Protein 4HLU (pdb70)

Structure (mmCIF, N/CA/C/O backbone):
data_4HLU
#
_entry.id   4HLU
#
_cell.length_a   67.785
_cell.length_b   67.785
_cell.length_c   252.509
_cell.angle_alpha   90.00
_cell.angle_beta   90.00
_cell.angle_gamma   120.00
#
_symmetry.space_group_name_H-M   'P 32'
#
loop_
_entity.id
_entity.type
_entity.pdbx_description
1 polymer 'Putative ABC transporter ATP-binding protein TM_0222'
2 polymer 'Energy-coupling factor transporter ATP-binding protein EcfA'
3 non-polymer "ADENOSINE-5'-DIPHOSPHATE"
4 non-polymer 'ACETATE ION'
5 water water
#
loop_
_atom_site.group_PDB
_atom_site.id
_atom_site.type_symbol
_atom_site.label_atom_id
_atom_site.label_alt_id
_atom_site.label_comp_id
_atom_site.label_asym_id
_atom_site.label_entity_id
_atom_site.label_seq_id
_atom_site.pdbx_PDB_ins_code
_atom_site.Cartn_x
_atom_site.Cartn_y
_atom_site.Cartn_z
_atom_site.occupancy
_atom_site.B_iso_or_equiv
_atom_site.auth_seq_id
_atom_site.auth_comp_id
_atom_site.auth_asym_id
_atom_site.auth_atom_id
_atom_site.pdbx_PDB_model_num
ATOM 1 N N . GLY A 1 3 ? 25.768 54.058 19.713 1.00 94.07 1 GLY A N 1
ATOM 2 C CA . GLY A 1 3 ? 26.245 54.264 21.069 1.00 93.52 1 GLY A CA 1
ATOM 3 C C . GLY A 1 3 ? 26.006 53.048 21.941 1.00 91.90 1 GLY A C 1
ATOM 4 O O . GLY A 1 3 ? 26.901 52.590 22.652 1.00 93.91 1 GLY A O 1
ATOM 5 N N . ARG A 1 4 ? 24.788 52.522 21.879 1.00 83.90 2 ARG A N 1
ATOM 6 C CA . ARG A 1 4 ? 24.410 51.351 22.656 1.00 76.25 2 ARG A CA 1
ATOM 7 C C . ARG A 1 4 ? 24.194 50.167 21.719 1.00 73.99 2 ARG A C 1
ATOM 8 O O . ARG A 1 4 ? 23.636 50.316 20.631 1.00 81.18 2 ARG A O 1
ATOM 16 N N . ILE A 1 5 ? 24.642 48.990 22.139 1.00 65.79 3 ILE A N 1
ATOM 17 C CA . ILE A 1 5 ? 24.566 47.809 21.291 1.00 61.94 3 ILE A CA 1
ATOM 18 C C . ILE A 1 5 ? 23.741 46.714 21.940 1.00 55.95 3 ILE A C 1
ATOM 19 O O . ILE A 1 5 ? 23.956 46.367 23.101 1.00 62.01 3 ILE A O 1
ATOM 24 N N . GLU A 1 6 ? 22.790 46.174 21.188 1.00 49.86 4 GLU A N 1
ATOM 25 C CA . GLU A 1 6 ? 22.063 45.000 21.644 1.00 55.77 4 GLU A CA 1
ATOM 26 C C . GLU A 1 6 ? 22.095 43.903 20.599 1.00 50.31 4 GLU A C 1
ATOM 27 O O . GLU A 1 6 ? 21.703 44.096 19.450 1.00 57.59 4 GLU A O 1
ATOM 33 N N . VAL A 1 7 ? 22.583 42.747 21.018 1.00 40.90 5 VAL A N 1
ATOM 34 C CA . VAL A 1 7 ? 22.624 41.576 20.173 1.00 52.60 5 VAL A CA 1
ATOM 35 C C . VAL A 1 7 ? 21.446 40.717 20.592 1.00 59.04 5 VAL A C 1
ATOM 36 O O . VAL A 1 7 ? 21.264 40.450 21.775 1.00 68.05 5 VAL A O 1
ATOM 40 N N . VAL A 1 8 ? 20.614 40.330 19.634 1.00 56.22 6 VAL A N 1
ATOM 41 C CA . VAL A 1 8 ? 19.461 39.492 19.944 1.00 57.21 6 VAL A CA 1
ATOM 42 C C . VAL A 1 8 ? 19.445 38.215 19.112 1.00 56.30 6 VAL A C 1
ATOM 43 O O . VAL A 1 8 ? 19.416 38.248 17.877 1.00 51.19 6 VAL A O 1
ATOM 47 N N . ASN A 1 9 ? 19.474 37.102 19.842 1.00 60.73 7 ASN A N 1
ATOM 48 C CA . ASN A 1 9 ? 19.598 35.742 19.315 1.00 66.92 7 ASN A CA 1
ATOM 49 C C . ASN A 1 9 ? 20.105 35.556 17.892 1.00 58.41 7 ASN A C 1
ATOM 50 O O . ASN A 1 9 ? 19.406 34.978 17.049 1.00 52.48 7 ASN A O 1
ATOM 55 N N . VAL A 1 10 ? 21.324 36.031 17.639 1.00 55.66 8 VAL A N 1
ATOM 56 C CA . VAL A 1 10 ? 21.960 35.791 16.360 1.00 49.62 8 VAL A CA 1
ATOM 57 C C . VAL A 1 10 ? 22.697 34.461 16.359 1.00 46.63 8 VAL A C 1
ATOM 58 O O . VAL A 1 10 ? 23.276 34.042 17.360 1.00 48.76 8 VAL A O 1
ATOM 62 N N . SER A 1 11 ? 22.619 33.791 15.220 1.00 42.75 9 SER A N 1
ATOM 63 C CA . SER A 1 11 ? 23.380 32.590 14.967 1.00 46.58 9 SER A CA 1
ATOM 64 C C . SER A 1 11 ? 24.064 32.846 13.647 1.00 50.47 9 SER A C 1
ATOM 65 O O . SER A 1 11 ? 23.686 33.759 12.920 1.00 52.15 9 SER A O 1
ATOM 68 N N . HIS A 1 12 ? 25.075 32.055 13.329 1.00 48.95 10 HIS A N 1
ATOM 69 C CA . HIS A 1 12 ? 25.723 32.220 12.042 1.00 51.60 10 HIS A CA 1
ATOM 70 C C . HIS A 1 12 ? 26.272 30.932 11.462 1.00 60.68 10 HIS A C 1
ATOM 71 O O . HIS A 1 12 ? 26.953 30.165 12.142 1.00 64.00 10 HIS A O 1
ATOM 78 N N . ILE A 1 13 ? 25.961 30.710 10.191 1.00 61.35 11 ILE A N 1
ATOM 79 C CA . ILE A 1 13 ? 26.421 29.527 9.492 1.00 63.28 11 ILE A CA 1
ATOM 80 C C . ILE A 1 13 ? 27.325 29.924 8.335 1.00 69.82 11 ILE A C 1
ATOM 81 O O . ILE A 1 13 ? 27.056 30.896 7.630 1.00 73.78 11 ILE A O 1
ATOM 86 N N . PHE A 1 14 ? 28.405 29.175 8.150 1.00 71.00 12 PHE A N 1
ATOM 87 C CA . PHE A 1 14 ? 29.234 29.339 6.969 1.00 73.36 12 PHE A CA 1
ATOM 88 C C . PHE A 1 14 ? 28.932 28.228 5.987 1.00 77.36 12 PHE A C 1
ATOM 89 O O . PHE A 1 14 ? 29.015 27.046 6.329 1.00 74.17 12 PHE A O 1
ATOM 97 N N . HIS A 1 15 ? 28.561 28.623 4.774 1.00 84.24 13 HIS A N 1
ATOM 98 C CA . HIS A 1 15 ? 28.297 27.681 3.700 1.00 89.65 13 HIS A CA 1
ATOM 99 C C . HIS A 1 15 ? 27.197 26.691 4.098 1.00 95.90 13 HIS A C 1
ATOM 100 O O . HIS A 1 15 ? 27.479 25.520 4.349 1.00 98.09 13 HIS A O 1
ATOM 107 N N . ARG A 1 16 ? 25.953 27.169 4.169 1.00 96.86 14 ARG A N 1
ATOM 108 C CA . ARG A 1 16 ? 24.801 26.311 4.455 1.00 98.56 14 ARG A CA 1
ATOM 109 C C . ARG A 1 16 ? 24.659 25.225 3.399 1.00 98.58 14 ARG A C 1
ATOM 110 O O . ARG A 1 16 ? 24.962 25.447 2.231 1.00 93.03 14 ARG A O 1
ATOM 118 N N . GLY A 1 17 ? 24.202 24.051 3.818 1.00 103.54 15 GLY A N 1
ATOM 119 C CA . GLY A 1 17 ? 23.899 22.974 2.896 1.00 108.74 15 GLY A CA 1
ATOM 120 C C . GLY A 1 17 ? 25.109 22.161 2.464 1.00 112.18 15 GLY A C 1
ATOM 121 O O . GLY A 1 17 ? 25.112 20.941 2.580 1.00 117.89 15 GLY A O 1
ATOM 122 N N . THR A 1 18 ? 26.128 22.845 1.952 1.00 106.90 16 THR A N 1
ATOM 123 C CA . THR A 1 18 ? 27.349 22.200 1.494 1.00 101.55 16 THR A CA 1
ATOM 124 C C . THR A 1 18 ? 28.020 21.429 2.640 1.00 102.57 16 THR A C 1
ATOM 125 O O . THR A 1 18 ? 27.840 21.754 3.803 1.00 99.99 16 THR A O 1
ATOM 129 N N . PRO A 1 19 ? 28.782 20.360 2.298 1.00 107.28 17 PRO A N 1
ATOM 130 C CA . PRO A 1 19 ? 29.402 19.516 3.352 1.00 109.50 17 PRO A CA 1
ATOM 131 C C . PRO A 1 19 ? 30.388 20.257 4.227 1.00 109.73 17 PRO A C 1
ATOM 132 O O . PRO A 1 19 ? 30.642 19.820 5.329 1.00 109.21 17 PRO A O 1
ATOM 136 N N . LEU A 1 20 ? 30.938 21.354 3.726 1.00 107.82 18 LEU A N 1
ATOM 137 C CA . LEU A 1 20 ? 31.746 22.222 4.590 1.00 102.87 18 LEU A CA 1
ATOM 138 C C . LEU A 1 20 ? 30.884 23.326 5.203 1.00 100.11 18 LEU A C 1
ATOM 139 O O . LEU A 1 20 ? 31.136 24.521 5.035 1.00 101.06 18 LEU A O 1
ATOM 144 N N . GLU A 1 21 ? 29.856 22.898 5.921 1.00 96.07 19 GLU A N 1
ATOM 145 C CA . GLU A 1 21 ? 28.980 23.808 6.632 1.00 94.78 19 GLU A CA 1
ATOM 146 C C . GLU A 1 21 ? 29.481 23.964 8.059 1.00 89.44 19 GLU A C 1
ATOM 147 O O . GLU A 1 21 ? 29.749 22.977 8.742 1.00 88.75 19 GLU A O 1
ATOM 153 N N . LYS A 1 22 ? 29.615 25.206 8.506 1.00 84.29 20 LYS A N 1
ATOM 154 C CA . LYS A 1 22 ? 30.139 25.466 9.839 1.00 79.26 20 LYS A CA 1
ATOM 155 C C . LYS A 1 22 ? 29.268 26.434 10.633 1.00 69.60 20 LYS A C 1
ATOM 156 O O . LYS A 1 22 ? 29.082 27.588 10.242 1.00 61.00 20 LYS A O 1
ATOM 162 N N . LYS A 1 23 ? 28.737 25.952 11.752 1.00 68.61 21 LYS A N 1
ATOM 163 C CA . LYS A 1 23 ? 27.971 26.800 12.655 1.00 72.49 21 LYS A CA 1
ATOM 164 C C . LYS A 1 23 ? 28.909 27.551 13.595 1.00 70.45 21 LYS A C 1
ATOM 165 O O . LYS A 1 23 ? 29.347 27.016 14.615 1.00 72.12 21 LYS A O 1
ATOM 171 N N . ALA A 1 24 ? 29.221 28.792 13.234 1.00 61.30 22 ALA A N 1
ATOM 172 C CA . ALA A 1 24 ? 30.116 29.626 14.027 1.00 55.52 22 ALA A CA 1
ATOM 173 C C . ALA A 1 24 ? 29.457 30.073 15.328 1.00 52.43 22 ALA A C 1
ATOM 174 O O . ALA A 1 24 ? 30.041 29.967 16.405 1.00 54.69 22 ALA A O 1
ATOM 176 N N . LEU A 1 25 ? 28.237 30.583 15.215 1.00 50.40 23 LEU A N 1
ATOM 177 C CA . LEU A 1 25 ? 27.500 31.074 16.370 1.00 59.36 23 LEU A CA 1
ATOM 178 C C . LEU A 1 25 ? 26.153 30.391 16.497 1.00 65.74 23 LEU A C 1
ATOM 179 O O . LEU A 1 25 ? 25.588 29.904 15.520 1.00 67.92 23 LEU A O 1
ATOM 184 N N . GLU A 1 26 ? 25.636 30.357 17.713 1.00 62.68 24 GLU A N 1
ATOM 185 C CA . GLU A 1 26 ? 24.341 29.751 17.935 1.00 60.26 24 GLU A CA 1
ATOM 186 C C . GLU A 1 26 ? 23.542 30.527 18.952 1.00 52.65 24 GLU A C 1
ATOM 187 O O . GLU A 1 26 ? 23.747 30.383 20.158 1.00 47.42 24 GLU A O 1
ATOM 193 N N . ASN A 1 27 ? 22.638 31.355 18.448 1.00 53.59 25 ASN A N 1
ATOM 194 C CA . ASN A 1 27 ? 21.611 31.937 19.284 1.00 56.51 25 ASN A CA 1
ATOM 195 C C . ASN A 1 27 ? 22.207 32.675 20.474 1.00 52.27 25 ASN A C 1
ATOM 196 O O . ASN A 1 27 ? 21.888 32.382 21.624 1.00 57.14 25 ASN A O 1
ATOM 201 N N . VAL A 1 28 ? 23.092 33.619 20.191 1.00 41.74 26 VAL A N 1
ATOM 202 C CA . VAL A 1 28 ? 23.714 34.408 21.243 1.00 43.84 26 VAL A CA 1
ATOM 203 C C . VAL A 1 28 ? 23.086 35.792 21.296 1.00 40.59 26 VAL A C 1
ATOM 204 O O . VAL A 1 28 ? 22.737 36.367 20.264 1.00 50.84 26 VAL A O 1
ATOM 208 N N . SER A 1 29 ? 22.915 36.309 22.505 1.00 38.36 27 SER A N 1
ATOM 209 C CA . SER A 1 29 ? 22.375 37.644 22.683 1.00 49.15 27 SER A CA 1
ATOM 210 C C . SER A 1 29 ? 23.049 38.310 23.875 1.00 45.88 27 SER A C 1
ATOM 211 O O . SER A 1 29 ? 23.341 37.660 24.873 1.00 43.93 27 SER A O 1
ATOM 214 N N . LEU A 1 30 ? 23.305 39.608 23.760 1.00 34.52 28 LEU A N 1
ATOM 215 C CA . LEU A 1 30 ? 23.892 40.372 24.851 1.00 32.46 28 LEU A CA 1
ATOM 216 C C . LEU A 1 30 ? 23.694 41.860 24.632 1.00 36.21 28 LEU A C 1
ATOM 217 O O . LEU A 1 30 ? 23.356 42.306 23.537 1.00 38.58 28 LEU A O 1
ATOM 222 N N . VAL A 1 31 ? 23.937 42.624 25.687 1.00 39.05 29 VAL A N 1
ATOM 223 C CA . VAL A 1 31 ? 23.779 44.069 25.647 1.00 45.54 29 VAL A CA 1
ATOM 224 C C . VAL A 1 31 ? 25.087 44.767 25.984 1.00 53.01 29 VAL A C 1
ATOM 225 O O . VAL A 1 31 ? 25.752 44.421 26.961 1.00 57.06 29 VAL A O 1
ATOM 229 N N . ILE A 1 32 ? 25.464 45.738 25.161 1.00 52.37 30 ILE A N 1
ATOM 230 C CA . ILE A 1 32 ? 26.619 46.571 25.454 1.00 54.23 30 ILE A CA 1
ATOM 231 C C . ILE A 1 32 ? 26.161 48.018 25.571 1.00 58.70 30 ILE A C 1
ATOM 232 O O . ILE A 1 32 ? 25.786 48.643 24.576 1.00 56.78 30 ILE A O 1
ATOM 237 N N . ASN A 1 33 ? 26.181 48.543 26.791 1.00 60.52 31 ASN A N 1
ATOM 238 C CA . ASN A 1 33 ? 25.758 49.913 27.029 1.00 69.10 31 ASN A CA 1
ATOM 239 C C . ASN A 1 33 ? 26.770 50.914 26.494 1.00 71.35 31 ASN A C 1
ATOM 240 O O . ASN A 1 33 ? 27.905 50.564 26.186 1.00 75.51 31 ASN A O 1
ATOM 245 N N . GLU A 1 34 ? 26.347 52.164 26.380 1.00 71.01 32 GLU A N 1
ATOM 246 C CA . GLU A 1 34 ? 27.225 53.220 25.902 1.00 72.19 32 GLU A CA 1
ATOM 247 C C . GLU A 1 34 ? 28.305 53.541 26.932 1.00 69.54 32 GLU A C 1
ATOM 248 O O . GLU A 1 34 ? 28.006 53.801 28.098 1.00 66.89 32 GLU A O 1
ATOM 254 N N . GLY A 1 35 ? 29.560 53.526 26.491 1.00 68.84 33 GLY A N 1
ATOM 255 C CA . GLY A 1 35 ? 30.684 53.819 27.365 1.00 63.51 33 GLY A CA 1
ATOM 256 C C . GLY A 1 35 ? 31.162 52.592 28.115 1.00 58.24 33 GLY A C 1
ATOM 257 O O . GLY A 1 35 ? 32.069 52.666 28.942 1.00 53.23 33 GLY A O 1
ATOM 258 N N . GLU A 1 36 ? 30.542 51.455 27.817 1.00 58.40 34 GLU A N 1
ATOM 259 C CA . GLU A 1 36 ? 30.879 50.194 28.466 1.00 66.98 34 GLU A CA 1
ATOM 260 C C . GLU A 1 36 ? 32.227 49.682 27.974 1.00 68.33 34 GLU A C 1
ATOM 261 O O . GLU A 1 36 ? 32.641 49.962 26.848 1.00 67.62 34 GLU A O 1
ATOM 267 N N . CYS A 1 37 ? 32.919 48.943 28.831 1.00 63.60 35 CYS A N 1
ATOM 268 C CA . CYS A 1 37 ? 34.171 48.311 28.453 1.00 54.96 35 CYS A CA 1
ATOM 269 C C . CYS A 1 37 ? 34.062 46.815 28.700 1.00 46.60 35 CYS A C 1
ATOM 270 O O . CYS A 1 37 ? 34.024 46.352 29.840 1.00 42.61 35 CYS A O 1
ATOM 273 N N . LEU A 1 38 ? 33.999 46.069 27.606 1.00 39.81 36 LEU A N 1
ATOM 274 C CA . LEU A 1 38 ? 33.649 44.662 27.649 1.00 35.53 36 LEU A CA 1
ATOM 275 C C . LEU A 1 38 ? 34.808 43.768 27.231 1.00 37.45 36 LEU A C 1
ATOM 276 O O . LEU A 1 38 ? 35.530 44.064 26.282 1.00 33.57 36 LEU A O 1
ATOM 281 N N . LEU A 1 39 ? 34.976 42.668 27.953 1.00 36.76 37 LEU A N 1
ATOM 282 C CA . LEU A 1 39 ? 35.941 41.649 27.584 1.00 33.84 37 LEU A CA 1
ATOM 283 C C . LEU A 1 39 ? 35.204 40.453 27.001 1.00 32.39 37 LEU A C 1
ATOM 284 O O . LEU A 1 39 ? 34.299 39.908 27.628 1.00 40.87 37 LEU A O 1
ATOM 289 N N . VAL A 1 40 ? 35.590 40.051 25.796 1.00 24.82 38 VAL A N 1
ATOM 290 C CA . VAL A 1 40 ? 35.055 38.838 25.199 1.00 22.30 38 VAL A CA 1
ATOM 291 C C . VAL A 1 40 ? 36.116 37.744 25.233 1.00 35.34 38 VAL A C 1
ATOM 292 O O . VAL A 1 40 ? 37.128 37.819 24.539 1.00 44.66 38 VAL A O 1
ATOM 296 N N . ALA A 1 41 ? 35.879 36.732 26.058 1.00 31.98 39 ALA A N 1
ATOM 297 C CA . ALA A 1 41 ? 36.825 35.637 26.220 1.00 27.23 39 ALA A CA 1
ATOM 298 C C . ALA A 1 41 ? 36.241 34.351 25.652 1.00 37.70 39 ALA A C 1
ATOM 299 O O . ALA A 1 41 ? 35.121 34.336 25.142 1.00 35.21 39 ALA A O 1
ATOM 301 N N . GLY A 1 42 ? 37.005 33.271 25.749 1.00 35.28 40 GLY A N 1
ATOM 302 C CA . GLY A 1 42 ? 36.594 31.994 25.197 1.00 33.18 40 GLY A CA 1
ATOM 303 C C . GLY A 1 42 ? 37.652 31.410 24.282 1.00 33.86 40 GLY A C 1
ATOM 304 O O . GLY A 1 42 ? 38.406 32.139 23.639 1.00 29.55 40 GLY A O 1
ATOM 305 N N . ASN A 1 43 ? 37.701 30.085 24.219 1.00 25.36 41 ASN A N 1
ATOM 306 C CA . ASN A 1 43 ? 38.723 29.387 23.449 1.00 32.14 41 ASN A CA 1
ATOM 307 C C . ASN A 1 43 ? 38.738 29.705 21.958 1.00 36.94 41 ASN A C 1
ATOM 308 O O . ASN A 1 43 ? 37.879 30.426 21.451 1.00 41.67 41 ASN A O 1
ATOM 313 N N . THR A 1 44 ? 39.734 29.164 21.266 1.00 41.67 42 THR A N 1
ATOM 314 C CA . THR A 1 44 ? 39.862 29.352 19.831 1.00 40.97 42 THR A CA 1
ATOM 315 C C . THR A 1 44 ? 38.760 28.569 19.124 1.00 39.70 42 THR A C 1
ATOM 316 O O . THR A 1 44 ? 38.583 27.376 19.367 1.00 35.94 42 THR A O 1
ATOM 320 N N . GLY A 1 45 ? 38.008 29.250 18.264 1.00 47.82 43 GLY A N 1
ATOM 321 C CA . GLY A 1 45 ? 36.916 28.622 17.542 1.00 53.17 43 GLY A CA 1
ATOM 322 C C . GLY A 1 45 ? 35.584 28.754 18.251 1.00 49.30 43 GLY A C 1
ATOM 323 O O . GLY A 1 45 ? 34.598 28.146 17.849 1.00 50.60 43 GLY A O 1
ATOM 324 N N . SER A 1 46 ? 35.557 29.556 19.311 1.00 42.25 44 SER A N 1
ATOM 325 C CA . SER A 1 46 ? 34.337 29.758 20.088 1.00 44.96 44 SER A CA 1
ATOM 326 C C . SER A 1 46 ? 33.395 30.739 19.392 1.00 42.85 44 SER A C 1
ATOM 327 O O . SER A 1 46 ? 32.219 30.830 19.734 1.00 48.36 44 SER A O 1
ATOM 330 N N . GLY A 1 47 ? 33.925 31.478 18.421 1.00 35.62 45 GLY A N 1
ATOM 331 C CA . GLY A 1 47 ? 33.133 32.413 17.638 1.00 28.25 45 GLY A CA 1
ATOM 332 C C . GLY A 1 47 ? 33.330 33.876 17.999 1.00 38.79 45 GLY A C 1
ATOM 333 O O . GLY A 1 47 ? 32.552 34.733 17.576 1.00 45.10 45 GLY A O 1
ATOM 334 N N . LYS A 1 48 ? 34.373 34.165 18.772 1.00 39.00 46 LYS A N 1
ATOM 335 C CA . LYS A 1 48 ? 34.648 35.529 19.223 1.00 39.51 46 LYS A CA 1
ATOM 336 C C . LYS A 1 48 ? 34.845 36.519 18.073 1.00 42.41 46 LYS A C 1
ATOM 337 O O . LYS A 1 48 ? 34.185 37.555 18.024 1.00 45.98 46 LYS A O 1
ATOM 343 N N . SER A 1 49 ? 35.756 36.201 17.158 1.00 40.82 47 SER A N 1
ATOM 344 C CA . SER A 1 49 ? 36.051 37.094 16.038 1.00 40.03 47 SER A CA 1
ATOM 345 C C . SER A 1 49 ? 34.826 37.317 15.155 1.00 40.37 47 SER A C 1
ATOM 346 O O . SER A 1 49 ? 34.552 38.440 14.727 1.00 38.89 47 SER A O 1
ATOM 349 N N . THR A 1 50 ? 34.090 36.244 14.888 1.00 38.04 48 THR A N 1
ATOM 350 C CA . THR A 1 50 ? 32.906 36.325 14.040 1.00 40.50 48 THR A CA 1
ATOM 351 C C . THR A 1 50 ? 31.841 37.228 14.651 1.00 40.03 48 THR A C 1
ATOM 352 O O . THR A 1 50 ? 31.292 38.099 13.978 1.00 38.83 48 THR A O 1
ATOM 356 N N . LEU A 1 51 ? 31.567 37.019 15.934 1.00 35.42 49 LEU A N 1
ATOM 357 C CA . LEU A 1 51 ? 30.573 37.804 16.659 1.00 39.43 49 LEU A CA 1
ATOM 358 C C . LEU A 1 51 ? 30.810 39.303 16.534 1.00 46.19 49 LEU A C 1
ATOM 359 O O . LEU A 1 51 ? 29.896 40.062 16.224 1.00 52.48 49 LEU A O 1
ATOM 364 N N . LEU A 1 52 ? 32.051 39.718 16.756 1.00 48.21 50 LEU A N 1
ATOM 365 C CA . LEU A 1 52 ? 32.399 41.135 16.732 1.00 43.66 50 LEU A CA 1
ATOM 366 C C . LEU A 1 52 ? 32.490 41.692 15.315 1.00 44.32 50 LEU A C 1
ATOM 367 O O . LEU A 1 52 ? 32.415 42.900 15.111 1.00 50.36 50 LEU A O 1
ATOM 372 N N . GLN A 1 53 ? 32.647 40.806 14.336 1.00 39.85 51 GLN A N 1
ATOM 373 C CA . GLN A 1 53 ? 32.616 41.207 12.932 1.00 43.03 51 GLN A CA 1
ATOM 374 C C . GLN A 1 53 ? 31.192 41.542 12.516 1.00 44.47 51 GLN A C 1
ATOM 375 O O . GLN A 1 53 ? 30.956 42.500 11.782 1.00 41.94 51 GLN A O 1
ATOM 381 N N . ILE A 1 54 ? 30.251 40.736 12.996 1.00 44.89 52 ILE A N 1
ATOM 382 C CA . ILE A 1 54 ? 28.826 40.967 12.784 1.00 44.92 52 ILE A CA 1
ATOM 383 C C . ILE A 1 54 ? 28.373 42.277 13.433 1.00 48.67 52 ILE A C 1
ATOM 384 O O . ILE A 1 54 ? 27.641 43.060 12.826 1.00 54.94 52 ILE A O 1
ATOM 389 N N . VAL A 1 55 ? 28.820 42.514 14.664 1.00 43.29 53 VAL A N 1
ATOM 390 C CA . VAL A 1 55 ? 28.506 43.750 15.376 1.00 43.65 53 VAL A CA 1
ATOM 391 C C . VAL A 1 55 ? 29.106 44.964 14.664 1.00 52.36 53 VAL A C 1
ATOM 392 O O . VAL A 1 55 ? 28.531 46.049 14.681 1.00 58.93 53 VAL A O 1
ATOM 396 N N . ALA A 1 56 ? 30.250 44.764 14.017 1.00 58.86 54 ALA A N 1
ATOM 397 C CA . ALA A 1 56 ? 30.926 45.844 13.300 1.00 59.04 54 ALA A CA 1
ATOM 398 C C . ALA A 1 56 ? 30.357 46.056 11.897 1.00 61.45 54 ALA A C 1
ATOM 399 O O . ALA A 1 56 ? 30.739 46.993 11.199 1.00 63.51 54 ALA A O 1
ATOM 401 N N . GLY A 1 57 ? 29.450 45.177 11.487 1.00 60.51 55 GLY A N 1
ATOM 402 C CA . GLY A 1 57 ? 28.784 45.306 10.203 1.00 61.62 55 GLY A CA 1
ATOM 403 C C . GLY A 1 57 ? 29.587 44.805 9.018 1.00 59.15 55 GLY A C 1
ATOM 404 O O . GLY A 1 57 ? 29.410 45.278 7.897 1.00 60.98 55 GLY A O 1
ATOM 405 N N . LEU A 1 58 ? 30.471 43.843 9.262 1.00 52.23 56 LEU A N 1
ATOM 406 C CA . LEU A 1 58 ? 31.273 43.254 8.194 1.00 48.94 56 LEU A CA 1
ATOM 407 C C . LEU A 1 58 ? 30.647 41.948 7.737 1.00 51.07 56 LEU A C 1
ATOM 408 O O . LEU A 1 58 ? 30.965 41.426 6.670 1.00 52.18 56 LEU A O 1
ATOM 413 N N . ILE A 1 59 ? 29.758 41.417 8.567 1.00 48.24 57 ILE A N 1
ATOM 414 C CA . ILE A 1 59 ? 29.051 40.190 8.240 1.00 54.32 57 ILE A CA 1
ATOM 415 C C . ILE A 1 59 ? 27.554 40.333 8.491 1.00 61.28 57 ILE A C 1
ATOM 416 O O . ILE A 1 59 ? 27.130 40.905 9.496 1.00 58.67 57 ILE A O 1
ATOM 421 N N . GLU A 1 60 ? 26.760 39.815 7.561 1.00 68.42 58 GLU A N 1
ATOM 422 C CA . GLU A 1 60 ? 25.318 39.747 7.731 1.00 73.86 58 GLU A CA 1
ATOM 423 C C . GLU A 1 60 ? 24.973 38.437 8.422 1.00 67.37 58 GLU A C 1
ATOM 424 O O . GLU A 1 60 ? 25.143 37.363 7.842 1.00 67.16 58 GLU A O 1
ATOM 430 N N . PRO A 1 61 ? 24.499 38.520 9.676 1.00 59.54 59 PRO A N 1
ATOM 431 C CA . PRO A 1 61 ? 24.186 37.314 10.452 1.00 59.01 59 PRO A CA 1
ATOM 432 C C . PRO A 1 61 ? 23.137 36.439 9.774 1.00 65.52 59 PRO A C 1
ATOM 433 O O . PRO A 1 61 ? 22.145 36.946 9.247 1.00 69.77 59 PRO A O 1
ATOM 437 N N . THR A 1 62 ? 23.378 35.132 9.784 1.00 68.19 60 THR A N 1
ATOM 438 C CA . THR A 1 62 ? 22.479 34.155 9.180 1.00 66.82 60 THR A CA 1
ATOM 439 C C . THR A 1 62 ? 21.115 34.179 9.869 1.00 67.58 60 THR A C 1
ATOM 440 O O . THR A 1 62 ? 20.082 33.933 9.249 1.00 70.13 60 THR A O 1
ATOM 444 N N . SER A 1 63 ? 21.123 34.502 11.157 1.00 65.70 61 SER A N 1
ATOM 445 C CA . SER A 1 63 ? 19.891 34.658 11.918 1.00 64.18 61 SER A CA 1
ATOM 446 C C . SER A 1 63 ? 20.039 35.800 12.915 1.00 64.62 61 SER A C 1
ATOM 447 O O . SER A 1 63 ? 21.117 36.382 13.046 1.00 72.10 61 SER A O 1
ATOM 450 N N . GLY A 1 64 ? 18.952 36.116 13.614 1.00 51.48 62 GLY A N 1
ATOM 451 C CA . GLY A 1 64 ? 18.957 37.174 14.608 1.00 41.59 62 GLY A CA 1
ATOM 452 C C . GLY A 1 64 ? 19.245 38.548 14.029 1.00 41.76 62 GLY A C 1
ATOM 453 O O . GLY A 1 64 ? 19.404 38.716 12.817 1.00 45.31 62 GLY A O 1
ATOM 454 N N . ASP A 1 65 ? 19.302 39.544 14.906 1.00 44.65 63 ASP A N 1
ATOM 455 C CA . ASP A 1 65 ? 19.596 40.916 14.500 1.00 56.25 63 ASP A CA 1
ATOM 456 C C . ASP A 1 65 ? 20.451 41.588 15.561 1.00 55.79 63 ASP A C 1
ATOM 457 O O . ASP A 1 65 ? 20.615 41.062 16.657 1.00 52.88 63 ASP A O 1
ATOM 462 N N . VAL A 1 66 ? 20.999 42.748 15.220 1.00 51.26 64 VAL A N 1
ATOM 463 C CA . VAL A 1 66 ? 21.740 43.558 16.171 1.00 54.06 64 VAL A CA 1
ATOM 464 C C . VAL A 1 66 ? 21.178 44.971 16.178 1.00 52.96 64 VAL A C 1
ATOM 465 O O . VAL A 1 66 ? 21.044 45.601 15.130 1.00 55.33 64 VAL A O 1
ATOM 469 N N . LEU A 1 67 ? 20.842 45.459 17.366 1.00 49.62 65 LEU A N 1
ATOM 470 C CA . LEU A 1 67 ? 20.207 46.760 17.503 1.00 53.97 65 LEU A CA 1
ATOM 471 C C . LEU A 1 67 ? 21.207 47.820 17.933 1.00 60.65 65 LEU A C 1
ATOM 472 O O . LEU A 1 67 ? 21.898 47.669 18.941 1.00 66.95 65 LEU A O 1
ATOM 477 N N . TYR A 1 68 ? 21.276 48.896 17.158 1.00 59.16 66 TYR A N 1
ATOM 478 C CA . TYR A 1 68 ? 22.180 49.997 17.446 1.00 61.63 66 TYR A CA 1
ATOM 479 C C . TYR A 1 68 ? 21.374 51.184 17.947 1.00 69.83 66 TYR A C 1
ATOM 480 O O . TYR A 1 68 ? 20.687 51.851 17.173 1.00 75.80 66 TYR A O 1
ATOM 489 N N . ASP A 1 69 ? 21.457 51.424 19.252 1.00 74.29 67 ASP A N 1
ATOM 490 C CA . ASP A 1 69 ? 20.625 52.415 19.926 1.00 80.00 67 ASP A CA 1
ATOM 491 C C . ASP A 1 69 ? 19.140 52.130 19.706 1.00 83.83 67 ASP A C 1
ATOM 492 O O . ASP A 1 69 ? 18.328 53.049 19.597 1.00 85.04 67 ASP A O 1
ATOM 497 N N . GLY A 1 70 ? 18.797 50.847 19.638 1.00 83.44 68 GLY A N 1
ATOM 498 C CA . GLY A 1 70 ? 17.409 50.435 19.546 1.00 86.30 68 GLY A CA 1
ATOM 499 C C . GLY A 1 70 ? 16.944 49.882 18.212 1.00 89.88 68 GLY A C 1
ATOM 500 O O . GLY A 1 70 ? 16.038 49.050 18.173 1.00 91.50 68 GLY A O 1
ATOM 501 N N . GLU A 1 71 ? 17.556 50.328 17.120 1.00 90.84 69 GLU A N 1
ATOM 502 C CA . GLU A 1 71 ? 17.110 49.899 15.797 1.00 94.16 69 GLU A CA 1
ATOM 503 C C . GLU A 1 71 ? 18.179 49.239 14.926 1.00 84.31 69 GLU A C 1
ATOM 504 O O . GLU A 1 71 ? 19.365 49.565 15.006 1.00 83.45 69 GLU A O 1
ATOM 510 N N . ARG A 1 72 ? 17.723 48.310 14.091 1.00 75.43 70 ARG A N 1
ATOM 511 C CA . ARG A 1 72 ? 18.549 47.694 13.064 1.00 71.28 70 ARG A CA 1
ATOM 512 C C . ARG A 1 72 ? 19.132 48.755 12.137 1.00 70.66 70 ARG A C 1
ATOM 513 O O . ARG A 1 72 ? 18.591 49.851 12.017 1.00 66.69 70 ARG A O 1
ATOM 521 N N . LYS A 1 73 ? 20.229 48.412 11.474 1.00 70.98 71 LYS A N 1
ATOM 522 C CA . LYS A 1 73 ? 20.843 49.288 10.491 1.00 66.59 71 LYS A CA 1
ATOM 523 C C . LYS A 1 73 ? 21.475 48.472 9.377 1.00 74.59 71 LYS A C 1
ATOM 524 O O . LYS A 1 73 ? 21.511 47.248 9.443 1.00 76.04 71 LYS A O 1
ATOM 530 N N . LYS A 1 74 ? 21.958 49.139 8.335 1.00 83.05 72 LYS A N 1
ATOM 531 C CA . LYS A 1 74 ? 22.723 48.415 7.316 1.00 93.58 72 LYS A CA 1
ATOM 532 C C . LYS A 1 74 ? 24.203 48.699 7.426 1.00 90.34 72 LYS A C 1
ATOM 533 O O . LYS A 1 74 ? 24.629 49.732 7.974 1.00 90.88 72 LYS A O 1
ATOM 539 N N . GLY A 1 75 ? 24.955 47.759 6.857 1.00 85.93 73 GLY A N 1
ATOM 540 C CA . GLY A 1 75 ? 26.403 47.753 6.821 1.00 80.29 73 GLY A CA 1
ATOM 541 C C . GLY A 1 75 ? 27.049 49.110 6.866 1.00 78.10 73 GLY A C 1
ATOM 542 O O . GLY A 1 75 ? 27.753 49.417 7.820 1.00 76.56 73 GLY A O 1
ATOM 543 N N . TYR A 1 76 ? 26.775 49.933 5.859 1.00 80.78 74 TYR A N 1
ATOM 544 C CA . TYR A 1 76 ? 27.441 51.223 5.739 1.00 84.92 74 TYR A CA 1
ATOM 545 C C . TYR A 1 76 ? 27.301 52.101 6.976 1.00 85.41 74 TYR A C 1
ATOM 546 O O . TYR A 1 76 ? 28.275 52.694 7.411 1.00 86.67 74 TYR A O 1
ATOM 555 N N . GLU A 1 77 ? 26.097 52.183 7.535 1.00 86.70 75 GLU A N 1
ATOM 556 C CA . GLU A 1 77 ? 25.842 53.041 8.691 1.00 87.97 75 GLU A CA 1
ATOM 557 C C . GLU A 1 77 ? 26.625 52.582 9.912 1.00 78.26 75 GLU A C 1
ATOM 558 O O . GLU A 1 77 ? 27.112 53.394 10.700 1.00 72.49 75 GLU A O 1
ATOM 564 N N . ILE A 1 78 ? 26.722 51.266 10.065 1.00 71.54 76 ILE A N 1
ATOM 565 C CA . ILE A 1 78 ? 27.379 50.661 11.212 1.00 68.09 76 ILE A CA 1
ATOM 566 C C . ILE A 1 78 ? 28.875 50.917 11.152 1.00 65.52 76 ILE A C 1
ATOM 567 O O . ILE A 1 78 ? 29.483 51.381 12.118 1.00 64.53 76 ILE A O 1
ATOM 572 N N . ARG A 1 79 ? 29.454 50.630 9.993 1.00 62.91 77 ARG A N 1
ATOM 573 C CA . ARG A 1 79 ? 30.893 50.731 9.790 1.00 58.14 77 ARG A CA 1
ATOM 574 C C . ARG A 1 79 ? 31.509 52.120 10.006 1.00 64.00 77 ARG A C 1
ATOM 575 O O . ARG A 1 79 ? 32.694 52.221 10.311 1.00 73.46 77 ARG A O 1
ATOM 583 N N . ARG A 1 80 ? 30.716 53.182 9.851 1.00 63.48 78 ARG A N 1
ATOM 584 C CA . ARG A 1 80 ? 31.209 54.559 10.079 1.00 71.53 78 ARG A CA 1
ATOM 585 C C . ARG A 1 80 ? 31.433 54.808 11.561 1.00 78.02 78 ARG A C 1
ATOM 586 O O . ARG A 1 80 ? 32.242 55.648 11.948 1.00 80.88 78 ARG A O 1
ATOM 594 N N . ASN A 1 81 ? 30.708 54.087 12.403 1.00 79.52 79 ASN A N 1
ATOM 595 C CA . ASN A 1 81 ? 30.756 54.382 13.824 1.00 84.78 79 ASN A CA 1
ATOM 596 C C . ASN A 1 81 ? 31.381 53.258 14.620 1.00 80.49 79 ASN A C 1
ATOM 597 O O . ASN A 1 81 ? 31.419 53.312 15.845 1.00 81.25 79 ASN A O 1
ATOM 602 N N . ILE A 1 82 ? 31.862 52.235 13.924 1.00 73.60 80 ILE A N 1
ATOM 603 C CA . ILE A 1 82 ? 32.481 51.115 14.604 1.00 63.83 80 ILE A CA 1
ATOM 604 C C . ILE A 1 82 ? 33.832 50.765 13.999 1.00 60.38 80 ILE A C 1
ATOM 605 O O . ILE A 1 82 ? 33.915 50.260 12.880 1.00 58.80 80 ILE A O 1
ATOM 610 N N . GLY A 1 83 ? 34.890 51.047 14.753 1.00 57.81 81 GLY A N 1
ATOM 611 C CA . GLY A 1 83 ? 36.237 50.692 14.351 1.00 55.55 81 GLY A CA 1
ATOM 612 C C . GLY A 1 83 ? 36.637 49.339 14.907 1.00 49.72 81 GLY A C 1
ATOM 613 O O . GLY A 1 83 ? 36.512 49.085 16.106 1.00 48.83 81 GLY A O 1
ATOM 614 N N . ILE A 1 84 ? 37.117 48.463 14.032 1.00 44.69 82 ILE A N 1
ATOM 615 C CA . ILE A 1 84 ? 37.553 47.137 14.457 1.00 48.38 82 ILE A CA 1
ATOM 616 C C . ILE A 1 84 ? 38.970 46.792 13.978 1.00 48.98 82 ILE A C 1
ATOM 617 O O . ILE A 1 84 ? 39.272 46.840 12.784 1.00 53.45 82 ILE A O 1
ATOM 622 N N . ALA A 1 85 ? 39.839 46.468 14.930 1.00 44.05 83 ALA A N 1
ATOM 623 C CA . ALA A 1 85 ? 41.196 46.029 14.622 1.00 36.88 83 ALA A CA 1
ATOM 624 C C . ALA A 1 85 ? 41.256 44.508 14.703 1.00 41.48 83 ALA A C 1
ATOM 625 O O . ALA A 1 85 ? 40.966 43.923 15.746 1.00 47.89 83 ALA A O 1
ATOM 627 N N . PHE A 1 86 ? 41.631 43.872 13.597 1.00 41.76 84 PHE A N 1
ATOM 628 C CA . PHE A 1 86 ? 41.646 42.410 13.509 1.00 36.99 84 PHE A CA 1
ATOM 629 C C . PHE A 1 86 ? 42.802 41.809 14.293 1.00 35.32 84 PHE A C 1
ATOM 630 O O . PHE A 1 86 ? 43.794 42.492 14.566 1.00 36.60 84 PHE A O 1
ATOM 638 N N . GLN A 1 87 ? 42.682 40.533 14.654 1.00 42.25 85 GLN A N 1
ATOM 639 C CA . GLN A 1 87 ? 43.741 39.889 15.430 1.00 51.95 85 GLN A CA 1
ATOM 640 C C . GLN A 1 87 ? 45.033 39.722 14.645 1.00 52.71 85 GLN A C 1
ATOM 641 O O . GLN A 1 87 ? 46.116 39.657 15.206 1.00 58.34 85 GLN A O 1
ATOM 647 N N . TYR A 1 88 ? 44.905 39.695 13.330 1.00 48.08 86 TYR A N 1
ATOM 648 C CA . TYR A 1 88 ? 46.064 39.631 12.452 1.00 43.43 86 TYR A CA 1
ATOM 649 C C . TYR A 1 88 ? 46.092 40.867 11.567 1.00 47.08 86 TYR A C 1
ATOM 650 O O . TYR A 1 88 ? 45.424 40.912 10.537 1.00 49.23 86 TYR A O 1
ATOM 659 N N . PRO A 1 89 ? 46.858 41.886 11.986 1.00 55.72 87 PRO A N 1
ATOM 660 C CA . PRO A 1 89 ? 46.889 43.206 11.344 1.00 60.37 87 PRO A CA 1
ATOM 661 C C . PRO A 1 89 ? 47.240 43.194 9.857 1.00 58.91 87 PRO A C 1
ATOM 662 O O . PRO A 1 89 ? 46.941 44.177 9.188 1.00 57.36 87 PRO A O 1
ATOM 666 N N . GLU A 1 90 ? 47.838 42.122 9.342 1.00 62.62 88 GLU A N 1
ATOM 667 C CA . GLU A 1 90 ? 48.094 42.027 7.900 1.00 70.94 88 GLU A CA 1
ATOM 668 C C . GLU A 1 90 ? 46.798 41.805 7.106 1.00 77.33 88 GLU A C 1
ATOM 669 O O . GLU A 1 90 ? 46.794 41.861 5.878 1.00 82.31 88 GLU A O 1
ATOM 675 N N . ASP A 1 91 ? 45.697 41.576 7.817 1.00 81.50 89 ASP A N 1
ATOM 676 C CA . ASP A 1 91 ? 44.383 41.452 7.194 1.00 81.01 89 ASP A CA 1
ATOM 677 C C . ASP A 1 91 ? 43.764 42.827 7.018 1.00 84.42 89 ASP A C 1
ATOM 678 O O . ASP A 1 91 ? 42.678 42.965 6.458 1.00 90.76 89 ASP A O 1
ATOM 683 N N . GLN A 1 92 ? 44.466 43.840 7.511 1.00 86.56 90 GLN A N 1
ATOM 684 C CA . GLN A 1 92 ? 43.986 45.212 7.469 1.00 88.86 90 GLN A CA 1
ATOM 685 C C . GLN A 1 92 ? 44.826 46.007 6.485 1.00 88.39 90 GLN A C 1
ATOM 686 O O . GLN A 1 92 ? 44.327 46.888 5.782 1.00 84.20 90 GLN A O 1
ATOM 692 N N . PHE A 1 93 ? 46.112 45.678 6.446 1.00 86.53 91 PHE A N 1
ATOM 693 C CA . PHE A 1 93 ? 47.083 46.418 5.654 1.00 81.64 91 PHE A CA 1
ATOM 694 C C . PHE A 1 93 ? 46.900 46.187 4.161 1.00 88.31 91 PHE A C 1
ATOM 695 O O . PHE A 1 93 ? 46.521 45.099 3.729 1.00 92.36 91 PHE A O 1
ATOM 703 N N . PHE A 1 94 ? 47.172 47.228 3.383 1.00 86.23 92 PHE A N 1
ATOM 704 C CA . PHE A 1 94 ? 47.039 47.181 1.935 1.00 83.28 92 PHE A CA 1
ATOM 705 C C . PHE A 1 94 ? 47.916 48.267 1.335 1.00 76.37 92 PHE A C 1
ATOM 706 O O . PHE A 1 94 ? 48.126 48.313 0.124 1.00 83.95 92 PHE A O 1
ATOM 714 N N . ALA A 1 95 ? 48.402 49.156 2.195 1.00 58.88 93 ALA A N 1
ATOM 715 C CA . ALA A 1 95 ? 49.155 50.320 1.750 1.00 50.15 93 ALA A CA 1
ATOM 716 C C . ALA A 1 95 ? 50.649 50.116 1.931 1.00 54.22 93 ALA A C 1
ATOM 717 O O . ALA A 1 95 ? 51.089 49.197 2.617 1.00 59.78 93 ALA A O 1
ATOM 719 N N . GLU A 1 96 ? 51.426 50.989 1.306 1.00 57.87 94 GLU A N 1
ATOM 720 C CA . GLU A 1 96 ? 52.877 50.890 1.345 1.00 56.92 94 GLU A CA 1
ATOM 721 C C . GLU A 1 96 ? 53.458 51.974 2.237 1.00 56.18 94 GLU A C 1
ATOM 722 O O . GLU A 1 96 ? 54.657 52.004 2.490 1.00 59.05 94 GLU A O 1
ATOM 728 N N . ARG A 1 97 ? 52.597 52.881 2.687 1.00 53.36 95 ARG A N 1
ATOM 729 C CA . ARG A 1 97 ? 52.972 53.874 3.692 1.00 55.40 95 ARG A CA 1
ATOM 730 C C . ARG A 1 97 ? 51.977 53.864 4.837 1.00 51.46 95 ARG A C 1
ATOM 731 O O . ARG A 1 97 ? 50.782 53.611 4.644 1.00 51.24 95 ARG A O 1
ATOM 739 N N . VAL A 1 98 ? 52.488 54.132 6.030 1.00 45.57 96 VAL A N 1
ATOM 740 C CA . VAL A 1 98 ? 51.658 54.190 7.220 1.00 48.91 96 VAL A CA 1
ATOM 741 C C . VAL A 1 98 ? 50.549 55.229 7.065 1.00 50.95 96 VAL A C 1
ATOM 742 O O . VAL A 1 98 ? 49.400 54.979 7.428 1.00 48.35 96 VAL A O 1
ATOM 746 N N . PHE A 1 99 ? 50.902 56.383 6.507 1.00 52.71 97 PHE A N 1
ATOM 747 C CA . PHE A 1 99 ? 49.938 57.449 6.262 1.00 58.79 97 PHE A CA 1
ATOM 748 C C . PHE A 1 99 ? 48.729 56.957 5.468 1.00 61.11 97 PHE A C 1
ATOM 749 O O . PHE A 1 99 ? 47.585 57.183 5.860 1.00 61.93 97 PHE A O 1
ATOM 757 N N . ASP A 1 100 ? 48.992 56.294 4.348 1.00 59.52 98 ASP A N 1
ATOM 758 C CA . ASP A 1 100 ? 47.931 55.821 3.464 1.00 61.42 98 ASP A CA 1
ATOM 759 C C . ASP A 1 100 ? 47.090 54.744 4.127 1.00 59.59 98 ASP A C 1
ATOM 760 O O . ASP A 1 100 ? 45.904 54.597 3.834 1.00 64.61 98 ASP A O 1
ATOM 765 N N . GLU A 1 101 ? 47.716 53.993 5.023 1.00 56.50 99 GLU A N 1
ATOM 766 C CA . GLU A 1 101 ? 47.029 52.934 5.749 1.00 58.64 99 GLU A CA 1
ATOM 767 C C . GLU A 1 101 ? 46.047 53.536 6.746 1.00 56.75 99 GLU A C 1
ATOM 768 O O . GLU A 1 101 ? 44.931 53.045 6.917 1.00 61.89 99 GLU A O 1
ATOM 774 N N . VAL A 1 102 ? 46.473 54.611 7.397 1.00 48.18 100 VAL A N 1
ATOM 775 C CA . VAL A 1 102 ? 45.656 55.272 8.403 1.00 51.40 100 VAL A CA 1
ATOM 776 C C . VAL A 1 102 ? 44.571 56.128 7.762 1.00 64.12 100 VAL A C 1
ATOM 777 O O . VAL A 1 102 ? 43.401 56.045 8.136 1.00 69.14 100 VAL A O 1
ATOM 781 N N . ALA A 1 103 ? 44.967 56.928 6.777 1.00 68.49 101 ALA A N 1
ATOM 782 C CA . ALA A 1 103 ? 44.075 57.900 6.143 1.00 71.10 101 ALA A CA 1
ATOM 783 C C . ALA A 1 103 ? 42.908 57.283 5.381 1.00 73.79 101 ALA A C 1
ATOM 784 O O . ALA A 1 103 ? 42.018 58.000 4.929 1.00 79.13 101 ALA A O 1
ATOM 786 N N . PHE A 1 104 ? 42.912 55.962 5.239 1.00 70.82 102 PHE A N 1
ATOM 787 C CA . PHE A 1 104 ? 41.938 55.282 4.390 1.00 73.05 102 PHE A CA 1
ATOM 788 C C . PHE A 1 104 ? 40.477 55.549 4.747 1.00 82.56 102 PHE A C 1
ATOM 789 O O . PHE A 1 104 ? 39.688 55.956 3.894 1.00 90.65 102 PHE A O 1
ATOM 797 N N . ALA A 1 105 ? 40.124 55.312 6.006 1.00 83.98 103 ALA A N 1
ATOM 798 C CA . ALA A 1 105 ? 38.740 55.444 6.457 1.00 83.20 103 ALA A CA 1
ATOM 799 C C . ALA A 1 105 ? 38.217 56.877 6.333 1.00 85.62 103 ALA A C 1
ATOM 800 O O . ALA A 1 105 ? 37.010 57.097 6.235 1.00 85.44 103 ALA A O 1
ATOM 802 N N . VAL A 1 106 ? 39.127 57.846 6.335 1.00 88.15 104 VAL A N 1
ATOM 803 C CA . VAL A 1 106 ? 38.756 59.244 6.153 1.00 91.33 104 VAL A CA 1
ATOM 804 C C . VAL A 1 106 ? 38.429 59.513 4.692 1.00 92.49 104 VAL A C 1
ATOM 805 O O . VAL A 1 106 ? 37.444 60.176 4.374 1.00 95.37 104 VAL A O 1
ATOM 809 N N . LYS A 1 107 ? 39.273 58.989 3.808 1.00 92.83 105 LYS A N 1
ATOM 810 C CA . LYS A 1 107 ? 39.113 59.163 2.370 1.00 94.78 105 LYS A CA 1
ATOM 811 C C . LYS A 1 107 ? 37.985 58.298 1.837 1.00 100.52 105 LYS A C 1
ATOM 812 O O . LYS A 1 107 ? 37.673 58.339 0.643 1.00 104.96 105 LYS A O 1
ATOM 818 N N . ASN A 1 108 ? 37.386 57.505 2.719 1.00 101.13 106 ASN A N 1
ATOM 819 C CA . ASN A 1 108 ? 36.285 56.636 2.336 1.00 106.19 106 ASN A CA 1
ATOM 820 C C . ASN A 1 108 ? 34.960 57.139 2.889 1.00 111.49 106 ASN A C 1
ATOM 821 O O . ASN A 1 108 ? 33.893 56.846 2.346 1.00 117.04 106 ASN A O 1
ATOM 826 N N . PHE A 1 109 ? 35.039 57.899 3.976 1.00 110.56 107 PHE A N 1
ATOM 827 C CA . PHE A 1 109 ? 33.852 58.372 4.671 1.00 110.54 107 PHE A CA 1
ATOM 828 C C . PHE A 1 109 ? 33.700 59.886 4.591 1.00 113.12 107 PHE A C 1
ATOM 829 O O . PHE A 1 109 ? 32.582 60.390 4.500 1.00 116.83 107 PHE A O 1
ATOM 837 N N . TYR A 1 110 ? 34.819 60.607 4.621 1.00 109.42 108 TYR A N 1
ATOM 838 C CA . TYR A 1 110 ? 34.777 62.069 4.640 1.00 107.25 108 TYR A CA 1
ATOM 839 C C . TYR A 1 110 ? 35.754 62.658 3.628 1.00 107.43 108 TYR A C 1
ATOM 840 O O . TYR A 1 110 ? 36.708 63.346 4.002 1.00 101.77 108 TYR A O 1
ATOM 849 N N . PRO A 1 111 ? 35.488 62.394 2.334 1.00 114.20 109 PRO A N 1
ATOM 850 C CA . PRO A 1 111 ? 36.438 62.545 1.226 1.00 118.65 109 PRO A CA 1
ATOM 851 C C . PRO A 1 111 ? 36.797 63.975 0.896 1.00 125.99 109 PRO A C 1
ATOM 852 O O . PRO A 1 111 ? 37.342 64.185 -0.195 1.00 127.48 109 PRO A O 1
ATOM 856 N N . ASP A 1 112 ? 36.474 64.941 1.756 1.00 131.92 110 ASP A N 1
ATOM 857 C CA . ASP A 1 112 ? 36.817 66.318 1.416 1.00 138.87 110 ASP A CA 1
ATOM 858 C C . ASP A 1 112 ? 37.580 66.856 2.554 1.00 139.05 110 ASP A C 1
ATOM 859 O O . ASP A 1 112 ? 37.957 68.032 2.531 1.00 140.39 110 ASP A O 1
ATOM 864 N N . ARG A 1 113 ? 37.614 66.100 3.638 1.00 136.88 111 ARG A N 1
ATOM 865 C CA . ARG A 1 113 ? 38.354 66.585 4.769 1.00 135.17 111 ARG A CA 1
ATOM 866 C C . ARG A 1 113 ? 39.803 66.389 4.508 1.00 125.12 111 ARG A C 1
ATOM 867 O O . ARG A 1 113 ? 40.199 65.321 4.060 1.00 123.36 111 ARG A O 1
ATOM 875 N N . ASP A 1 114 ? 40.593 67.416 4.787 1.00 117.31 112 ASP A N 1
ATOM 876 C CA . ASP A 1 114 ? 42.022 67.247 4.743 1.00 113.01 112 ASP A CA 1
ATOM 877 C C . ASP A 1 114 ? 42.375 66.183 5.767 1.00 110.36 112 ASP A C 1
ATOM 878 O O . ASP A 1 114 ? 42.237 66.399 6.973 1.00 112.64 112 ASP A O 1
ATOM 883 N N . PRO A 1 115 ? 42.806 65.013 5.282 1.00 102.10 113 PRO A N 1
ATOM 884 C CA . PRO A 1 115 ? 43.086 63.880 6.164 1.00 95.18 113 PRO A CA 1
ATOM 885 C C . PRO A 1 115 ? 44.376 64.080 6.949 1.00 83.05 113 PRO A C 1
ATOM 886 O O . PRO A 1 115 ? 44.579 63.402 7.954 1.00 83.12 113 PRO A O 1
ATOM 890 N N . VAL A 1 116 ? 45.223 65.003 6.501 1.00 73.43 114 VAL A N 1
ATOM 891 C CA . VAL A 1 116 ? 46.539 65.207 7.110 1.00 74.23 114 VAL A CA 1
ATOM 892 C C . VAL A 1 116 ? 46.541 65.441 8.631 1.00 84.24 114 VAL A C 1
ATOM 893 O O . VAL A 1 116 ? 47.223 64.717 9.356 1.00 87.24 114 VAL A O 1
ATOM 897 N N . PRO A 1 117 ? 45.780 66.437 9.127 1.00 92.05 115 PRO A N 1
ATOM 898 C CA . PRO A 1 117 ? 45.861 66.646 10.578 1.00 93.84 115 PRO A CA 1
ATOM 899 C C . PRO A 1 117 ? 45.080 65.591 11.357 1.00 91.55 115 PRO A C 1
ATOM 900 O O . PRO A 1 117 ? 45.268 65.460 12.567 1.00 92.62 115 PRO A O 1
ATOM 904 N N . LEU A 1 118 ? 44.212 64.857 10.668 1.00 87.52 116 LEU A N 1
ATOM 905 C CA . LEU A 1 118 ? 43.485 63.754 11.286 1.00 83.50 116 LEU A CA 1
ATOM 906 C C . LEU A 1 118 ? 44.421 62.589 11.565 1.00 79.09 116 LEU A C 1
ATOM 907 O O . LEU A 1 118 ? 44.515 62.105 12.694 1.00 79.00 116 LEU A O 1
ATOM 912 N N . VAL A 1 119 ? 45.106 62.144 10.518 1.00 71.21 117 VAL A N 1
ATOM 913 C CA . VAL A 1 119 ? 46.093 61.081 10.621 1.00 65.61 117 VAL A CA 1
ATOM 914 C C . VAL A 1 119 ? 47.166 61.457 11.630 1.00 69.70 117 VAL A C 1
ATOM 915 O O . VAL A 1 119 ? 47.641 60.617 12.391 1.00 69.02 117 VAL A O 1
ATOM 919 N N . LYS A 1 120 ? 47.519 62.738 11.647 1.00 73.42 118 LYS A N 1
ATOM 920 C CA . LYS A 1 120 ? 48.588 63.235 12.503 1.00 76.28 118 LYS A CA 1
ATOM 921 C C . LYS A 1 120 ? 48.286 63.068 13.988 1.00 76.98 118 LYS A C 1
ATOM 922 O O . LYS A 1 120 ? 49.192 62.858 14.793 1.00 78.47 118 LYS A O 1
ATOM 928 N N . LYS A 1 121 ? 47.012 63.151 14.350 1.00 76.19 119 LYS A N 1
ATOM 929 C CA . LYS A 1 121 ? 46.626 63.076 15.755 1.00 81.27 119 LYS A CA 1
ATOM 930 C C . LYS A 1 121 ? 46.143 61.688 16.157 1.00 82.58 119 LYS A C 1
ATOM 931 O O . LYS A 1 121 ? 46.173 61.334 17.336 1.00 88.42 119 LYS A O 1
ATOM 937 N N . ALA A 1 122 ? 45.685 60.911 15.182 1.00 74.48 120 ALA A N 1
ATOM 938 C CA . ALA A 1 122 ? 45.357 59.516 15.431 1.00 64.55 120 ALA A CA 1
ATOM 939 C C . ALA A 1 122 ? 46.657 58.767 15.686 1.00 63.49 120 ALA A C 1
ATOM 940 O O . ALA A 1 122 ? 46.751 57.951 16.605 1.00 65.78 120 ALA A O 1
ATOM 942 N N . MET A 1 123 ? 47.663 59.064 14.868 1.00 56.91 121 MET A N 1
ATOM 943 C CA . MET A 1 123 ? 48.993 58.496 15.045 1.00 60.14 121 MET A CA 1
ATOM 944 C C . MET A 1 123 ? 49.618 58.980 16.344 1.00 62.40 121 MET A C 1
ATOM 945 O O . MET A 1 123 ? 50.399 58.268 16.971 1.00 65.22 121 MET A O 1
ATOM 950 N N . GLU A 1 124 ? 49.272 60.197 16.744 1.00 63.70 122 GLU A N 1
ATOM 951 C CA . GLU A 1 124 ? 49.800 60.759 17.979 1.00 69.84 122 GLU A CA 1
ATOM 952 C C . GLU A 1 124 ? 49.098 60.142 19.176 1.00 64.05 122 GLU A C 1
ATOM 953 O O . GLU A 1 124 ? 49.698 59.929 20.229 1.00 59.86 122 GLU A O 1
ATOM 959 N N . PHE A 1 125 ? 47.817 59.853 18.991 1.00 57.99 123 PHE A N 1
ATOM 960 C CA . PHE A 1 125 ? 46.989 59.249 20.022 1.00 56.06 123 PHE A CA 1
ATOM 961 C C . PHE A 1 125 ? 47.535 57.891 20.448 1.00 60.43 123 PHE A C 1
ATOM 962 O O . PHE A 1 125 ? 47.468 57.522 21.619 1.00 63.06 123 PHE A O 1
ATOM 970 N N . VAL A 1 126 ? 48.080 57.155 19.485 1.00 59.79 124 VAL A N 1
ATOM 971 C CA . VAL A 1 126 ? 48.606 55.820 19.743 1.00 55.99 124 VAL A CA 1
ATOM 972 C C . VAL A 1 126 ? 50.105 55.829 20.031 1.00 60.00 124 VAL A C 1
ATOM 973 O O . VAL A 1 126 ? 50.708 54.781 20.249 1.00 63.41 124 VAL A O 1
ATOM 977 N N . GLY A 1 127 ? 50.700 57.018 20.030 1.00 61.21 125 GLY A N 1
ATOM 978 C CA . GLY A 1 127 ? 52.102 57.170 20.378 1.00 60.49 125 GLY A CA 1
ATOM 979 C C . GLY A 1 127 ? 53.056 56.950 19.221 1.00 60.97 125 GLY A C 1
ATOM 980 O O . GLY A 1 127 ? 54.171 56.467 19.406 1.00 58.90 125 GLY A O 1
ATOM 981 N N . LEU A 1 128 ? 52.617 57.309 18.020 1.00 64.46 126 LEU A N 1
ATOM 982 C CA . LEU A 1 128 ? 53.467 57.214 16.841 1.00 68.32 126 LEU A CA 1
ATOM 983 C C . LEU A 1 128 ? 53.848 58.603 16.338 1.00 72.48 126 LEU A C 1
ATOM 984 O O . LEU A 1 128 ? 52.991 59.355 15.871 1.00 70.81 126 LEU A O 1
ATOM 989 N N . ASP A 1 129 ? 55.132 58.939 16.447 1.00 75.12 127 ASP A N 1
ATOM 990 C CA . ASP A 1 129 ? 55.640 60.209 15.936 1.00 73.79 127 ASP A CA 1
ATOM 991 C C . ASP A 1 129 ? 55.320 60.326 14.450 1.00 75.42 127 ASP A C 1
ATOM 992 O O . ASP A 1 129 ? 55.602 59.414 13.669 1.00 77.42 127 ASP A O 1
ATOM 997 N N . PHE A 1 130 ? 54.725 61.450 14.069 1.00 75.54 128 PHE A N 1
ATOM 998 C CA . PHE A 1 130 ? 54.207 61.628 12.717 1.00 74.84 128 PHE A CA 1
ATOM 999 C C . PHE A 1 130 ? 55.289 61.618 11.641 1.00 70.63 128 PHE A C 1
ATOM 1000 O O . PHE A 1 130 ? 55.180 60.894 10.652 1.00 67.12 128 PHE A O 1
ATOM 1008 N N . ASP A 1 131 ? 56.328 62.423 11.833 1.00 70.27 129 ASP A N 1
ATOM 1009 C CA . ASP A 1 131 ? 57.402 62.518 10.850 1.00 77.40 129 ASP A CA 1
ATOM 1010 C C . ASP A 1 131 ? 58.253 61.254 10.815 1.00 71.68 129 ASP A C 1
ATOM 1011 O O . ASP A 1 131 ? 58.863 60.934 9.795 1.00 70.42 129 ASP A O 1
ATOM 1016 N N . SER A 1 132 ? 58.280 60.535 11.932 1.00 65.65 130 SER A N 1
ATOM 1017 C CA . SER A 1 132 ? 59.072 59.317 12.036 1.00 61.83 130 SER A CA 1
ATOM 1018 C C . SER A 1 132 ? 58.392 58.125 11.376 1.00 57.59 130 SER A C 1
ATOM 1019 O O . SER A 1 132 ? 59.057 57.169 10.982 1.00 61.44 130 SER A O 1
ATOM 1022 N N . PHE A 1 133 ? 57.069 58.187 11.252 1.00 47.16 131 PHE A N 1
ATOM 1023 C CA . PHE A 1 133 ? 56.293 57.007 10.878 1.00 49.62 131 PHE A CA 1
ATOM 1024 C C . PHE A 1 133 ? 55.417 57.117 9.636 1.00 53.27 131 PHE A C 1
ATOM 1025 O O . PHE A 1 133 ? 55.067 56.098 9.047 1.00 58.38 131 PHE A O 1
ATOM 1033 N N . LYS A 1 134 ? 55.062 58.335 9.241 1.00 54.02 132 LYS A N 1
ATOM 1034 C CA . LYS A 1 134 ? 54.109 58.532 8.147 1.00 53.85 132 LYS A CA 1
ATOM 1035 C C . LYS A 1 134 ? 54.539 57.883 6.831 1.00 47.77 132 LYS A C 1
ATOM 1036 O O . LYS A 1 134 ? 53.698 57.514 6.015 1.00 46.23 132 LYS A O 1
ATOM 1042 N N . ASP A 1 135 ? 55.847 57.740 6.638 1.00 46.57 133 ASP A N 1
ATOM 1043 C CA . ASP A 1 135 ? 56.386 57.222 5.383 1.00 53.73 133 ASP A CA 1
ATOM 1044 C C . ASP A 1 135 ? 56.962 55.818 5.502 1.00 52.83 133 ASP A C 1
ATOM 1045 O O . ASP A 1 135 ? 57.459 55.263 4.526 1.00 58.84 133 ASP A O 1
ATOM 1050 N N . ARG A 1 136 ? 56.895 55.250 6.698 1.00 46.98 134 ARG A N 1
ATOM 1051 C CA . ARG A 1 136 ? 57.408 53.910 6.934 1.00 47.75 134 ARG A CA 1
ATOM 1052 C C . ARG A 1 136 ? 56.532 52.866 6.263 1.00 47.53 134 ARG A C 1
ATOM 1053 O O . ARG A 1 136 ? 55.321 53.045 6.144 1.00 46.48 134 ARG A O 1
ATOM 1061 N N . VAL A 1 137 ? 57.156 51.778 5.823 1.00 48.59 135 VAL A N 1
ATOM 1062 C CA . VAL A 1 137 ? 56.431 50.682 5.193 1.00 47.35 135 VAL A CA 1
ATOM 1063 C C . VAL A 1 137 ? 55.905 49.737 6.265 1.00 41.53 135 VAL A C 1
ATOM 1064 O O . VAL A 1 137 ? 56.691 49.142 7.004 1.00 44.86 135 VAL A O 1
ATOM 1068 N N . PRO A 1 138 ? 54.570 49.610 6.357 1.00 44.89 136 PRO A N 1
ATOM 1069 C CA . PRO A 1 138 ? 53.879 48.775 7.350 1.00 48.83 136 PRO A CA 1
ATOM 1070 C C . PRO A 1 138 ? 54.423 47.348 7.433 1.00 50.02 136 PRO A C 1
ATOM 1071 O O . PRO A 1 138 ? 54.568 46.819 8.530 1.00 58.31 136 PRO A O 1
ATOM 1075 N N . PHE A 1 139 ? 54.720 46.751 6.283 1.00 38.83 137 PHE A N 1
ATOM 1076 C CA . PHE A 1 139 ? 55.256 45.394 6.207 1.00 39.54 137 PHE A CA 1
ATOM 1077 C C . PHE A 1 139 ? 56.473 45.194 7.109 1.00 48.43 137 PHE A C 1
ATOM 1078 O O . PHE A 1 139 ? 56.675 44.118 7.668 1.00 58.62 137 PHE A O 1
ATOM 1086 N N . PHE A 1 140 ? 57.284 46.236 7.248 1.00 45.87 138 PHE A N 1
ATOM 1087 C CA . PHE A 1 140 ? 58.545 46.130 7.982 1.00 48.33 138 PHE A CA 1
ATOM 1088 C C . PHE A 1 140 ? 58.517 46.789 9.353 1.00 49.94 138 PHE A C 1
ATOM 1089 O O . PHE A 1 140 ? 59.552 47.189 9.877 1.00 49.42 138 PHE A O 1
ATOM 1097 N N . LEU A 1 141 ? 57.332 46.901 9.934 1.00 52.81 139 LEU A N 1
ATOM 1098 C CA . LEU A 1 141 ? 57.208 47.410 11.290 1.00 48.79 139 LEU A CA 1
ATOM 1099 C C . LEU A 1 141 ? 57.285 46.253 12.278 1.00 51.65 139 LEU A C 1
ATOM 1100 O O . LEU A 1 141 ? 57.024 45.103 11.923 1.00 52.70 139 LEU A O 1
ATOM 1105 N N . SER A 1 142 ? 57.646 46.556 13.520 1.00 46.78 140 SER A N 1
ATOM 1106 C CA . SER A 1 142 ? 57.574 45.566 14.586 1.00 45.19 140 SER A CA 1
ATOM 1107 C C . SER A 1 142 ? 56.108 45.296 14.907 1.00 47.43 140 SER A C 1
ATOM 1108 O O . SER A 1 142 ? 55.236 46.101 14.573 1.00 48.39 140 SER A O 1
ATOM 1111 N N . GLY A 1 143 ? 55.841 44.167 15.557 1.00 41.68 141 GLY A N 1
ATOM 1112 C CA . GLY A 1 143 ? 54.484 43.776 15.899 1.00 34.02 141 GLY A CA 1
ATOM 1113 C C . GLY A 1 143 ? 53.765 44.820 16.730 1.00 39.90 141 GLY A C 1
ATOM 1114 O O . GLY A 1 143 ? 52.564 45.039 16.571 1.00 48.59 141 GLY A O 1
ATOM 1115 N N . GLY A 1 144 ? 54.507 45.469 17.621 1.00 38.35 142 GLY A N 1
ATOM 1116 C CA . GLY A 1 144 ? 53.957 46.530 18.442 1.00 34.88 142 GLY A CA 1
ATOM 1117 C C . GLY A 1 144 ? 53.619 47.745 17.604 1.00 43.83 142 GLY A C 1
ATOM 1118 O O . GLY A 1 144 ? 52.590 48.387 17.814 1.00 49.61 142 GLY A O 1
ATOM 1119 N N . GLU A 1 145 ? 54.489 48.060 16.650 1.00 44.60 143 GLU A N 1
ATOM 1120 C CA . GLU A 1 145 ? 54.258 49.177 15.743 1.00 44.33 143 GLU A CA 1
ATOM 1121 C C . GLU A 1 145 ? 53.098 48.895 14.793 1.00 42.12 143 GLU A C 1
ATOM 1122 O O . GLU A 1 145 ? 52.301 49.781 14.502 1.00 43.01 143 GLU A O 1
ATOM 1128 N N . LYS A 1 146 ? 53.008 47.657 14.319 1.00 38.68 144 LYS A N 1
ATOM 1129 C CA . LYS A 1 146 ? 51.915 47.243 13.446 1.00 43.69 144 LYS A CA 1
ATOM 1130 C C . LYS A 1 146 ? 50.579 47.329 14.160 1.00 47.69 144 LYS A C 1
ATOM 1131 O O . LYS A 1 146 ? 49.554 47.648 13.560 1.00 50.40 144 LYS A O 1
ATOM 1137 N N . ARG A 1 147 ? 50.599 47.031 15.451 1.00 40.53 145 ARG A N 1
ATOM 1138 C CA . ARG A 1 147 ? 49.382 47.030 16.244 1.00 41.11 145 ARG A CA 1
ATOM 1139 C C . ARG A 1 147 ? 48.887 48.456 16.457 1.00 46.62 145 ARG A C 1
ATOM 1140 O O . ARG A 1 147 ? 47.684 48.709 16.496 1.00 53.08 145 ARG A O 1
ATOM 1148 N N . ARG A 1 148 ? 49.824 49.388 16.577 1.00 46.74 146 ARG A N 1
ATOM 1149 C CA . ARG A 1 148 ? 49.491 50.800 16.741 1.00 47.50 146 ARG A CA 1
ATOM 1150 C C . ARG A 1 148 ? 48.871 51.384 15.480 1.00 47.99 146 ARG A C 1
ATOM 1151 O O . ARG A 1 148 ? 47.898 52.134 15.546 1.00 48.23 146 ARG A O 1
ATOM 1159 N N . VAL A 1 149 ? 49.456 51.044 14.336 1.00 46.83 147 VAL A N 1
ATOM 1160 C CA . VAL A 1 149 ? 48.975 51.520 13.048 1.00 41.39 147 VAL A CA 1
ATOM 1161 C C . VAL A 1 149 ? 47.580 50.973 12.781 1.00 40.45 147 VAL A C 1
ATOM 1162 O O . VAL A 1 149 ? 46.710 51.684 12.279 1.00 40.75 147 VAL A O 1
ATOM 1166 N N . ALA A 1 150 ? 47.375 49.708 13.138 1.00 42.17 148 ALA A N 1
ATOM 1167 C CA . ALA A 1 150 ? 46.080 49.051 12.974 1.00 41.17 148 ALA A CA 1
ATOM 1168 C C . ALA A 1 150 ? 44.996 49.775 13.765 1.00 46.24 148 ALA A C 1
ATOM 1169 O O . ALA A 1 150 ? 43.866 49.923 13.303 1.00 47.18 148 ALA A O 1
ATOM 1171 N N . ILE A 1 151 ? 45.354 50.236 14.958 1.00 43.05 149 ILE A N 1
ATOM 1172 C CA . ILE A 1 151 ? 44.423 50.949 15.825 1.00 46.13 149 ILE A CA 1
ATOM 1173 C C . ILE A 1 151 ? 44.154 52.359 15.316 1.00 50.21 149 ILE A C 1
ATOM 1174 O O . ILE A 1 151 ? 43.006 52.796 15.254 1.00 56.52 149 ILE A O 1
ATOM 1179 N N . ALA A 1 152 ? 45.217 53.068 14.951 1.00 51.63 150 ALA A N 1
ATOM 1180 C CA . ALA A 1 152 ? 45.088 54.438 14.465 1.00 49.67 150 ALA A CA 1
ATOM 1181 C C . ALA A 1 152 ? 44.257 54.508 13.189 1.00 51.44 150 ALA A C 1
ATOM 1182 O O . ALA A 1 152 ? 43.574 55.490 12.937 1.00 58.00 150 ALA A O 1
ATOM 1184 N N . SER A 1 153 ? 44.308 53.447 12.395 1.00 51.76 151 SER A N 1
ATOM 1185 C CA . SER A 1 153 ? 43.590 53.407 11.126 1.00 48.80 151 SER A CA 1
ATOM 1186 C C . SER A 1 153 ? 42.102 53.123 11.311 1.00 54.30 151 SER A C 1
ATOM 1187 O O . SER A 1 153 ? 41.333 53.189 10.354 1.00 62.46 151 SER A O 1
ATOM 1190 N N . VAL A 1 154 ? 41.696 52.805 12.538 1.00 52.51 152 VAL A N 1
ATOM 1191 C CA . VAL A 1 154 ? 40.285 52.522 12.809 1.00 52.95 152 VAL A CA 1
ATOM 1192 C C . VAL A 1 154 ? 39.635 53.494 13.798 1.00 50.59 152 VAL A C 1
ATOM 1193 O O . VAL A 1 154 ? 38.428 53.447 14.008 1.00 54.69 152 VAL A O 1
ATOM 1197 N N . ILE A 1 155 ? 40.434 54.367 14.403 1.00 48.70 153 ILE A N 1
ATOM 1198 C CA . ILE A 1 155 ? 39.898 55.413 15.273 1.00 57.45 153 ILE A CA 1
ATOM 1199 C C . ILE A 1 155 ? 39.996 56.766 14.589 1.00 67.91 153 ILE A C 1
ATOM 1200 O O . ILE A 1 155 ? 39.602 57.788 15.147 1.00 72.50 153 ILE A O 1
ATOM 1205 N N . VAL A 1 156 ? 40.539 56.759 13.378 1.00 70.15 154 VAL A N 1
ATOM 1206 C CA . VAL A 1 156 ? 40.848 57.989 12.656 1.00 72.37 154 VAL A CA 1
ATOM 1207 C C . VAL A 1 156 ? 39.596 58.751 12.214 1.00 72.17 154 VAL A C 1
ATOM 1208 O O . VAL A 1 156 ? 39.589 59.980 12.171 1.00 71.57 154 VAL A O 1
ATOM 1212 N N . HIS A 1 157 ? 38.532 58.017 11.907 1.00 69.01 155 HIS A N 1
ATOM 1213 C CA . HIS A 1 157 ? 37.268 58.637 11.510 1.00 71.13 155 HIS A CA 1
ATOM 1214 C C . HIS A 1 157 ? 36.369 58.908 12.715 1.00 72.60 155 HIS A C 1
ATOM 1215 O O . HIS A 1 157 ? 35.169 59.138 12.566 1.00 70.99 155 HIS A O 1
ATOM 1222 N N . GLU A 1 158 ? 36.974 58.890 13.900 1.00 76.16 156 GLU A N 1
ATOM 1223 C CA . GLU A 1 158 ? 36.286 59.168 15.161 1.00 82.08 156 GLU A CA 1
ATOM 1224 C C . GLU A 1 158 ? 35.004 58.361 15.352 1.00 80.09 156 GLU A C 1
ATOM 1225 O O . GLU A 1 158 ? 33.911 58.930 15.400 1.00 84.98 156 GLU A O 1
ATOM 1231 N N . PRO A 1 159 ? 35.131 57.029 15.465 1.00 72.85 157 PRO A N 1
ATOM 1232 C CA . PRO A 1 159 ? 33.929 56.238 15.719 1.00 67.64 157 PRO A CA 1
ATOM 1233 C C . PRO A 1 159 ? 33.584 56.279 17.199 1.00 64.71 157 PRO A C 1
ATOM 1234 O O . PRO A 1 159 ? 34.398 56.729 18.006 1.00 66.89 157 PRO A O 1
ATOM 1238 N N . ASP A 1 160 ? 32.390 55.820 17.549 1.00 61.72 158 ASP A N 1
ATOM 1239 C CA . ASP A 1 160 ? 31.957 55.832 18.937 1.00 72.48 158 ASP A CA 1
ATOM 1240 C C . ASP A 1 160 ? 32.268 54.498 19.600 1.00 74.05 158 ASP A C 1
ATOM 1241 O O . ASP A 1 160 ? 32.331 54.397 20.823 1.00 78.35 158 ASP A O 1
ATOM 1246 N N . ILE A 1 161 ? 32.472 53.476 18.778 1.00 67.39 159 ILE A N 1
ATOM 1247 C CA . ILE A 1 161 ? 32.788 52.144 19.273 1.00 59.82 159 ILE A CA 1
ATOM 1248 C C . ILE A 1 161 ? 34.115 51.642 18.715 1.00 56.44 159 ILE A C 1
ATOM 1249 O O . ILE A 1 161 ? 34.409 51.800 17.532 1.00 49.70 159 ILE A O 1
ATOM 1254 N N . LEU A 1 162 ? 34.914 51.035 19.584 1.00 58.83 160 LEU A N 1
ATOM 1255 C CA . LEU A 1 162 ? 36.211 50.498 19.202 1.00 52.80 160 LEU A CA 1
ATOM 1256 C C . LEU A 1 162 ? 36.306 49.026 19.570 1.00 51.39 160 LEU A C 1
ATOM 1257 O O . LEU A 1 162 ? 36.113 48.655 20.724 1.00 50.19 160 LEU A O 1
ATOM 1262 N N . ILE A 1 163 ? 36.609 48.188 18.588 1.00 53.28 161 ILE A N 1
ATOM 1263 C CA . ILE A 1 163 ? 36.783 46.764 18.850 1.00 51.08 161 ILE A CA 1
ATOM 1264 C C . ILE A 1 163 ? 38.230 46.334 18.608 1.00 45.43 161 ILE A C 1
ATOM 1265 O O . ILE A 1 163 ? 38.804 46.599 17.555 1.00 45.76 161 ILE A O 1
ATOM 1270 N N . LEU A 1 164 ? 38.817 45.675 19.599 1.00 38.83 162 LEU A N 1
ATOM 1271 C CA . LEU A 1 164 ? 40.186 45.191 19.490 1.00 31.59 162 LEU A CA 1
ATOM 1272 C C . LEU A 1 164 ? 40.222 43.685 19.607 1.00 26.27 162 LEU A C 1
ATOM 1273 O O . LEU A 1 164 ? 40.083 43.137 20.695 1.00 34.76 162 LEU A O 1
ATOM 1278 N N . ASP A 1 165 ? 40.399 43.012 18.479 1.00 29.10 163 ASP A N 1
ATOM 1279 C CA . ASP A 1 165 ? 40.485 41.559 18.491 1.00 32.48 163 ASP A CA 1
ATOM 1280 C C . ASP A 1 165 ? 41.915 41.133 18.828 1.00 36.71 163 ASP A C 1
ATOM 1281 O O . ASP A 1 165 ? 42.816 41.232 17.996 1.00 36.31 163 ASP A O 1
ATOM 1286 N N . GLU A 1 166 ? 42.109 40.689 20.067 1.00 35.65 164 GLU A N 1
ATOM 1287 C CA . GLU A 1 166 ? 43.385 40.151 20.544 1.00 38.32 164 GLU A CA 1
ATOM 1288 C C . GLU A 1 166 ? 44.615 41.010 20.235 1.00 42.58 164 GLU A C 1
ATOM 1289 O O . GLU A 1 166 ? 45.531 40.560 19.543 1.00 43.21 164 GLU A O 1
ATOM 1295 N N . PRO A 1 167 ? 44.643 42.246 20.764 1.00 42.10 165 PRO A N 1
ATOM 1296 C CA . PRO A 1 167 ? 45.696 43.209 20.412 1.00 39.33 165 PRO A CA 1
ATOM 1297 C C . PRO A 1 167 ? 47.016 43.046 21.173 1.00 39.16 165 PRO A C 1
ATOM 1298 O O . PRO A 1 167 ? 47.984 43.715 20.821 1.00 50.92 165 PRO A O 1
ATOM 1302 N N . LEU A 1 168 ? 47.056 42.195 22.194 1.00 31.23 166 LEU A N 1
ATOM 1303 C CA . LEU A 1 168 ? 48.253 42.062 23.031 1.00 36.17 166 LEU A CA 1
ATOM 1304 C C . LEU A 1 168 ? 49.088 40.819 22.727 1.00 45.63 166 LEU A C 1
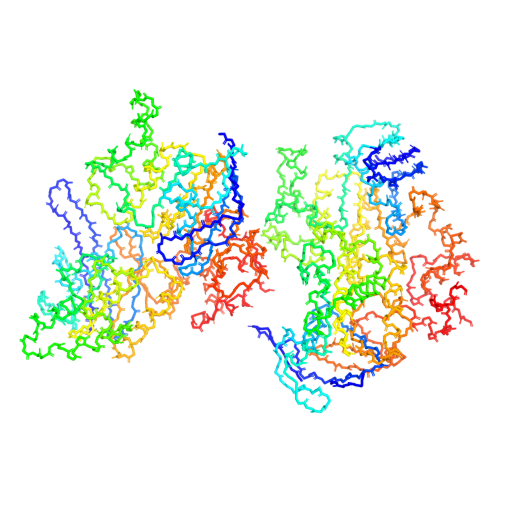ATOM 1305 O O . LEU A 1 168 ? 50.043 40.523 23.441 1.00 51.46 166 LEU A O 1
ATOM 1310 N N . VAL A 1 169 ? 48.723 40.084 21.684 1.00 45.40 167 VAL A N 1
ATOM 1311 C CA . VAL A 1 169 ? 49.440 38.858 21.353 1.00 43.78 167 VAL A CA 1
ATOM 1312 C C . VAL A 1 169 ? 50.818 39.170 20.784 1.00 50.45 167 VAL A C 1
ATOM 1313 O O . VAL A 1 169 ? 50.946 39.942 19.836 1.00 51.98 167 VAL A O 1
ATOM 1317 N N . GLY A 1 170 ? 51.849 38.578 21.382 1.00 55.19 168 GLY A N 1
ATOM 1318 C CA . GLY A 1 170 ? 53.214 38.762 20.922 1.00 54.74 168 GLY A CA 1
ATOM 1319 C C . GLY A 1 170 ? 53.868 40.030 21.441 1.00 54.97 168 GLY A C 1
ATOM 1320 O O . GLY A 1 170 ? 54.883 40.474 20.912 1.00 63.60 168 GLY A O 1
ATOM 1321 N N . LEU A 1 171 ? 53.284 40.613 22.481 1.00 51.20 169 LEU A N 1
ATOM 1322 C CA . LEU A 1 171 ? 53.818 41.829 23.081 1.00 52.42 169 LEU A CA 1
ATOM 1323 C C . LEU A 1 171 ? 54.477 41.555 24.432 1.00 62.34 169 LEU A C 1
ATOM 1324 O O . LEU A 1 171 ? 54.189 40.530 25.069 1.00 61.91 169 LEU A O 1
ATOM 1329 N N . ASP A 1 172 ? 55.377 42.460 24.846 1.00 69.90 170 ASP A N 1
ATOM 1330 C CA . ASP A 1 172 ? 55.977 42.464 26.199 1.00 79.47 170 ASP A CA 1
ATOM 1331 C C . ASP A 1 172 ? 55.049 43.100 27.215 1.00 80.57 170 ASP A C 1
ATOM 1332 O O . ASP A 1 172 ? 54.280 44.005 26.878 1.00 81.23 170 ASP A O 1
ATOM 1337 N N . ARG A 1 173 ? 55.285 42.773 28.485 1.00 81.25 171 ARG A N 1
ATOM 1338 C CA . ARG A 1 173 ? 54.729 43.500 29.634 1.00 82.71 171 ARG A CA 1
ATOM 1339 C C . ARG A 1 173 ? 54.818 45.033 29.465 1.00 75.24 171 ARG A C 1
ATOM 1340 O O . ARG A 1 173 ? 53.947 45.755 29.931 1.00 77.51 171 ARG A O 1
ATOM 1348 N N . GLU A 1 174 ? 55.869 45.511 28.795 1.00 66.75 172 GLU A N 1
ATOM 1349 C CA . GLU A 1 174 ? 56.030 46.929 28.434 1.00 67.63 172 GLU A CA 1
ATOM 1350 C C . GLU A 1 174 ? 54.952 47.330 27.448 1.00 68.23 172 GLU A C 1
ATOM 1351 O O . GLU A 1 174 ? 54.147 48.236 27.684 1.00 67.97 172 GLU A O 1
ATOM 1357 N N . GLY A 1 175 ? 55.000 46.654 26.303 1.00 65.66 173 GLY A N 1
ATOM 1358 C CA . GLY A 1 175 ? 54.207 47.004 25.142 1.00 60.66 173 GLY A CA 1
ATOM 1359 C C . GLY A 1 175 ? 52.732 46.810 25.405 1.00 59.19 173 GLY A C 1
ATOM 1360 O O . GLY A 1 175 ? 51.887 47.526 24.869 1.00 56.69 173 GLY A O 1
ATOM 1361 N N . LYS A 1 176 ? 52.422 45.838 26.255 1.00 56.95 174 LYS A N 1
ATOM 1362 C CA . LYS A 1 176 ? 51.047 45.592 26.657 1.00 57.52 174 LYS A CA 1
ATOM 1363 C C . LYS A 1 176 ? 50.538 46.739 27.509 1.00 60.58 174 LYS A C 1
ATOM 1364 O O . LYS A 1 176 ? 49.431 47.235 27.303 1.00 61.81 174 LYS A O 1
ATOM 1370 N N . THR A 1 177 ? 51.360 47.148 28.468 1.00 60.48 175 THR A N 1
ATOM 1371 C CA . THR A 1 177 ? 51.022 48.235 29.375 1.00 59.04 175 THR A CA 1
ATOM 1372 C C . THR A 1 177 ? 50.763 49.522 28.604 1.00 60.78 175 THR A C 1
ATOM 1373 O O . THR A 1 177 ? 49.799 50.241 28.875 1.00 65.24 175 THR A O 1
ATOM 1377 N N . ASP A 1 178 ? 51.622 49.799 27.629 1.00 58.87 176 ASP A N 1
ATOM 1378 C CA . ASP A 1 178 ? 51.533 51.035 26.862 1.00 62.96 176 ASP A CA 1
ATOM 1379 C C . ASP A 1 178 ? 50.314 51.038 25.945 1.00 58.65 176 ASP A C 1
ATOM 1380 O O . ASP A 1 178 ? 49.823 52.097 25.558 1.00 58.86 176 ASP A O 1
ATOM 1385 N N . LEU A 1 179 ? 49.825 49.851 25.604 1.00 55.41 177 LEU A N 1
ATOM 1386 C CA . LEU A 1 179 ? 48.685 49.728 24.703 1.00 55.45 177 LEU A CA 1
ATOM 1387 C C . LEU A 1 179 ? 47.360 49.800 25.455 1.00 54.80 177 LEU A C 1
ATOM 1388 O O . LEU A 1 179 ? 46.361 50.289 24.931 1.00 53.12 177 LEU A O 1
ATOM 1393 N N . LEU A 1 180 ? 47.360 49.301 26.685 1.00 53.94 178 LEU A N 1
ATOM 1394 C CA . LEU A 1 180 ? 46.211 49.447 27.569 1.00 51.99 178 LEU A CA 1
ATOM 1395 C C . LEU A 1 180 ? 46.070 50.904 27.979 1.00 55.64 178 LEU A C 1
ATOM 1396 O O . LEU A 1 180 ? 44.967 51.388 28.233 1.00 53.58 178 LEU A O 1
ATOM 1401 N N . ARG A 1 181 ? 47.204 51.594 28.041 1.00 58.41 179 ARG A N 1
ATOM 1402 C CA . ARG A 1 181 ? 47.232 53.029 28.291 1.00 58.64 179 ARG A CA 1
ATOM 1403 C C . ARG A 1 181 ? 46.419 53.738 27.215 1.00 59.25 179 ARG A C 1
ATOM 1404 O O . ARG A 1 181 ? 45.680 54.680 27.500 1.00 60.83 179 ARG A O 1
ATOM 1412 N N . ILE A 1 182 ? 46.556 53.267 25.977 1.00 59.19 180 ILE A N 1
ATOM 1413 C CA . ILE A 1 182 ? 45.792 53.795 24.848 1.00 59.13 180 ILE A CA 1
ATOM 1414 C C . ILE A 1 182 ? 44.303 53.482 24.999 1.00 58.48 180 ILE A C 1
ATOM 1415 O O . ILE A 1 182 ? 43.447 54.269 24.594 1.00 61.74 180 ILE A O 1
ATOM 1420 N N . VAL A 1 183 ? 44.002 52.329 25.585 1.00 57.39 181 VAL A N 1
ATOM 1421 C CA . VAL A 1 183 ? 42.622 51.916 25.820 1.00 60.32 181 VAL A CA 1
ATOM 1422 C C . VAL A 1 183 ? 41.940 52.796 26.861 1.00 62.43 181 VAL A C 1
ATOM 1423 O O . VAL A 1 183 ? 40.810 53.240 26.666 1.00 60.89 181 VAL A O 1
ATOM 1427 N N . GLU A 1 184 ? 42.639 53.035 27.964 1.00 60.98 182 GLU A N 1
ATOM 1428 C CA . GLU A 1 184 ? 42.141 53.896 29.025 1.00 56.27 182 GLU A CA 1
ATOM 1429 C C . GLU A 1 184 ? 41.794 55.268 28.479 1.00 61.12 182 GLU A C 1
ATOM 1430 O O . GLU A 1 184 ? 40.799 55.870 28.880 1.00 68.73 182 GLU A O 1
ATOM 1436 N N . LYS A 1 185 ? 42.626 55.758 27.563 1.00 57.08 183 LYS A N 1
ATOM 1437 C CA . LYS A 1 185 ? 42.405 57.055 26.921 1.00 62.91 183 LYS A CA 1
ATOM 1438 C C . LYS A 1 185 ? 41.089 57.076 26.210 1.00 61.48 183 LYS A C 1
ATOM 1439 O O . LYS A 1 185 ? 40.321 58.022 26.306 1.00 63.76 183 LYS A O 1
ATOM 1445 N N . TRP A 1 186 ? 40.882 56.027 25.433 1.00 58.87 184 TRP A N 1
ATOM 1446 C CA . TRP A 1 186 ? 39.700 55.891 24.617 1.00 56.81 184 TRP A CA 1
ATOM 1447 C C . TRP A 1 186 ? 38.459 56.031 25.477 1.00 61.84 184 TRP A C 1
ATOM 1448 O O . TRP A 1 186 ? 37.574 56.837 25.194 1.00 61.60 184 TRP A O 1
ATOM 1459 N N . LYS A 1 187 ? 38.418 55.267 26.561 1.00 65.26 185 LYS A N 1
ATOM 1460 C CA . LYS A 1 187 ? 37.241 55.246 27.428 1.00 70.02 185 LYS A CA 1
ATOM 1461 C C . LYS A 1 187 ? 37.171 56.441 28.379 1.00 71.86 185 LYS A C 1
ATOM 1462 O O . LYS A 1 187 ? 36.207 56.593 29.123 1.00 70.08 185 LYS A O 1
ATOM 1468 N N . THR A 1 188 ? 38.192 57.291 28.340 1.00 69.77 186 THR A N 1
ATOM 1469 C CA . THR A 1 188 ? 38.164 58.555 29.064 1.00 70.03 186 THR A CA 1
ATOM 1470 C C . THR A 1 188 ? 37.417 59.588 28.222 1.00 73.15 186 THR A C 1
ATOM 1471 O O . THR A 1 188 ? 36.909 60.585 28.738 1.00 77.32 186 THR A O 1
ATOM 1475 N N . LEU A 1 189 ? 37.334 59.310 26.924 1.00 71.70 187 LEU A N 1
ATOM 1476 C CA . LEU A 1 189 ? 36.542 60.114 26.003 1.00 70.31 187 LEU A CA 1
ATOM 1477 C C . LEU A 1 189 ? 35.082 59.670 26.073 1.00 66.75 187 LEU A C 1
ATOM 1478 O O . LEU A 1 189 ? 34.230 60.169 25.339 1.00 62.73 187 LEU A O 1
ATOM 1483 N N . GLY A 1 190 ? 34.807 58.715 26.956 1.00 65.99 188 GLY A N 1
ATOM 1484 C CA . GLY A 1 190 ? 33.457 58.230 27.175 1.00 67.45 188 GLY A CA 1
ATOM 1485 C C . GLY A 1 190 ? 32.962 57.326 26.065 1.00 69.88 188 GLY A C 1
ATOM 1486 O O . GLY A 1 190 ? 31.758 57.174 25.869 1.00 68.65 188 GLY A O 1
ATOM 1487 N N . LYS A 1 191 ? 33.889 56.719 25.334 1.00 72.45 189 LYS A N 1
ATOM 1488 C CA . LYS A 1 191 ? 33.519 55.815 24.253 1.00 68.68 189 LYS A CA 1
ATOM 1489 C C . LYS A 1 191 ? 33.626 54.359 24.676 1.00 61.59 189 LYS A C 1
ATOM 1490 O O . LYS A 1 191 ? 34.442 54.007 25.522 1.00 60.21 189 LYS A O 1
ATOM 1496 N N . THR A 1 192 ? 32.789 53.520 24.079 1.00 59.62 190 THR A N 1
ATOM 1497 C CA . THR A 1 192 ? 32.776 52.102 24.402 1.00 62.99 190 THR A CA 1
ATOM 1498 C C . THR A 1 192 ? 33.851 51.343 23.629 1.00 64.48 190 THR A C 1
ATOM 1499 O O . THR A 1 192 ? 34.140 51.649 22.472 1.00 64.63 190 THR A O 1
ATOM 1503 N N . VAL A 1 193 ? 34.446 50.353 24.284 1.00 58.17 191 VAL A N 1
ATOM 1504 C CA . VAL A 1 193 ? 35.499 49.557 23.671 1.00 53.41 191 VAL A CA 1
ATOM 1505 C C . VAL A 1 193 ? 35.359 48.080 24.022 1.00 50.27 191 VAL A C 1
ATOM 1506 O O . VAL A 1 193 ? 35.231 47.718 25.190 1.00 42.49 191 VAL A O 1
ATOM 1510 N N . ILE A 1 194 ? 35.374 47.229 23.001 1.00 49.50 192 ILE A N 1
ATOM 1511 C CA . ILE A 1 194 ? 35.287 45.791 23.216 1.00 45.44 192 ILE A CA 1
ATOM 1512 C C . ILE A 1 194 ? 36.636 45.124 22.957 1.00 42.24 192 ILE A C 1
ATOM 1513 O O . ILE A 1 194 ? 37.282 45.368 21.941 1.00 41.20 192 ILE A O 1
ATOM 1518 N N . LEU A 1 195 ? 37.055 44.283 23.894 1.00 39.31 193 LEU A N 1
ATOM 1519 C CA . LEU A 1 195 ? 38.318 43.567 23.792 1.00 34.55 193 LEU A CA 1
ATOM 1520 C C . LEU A 1 195 ? 38.096 42.070 23.707 1.00 34.69 193 LEU A C 1
ATOM 1521 O O . LEU A 1 195 ? 37.412 41.486 24.544 1.00 46.86 193 LEU A O 1
ATOM 1526 N N . ILE A 1 196 ? 38.679 41.449 22.692 1.00 29.45 194 ILE A N 1
ATOM 1527 C CA . ILE A 1 196 ? 38.715 39.997 22.625 1.00 38.50 194 ILE A CA 1
ATOM 1528 C C . ILE A 1 196 ? 40.095 39.555 23.100 1.00 43.52 194 ILE A C 1
ATOM 1529 O O . ILE A 1 196 ? 41.099 39.940 22.521 1.00 51.97 194 ILE A O 1
ATOM 1534 N N . SER A 1 197 ? 40.153 38.765 24.165 1.00 29.93 195 SER A N 1
ATOM 1535 C CA . SER A 1 197 ? 41.441 38.402 24.745 1.00 31.84 195 SER A CA 1
ATOM 1536 C C . SER A 1 197 ? 41.422 37.104 25.536 1.00 39.48 195 SER A C 1
ATOM 1537 O O . SER A 1 197 ? 40.399 36.719 26.094 1.00 36.93 195 SER A O 1
ATOM 1540 N N . HIS A 1 198 ? 42.576 36.446 25.585 1.00 38.16 196 HIS A N 1
ATOM 1541 C CA . HIS A 1 198 ? 42.768 35.287 26.449 1.00 32.10 196 HIS A CA 1
ATOM 1542 C C . HIS A 1 198 ? 43.512 35.711 27.701 1.00 39.43 196 HIS A C 1
ATOM 1543 O O . HIS A 1 198 ? 43.526 34.996 28.702 1.00 42.77 196 HIS A O 1
ATOM 1550 N N . ASP A 1 199 ? 44.141 36.879 27.632 1.00 41.56 197 ASP A N 1
ATOM 1551 C CA . ASP A 1 199 ? 44.923 37.389 28.750 1.00 47.31 197 ASP A CA 1
ATOM 1552 C C . ASP A 1 199 ? 44.017 38.123 29.728 1.00 46.65 197 ASP A C 1
ATOM 1553 O O . ASP A 1 199 ? 44.055 39.351 29.839 1.00 44.47 197 ASP A O 1
ATOM 1558 N N . ILE A 1 200 ? 43.203 37.353 30.439 1.00 47.12 198 ILE A N 1
ATOM 1559 C CA . ILE A 1 200 ? 42.181 37.911 31.312 1.00 46.95 198 ILE A CA 1
ATOM 1560 C C . ILE A 1 200 ? 42.769 38.645 32.516 1.00 52.27 198 ILE A C 1
ATOM 1561 O O . ILE A 1 200 ? 42.355 39.762 32.823 1.00 54.29 198 ILE A O 1
ATOM 1566 N N . GLU A 1 201 ? 43.748 38.027 33.175 1.00 49.07 199 GLU A N 1
ATOM 1567 C CA . GLU A 1 201 ? 44.323 38.569 34.410 1.00 47.78 199 GLU A CA 1
ATOM 1568 C C . GLU A 1 201 ? 44.924 39.962 34.237 1.00 47.14 199 GLU A C 1
ATOM 1569 O O . GLU A 1 201 ? 45.053 40.719 35.198 1.00 51.71 199 GLU A O 1
ATOM 1575 N N . THR A 1 202 ? 45.288 40.293 33.005 1.00 44.54 200 THR A N 1
ATOM 1576 C CA . THR A 1 202 ? 45.893 41.584 32.700 1.00 46.37 200 THR A CA 1
ATOM 1577 C C . THR A 1 202 ? 44.839 42.552 32.177 1.00 44.94 200 THR A C 1
ATOM 1578 O O . THR A 1 202 ? 44.846 43.739 32.497 1.00 45.17 200 THR A O 1
ATOM 1582 N N . VAL A 1 203 ? 43.922 42.022 31.378 1.00 46.29 201 VAL A N 1
ATOM 1583 C CA . VAL A 1 203 ? 42.883 42.823 30.746 1.00 50.69 201 VAL A CA 1
ATOM 1584 C C . VAL A 1 203 ? 41.756 43.193 31.716 1.00 50.00 201 VAL A C 1
ATOM 1585 O O . VAL A 1 203 ? 41.198 44.288 31.636 1.00 49.65 201 VAL A O 1
ATOM 1589 N N . ILE A 1 204 ? 41.457 42.293 32.651 1.00 50.95 202 ILE A N 1
ATOM 1590 C CA . ILE A 1 204 ? 40.301 42.441 33.543 1.00 52.48 202 ILE A CA 1
ATOM 1591 C C . ILE A 1 204 ? 40.297 43.711 34.401 1.00 51.51 202 ILE A C 1
ATOM 1592 O O . ILE A 1 204 ? 39.240 44.185 34.808 1.00 54.07 202 ILE A O 1
ATOM 1597 N N . ASN A 1 205 ? 41.475 44.267 34.663 1.00 49.00 203 ASN A N 1
ATOM 1598 C CA . ASN A 1 205 ? 41.582 45.513 35.419 1.00 52.97 203 ASN A CA 1
ATOM 1599 C C . ASN A 1 205 ? 41.153 46.736 34.614 1.00 55.11 203 ASN A C 1
ATOM 1600 O O . ASN A 1 205 ? 41.181 47.859 35.115 1.00 60.34 203 ASN A O 1
ATOM 1605 N N . HIS A 1 206 ? 40.756 46.512 33.365 1.00 52.41 204 HIS A N 1
ATOM 1606 C CA . HIS A 1 206 ? 40.424 47.607 32.460 1.00 49.21 204 HIS A CA 1
ATOM 1607 C C . HIS A 1 206 ? 39.014 47.494 31.891 1.00 47.08 204 HIS A C 1
ATOM 1608 O O . HIS A 1 206 ? 38.613 48.305 31.060 1.00 50.14 204 HIS A O 1
ATOM 1615 N N . VAL A 1 207 ? 38.263 46.492 32.338 1.00 46.16 205 VAL A N 1
ATOM 1616 C CA . VAL A 1 207 ? 36.923 46.263 31.803 1.00 48.77 205 VAL A CA 1
ATOM 1617 C C . VAL A 1 207 ? 35.831 46.367 32.860 1.00 51.37 205 VAL A C 1
ATOM 1618 O O . VAL A 1 207 ? 36.112 46.478 34.051 1.00 53.54 205 VAL A O 1
ATOM 1622 N N . ASP A 1 208 ? 34.583 46.333 32.407 1.00 54.39 206 ASP A N 1
ATOM 1623 C CA . ASP A 1 208 ? 33.436 46.395 33.301 1.00 57.44 206 ASP A CA 1
ATOM 1624 C C . ASP A 1 208 ? 32.746 45.040 33.367 1.00 53.60 206 ASP A C 1
ATOM 1625 O O . ASP A 1 208 ? 32.497 44.506 34.446 1.00 56.85 206 ASP A O 1
ATOM 1630 N N . ARG A 1 209 ? 32.446 44.488 32.198 1.00 46.18 207 ARG A N 1
ATOM 1631 C CA . ARG A 1 209 ? 31.797 43.191 32.119 1.00 50.02 207 ARG A CA 1
ATOM 1632 C C . ARG A 1 209 ? 32.679 42.180 31.405 1.00 50.51 207 ARG A C 1
ATOM 1633 O O . ARG A 1 209 ? 33.648 42.539 30.740 1.00 50.51 207 ARG A O 1
ATOM 1641 N N . VAL A 1 210 ? 32.326 40.910 31.552 1.00 45.47 208 VAL A N 1
ATOM 1642 C CA . VAL A 1 210 ? 33.023 39.833 30.875 1.00 44.91 208 VAL A CA 1
ATOM 1643 C C . VAL A 1 210 ? 32.007 38.883 30.257 1.00 51.10 208 VAL A C 1
ATOM 1644 O O . VAL A 1 210 ? 31.148 38.342 30.951 1.00 57.74 208 VAL A O 1
ATOM 1648 N N . VAL A 1 211 ? 32.098 38.696 28.947 1.00 46.95 209 VAL A N 1
ATOM 1649 C CA . VAL A 1 211 ? 31.281 37.710 28.262 1.00 41.77 209 VAL A CA 1
ATOM 1650 C C . VAL A 1 211 ? 32.191 36.581 27.806 1.00 42.23 209 VAL A C 1
ATOM 1651 O O . VAL A 1 211 ? 33.300 36.827 27.339 1.00 53.80 209 VAL A O 1
ATOM 1655 N N . VAL A 1 212 ? 31.734 35.344 27.967 1.00 32.88 210 VAL A N 1
ATOM 1656 C CA . VAL A 1 212 ? 32.518 34.186 27.564 1.00 33.90 210 VAL A CA 1
ATOM 1657 C C . VAL A 1 212 ? 31.775 33.346 26.532 1.00 45.09 210 VAL A C 1
ATOM 1658 O O . VAL A 1 212 ? 30.618 32.980 26.731 1.00 55.53 210 VAL A O 1
ATOM 1662 N N . LEU A 1 213 ? 32.454 33.049 25.429 1.00 42.09 211 LEU A N 1
ATOM 1663 C CA . LEU A 1 213 ? 31.893 32.214 24.375 1.00 29.39 211 LEU A CA 1
ATOM 1664 C C . LEU A 1 213 ? 32.466 30.808 24.455 1.00 43.43 211 LEU A C 1
ATOM 1665 O O . LEU A 1 213 ? 33.556 30.597 24.984 1.00 48.36 211 LEU A O 1
ATOM 1670 N N . GLU A 1 214 ? 31.723 29.848 23.919 1.00 40.87 212 GLU A N 1
ATOM 1671 C CA . GLU A 1 214 ? 32.134 28.453 23.944 1.00 31.56 212 GLU A CA 1
ATOM 1672 C C . GLU A 1 214 ? 31.360 27.643 22.917 1.00 42.22 212 GLU A C 1
ATOM 1673 O O . GLU A 1 214 ? 30.152 27.449 23.055 1.00 53.32 212 GLU A O 1
ATOM 1679 N N . LYS A 1 215 ? 32.065 27.191 21.882 1.00 46.98 213 LYS A N 1
ATOM 1680 C CA . LYS A 1 215 ? 31.473 26.378 20.823 1.00 52.80 213 LYS A CA 1
ATOM 1681 C C . LYS A 1 215 ? 30.299 27.082 20.140 1.00 57.09 213 LYS A C 1
ATOM 1682 O O . LYS A 1 215 ? 29.385 26.435 19.633 1.00 64.47 213 LYS A O 1
ATOM 1688 N N . GLY A 1 216 ? 30.329 28.410 20.137 1.00 49.41 214 GLY A N 1
ATOM 1689 C CA . GLY A 1 216 ? 29.299 29.195 19.481 1.00 43.26 214 GLY A CA 1
ATOM 1690 C C . GLY A 1 216 ? 28.291 29.802 20.439 1.00 50.96 214 GLY A C 1
ATOM 1691 O O . GLY A 1 216 ? 27.573 30.736 20.086 1.00 50.71 214 GLY A O 1
ATOM 1692 N N . LYS A 1 217 ? 28.238 29.278 21.659 1.00 50.94 215 LYS A N 1
ATOM 1693 C CA . LYS A 1 217 ? 27.245 29.723 22.628 1.00 54.25 215 LYS A CA 1
ATOM 1694 C C . LYS A 1 217 ? 27.843 30.608 23.707 1.00 47.60 215 LYS A C 1
ATOM 1695 O O . LYS A 1 217 ? 28.993 30.433 24.107 1.00 57.58 215 LYS A O 1
ATOM 1701 N N . LYS A 1 218 ? 27.045 31.556 24.183 1.00 33.96 216 LYS A N 1
ATOM 1702 C CA . LYS A 1 218 ? 27.434 32.357 25.331 1.00 36.71 216 LYS A CA 1
ATOM 1703 C C . LYS A 1 218 ? 27.222 31.535 26.596 1.00 47.72 216 LYS A C 1
ATOM 1704 O O . LYS A 1 218 ? 26.099 31.132 26.909 1.00 54.65 216 LYS A O 1
ATOM 1710 N N . VAL A 1 219 ? 28.309 31.277 27.313 1.00 47.93 217 VAL A N 1
ATOM 1711 C CA . VAL A 1 219 ? 28.248 30.454 28.516 1.00 36.49 217 VAL A CA 1
ATOM 1712 C C . VAL A 1 219 ? 28.480 31.292 29.763 1.00 33.74 217 VAL A C 1
ATOM 1713 O O . VAL A 1 219 ? 28.492 30.776 30.875 1.00 35.28 217 VAL A O 1
ATOM 1717 N N . PHE A 1 220 ? 28.669 32.589 29.563 1.00 30.34 218 PHE A N 1
ATOM 1718 C CA . PHE A 1 220 ? 28.758 33.528 30.669 1.00 27.29 218 PHE A CA 1
ATOM 1719 C C . PHE A 1 220 ? 28.548 34.961 30.214 1.00 35.18 218 PHE A C 1
ATOM 1720 O O . PHE A 1 220 ? 29.005 35.365 29.146 1.00 38.79 218 PHE A O 1
ATOM 1728 N N . ASP A 1 221 ? 27.843 35.714 31.048 1.00 41.35 219 ASP A N 1
ATOM 1729 C CA . ASP A 1 221 ? 27.680 37.150 30.887 1.00 44.83 219 ASP A CA 1
ATOM 1730 C C . ASP A 1 221 ? 27.486 37.688 32.293 1.00 46.93 219 ASP A C 1
ATOM 1731 O O . ASP A 1 221 ? 26.701 37.148 33.072 1.00 55.51 219 ASP A O 1
ATOM 1736 N N . GLY A 1 222 ? 28.223 38.739 32.622 1.00 40.36 220 GLY A N 1
ATOM 1737 C CA . GLY A 1 222 ? 28.181 39.312 33.952 1.00 42.64 220 GLY A CA 1
ATOM 1738 C C . GLY A 1 222 ? 29.271 40.348 34.113 1.00 46.05 220 GLY A C 1
ATOM 1739 O O . GLY A 1 222 ? 29.973 40.668 33.159 1.00 53.86 220 GLY A O 1
ATOM 1740 N N . THR A 1 223 ? 29.408 40.881 35.320 1.00 47.49 221 THR A N 1
ATOM 1741 C CA . THR A 1 223 ? 30.471 41.832 35.603 1.00 50.47 221 THR A CA 1
ATOM 1742 C C . THR A 1 223 ? 31.767 41.074 35.850 1.00 48.39 221 THR A C 1
ATOM 1743 O O . THR A 1 223 ? 31.779 39.842 35.879 1.00 53.35 221 THR A O 1
ATOM 1747 N N . ARG A 1 224 ? 32.856 41.811 36.036 1.00 40.33 222 ARG A N 1
ATOM 1748 C CA . ARG A 1 224 ? 34.150 41.192 36.301 1.00 44.62 222 ARG A CA 1
ATOM 1749 C C . ARG A 1 224 ? 34.215 40.596 37.708 1.00 52.02 222 ARG A C 1
ATOM 1750 O O . ARG A 1 224 ? 34.902 39.601 37.936 1.00 57.62 222 ARG A O 1
ATOM 1758 N N . MET A 1 225 ? 33.493 41.207 38.643 1.00 53.48 223 MET A N 1
ATOM 1759 C CA . MET A 1 225 ? 33.379 40.682 39.999 1.00 47.10 223 MET A CA 1
ATOM 1760 C C . MET A 1 225 ? 32.637 39.358 39.977 1.00 46.37 223 MET A C 1
ATOM 1761 O O . MET A 1 225 ? 33.030 38.393 40.628 1.00 53.96 223 MET A O 1
ATOM 1766 N N . GLU A 1 226 ? 31.548 39.336 39.220 1.00 48.02 224 GLU A N 1
ATOM 1767 C CA . GLU A 1 226 ? 30.738 38.143 39.057 1.00 54.80 224 GLU A CA 1
ATOM 1768 C C . GLU A 1 226 ? 31.548 37.051 38.397 1.00 51.26 224 GLU A C 1
ATOM 1769 O O . GLU A 1 226 ? 31.448 35.883 38.757 1.00 50.92 224 GLU A O 1
ATOM 1775 N N . PHE A 1 227 ? 32.351 37.447 37.418 1.00 55.22 225 PHE A N 1
ATOM 1776 C CA . PHE A 1 227 ? 33.162 36.498 36.673 1.00 52.52 225 PHE A CA 1
ATOM 1777 C C . PHE A 1 227 ? 34.103 35.734 37.588 1.00 45.36 225 PHE A C 1
ATOM 1778 O O . PHE A 1 227 ? 34.113 34.507 37.596 1.00 48.16 225 PHE A O 1
ATOM 1786 N N . LEU A 1 228 ? 34.888 36.472 38.363 1.00 37.72 226 LEU A N 1
ATOM 1787 C CA . LEU A 1 228 ? 35.831 35.864 39.291 1.00 47.38 226 LEU A CA 1
ATOM 1788 C C . LEU A 1 228 ? 35.144 34.945 40.288 1.00 51.44 226 LEU A C 1
ATOM 1789 O O . LEU A 1 228 ? 35.611 33.843 40.555 1.00 46.09 226 LEU A O 1
ATOM 1794 N N . GLU A 1 229 ? 34.019 35.398 40.822 1.00 62.37 227 GLU A N 1
ATOM 1795 C CA . GLU A 1 229 ? 33.359 34.676 41.899 1.00 64.55 227 GLU A CA 1
ATOM 1796 C C . GLU A 1 229 ? 32.463 33.540 41.402 1.00 62.40 227 GLU A C 1
ATOM 1797 O O . GLU A 1 229 ? 32.257 32.559 42.117 1.00 65.91 227 GLU A O 1
ATOM 1803 N N . LYS A 1 230 ? 31.949 33.657 40.179 1.00 55.36 228 LYS A N 1
ATOM 1804 C CA . LYS A 1 230 ? 30.995 32.671 39.674 1.00 54.99 228 LYS A CA 1
ATOM 1805 C C . LYS A 1 230 ? 31.553 31.718 38.626 1.00 53.05 228 LYS A C 1
ATOM 1806 O O . LYS A 1 230 ? 31.126 30.568 38.543 1.00 49.23 228 LYS A O 1
ATOM 1812 N N . TYR A 1 231 ? 32.490 32.190 37.812 1.00 56.72 229 TYR A N 1
ATOM 1813 C CA . TYR A 1 231 ? 32.968 31.363 36.711 1.00 46.61 229 TYR A CA 1
ATOM 1814 C C . TYR A 1 231 ? 33.833 30.209 37.197 1.00 45.12 229 TYR A C 1
ATOM 1815 O O . TYR A 1 231 ? 34.534 30.324 38.203 1.00 48.98 229 TYR A O 1
ATOM 1824 N N . ASP A 1 232 ? 33.759 29.097 36.472 1.00 44.63 230 ASP A N 1
ATOM 1825 C CA . ASP A 1 232 ? 34.551 27.905 36.753 1.00 52.96 230 ASP A CA 1
ATOM 1826 C C . ASP A 1 232 ? 36.034 28.252 36.840 1.00 59.40 230 ASP A C 1
ATOM 1827 O O . ASP A 1 232 ? 36.657 28.584 35.832 1.00 61.47 230 ASP A O 1
ATOM 1832 N N . PRO A 1 233 ? 36.600 28.181 38.056 1.00 59.65 231 PRO A N 1
ATOM 1833 C CA . PRO A 1 233 ? 37.975 28.612 38.322 1.00 57.96 231 PRO A CA 1
ATOM 1834 C C . PRO A 1 233 ? 38.986 27.497 38.094 1.00 55.33 231 PRO A C 1
ATOM 1835 O O . PRO A 1 233 ? 40.156 27.643 38.451 1.00 53.41 231 PRO A O 1
ATOM 1839 N N . ARG A 1 234 ? 38.531 26.397 37.504 1.00 52.75 232 ARG A N 1
ATOM 1840 C CA . ARG A 1 234 ? 39.368 25.213 37.334 1.00 57.29 232 ARG A CA 1
ATOM 1841 C C . ARG A 1 234 ? 40.618 25.476 36.498 1.00 62.64 232 ARG A C 1
ATOM 1842 O O . ARG A 1 234 ? 41.627 24.788 36.643 1.00 64.71 232 ARG A O 1
ATOM 1850 N N . PHE A 1 235 ? 40.550 26.475 35.627 1.00 58.35 233 PHE A N 1
ATOM 1851 C CA . PHE A 1 235 ? 41.690 26.804 34.783 1.00 54.68 233 PHE A CA 1
ATOM 1852 C C . PHE A 1 235 ? 42.023 28.287 34.813 1.00 49.92 233 PHE A C 1
ATOM 1853 O O . PHE A 1 235 ? 42.533 28.845 33.842 1.00 46.40 233 PHE A O 1
ATOM 1861 N N . PHE A 1 236 ? 41.727 28.916 35.945 1.00 50.10 234 PHE A N 1
ATOM 1862 C CA . PHE A 1 236 ? 42.184 30.270 36.208 1.00 50.60 234 PHE A CA 1
ATOM 1863 C C . PHE A 1 236 ? 43.693 30.246 36.376 1.00 50.61 234 PHE A C 1
ATOM 1864 O O . PHE A 1 236 ? 44.254 29.273 36.882 1.00 46.18 234 PHE A O 1
ATOM 1872 N N . THR A 1 237 ? 44.350 31.324 35.967 1.00 49.38 235 THR A N 1
ATOM 1873 C CA . THR A 1 237 ? 45.776 31.459 36.219 1.00 45.56 235 THR A CA 1
ATOM 1874 C C . THR A 1 237 ? 45.988 31.665 37.712 1.00 46.73 235 THR A C 1
ATOM 1875 O O . THR A 1 237 ? 45.033 31.868 38.460 1.00 57.88 235 THR A O 1
ATOM 1879 N N . SER A 1 238 ? 47.245 31.632 38.135 1.00 43.47 236 SER A N 1
ATOM 1880 C CA . SER A 1 238 ? 47.594 31.815 39.539 1.00 41.14 236 SER A CA 1
ATOM 1881 C C . SER A 1 238 ? 47.142 33.172 40.066 1.00 36.82 236 SER A C 1
ATOM 1882 O O . SER A 1 238 ? 46.694 33.294 41.203 1.00 49.60 236 SER A O 1
ATOM 1885 N N . LYS A 1 239 ? 47.264 34.195 39.230 1.00 27.24 237 LYS A N 1
ATOM 1886 C CA . LYS A 1 239 ? 46.874 35.544 39.621 1.00 35.91 237 LYS A CA 1
ATOM 1887 C C . LYS A 1 239 ? 45.357 35.679 39.698 1.00 41.67 237 LYS A C 1
ATOM 1888 O O . LYS A 1 239 ? 44.829 36.389 40.553 1.00 38.54 237 LYS A O 1
ATOM 1894 N N . MET A 1 240 ? 44.657 34.987 38.805 1.00 40.76 238 MET A N 1
ATOM 1895 C CA . MET A 1 240 ? 43.199 35.005 38.808 1.00 46.74 238 MET A CA 1
ATOM 1896 C C . MET A 1 240 ? 42.661 34.296 40.042 1.00 47.63 238 MET A C 1
ATOM 1897 O O . MET A 1 240 ? 41.611 34.662 40.568 1.00 46.22 238 MET A O 1
ATOM 1902 N N . LEU A 1 241 ? 43.390 33.286 40.505 1.00 39.10 239 LEU A N 1
ATOM 1903 C CA . LEU A 1 241 ? 42.992 32.554 41.702 1.00 41.06 239 LEU A CA 1
ATOM 1904 C C . LEU A 1 241 ? 43.148 33.411 42.956 1.00 46.45 239 LEU A C 1
ATOM 1905 O O . LEU A 1 241 ? 42.409 33.246 43.924 1.00 50.50 239 LEU A O 1
ATOM 1910 N N . VAL A 1 242 ? 44.106 34.333 42.926 1.00 42.26 240 VAL A N 1
ATOM 1911 C CA . VAL A 1 242 ? 44.339 35.245 44.041 1.00 40.26 240 VAL A CA 1
ATOM 1912 C C . VAL A 1 242 ? 43.309 36.364 44.056 1.00 41.69 240 VAL A C 1
ATOM 1913 O O . VAL A 1 242 ? 42.823 36.758 45.114 1.00 50.28 240 VAL A O 1
ATOM 1917 N N . MET A 1 243 ? 42.978 36.867 42.873 1.00 48.29 241 MET A N 1
ATOM 1918 C CA . MET A 1 243 ? 41.932 37.870 42.733 1.00 51.06 241 MET A CA 1
ATOM 1919 C C . MET A 1 243 ? 40.602 37.304 43.198 1.00 49.58 241 MET A C 1
ATOM 1920 O O . MET A 1 243 ? 39.821 37.982 43.859 1.00 51.91 241 MET A O 1
ATOM 1925 N N . ARG A 1 244 ? 40.362 36.047 42.846 1.00 46.31 242 ARG A N 1
ATOM 1926 C CA . ARG A 1 244 ? 39.130 35.356 43.208 1.00 50.11 242 ARG A CA 1
ATOM 1927 C C . ARG A 1 244 ? 39.011 35.181 44.715 1.00 61.62 242 ARG A C 1
ATOM 1928 O O . ARG A 1 244 ? 37.949 35.414 45.294 1.00 64.17 242 ARG A O 1
ATOM 1936 N N . ARG A 1 245 ? 40.108 34.759 45.336 1.00 65.77 243 ARG A N 1
ATOM 1937 C CA . ARG A 1 245 ? 40.207 34.660 46.790 1.00 69.14 243 ARG A CA 1
ATOM 1938 C C . ARG A 1 245 ? 39.778 35.950 47.460 1.00 65.45 243 ARG A C 1
ATOM 1939 O O . ARG A 1 245 ? 38.891 35.963 48.304 1.00 73.68 243 ARG A O 1
ATOM 1947 N N . LEU A 1 246 ? 40.434 37.031 47.059 1.00 55.41 244 LEU A N 1
ATOM 1948 C CA . LEU A 1 246 ? 40.202 38.356 47.618 1.00 59.69 244 LEU A CA 1
ATOM 1949 C C . LEU A 1 246 ? 38.760 38.810 47.428 1.00 65.27 244 LEU A C 1
ATOM 1950 O O . LEU A 1 246 ? 38.167 39.418 48.318 1.00 70.08 244 LEU A O 1
ATOM 1955 N N . VAL A 1 247 ? 38.197 38.499 46.266 1.00 61.46 245 VAL A N 1
ATOM 1956 C CA . VAL A 1 247 ? 36.810 38.828 45.967 1.00 58.30 245 VAL A CA 1
ATOM 1957 C C . VAL A 1 247 ? 35.865 38.106 46.924 1.00 64.06 245 VAL A C 1
ATOM 1958 O O . VAL A 1 247 ? 34.917 38.696 47.437 1.00 68.19 245 VAL A O 1
ATOM 1962 N N . LEU A 1 248 ? 36.147 36.833 47.181 1.00 62.12 246 LEU A N 1
ATOM 1963 C CA . LEU A 1 248 ? 35.306 36.029 48.062 1.00 65.40 246 LEU A CA 1
ATOM 1964 C C . LEU A 1 248 ? 35.428 36.450 49.524 1.00 72.41 246 LEU A C 1
ATOM 1965 O O . LEU A 1 248 ? 34.647 36.022 50.370 1.00 75.90 246 LEU A O 1
ATOM 1970 N N . LYS A 1 249 ? 36.415 37.290 49.813 1.00 72.77 247 LYS A N 1
ATOM 1971 C CA . LYS A 1 249 ? 36.579 37.854 51.145 1.00 75.83 247 LYS A CA 1
ATOM 1972 C C . LYS A 1 249 ? 36.076 39.292 51.161 1.00 78.84 247 LYS A C 1
ATOM 1973 O O . LYS A 1 249 ? 36.319 40.039 52.109 1.00 80.42 247 LYS A O 1
ATOM 1979 N N . GLY A 1 250 ? 35.380 39.674 50.095 1.00 76.73 248 GLY A N 1
ATOM 1980 C CA . GLY A 1 250 ? 34.761 40.984 50.009 1.00 75.84 248 GLY A CA 1
ATOM 1981 C C . GLY A 1 250 ? 35.734 42.133 49.822 1.00 76.94 248 GLY A C 1
ATOM 1982 O O . GLY A 1 250 ? 35.539 43.219 50.365 1.00 76.19 248 GLY A O 1
ATOM 1983 N N . GLU A 1 251 ? 36.783 41.902 49.045 1.00 82.99 249 GLU A N 1
ATOM 1984 C CA . GLU A 1 251 ? 37.746 42.953 48.759 1.00 85.97 249 GLU A CA 1
ATOM 1985 C C . GLU A 1 251 ? 37.750 43.302 47.278 1.00 84.66 249 GLU A C 1
ATOM 1986 O O . GLU A 1 251 ? 37.056 42.667 46.484 1.00 85.02 249 GLU A O 1
ATOM 1992 N N . ASP A 1 252 ? 38.539 44.306 46.910 1.00 80.63 250 ASP A N 1
ATOM 1993 C CA . ASP A 1 252 ? 38.569 44.791 45.535 1.00 82.67 250 ASP A CA 1
ATOM 1994 C C . ASP A 1 252 ? 39.968 44.653 44.939 1.00 77.11 250 ASP A C 1
ATOM 1995 O O . ASP A 1 252 ? 40.763 45.591 44.993 1.00 77.87 250 ASP A O 1
ATOM 2000 N N . PRO A 1 253 ? 40.267 43.478 44.357 1.00 72.16 251 PRO A N 1
ATOM 2001 C CA . PRO A 1 253 ? 41.603 43.139 43.851 1.00 64.04 251 PRO A CA 1
ATOM 2002 C C . PRO A 1 253 ? 42.019 43.992 42.663 1.00 63.88 251 PRO A C 1
ATOM 2003 O O . PRO A 1 253 ? 43.211 44.192 42.442 1.00 69.70 251 PRO A O 1
ATOM 2007 N N . PHE A 1 254 ? 41.045 44.475 41.900 1.00 62.19 252 PHE A N 1
ATOM 2008 C CA . PHE A 1 254 ? 41.335 45.332 40.760 1.00 63.43 252 PHE A CA 1
ATOM 2009 C C . PHE A 1 254 ? 41.910 46.644 41.263 1.00 74.13 252 PHE A C 1
ATOM 2010 O O . PHE A 1 254 ? 41.654 47.038 42.403 1.00 82.26 252 PHE A O 1
ATOM 2018 N N . SER A 1 255 ? 42.685 47.311 40.412 1.00 77.79 253 SER A N 1
ATOM 2019 C CA . SER A 1 255 ? 43.370 48.544 40.786 1.00 85.57 253 SER A CA 1
ATOM 2020 C C . SER A 1 255 ? 44.235 48.295 42.024 1.00 88.83 253 SER A C 1
ATOM 2021 O O . SER A 1 255 ? 44.199 49.055 42.990 1.00 88.11 253 SER A O 1
ATOM 2024 N N . MET A 1 256 ? 45.003 47.211 41.987 1.00 90.33 254 MET A N 1
ATOM 2025 C CA . MET A 1 256 ? 45.883 46.841 43.086 1.00 80.81 254 MET A CA 1
ATOM 2026 C C . MET A 1 256 ? 47.057 46.045 42.525 1.00 74.21 254 MET A C 1
ATOM 2027 O O . MET A 1 256 ? 46.880 45.179 41.672 1.00 71.56 254 MET A O 1
ATOM 2032 N N . SER A 1 257 ? 48.260 46.353 42.998 1.00 73.85 255 SER A N 1
ATOM 2033 C CA . SER A 1 257 ? 49.482 45.774 42.442 1.00 68.53 255 SER A CA 1
ATOM 2034 C C . SER A 1 257 ? 49.597 44.277 42.705 1.00 72.85 255 SER A C 1
ATOM 2035 O O . SER A 1 257 ? 48.933 43.733 43.587 1.00 73.56 255 SER A O 1
ATOM 2038 N N . ASP A 1 258 ? 50.461 43.624 41.937 1.00 75.14 256 ASP A N 1
ATOM 2039 C CA . ASP A 1 258 ? 50.727 42.200 42.098 1.00 75.41 256 ASP A CA 1
ATOM 2040 C C . ASP A 1 258 ? 51.356 41.920 43.459 1.00 70.95 256 ASP A C 1
ATOM 2041 O O . ASP A 1 258 ? 51.094 40.889 44.079 1.00 65.40 256 ASP A O 1
ATOM 2046 N N . ASP A 1 259 ? 52.191 42.847 43.915 1.00 73.33 257 ASP A N 1
ATOM 2047 C CA . ASP A 1 259 ? 52.815 42.736 45.225 1.00 77.09 257 ASP A CA 1
ATOM 2048 C C . ASP A 1 259 ? 51.766 42.909 46.312 1.00 69.61 257 ASP A C 1
ATOM 2049 O O . ASP A 1 259 ? 51.734 42.158 47.286 1.00 70.06 257 ASP A O 1
ATOM 2054 N N . GLU A 1 260 ? 50.901 43.900 46.129 1.00 66.28 258 GLU A N 1
ATOM 2055 C CA . GLU A 1 260 ? 49.820 44.157 47.069 1.00 70.40 258 GLU A CA 1
ATOM 2056 C C . GLU A 1 260 ? 48.826 43.001 47.110 1.00 68.82 258 GLU A C 1
ATOM 2057 O O . GLU A 1 260 ? 48.251 42.718 48.152 1.00 68.04 258 GLU A O 1
ATOM 2063 N N . LEU A 1 261 ? 48.635 42.336 45.974 1.00 65.46 259 LEU A N 1
ATOM 2064 C CA . LEU A 1 261 ? 47.783 41.150 45.911 1.00 59.75 259 LEU A CA 1
ATOM 2065 C C . LEU A 1 261 ? 48.307 40.051 46.826 1.00 66.71 259 LEU A C 1
ATOM 2066 O O . LEU A 1 261 ? 47.548 39.411 47.553 1.00 68.40 259 LEU A O 1
ATOM 2071 N N . LEU A 1 262 ? 49.619 39.851 46.782 1.00 70.30 260 LEU A N 1
ATOM 2072 C CA . LEU A 1 262 ? 50.263 38.753 47.486 1.00 72.15 260 LEU A CA 1
ATOM 2073 C C . LEU A 1 262 ? 50.301 38.910 48.995 1.00 79.06 260 LEU A C 1
ATOM 2074 O O . LEU A 1 262 ? 50.186 37.905 49.713 1.00 84.58 260 LEU A O 1
ATOM 2079 N N . GLU A 1 263 ? 50.461 40.145 49.493 1.00 78.27 261 GLU A N 1
ATOM 2080 C CA . GLU A 1 263 ? 50.456 40.309 50.959 1.00 78.75 261 GLU A CA 1
ATOM 2081 C C . GLU A 1 263 ? 49.122 40.031 51.593 1.00 68.96 261 GLU A C 1
ATOM 2082 O O . GLU A 1 263 ? 49.034 39.954 52.812 1.00 73.04 261 GLU A O 1
ATOM 2088 N N . ARG A 1 264 ? 48.073 39.934 50.792 1.00 58.75 262 ARG A N 1
ATOM 2089 C CA . ARG A 1 264 ? 46.746 39.780 51.364 1.00 58.49 262 ARG A CA 1
ATOM 2090 C C . ARG A 1 264 ? 46.302 38.325 51.299 1.00 59.94 262 ARG A C 1
ATOM 2091 O O . ARG A 1 264 ? 45.199 37.979 51.716 1.00 62.60 262 ARG A O 1
ATOM 2099 N N . VAL A 1 265 ? 47.192 37.471 50.803 1.00 57.56 263 VAL A N 1
ATOM 2100 C CA . VAL A 1 265 ? 46.923 36.036 50.750 1.00 59.39 263 VAL A CA 1
ATOM 2101 C C . VAL A 1 265 ? 48.034 35.230 51.398 1.00 64.22 263 VAL A C 1
ATOM 2102 O O . VAL A 1 265 ? 49.134 35.745 51.623 1.00 63.86 263 VAL A O 1
ATOM 2106 N N . CYS A 1 266 ? 47.732 33.965 51.682 1.00 73.63 264 CYS A N 1
ATOM 2107 C CA . CYS A 1 266 ? 48.687 33.033 52.269 1.00 75.45 264 CYS A CA 1
ATOM 2108 C C . CYS A 1 266 ? 49.378 33.595 53.504 1.00 78.00 264 CYS A C 1
ATOM 2109 O O . CYS A 1 266 ? 50.548 33.327 53.748 1.00 77.20 264 CYS A O 1
ATOM 2112 N N . ASN A 1 267 ? 48.640 34.390 54.267 1.00 81.44 265 ASN A N 1
ATOM 2113 C CA . ASN A 1 267 ? 49.141 34.966 55.506 1.00 84.92 265 ASN A CA 1
ATOM 2114 C C . ASN A 1 267 ? 48.872 34.048 56.696 1.00 82.19 265 ASN A C 1
ATOM 2115 O O . ASN A 1 267 ? 49.671 33.998 57.635 1.00 77.40 265 ASN A O 1
ATOM 2120 N N . GLY B 2 8 ? 69.547 9.557 22.766 1.00 86.41 999 GLY D N 1
ATOM 2121 C CA . GLY B 2 8 ? 70.894 9.636 23.300 1.00 83.93 999 GLY D CA 1
ATOM 2122 C C . GLY B 2 8 ? 71.130 10.907 24.091 1.00 80.68 999 GLY D C 1
ATOM 2123 O O . GLY B 2 8 ? 70.339 11.849 24.025 1.00 79.55 999 GLY D O 1
ATOM 2124 N N . SER B 2 9 ? 72.220 10.928 24.852 1.00 78.79 1000 SER D N 1
ATOM 2125 C CA . SER B 2 9 ? 72.607 12.119 25.597 1.00 77.42 1000 SER D CA 1
ATOM 2126 C C . SER B 2 9 ? 73.206 13.152 24.659 1.00 72.80 1000 SER D C 1
ATOM 2127 O O . SER B 2 9 ? 73.514 12.858 23.505 1.00 76.79 1000 SER D O 1
ATOM 2130 N N . GLY B 2 10 ? 73.370 14.365 25.164 1.00 63.62 1001 GLY D N 1
ATOM 2131 C CA . GLY B 2 10 ? 73.924 15.441 24.374 1.00 58.59 1001 GLY D CA 1
ATOM 2132 C C . GLY B 2 10 ? 74.367 16.564 25.280 1.00 54.90 1001 GLY D C 1
ATOM 2133 O O . GLY B 2 10 ? 73.921 16.671 26.420 1.00 55.55 1001 GLY D O 1
ATOM 2134 N N . ARG B 2 11 ? 75.260 17.400 24.773 1.00 51.14 1002 ARG D N 1
ATOM 2135 C CA . ARG B 2 11 ? 75.750 18.530 25.536 1.00 48.01 1002 ARG D CA 1
ATOM 2136 C C . ARG B 2 11 ? 76.274 19.588 24.584 1.00 43.69 1002 ARG D C 1
ATOM 2137 O O . ARG B 2 11 ? 76.862 19.268 23.557 1.00 51.46 1002 ARG D O 1
ATOM 2145 N N . ILE B 2 12 ? 76.047 20.848 24.931 1.00 39.36 1003 ILE D N 1
ATOM 2146 C CA . ILE B 2 12 ? 76.498 21.953 24.109 1.00 41.76 1003 ILE D CA 1
ATOM 2147 C C . ILE B 2 12 ? 77.138 23.012 24.975 1.00 47.54 1003 ILE D C 1
ATOM 2148 O O . ILE B 2 12 ? 76.600 23.394 26.002 1.00 53.24 1003 ILE D O 1
ATOM 2153 N N . VAL B 2 17 ? 81.509 33.110 23.482 1.00 59.16 1008 VAL D N 1
ATOM 2154 C CA . VAL B 2 17 ? 80.988 33.252 22.130 1.00 57.68 1008 VAL D CA 1
ATOM 2155 C C . VAL B 2 17 ? 80.525 34.688 21.909 1.00 50.77 1008 VAL D C 1
ATOM 2156 O O . VAL B 2 17 ? 80.157 35.385 22.852 1.00 56.34 1008 VAL D O 1
ATOM 2160 N N . SER B 2 18 ? 80.553 35.132 20.658 1.00 42.18 1009 SER D N 1
ATOM 2161 C CA . SER B 2 18 ? 80.147 36.488 20.326 1.00 52.17 1009 SER D CA 1
ATOM 2162 C C . SER B 2 18 ? 79.481 36.535 18.962 1.00 47.93 1009 SER D C 1
ATOM 2163 O O . SER B 2 18 ? 79.569 35.587 18.185 1.00 36.59 1009 SER D O 1
ATOM 2166 N N . PHE B 2 19 ? 78.821 37.649 18.672 1.00 46.27 1010 PHE D N 1
ATOM 2167 C CA . PHE B 2 19 ? 78.116 37.788 17.412 1.00 47.19 1010 PHE D CA 1
ATOM 2168 C C . PHE B 2 19 ? 77.824 39.231 17.050 1.00 49.05 1010 PHE D C 1
ATOM 2169 O O . PHE B 2 19 ? 77.416 40.037 17.886 1.00 43.96 1010 PHE D O 1
ATOM 2177 N N . ARG B 2 20 ? 78.044 39.544 15.783 1.00 54.75 1011 ARG D N 1
ATOM 2178 C CA . ARG B 2 20 ? 77.592 40.800 15.220 1.00 66.04 1011 ARG D CA 1
ATOM 2179 C C . ARG B 2 20 ? 76.907 40.476 13.911 1.00 69.52 1011 ARG D C 1
ATOM 2180 O O . ARG B 2 20 ? 77.296 39.538 13.204 1.00 61.88 1011 ARG D O 1
ATOM 2188 N N . TYR B 2 21 ? 75.869 41.229 13.592 1.00 73.15 1012 TYR D N 1
ATOM 2189 C CA . TYR B 2 21 ? 75.235 41.032 12.316 1.00 73.00 1012 TYR D CA 1
ATOM 2190 C C . TYR B 2 21 ? 76.124 41.655 11.245 1.00 80.30 1012 TYR D C 1
ATOM 2191 O O . TYR B 2 21 ? 76.531 40.970 10.315 1.00 88.28 1012 TYR D O 1
ATOM 2200 N N . ASN B 2 22 ? 76.491 42.923 11.417 1.00 80.63 1013 ASN D N 1
ATOM 2201 C CA . ASN B 2 22 ? 76.754 43.719 10.260 1.00 82.50 1013 ASN D CA 1
ATOM 2202 C C . ASN B 2 22 ? 77.122 45.150 10.725 1.00 73.12 1013 ASN D C 1
ATOM 2203 O O . ASN B 2 22 ? 77.717 45.931 9.990 1.00 74.27 1013 ASN D O 1
ATOM 2208 N N . GLY B 2 23 ? 76.787 45.461 11.971 1.00 68.53 1014 GLY D N 1
ATOM 2209 C CA . GLY B 2 23 ? 77.270 46.657 12.629 1.00 68.74 1014 GLY D CA 1
ATOM 2210 C C . GLY B 2 23 ? 77.945 46.293 13.941 1.00 74.88 1014 GLY D C 1
ATOM 2211 O O . GLY B 2 23 ? 79.039 45.715 13.950 1.00 79.02 1014 GLY D O 1
ATOM 2212 N N . ASP B 2 24 ? 77.269 46.600 15.047 1.00 76.01 1015 ASP D N 1
ATOM 2213 C CA . ASP B 2 24 ? 77.798 46.374 16.392 1.00 75.63 1015 ASP D CA 1
ATOM 2214 C C . ASP B 2 24 ? 77.695 44.909 16.831 1.00 72.31 1015 ASP D C 1
ATOM 2215 O O . ASP B 2 24 ? 76.972 44.101 16.227 1.00 74.61 1015 ASP D O 1
ATOM 2220 N N . TYR B 2 25 ? 78.415 44.580 17.899 1.00 68.01 1016 TYR D N 1
ATOM 2221 C CA . TYR B 2 25 ? 78.295 43.276 18.536 1.00 66.04 1016 TYR D CA 1
ATOM 2222 C C . TYR B 2 25 ? 77.077 43.263 19.454 1.00 63.08 1016 TYR D C 1
ATOM 2223 O O . TYR B 2 25 ? 76.926 44.133 20.314 1.00 61.21 1016 TYR D O 1
ATOM 2232 N N . VAL B 2 26 ? 76.205 42.281 19.250 1.00 59.83 1017 VAL D N 1
ATOM 2233 C CA . VAL B 2 26 ? 74.992 42.149 20.051 1.00 62.14 1017 VAL D CA 1
ATOM 2234 C C . VAL B 2 26 ? 75.189 41.161 21.196 1.00 60.74 1017 VAL D C 1
ATOM 2235 O O . VAL B 2 26 ? 74.617 41.319 22.272 1.00 64.47 1017 VAL D O 1
ATOM 2239 N N . LEU B 2 27 ? 76.002 40.140 20.948 1.00 55.80 1018 LEU D N 1
ATOM 2240 C CA . LEU B 2 27 ? 76.378 39.181 21.972 1.00 58.43 1018 LEU D CA 1
ATOM 2241 C C . LEU B 2 27 ? 77.889 39.202 22.125 1.00 64.52 1018 LEU D C 1
ATOM 2242 O O . LEU B 2 27 ? 78.617 39.088 21.145 1.00 65.10 1018 LEU D O 1
ATOM 2247 N N . LYS B 2 28 ? 78.361 39.367 23.353 1.00 65.59 1019 LYS D N 1
ATOM 2248 C CA . LYS B 2 28 ? 79.792 39.329 23.612 1.00 65.52 1019 LYS D CA 1
ATOM 2249 C C . LYS B 2 28 ? 80.083 38.561 24.886 1.00 62.01 1019 LYS D C 1
ATOM 2250 O O . LYS B 2 28 ? 79.466 38.809 25.922 1.00 54.21 1019 LYS D O 1
ATOM 2256 N N . ASP B 2 29 ? 81.021 37.623 24.788 1.00 67.01 1020 ASP D N 1
ATOM 2257 C CA . ASP B 2 29 ? 81.412 36.778 25.911 1.00 65.08 1020 ASP D CA 1
ATOM 2258 C C . ASP B 2 29 ? 80.204 36.015 26.452 1.00 55.56 1020 ASP D C 1
ATOM 2259 O O . ASP B 2 29 ? 79.715 36.289 27.549 1.00 59.02 1020 ASP D O 1
ATOM 2264 N N . VAL B 2 30 ? 79.721 35.063 25.663 1.00 44.94 1021 VAL D N 1
ATOM 2265 C CA . VAL B 2 30 ? 78.580 34.251 26.059 1.00 44.43 1021 VAL D CA 1
ATOM 2266 C C . VAL B 2 30 ? 79.028 32.868 26.503 1.00 43.18 1021 VAL D C 1
ATOM 2267 O O . VAL B 2 30 ? 79.545 32.081 25.707 1.00 47.64 1021 VAL D O 1
ATOM 2271 N N . ASN B 2 31 ? 78.839 32.587 27.786 1.00 39.28 1022 ASN D N 1
ATOM 2272 C CA . ASN B 2 31 ? 79.171 31.281 28.333 1.00 49.51 1022 ASN D CA 1
ATOM 2273 C C . ASN B 2 31 ? 77.909 30.565 28.774 1.00 45.36 1022 ASN D C 1
ATOM 2274 O O . ASN B 2 31 ? 77.175 31.046 29.632 1.00 44.78 1022 ASN D O 1
ATOM 2279 N N . ALA B 2 32 ? 77.651 29.417 28.166 1.00 36.60 1023 ALA D N 1
ATOM 2280 C CA . ALA B 2 32 ? 76.431 28.684 28.435 1.00 35.39 1023 ALA D CA 1
ATOM 2281 C C . ALA B 2 32 ? 76.644 27.206 28.206 1.00 42.56 1023 ALA D C 1
ATOM 2282 O O . ALA B 2 32 ? 77.577 26.797 27.525 1.00 48.69 1023 ALA D O 1
ATOM 2284 N N . GLU B 2 33 ? 75.758 26.408 28.775 1.00 51.17 1024 GLU D N 1
ATOM 2285 C CA . GLU B 2 33 ? 75.875 24.970 28.680 1.00 56.27 1024 GLU D CA 1
ATOM 2286 C C . GLU B 2 33 ? 74.499 24.331 28.751 1.00 52.18 1024 GLU D C 1
ATOM 2287 O O . GLU B 2 33 ? 73.702 24.644 29.634 1.00 49.51 1024 GLU D O 1
ATOM 2293 N N . PHE B 2 34 ? 74.222 23.438 27.810 1.00 45.31 1025 PHE D N 1
ATOM 2294 C CA . PHE B 2 34 ? 72.922 22.788 27.744 1.00 43.06 1025 PHE D CA 1
ATOM 2295 C C . PHE B 2 34 ? 73.087 21.291 27.620 1.00 48.50 1025 PHE D C 1
ATOM 2296 O O . PHE B 2 34 ? 73.929 20.809 26.866 1.00 60.87 1025 PHE D O 1
ATOM 2304 N N . GLU B 2 35 ? 72.277 20.560 28.368 1.00 48.83 1026 GLU D N 1
ATOM 2305 C CA . GLU B 2 35 ? 72.312 19.113 28.323 1.00 60.99 1026 GLU D CA 1
ATOM 2306 C C . GLU B 2 35 ? 70.938 18.595 27.953 1.00 59.30 1026 GLU D C 1
ATOM 2307 O O . GLU B 2 35 ? 69.935 19.278 28.143 1.00 65.13 1026 GLU D O 1
ATOM 2313 N N . THR B 2 36 ? 70.900 17.382 27.422 1.00 45.90 1027 THR D N 1
ATOM 2314 C CA . THR B 2 36 ? 69.639 16.714 27.175 1.00 46.60 1027 THR D CA 1
ATOM 2315 C C . THR B 2 36 ? 69.019 16.359 28.520 1.00 52.34 1027 THR D C 1
ATOM 2316 O O . THR B 2 36 ? 69.732 16.155 29.500 1.00 57.68 1027 THR D O 1
ATOM 2320 N N . GLY B 2 37 ? 67.694 16.287 28.565 1.00 52.73 1028 GLY D N 1
ATOM 2321 C CA . GLY B 2 37 ? 66.996 15.925 29.784 1.00 43.84 1028 GLY D CA 1
ATOM 2322 C C . GLY B 2 37 ? 66.670 17.108 30.680 1.00 41.45 1028 GLY D C 1
ATOM 2323 O O . GLY B 2 37 ? 66.193 16.933 31.799 1.00 43.26 1028 GLY D O 1
ATOM 2324 N N . LYS B 2 38 ? 66.932 18.317 30.193 1.00 40.10 1029 LYS D N 1
ATOM 2325 C CA . LYS B 2 38 ? 66.629 19.526 30.953 1.00 46.22 1029 LYS D CA 1
ATOM 2326 C C . LYS B 2 38 ? 65.903 20.552 30.097 1.00 46.50 1029 LYS D C 1
ATOM 2327 O O . LYS B 2 38 ? 66.004 20.540 28.871 1.00 48.31 1029 LYS D O 1
ATOM 2333 N N . ILE B 2 39 ? 65.178 21.445 30.760 1.00 45.32 1030 ILE D N 1
ATOM 2334 C CA . ILE B 2 39 ? 64.480 22.527 30.080 1.00 42.56 1030 ILE D CA 1
ATOM 2335 C C . ILE B 2 39 ? 65.086 23.863 30.478 1.00 39.59 1030 ILE D C 1
ATOM 2336 O O . ILE B 2 39 ? 65.198 24.181 31.662 1.00 43.27 1030 ILE D O 1
ATOM 2341 N N . TYR B 2 40 ? 65.487 24.638 29.479 1.00 36.89 1031 TYR D N 1
ATOM 2342 C CA . TYR B 2 40 ? 66.107 25.931 29.721 1.00 33.42 1031 TYR D CA 1
ATOM 2343 C C . TYR B 2 40 ? 65.201 27.029 29.198 1.00 27.00 1031 TYR D C 1
ATOM 2344 O O . TYR B 2 40 ? 64.727 26.966 28.069 1.00 35.51 1031 TYR D O 1
ATOM 2353 N N . VAL B 2 41 ? 64.963 28.032 30.029 1.00 24.08 1032 VAL D N 1
ATOM 2354 C CA . VAL B 2 41 ? 64.183 29.182 29.624 1.00 25.71 1032 VAL D CA 1
ATOM 2355 C C . VAL B 2 41 ? 65.081 30.399 29.557 1.00 26.80 1032 VAL D C 1
ATOM 2356 O O . VAL B 2 41 ? 65.791 30.700 30.508 1.00 34.72 1032 VAL D O 1
ATOM 2360 N N . VAL B 2 42 ? 65.058 31.084 28.421 1.00 25.80 1033 VAL D N 1
ATOM 2361 C CA . VAL B 2 42 ? 65.895 32.258 28.237 1.00 33.19 1033 VAL D CA 1
ATOM 2362 C C . VAL B 2 42 ? 65.060 33.520 28.355 1.00 34.13 1033 VAL D C 1
ATOM 2363 O O . VAL B 2 42 ? 64.142 33.740 27.568 1.00 38.35 1033 VAL D O 1
ATOM 2367 N N . VAL B 2 43 ? 65.383 34.343 29.346 1.00 31.44 1034 VAL D N 1
ATOM 2368 C CA . VAL B 2 43 ? 64.695 35.608 29.536 1.00 27.87 1034 VAL D CA 1
ATOM 2369 C C . VAL B 2 43 ? 65.649 36.754 29.236 1.00 36.13 1034 VAL D C 1
ATOM 2370 O O . VAL B 2 43 ? 66.835 36.541 29.003 1.00 48.03 1034 VAL D O 1
ATOM 2374 N N . GLY B 2 44 ? 65.121 37.969 29.259 1.00 38.00 1035 GLY D N 1
ATOM 2375 C CA . GLY B 2 44 ? 65.871 39.149 28.886 1.00 39.73 1035 GLY D CA 1
ATOM 2376 C C . GLY B 2 44 ? 64.925 40.081 28.163 1.00 45.12 1035 GLY D C 1
ATOM 2377 O O . GLY B 2 44 ? 63.980 39.629 27.516 1.00 40.64 1035 GLY D O 1
ATOM 2378 N N . LYS B 2 45 ? 65.163 41.381 28.268 1.00 47.83 1036 LYS D N 1
ATOM 2379 C CA . LYS B 2 45 ? 64.250 42.342 27.668 1.00 49.16 1036 LYS D CA 1
ATOM 2380 C C . LYS B 2 45 ? 64.339 42.338 26.147 1.00 52.61 1036 LYS D C 1
ATOM 2381 O O . LYS B 2 45 ? 65.045 41.526 25.555 1.00 51.21 1036 LYS D O 1
ATOM 2387 N N . ASN B 2 46 ? 63.602 43.244 25.518 1.00 59.77 1037 ASN D N 1
ATOM 2388 C CA . ASN B 2 46 ? 63.535 43.285 24.064 1.00 57.63 1037 ASN D CA 1
ATOM 2389 C C . ASN B 2 46 ? 64.836 43.773 23.435 1.00 54.92 1037 ASN D C 1
ATOM 2390 O O . ASN B 2 46 ? 65.415 44.764 23.873 1.00 61.35 1037 ASN D O 1
ATOM 2395 N N . GLY B 2 47 ? 65.287 43.070 22.403 1.00 52.38 1038 GLY D N 1
ATOM 2396 C CA . GLY B 2 47 ? 66.521 43.420 21.727 1.00 52.81 1038 GLY D CA 1
ATOM 2397 C C . GLY B 2 47 ? 67.731 43.145 22.597 1.00 59.29 1038 GLY D C 1
ATOM 2398 O O . GLY B 2 47 ? 68.783 43.757 22.417 1.00 62.62 1038 GLY D O 1
ATOM 2399 N N . SER B 2 48 ? 67.581 42.226 23.547 1.00 51.88 1039 SER D N 1
ATOM 2400 C CA . SER B 2 48 ? 68.683 41.850 24.426 1.00 39.34 1039 SER D CA 1
ATOM 2401 C C . SER B 2 48 ? 69.506 40.716 23.817 1.00 43.17 1039 SER D C 1
ATOM 2402 O O . SER B 2 48 ? 70.663 40.523 24.177 1.00 52.11 1039 SER D O 1
ATOM 2405 N N . GLY B 2 49 ? 68.900 39.967 22.898 1.00 37.61 1040 GLY D N 1
ATOM 2406 C CA . GLY B 2 49 ? 69.623 38.962 22.137 1.00 22.36 1040 GLY D CA 1
ATOM 2407 C C . GLY B 2 49 ? 69.085 37.542 22.169 1.00 33.90 1040 GLY D C 1
ATOM 2408 O O . GLY B 2 49 ? 69.705 36.639 21.606 1.00 40.40 1040 GLY D O 1
ATOM 2409 N N . LYS B 2 50 ? 67.938 37.347 22.817 1.00 36.71 1041 LYS D N 1
ATOM 2410 C CA . LYS B 2 50 ? 67.334 36.021 22.974 1.00 35.50 1041 LYS D CA 1
ATOM 2411 C C . LYS B 2 50 ? 67.179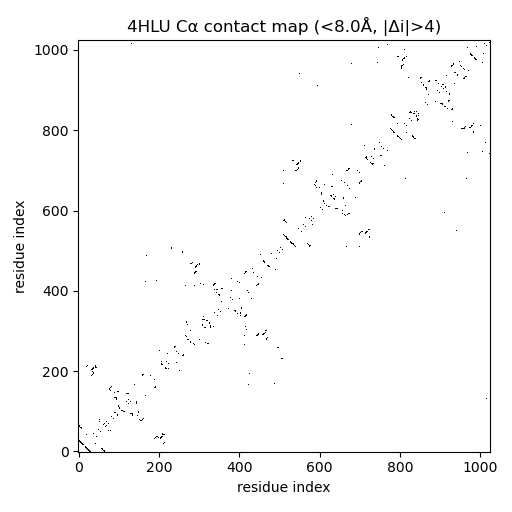 35.272 21.655 1.00 35.45 1041 LYS D C 1
ATOM 2412 O O . LYS B 2 50 ? 67.557 34.106 21.540 1.00 39.66 1041 LYS D O 1
ATOM 2418 N N . THR B 2 51 ? 66.609 35.950 20.666 1.00 36.75 1042 THR D N 1
ATOM 2419 C CA . THR B 2 51 ? 66.333 35.342 19.368 1.00 42.21 1042 THR D CA 1
ATOM 2420 C C . THR B 2 51 ? 67.641 35.022 18.661 1.00 39.63 1042 THR D C 1
ATOM 2421 O O . THR B 2 51 ? 67.805 33.942 18.083 1.00 38.45 1042 THR D O 1
ATOM 2425 N N . THR B 2 52 ? 68.574 35.968 18.724 1.00 43.31 1043 THR D N 1
ATOM 2426 C CA . THR B 2 52 ? 69.909 35.793 18.154 1.00 43.19 1043 THR D CA 1
ATOM 2427 C C . THR B 2 52 ? 70.627 34.597 18.769 1.00 34.92 1043 THR D C 1
ATOM 2428 O O . THR B 2 52 ? 71.185 33.761 18.062 1.00 39.50 1043 THR D O 1
ATOM 2432 N N . LEU B 2 53 ? 70.599 34.525 20.096 1.00 23.38 1044 LEU D N 1
ATOM 2433 C CA . LEU B 2 53 ? 71.227 33.438 20.841 1.00 30.53 1044 LEU D CA 1
ATOM 2434 C C . LEU B 2 53 ? 70.694 32.067 20.442 1.00 41.81 1044 LEU D C 1
ATOM 2435 O O . LEU B 2 53 ? 71.448 31.101 20.362 1.00 52.72 1044 LEU D O 1
ATOM 2440 N N . LEU B 2 54 ? 69.394 31.988 20.180 1.00 40.94 1045 LEU D N 1
ATOM 2441 C CA . LEU B 2 54 ? 68.766 30.713 19.838 1.00 37.63 1045 LEU D CA 1
ATOM 2442 C C . LEU B 2 54 ? 69.105 30.258 18.426 1.00 37.56 1045 LEU D C 1
ATOM 2443 O O . LEU B 2 54 ? 69.249 29.064 18.167 1.00 36.20 1045 LEU D O 1
ATOM 2448 N N . LYS B 2 55 ? 69.223 31.216 17.512 1.00 34.77 1046 LYS D N 1
ATOM 2449 C CA . LYS B 2 55 ? 69.614 30.919 16.138 1.00 45.41 1046 LYS D CA 1
ATOM 2450 C C . LYS B 2 55 ? 71.037 30.379 16.064 1.00 49.25 1046 LYS D C 1
ATOM 2451 O O . LYS B 2 55 ? 71.324 29.470 15.282 1.00 43.11 1046 LYS D O 1
ATOM 2457 N N . ILE B 2 56 ? 71.925 30.957 16.871 1.00 42.85 1047 ILE D N 1
ATOM 2458 C CA . ILE B 2 56 ? 73.301 30.485 16.969 1.00 45.35 1047 ILE D CA 1
ATOM 2459 C C . ILE B 2 56 ? 73.321 29.018 17.373 1.00 45.80 1047 ILE D C 1
ATOM 2460 O O . ILE B 2 56 ? 73.982 28.197 16.742 1.00 52.78 1047 ILE D O 1
ATOM 2465 N N . LEU B 2 57 ? 72.578 28.704 18.428 1.00 44.90 1048 LEU D N 1
ATOM 2466 C CA . LEU B 2 57 ? 72.406 27.334 18.894 1.00 52.12 1048 LEU D CA 1
ATOM 2467 C C . LEU B 2 57 ? 71.870 26.428 17.794 1.00 55.53 1048 LEU D C 1
ATOM 2468 O O . LEU B 2 57 ? 72.260 25.266 17.690 1.00 54.49 1048 LEU D O 1
ATOM 2473 N N . ALA B 2 58 ? 70.974 26.972 16.978 1.00 61.76 1049 ALA D N 1
ATOM 2474 C CA . ALA B 2 58 ? 70.330 26.208 15.916 1.00 68.01 1049 ALA D CA 1
ATOM 2475 C C . ALA B 2 58 ? 71.273 25.985 14.741 1.00 63.91 1049 ALA D C 1
ATOM 2476 O O . ALA B 2 58 ? 71.175 24.984 14.036 1.00 63.50 1049 ALA D O 1
ATOM 2478 N N . GLY B 2 59 ? 72.189 26.924 14.537 1.00 59.52 1050 GLY D N 1
ATOM 2479 C CA . GLY B 2 59 ? 73.114 26.858 13.423 1.00 60.04 1050 GLY D CA 1
ATOM 2480 C C . GLY B 2 59 ? 72.616 27.641 12.230 1.00 60.58 1050 GLY D C 1
ATOM 2481 O O . GLY B 2 59 ? 72.976 27.365 11.088 1.00 64.49 1050 GLY D O 1
ATOM 2482 N N . LEU B 2 60 ? 71.780 28.632 12.506 1.00 58.71 1051 LEU D N 1
ATOM 2483 C CA . LEU B 2 60 ? 71.214 29.477 11.466 1.00 56.72 1051 LEU D CA 1
ATOM 2484 C C . LEU B 2 60 ? 71.978 30.789 11.429 1.00 54.80 1051 LEU D C 1
ATOM 2485 O O . LEU B 2 60 ? 71.855 31.578 10.493 1.00 50.36 1051 LEU D O 1
ATOM 2490 N N . LEU B 2 61 ? 72.765 31.012 12.473 1.00 54.91 1052 LEU D N 1
ATOM 2491 C CA . LEU B 2 61 ? 73.700 32.124 12.512 1.00 59.15 1052 LEU D CA 1
ATOM 2492 C C . LEU B 2 61 ? 75.097 31.597 12.817 1.00 61.35 1052 LEU D C 1
ATOM 2493 O O . LEU B 2 61 ? 75.266 30.699 13.645 1.00 62.63 1052 LEU D O 1
ATOM 2498 N N . ALA B 2 62 ? 76.094 32.139 12.127 1.00 57.21 1053 ALA D N 1
ATOM 2499 C CA . ALA B 2 62 ? 77.478 31.745 12.361 1.00 54.20 1053 ALA D CA 1
ATOM 2500 C C . ALA B 2 62 ? 78.137 32.736 13.306 1.00 55.58 1053 ALA D C 1
ATOM 2501 O O . ALA B 2 62 ? 78.234 33.929 13.007 1.00 51.73 1053 ALA D O 1
ATOM 2503 N N . ALA B 2 63 ? 78.587 32.235 14.452 1.00 59.11 1054 ALA D N 1
ATOM 2504 C CA . ALA B 2 63 ? 79.170 33.093 15.474 1.00 64.18 1054 ALA D CA 1
ATOM 2505 C C . ALA B 2 63 ? 80.668 32.870 15.634 1.00 69.80 1054 ALA D C 1
ATOM 2506 O O . ALA B 2 63 ? 81.218 31.860 15.183 1.00 66.95 1054 ALA D O 1
ATOM 2508 N N . ALA B 2 64 ? 81.319 33.830 16.279 1.00 73.78 1055 ALA D N 1
ATOM 2509 C CA . ALA B 2 64 ? 82.750 33.751 16.515 1.00 74.79 1055 ALA D CA 1
ATOM 2510 C C . ALA B 2 64 ? 83.009 33.299 17.926 1.00 75.14 1055 ALA D C 1
ATOM 2511 O O . ALA B 2 64 ? 82.648 33.966 18.904 1.00 78.92 1055 ALA D O 1
ATOM 2513 N N . GLY B 2 65 ? 83.643 32.150 18.026 1.00 65.20 1056 GLY D N 1
ATOM 2514 C CA . GLY B 2 65 ? 83.914 31.608 19.321 1.00 52.44 1056 GLY D CA 1
ATOM 2515 C C . GLY B 2 65 ? 83.810 30.124 19.306 1.00 50.70 1056 GLY D C 1
ATOM 2516 O O . GLY B 2 65 ? 83.702 29.493 18.264 1.00 56.19 1056 GLY D O 1
ATOM 2517 N N . GLU B 2 66 ? 83.778 29.578 20.500 1.00 56.52 1057 GLU D N 1
ATOM 2518 C CA . GLU B 2 66 ? 84.061 28.192 20.694 1.00 69.20 1057 GLU D CA 1
ATOM 2519 C C . GLU B 2 66 ? 82.771 27.520 21.169 1.00 65.93 1057 GLU D C 1
ATOM 2520 O O . GLU B 2 66 ? 82.224 27.837 22.236 1.00 60.99 1057 GLU D O 1
ATOM 2526 N N . ILE B 2 67 ? 82.251 26.638 20.323 1.00 56.47 1058 ILE D N 1
ATOM 2527 C CA . ILE B 2 67 ? 81.007 25.940 20.605 1.00 52.26 1058 ILE D CA 1
ATOM 2528 C C . ILE B 2 67 ? 81.249 24.447 20.498 1.00 55.51 1058 ILE D C 1
ATOM 2529 O O . ILE B 2 67 ? 81.728 23.951 19.477 1.00 60.05 1058 ILE D O 1
ATOM 2534 N N . PHE B 2 68 ? 80.909 23.729 21.558 1.00 56.00 1059 PHE D N 1
ATOM 2535 C CA . PHE B 2 68 ? 81.150 22.297 21.603 1.00 61.62 1059 PHE D CA 1
ATOM 2536 C C . PHE B 2 68 ? 79.862 21.501 21.527 1.00 63.65 1059 PHE D C 1
ATOM 2537 O O . PHE B 2 68 ? 78.840 21.905 22.070 1.00 72.52 1059 PHE D O 1
ATOM 2545 N N . LEU B 2 69 ? 79.925 20.366 20.846 1.00 60.08 1060 LEU D N 1
ATOM 2546 C CA . LEU B 2 69 ? 78.835 19.402 20.840 1.00 58.09 1060 LEU D CA 1
ATOM 2547 C C . LEU B 2 69 ? 79.448 18.080 21.283 1.00 69.88 1060 LEU D C 1
ATOM 2548 O O . LEU B 2 69 ? 80.145 17.427 20.507 1.00 73.87 1060 LEU D O 1
ATOM 2553 N N . ASP B 2 70 ? 79.205 17.710 22.538 1.00 79.31 1061 ASP D N 1
ATOM 2554 C CA . ASP B 2 70 ? 79.802 16.521 23.145 1.00 85.58 1061 ASP D CA 1
ATOM 2555 C C . ASP B 2 70 ? 81.335 16.581 23.155 1.00 85.50 1061 ASP D C 1
ATOM 2556 O O . ASP B 2 70 ? 82.000 15.587 22.865 1.00 87.35 1061 ASP D O 1
ATOM 2561 N N . GLY B 2 71 ? 81.883 17.749 23.490 1.00 83.49 1062 GLY D N 1
ATOM 2562 C CA . GLY B 2 71 ? 83.325 17.939 23.573 1.00 85.02 1062 GLY D CA 1
ATOM 2563 C C . GLY B 2 71 ? 83.951 18.489 22.300 1.00 90.23 1062 GLY D C 1
ATOM 2564 O O . GLY B 2 71 ? 84.723 19.453 22.329 1.00 91.68 1062 GLY D O 1
ATOM 2565 N N . SER B 2 72 ? 83.615 17.827 21.192 1.00 90.20 1063 SER D N 1
ATOM 2566 C CA . SER B 2 72 ? 83.973 18.192 19.817 1.00 88.19 1063 SER D CA 1
ATOM 2567 C C . SER B 2 72 ? 83.532 19.603 19.483 1.00 83.31 1063 SER D C 1
ATOM 2568 O O . SER B 2 72 ? 82.433 19.992 19.870 1.00 81.69 1063 SER D O 1
ATOM 2571 N N . PRO B 2 73 ? 84.372 20.377 18.758 1.00 82.65 1064 PRO D N 1
ATOM 2572 C CA . PRO B 2 73 ? 83.920 21.677 18.239 1.00 80.31 1064 PRO D CA 1
ATOM 2573 C C . PRO B 2 73 ? 82.684 21.542 17.349 1.00 77.61 1064 PRO D C 1
ATOM 2574 O O . PRO B 2 73 ? 82.511 20.511 16.698 1.00 76.47 1064 PRO D O 1
ATOM 2578 N N . ALA B 2 74 ? 81.842 22.571 17.323 1.00 74.25 1065 ALA D N 1
ATOM 2579 C CA . ALA B 2 74 ? 80.595 22.521 16.567 1.00 69.79 1065 ALA D CA 1
ATOM 2580 C C . ALA B 2 74 ? 80.455 23.696 15.606 1.00 64.03 1065 ALA D C 1
ATOM 2581 O O . ALA B 2 74 ? 80.457 24.859 16.014 1.00 61.57 1065 ALA D O 1
ATOM 2583 N N . ASP B 2 75 ? 80.344 23.380 14.321 1.00 63.62 1066 ASP D N 1
ATOM 2584 C CA . ASP B 2 75 ? 80.061 24.388 13.308 1.00 64.15 1066 ASP D CA 1
ATOM 2585 C C . ASP B 2 75 ? 78.543 24.445 13.113 1.00 64.94 1066 ASP D C 1
ATOM 2586 O O . ASP B 2 75 ? 77.867 23.440 13.334 1.00 67.57 1066 ASP D O 1
ATOM 2591 N N . PRO B 2 76 ? 78.003 25.620 12.725 1.00 53.89 1067 PRO D N 1
ATOM 2592 C CA . PRO B 2 76 ? 76.572 25.910 12.519 1.00 55.87 1067 PRO D CA 1
ATOM 2593 C C . PRO B 2 76 ? 75.751 24.738 11.986 1.00 66.35 1067 PRO D C 1
ATOM 2594 O O . PRO B 2 76 ? 74.608 24.473 12.420 1.00 71.66 1067 PRO D O 1
ATOM 2598 N N . PHE B 2 77 ? 76.371 24.119 10.978 1.00 68.27 1068 PHE D N 1
ATOM 2599 C CA . PHE B 2 77 ? 76.010 22.863 10.289 1.00 71.79 1068 PHE D CA 1
ATOM 2600 C C . PHE B 2 77 ? 75.661 21.728 11.181 1.00 65.52 1068 PHE D C 1
ATOM 2601 O O . PHE B 2 77 ? 74.665 21.018 11.038 1.00 69.49 1068 PHE D O 1
ATOM 2609 N N . LEU B 2 78 ? 76.637 21.487 12.029 1.00 65.69 1069 LEU D N 1
ATOM 2610 C CA . LEU B 2 78 ? 76.616 20.344 12.894 1.00 66.06 1069 LEU D CA 1
ATOM 2611 C C . LEU B 2 78 ? 75.557 20.643 13.918 1.00 63.97 1069 LEU D C 1
ATOM 2612 O O . LEU B 2 78 ? 74.937 19.746 14.457 1.00 62.04 1069 LEU D O 1
ATOM 2617 N N . LEU B 2 79 ? 75.324 21.926 14.155 1.00 56.07 1070 LEU D N 1
ATOM 2618 C CA . LEU B 2 79 ? 74.249 22.334 15.047 1.00 53.49 1070 LEU D CA 1
ATOM 2619 C C . LEU B 2 79 ? 72.884 22.057 14.420 1.00 52.55 1070 LEU D C 1
ATOM 2620 O O . LEU B 2 79 ? 72.016 21.459 15.060 1.00 52.46 1070 LEU D O 1
ATOM 2625 N N . ARG B 2 80 ? 72.708 22.467 13.163 1.00 46.15 1071 ARG D N 1
ATOM 2626 C CA . ARG B 2 80 ? 71.459 22.237 12.432 1.00 49.46 1071 ARG D CA 1
ATOM 2627 C C . ARG B 2 80 ? 71.114 20.752 12.383 1.00 58.59 1071 ARG D C 1
ATOM 2628 O O . ARG B 2 80 ? 69.954 20.379 12.210 1.00 63.98 1071 ARG D O 1
ATOM 2636 N N . LYS B 2 81 ? 72.147 19.922 12.521 1.00 60.04 1072 LYS D N 1
ATOM 2637 C CA . LYS B 2 81 ? 72.034 18.465 12.547 1.00 65.30 1072 LYS D CA 1
ATOM 2638 C C . LYS B 2 81 ? 71.302 18.008 13.801 1.00 63.23 1072 LYS D C 1
ATOM 2639 O O . LYS B 2 81 ? 70.559 17.029 13.785 1.00 64.91 1072 LYS D O 1
ATOM 2645 N N . ASN B 2 82 ? 71.548 18.706 14.902 1.00 61.63 1073 ASN D N 1
ATOM 2646 C CA . ASN B 2 82 ? 71.192 18.195 16.223 1.00 68.63 1073 ASN D CA 1
ATOM 2647 C C . ASN B 2 82 ? 70.277 19.136 16.998 1.00 66.36 1073 ASN D C 1
ATOM 2648 O O . ASN B 2 82 ? 69.807 18.810 18.086 1.00 62.27 1073 ASN D O 1
ATOM 2653 N N . VAL B 2 83 ? 70.029 20.309 16.434 1.00 60.34 1074 VAL D N 1
ATOM 2654 C CA . VAL B 2 83 ? 69.157 21.279 17.075 1.00 54.32 1074 VAL D CA 1
ATOM 2655 C C . VAL B 2 83 ? 67.968 21.635 16.192 1.00 52.93 1074 VAL D C 1
ATOM 2656 O O . VAL B 2 83 ? 68.135 22.181 15.103 1.00 51.30 1074 VAL D O 1
ATOM 2660 N N . GLY B 2 84 ? 66.769 21.313 16.665 1.00 56.96 1075 GLY D N 1
ATOM 2661 C CA . GLY B 2 84 ? 65.554 21.684 15.965 1.00 50.77 1075 GLY D CA 1
ATOM 2662 C C . GLY B 2 84 ? 65.169 23.116 16.288 1.00 41.76 1075 GLY D C 1
ATOM 2663 O O . GLY B 2 84 ? 65.404 23.595 17.397 1.00 47.60 1075 GLY D O 1
ATOM 2664 N N . TYR B 2 85 ? 64.574 23.808 15.324 1.00 39.19 1076 TYR D N 1
ATOM 2665 C CA . TYR B 2 85 ? 64.210 25.205 15.531 1.00 44.22 1076 TYR D CA 1
ATOM 2666 C C . TYR B 2 85 ? 62.760 25.515 15.181 1.00 55.88 1076 TYR D C 1
ATOM 2667 O O . TYR B 2 85 ? 62.196 24.959 14.241 1.00 57.41 1076 TYR D O 1
ATOM 2676 N N . VAL B 2 86 ? 62.168 26.408 15.963 1.00 56.96 1077 VAL D N 1
ATOM 2677 C CA . VAL B 2 86 ? 60.890 27.013 15.634 1.00 42.20 1077 VAL D CA 1
ATOM 2678 C C . VAL B 2 86 ? 61.093 28.518 15.650 1.00 47.07 1077 VAL D C 1
ATOM 2679 O O . VAL B 2 86 ? 61.559 29.074 16.645 1.00 49.95 1077 VAL D O 1
ATOM 2683 N N . PHE B 2 87 ? 60.764 29.175 14.544 1.00 53.23 1078 PHE D N 1
ATOM 2684 C CA . PHE B 2 87 ? 60.893 30.626 14.459 1.00 58.28 1078 PHE D CA 1
ATOM 2685 C C . PHE B 2 87 ? 59.909 31.323 15.385 1.00 64.68 1078 PHE D C 1
ATOM 2686 O O . PHE B 2 87 ? 59.009 30.694 15.942 1.00 64.79 1078 PHE D O 1
ATOM 2694 N N . GLN B 2 88 ? 60.080 32.629 15.545 1.00 74.70 1079 GLN D N 1
ATOM 2695 C CA . GLN B 2 88 ? 59.093 33.429 16.249 1.00 78.61 1079 GLN D CA 1
ATOM 2696 C C . GLN B 2 88 ? 57.889 33.607 15.326 1.00 86.46 1079 GLN D C 1
ATOM 2697 O O . GLN B 2 88 ? 56.740 33.615 15.775 1.00 84.94 1079 GLN D O 1
ATOM 2703 N N . ASN B 2 89 ? 58.169 33.733 14.031 1.00 90.44 1080 ASN D N 1
ATOM 2704 C CA . ASN B 2 89 ? 57.131 33.803 13.007 1.00 89.60 1080 ASN D CA 1
ATOM 2705 C C . ASN B 2 89 ? 57.131 32.527 12.162 1.00 90.75 1080 ASN D C 1
ATOM 2706 O O . ASN B 2 89 ? 57.983 32.354 11.286 1.00 82.31 1080 ASN D O 1
ATOM 2711 N N . PRO B 2 90 ? 56.158 31.636 12.421 1.00 101.80 1081 PRO D N 1
ATOM 2712 C CA . PRO B 2 90 ? 56.076 30.267 11.893 1.00 105.59 1081 PRO D CA 1
ATOM 2713 C C . PRO B 2 90 ? 55.793 30.209 10.397 1.00 104.59 1081 PRO D C 1
ATOM 2714 O O . PRO B 2 90 ? 56.048 29.180 9.770 1.00 101.75 1081 PRO D O 1
ATOM 2718 N N . SER B 2 91 ? 55.256 31.292 9.844 1.00 105.15 1082 SER D N 1
ATOM 2719 C CA . SER B 2 91 ? 55.065 31.396 8.406 1.00 106.14 1082 SER D CA 1
ATOM 2720 C C . SER B 2 91 ? 56.422 31.280 7.725 1.00 107.50 1082 SER D C 1
ATOM 2721 O O . SER B 2 91 ? 56.644 30.379 6.910 1.00 109.24 1082 SER D O 1
ATOM 2724 N N . SER B 2 92 ? 57.339 32.178 8.075 1.00 105.88 1083 SER D N 1
ATOM 2725 C CA . SER B 2 92 ? 58.701 32.103 7.562 1.00 104.96 1083 SER D CA 1
ATOM 2726 C C . SER B 2 92 ? 59.428 30.874 8.106 1.00 103.70 1083 SER D C 1
ATOM 2727 O O . SER B 2 92 ? 60.392 30.996 8.867 1.00 104.21 1083 SER D O 1
ATOM 2730 N N . GLN B 2 93 ? 58.959 29.695 7.705 1.00 102.35 1084 GLN D N 1
ATOM 2731 C CA . GLN B 2 93 ? 59.551 28.436 8.139 1.00 105.57 1084 GLN D CA 1
ATOM 2732 C C . GLN B 2 93 ? 59.057 27.263 7.300 1.00 109.77 1084 GLN D C 1
ATOM 2733 O O . GLN B 2 93 ? 59.782 26.294 7.072 1.00 108.79 1084 GLN D O 1
ATOM 2739 N N . ILE B 2 94 ? 57.818 27.354 6.834 1.00 114.32 1085 ILE D N 1
ATOM 2740 C CA . ILE B 2 94 ? 57.211 26.233 6.132 1.00 117.53 1085 ILE D CA 1
ATOM 2741 C C . ILE B 2 94 ? 57.031 26.469 4.631 1.00 118.85 1085 ILE D C 1
ATOM 2742 O O . ILE B 2 94 ? 56.651 27.558 4.191 1.00 117.78 1085 ILE D O 1
ATOM 2747 N N . ILE B 2 95 ? 57.338 25.435 3.856 1.00 120.89 1086 ILE D N 1
ATOM 2748 C CA . ILE B 2 95 ? 57.048 25.404 2.429 1.00 123.11 1086 ILE D CA 1
ATOM 2749 C C . ILE B 2 95 ? 56.493 24.030 2.092 1.00 121.92 1086 ILE D C 1
ATOM 2750 O O . ILE B 2 95 ? 57.178 23.016 2.265 1.00 124.86 1086 ILE D O 1
ATOM 2755 N N . GLY B 2 96 ? 55.251 23.995 1.621 1.00 116.17 1087 GLY D N 1
ATOM 2756 C CA . GLY B 2 96 ? 54.616 22.743 1.255 1.00 111.67 1087 GLY D CA 1
ATOM 2757 C C . GLY B 2 96 ? 53.302 22.991 0.544 1.00 109.93 1087 GLY D C 1
ATOM 2758 O O . GLY B 2 96 ? 52.738 24.083 0.630 1.00 112.16 1087 GLY D O 1
ATOM 2759 N N . ALA B 2 97 ? 52.816 21.986 -0.175 1.00 104.70 1088 ALA D N 1
ATOM 2760 C CA . ALA B 2 97 ? 51.504 22.075 -0.799 1.00 98.95 1088 ALA D CA 1
ATOM 2761 C C . ALA B 2 97 ? 50.447 21.698 0.222 1.00 95.62 1088 ALA D C 1
ATOM 2762 O O . ALA B 2 97 ? 49.438 22.382 0.373 1.00 99.26 1088 ALA D O 1
ATOM 2764 N N . THR B 2 98 ? 50.695 20.610 0.938 1.00 87.89 1089 THR D N 1
ATOM 2765 C CA . THR B 2 98 ? 49.806 20.214 2.016 1.00 81.42 1089 THR D CA 1
ATOM 2766 C C . THR B 2 98 ? 50.533 20.275 3.357 1.00 75.19 1089 THR D C 1
ATOM 2767 O O . THR B 2 98 ? 51.752 20.435 3.407 1.00 73.74 1089 THR D O 1
ATOM 2771 N N . VAL B 2 99 ? 49.772 20.137 4.438 1.00 71.06 1090 VAL D N 1
ATOM 2772 C CA . VAL B 2 99 ? 50.330 20.076 5.784 1.00 62.93 1090 VAL D CA 1
ATOM 2773 C C . VAL B 2 99 ? 51.297 18.901 5.940 1.00 64.01 1090 VAL D C 1
ATOM 2774 O O . VAL B 2 99 ? 52.382 19.050 6.504 1.00 67.91 1090 VAL D O 1
ATOM 2778 N N . GLU B 2 100 ? 50.906 17.739 5.423 1.00 62.58 1091 GLU D N 1
ATOM 2779 C CA . GLU B 2 100 ? 51.732 16.540 5.537 1.00 71.01 1091 GLU D CA 1
ATOM 2780 C C . GLU B 2 100 ? 52.977 16.612 4.657 1.00 72.87 1091 GLU D C 1
ATOM 2781 O O . GLU B 2 100 ? 53.914 15.842 4.835 1.00 71.06 1091 GLU D O 1
ATOM 2787 N N . GLU B 2 101 ? 52.989 17.548 3.717 1.00 75.63 1092 GLU D N 1
ATOM 2788 C CA . GLU B 2 101 ? 54.126 17.709 2.824 1.00 79.78 1092 GLU D CA 1
ATOM 2789 C C . GLU B 2 101 ? 55.222 18.510 3.510 1.00 79.46 1092 GLU D C 1
ATOM 2790 O O . GLU B 2 101 ? 56.407 18.224 3.348 1.00 78.13 1092 GLU D O 1
ATOM 2796 N N . ASP B 2 102 ? 54.820 19.524 4.270 1.00 79.44 1093 ASP D N 1
ATOM 2797 C CA . ASP B 2 102 ? 55.772 20.342 5.011 1.00 79.62 1093 ASP D CA 1
ATOM 2798 C C . ASP B 2 102 ? 56.471 19.521 6.089 1.00 72.54 1093 ASP D C 1
ATOM 2799 O O . ASP B 2 102 ? 57.650 19.724 6.378 1.00 74.32 1093 ASP D O 1
ATOM 2804 N N . VAL B 2 103 ? 55.737 18.582 6.673 1.00 65.30 1094 VAL D N 1
ATOM 2805 C CA . VAL B 2 103 ? 56.302 17.686 7.674 1.00 66.80 1094 VAL D CA 1
ATOM 2806 C C . VAL B 2 103 ? 57.265 16.669 7.063 1.00 74.65 1094 VAL D C 1
ATOM 2807 O O . VAL B 2 103 ? 58.428 16.611 7.454 1.00 79.82 1094 VAL D O 1
ATOM 2811 N N . ALA B 2 104 ? 56.774 15.899 6.087 1.00 80.88 1095 ALA D N 1
ATOM 2812 C CA . ALA B 2 104 ? 57.499 14.773 5.468 1.00 80.57 1095 ALA D CA 1
ATOM 2813 C C . ALA B 2 104 ? 58.880 15.159 4.941 1.00 85.74 1095 ALA D C 1
ATOM 2814 O O . ALA B 2 104 ? 59.765 14.303 4.771 1.00 88.38 1095 ALA D O 1
ATOM 2816 N N . PHE B 2 105 ? 59.008 16.464 4.682 1.00 90.20 1096 PHE D N 1
ATOM 2817 C CA . PHE B 2 105 ? 60.211 17.183 4.254 1.00 101.69 1096 PHE D CA 1
ATOM 2818 C C . PHE B 2 105 ? 61.414 16.943 5.152 1.00 106.21 1096 PHE D C 1
ATOM 2819 O O . PHE B 2 105 ? 62.560 16.955 4.699 1.00 109.17 1096 PHE D O 1
ATOM 2827 N N . SER B 2 106 ? 61.143 16.749 6.435 1.00 109.41 1097 SER D N 1
ATOM 2828 C CA . SER B 2 106 ? 62.169 16.826 7.456 1.00 110.51 1097 SER D CA 1
ATOM 2829 C C . SER B 2 106 ? 62.729 15.457 7.760 1.00 115.25 1097 SER D C 1
ATOM 2830 O O . SER B 2 106 ? 63.668 15.304 8.541 1.00 120.44 1097 SER D O 1
ATOM 2833 N N . LEU B 2 107 ? 62.141 14.455 7.132 1.00 114.08 1098 LEU D N 1
ATOM 2834 C CA . LEU B 2 107 ? 62.445 13.094 7.486 1.00 115.88 1098 LEU D CA 1
ATOM 2835 C C . LEU B 2 107 ? 62.993 12.359 6.275 1.00 121.11 1098 LEU D C 1
ATOM 2836 O O . LEU B 2 107 ? 63.298 11.182 6.359 1.00 119.26 1098 LEU D O 1
ATOM 2841 N N . GLU B 2 108 ? 63.111 13.043 5.143 1.00 127.78 1099 GLU D N 1
ATOM 2842 C CA . GLU B 2 108 ? 63.489 12.350 3.922 1.00 134.95 1099 GLU D CA 1
ATOM 2843 C C . GLU B 2 108 ? 64.948 11.947 3.937 1.00 138.06 1099 GLU D C 1
ATOM 2844 O O . GLU B 2 108 ? 65.341 11.044 3.179 1.00 140.65 1099 GLU D O 1
ATOM 2850 N N . ILE B 2 109 ? 65.751 12.598 4.770 1.00 137.70 1100 ILE D N 1
ATOM 2851 C CA . ILE B 2 109 ? 67.084 12.098 4.931 1.00 136.85 1100 ILE D CA 1
ATOM 2852 C C . ILE B 2 109 ? 66.981 10.843 5.839 1.00 144.40 1100 ILE D C 1
ATOM 2853 O O . ILE B 2 109 ? 67.779 9.931 5.715 1.00 143.83 1100 ILE D O 1
ATOM 2858 N N . MET B 2 110 ? 65.923 10.767 6.655 1.00 149.04 1101 MET D N 1
ATOM 2859 C CA . MET B 2 110 ? 65.734 9.725 7.702 1.00 150.48 1101 MET D CA 1
ATOM 2860 C C . MET B 2 110 ? 65.581 8.215 7.359 1.00 150.97 1101 MET D C 1
ATOM 2861 O O . MET B 2 110 ? 65.513 7.368 8.253 1.00 150.54 1101 MET D O 1
ATOM 2866 N N . GLY B 2 111 ? 65.632 7.889 6.080 1.00 151.90 1102 GLY D N 1
ATOM 2867 C CA . GLY B 2 111 ? 65.771 6.509 5.647 1.00 154.28 1102 GLY D CA 1
ATOM 2868 C C . GLY B 2 111 ? 64.989 6.319 4.377 1.00 158.22 1102 GLY D C 1
ATOM 2869 O O . GLY B 2 111 ? 65.542 5.919 3.340 1.00 158.60 1102 GLY D O 1
ATOM 2870 N N . LEU B 2 112 ? 63.705 6.643 4.468 1.00 160.97 1103 LEU D N 1
ATOM 2871 C CA . LEU B 2 112 ? 62.864 6.744 3.302 1.00 162.45 1103 LEU D CA 1
ATOM 2872 C C . LEU B 2 112 ? 62.684 5.362 2.653 1.00 161.63 1103 LEU D C 1
ATOM 2873 O O . LEU B 2 112 ? 63.320 5.127 1.634 1.00 164.34 1103 LEU D O 1
ATOM 2878 N N . ASP B 2 113 ? 61.922 4.406 3.221 1.00 155.50 1104 ASP D N 1
ATOM 2879 C CA . ASP B 2 113 ? 61.029 4.460 4.392 1.00 148.45 1104 ASP D CA 1
ATOM 2880 C C . ASP B 2 113 ? 59.856 5.444 4.299 1.00 144.52 1104 ASP D C 1
ATOM 2881 O O . ASP B 2 113 ? 60.051 6.654 4.226 1.00 143.45 1104 ASP D O 1
ATOM 2886 N N . GLU B 2 114 ? 58.637 4.901 4.305 1.00 143.92 1105 GLU D N 1
ATOM 2887 C CA . GLU B 2 114 ? 57.437 5.686 4.029 1.00 146.73 1105 GLU D CA 1
ATOM 2888 C C . GLU B 2 114 ? 56.315 5.282 4.971 1.00 142.20 1105 GLU D C 1
ATOM 2889 O O . GLU B 2 114 ? 55.682 6.125 5.609 1.00 143.54 1105 GLU D O 1
ATOM 2895 N N . SER B 2 115 ? 56.080 3.973 5.037 1.00 134.88 1106 SER D N 1
ATOM 2896 C CA . SER B 2 115 ? 55.096 3.369 5.932 1.00 127.25 1106 SER D CA 1
ATOM 2897 C C . SER B 2 115 ? 55.310 3.833 7.364 1.00 122.40 1106 SER D C 1
ATOM 2898 O O . SER B 2 115 ? 54.410 3.783 8.192 1.00 11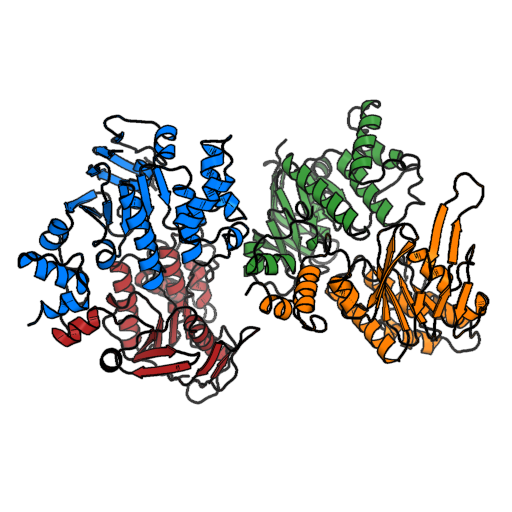9.53 1106 SER D O 1
ATOM 2901 N N . GLU B 2 116 ? 56.524 4.282 7.643 1.00 120.33 1107 GLU D N 1
ATOM 2902 C CA . GLU B 2 116 ? 56.887 4.793 8.953 1.00 117.78 1107 GLU D CA 1
ATOM 2903 C C . GLU B 2 116 ? 56.632 6.299 9.045 1.00 115.51 1107 GLU D C 1
ATOM 2904 O O . GLU B 2 116 ? 56.217 6.800 10.094 1.00 117.34 1107 GLU D O 1
ATOM 2910 N N . MET B 2 117 ? 56.883 7.011 7.945 1.00 108.54 1108 MET D N 1
ATOM 2911 C CA . MET B 2 117 ? 56.617 8.449 7.862 1.00 103.35 1108 MET D CA 1
ATOM 2912 C C . MET B 2 117 ? 55.165 8.722 8.102 1.00 99.44 1108 MET D C 1
ATOM 2913 O O . MET B 2 117 ? 54.806 9.563 8.911 1.00 96.54 1108 MET D O 1
ATOM 2918 N N . ARG B 2 118 ? 54.331 8.023 7.344 1.00 101.11 1109 ARG D N 1
ATOM 2919 C CA . ARG B 2 118 ? 52.892 8.202 7.422 1.00 106.10 1109 ARG D CA 1
ATOM 2920 C C . ARG B 2 118 ? 52.398 7.804 8.804 1.00 106.06 1109 ARG D C 1
ATOM 2921 O O . ARG B 2 118 ? 51.340 8.238 9.250 1.00 105.68 1109 ARG D O 1
ATOM 2929 N N . LYS B 2 119 ? 53.183 6.977 9.481 1.00 103.60 1110 LYS D N 1
ATOM 2930 C CA . LYS B 2 119 ? 52.886 6.596 10.849 1.00 101.46 1110 LYS D CA 1
ATOM 2931 C C . LYS B 2 119 ? 53.448 7.645 11.797 1.00 97.49 1110 LYS D C 1
ATOM 2932 O O . LYS B 2 119 ? 52.879 7.909 12.855 1.00 95.23 1110 LYS D O 1
ATOM 2938 N N . ARG B 2 120 ? 54.574 8.233 11.402 1.00 93.03 1111 ARG D N 1
ATOM 2939 C CA . ARG B 2 120 ? 55.264 9.230 12.206 1.00 88.49 1111 ARG D CA 1
ATOM 2940 C C . ARG B 2 120 ? 54.564 10.568 12.144 1.00 85.18 1111 ARG D C 1
ATOM 2941 O O . ARG B 2 120 ? 54.237 11.165 13.175 1.00 89.61 1111 ARG D O 1
ATOM 2949 N N . ILE B 2 121 ? 54.343 11.029 10.916 1.00 79.17 1112 ILE D N 1
ATOM 2950 C CA . ILE B 2 121 ? 53.673 12.294 10.674 1.00 74.22 1112 ILE D CA 1
ATOM 2951 C C . ILE B 2 121 ? 52.351 12.269 11.415 1.00 72.92 1112 ILE D C 1
ATOM 2952 O O . ILE B 2 121 ? 51.935 13.266 12.005 1.00 70.92 1112 ILE D O 1
ATOM 2957 N N . LYS B 2 122 ? 51.719 11.101 11.397 1.00 73.53 1113 LYS D N 1
ATOM 2958 C CA . LYS B 2 122 ? 50.515 10.835 12.168 1.00 74.44 1113 LYS D CA 1
ATOM 2959 C C . LYS B 2 122 ? 50.706 11.242 13.624 1.00 72.62 1113 LYS D C 1
ATOM 2960 O O . LYS B 2 122 ? 49.929 12.025 14.167 1.00 73.25 1113 LYS D O 1
ATOM 2966 N N . LYS B 2 123 ? 51.758 10.707 14.238 1.00 71.08 1114 LYS D N 1
ATOM 2967 C CA . LYS B 2 123 ? 52.083 10.968 15.636 1.00 72.01 1114 LYS D CA 1
ATOM 2968 C C . LYS B 2 123 ? 52.338 12.444 15.912 1.00 65.62 1114 LYS D C 1
ATOM 2969 O O . LYS B 2 123 ? 51.841 12.997 16.892 1.00 67.97 1114 LYS D O 1
ATOM 2975 N N . VAL B 2 124 ? 53.117 13.076 15.044 1.00 56.90 1115 VAL D N 1
ATOM 2976 C CA . VAL B 2 124 ? 53.569 14.442 15.283 1.00 54.79 1115 VAL D CA 1
ATOM 2977 C C . VAL B 2 124 ? 52.452 15.471 15.110 1.00 59.66 1115 VAL D C 1
ATOM 2978 O O . VAL B 2 124 ? 52.499 16.552 15.696 1.00 66.64 1115 VAL D O 1
ATOM 2982 N N . LEU B 2 125 ? 51.445 15.126 14.313 1.00 59.97 1116 LEU D N 1
ATOM 2983 C CA . LEU B 2 125 ? 50.323 16.025 14.065 1.00 57.40 1116 LEU D CA 1
ATOM 2984 C C . LEU B 2 125 ? 49.335 15.958 15.216 1.00 53.77 1116 LEU D C 1
ATOM 2985 O O . LEU B 2 125 ? 48.633 16.917 15.516 1.00 54.28 1116 LEU D O 1
ATOM 2990 N N . GLU B 2 126 ? 49.302 14.795 15.847 1.00 53.50 1117 GLU D N 1
ATOM 2991 C CA . GLU B 2 126 ? 48.458 14.514 16.989 1.00 61.24 1117 GLU D CA 1
ATOM 2992 C C . GLU B 2 126 ? 48.932 15.336 18.180 1.00 61.81 1117 GLU D C 1
ATOM 2993 O O . GLU B 2 126 ? 48.129 15.879 18.949 1.00 65.55 1117 GLU D O 1
ATOM 2999 N N . LEU B 2 127 ? 50.253 15.399 18.334 1.00 53.74 1118 LEU D N 1
ATOM 3000 C CA . LEU B 2 127 ? 50.874 16.076 19.464 1.00 50.17 1118 LEU D CA 1
ATOM 3001 C C . LEU B 2 127 ? 50.584 17.566 19.451 1.00 53.18 1118 LEU D C 1
ATOM 3002 O O . LEU B 2 127 ? 50.302 18.163 20.490 1.00 64.00 1118 LEU D O 1
ATOM 3007 N N . VAL B 2 128 ? 50.649 18.158 18.265 1.00 45.81 1119 VAL D N 1
ATOM 3008 C CA . VAL B 2 128 ? 50.446 19.591 18.124 1.00 44.60 1119 VAL D CA 1
ATOM 3009 C C . VAL B 2 128 ? 48.975 19.934 17.898 1.00 50.87 1119 VAL D C 1
ATOM 3010 O O . VAL B 2 128 ? 48.587 21.101 17.943 1.00 50.44 1119 VAL D O 1
ATOM 3014 N N . GLY B 2 129 ? 48.162 18.911 17.655 1.00 50.70 1120 GLY D N 1
ATOM 3015 C CA . GLY B 2 129 ? 46.732 19.096 17.478 1.00 47.31 1120 GLY D CA 1
ATOM 3016 C C . GLY B 2 129 ? 46.329 19.469 16.065 1.00 51.24 1120 GLY D C 1
ATOM 3017 O O . GLY B 2 129 ? 45.408 20.256 15.860 1.00 55.06 1120 GLY D O 1
ATOM 3018 N N . LEU B 2 130 ? 47.024 18.903 15.086 1.00 52.44 1121 LEU D N 1
ATOM 3019 C CA . LEU B 2 130 ? 46.706 19.142 13.684 1.00 54.06 1121 LEU D CA 1
ATOM 3020 C C . LEU B 2 130 ? 46.285 17.848 12.997 1.00 63.63 1121 LEU D C 1
ATOM 3021 O O . LEU B 2 130 ? 46.230 17.774 11.765 1.00 64.70 1121 LEU D O 1
ATOM 3026 N N . SER B 2 131 ? 45.997 16.829 13.802 1.00 65.89 1122 SER D N 1
ATOM 3027 C CA . SER B 2 131 ? 45.436 15.585 13.292 1.00 73.03 1122 SER D CA 1
ATOM 3028 C C . SER B 2 131 ? 44.098 15.869 12.622 1.00 77.16 1122 SER D C 1
ATOM 3029 O O . SER B 2 131 ? 43.229 16.518 13.207 1.00 80.06 1122 SER D O 1
ATOM 3032 N N . GLY B 2 132 ? 43.945 15.394 11.391 1.00 76.23 1123 GLY D N 1
ATOM 3033 C CA . GLY B 2 132 ? 42.728 15.630 10.638 1.00 77.09 1123 GLY D CA 1
ATOM 3034 C C . GLY B 2 132 ? 42.884 16.723 9.601 1.00 79.50 1123 GLY D C 1
ATOM 3035 O O . GLY B 2 132 ? 41.998 16.941 8.777 1.00 84.41 1123 GLY D O 1
ATOM 3036 N N . LEU B 2 133 ? 44.015 17.418 9.644 1.00 75.70 1124 LEU D N 1
ATOM 3037 C CA . LEU B 2 133 ? 44.293 18.482 8.685 1.00 72.67 1124 LEU D CA 1
ATOM 3038 C C . LEU B 2 133 ? 45.533 18.171 7.853 1.00 68.46 1124 LEU D C 1
ATOM 3039 O O . LEU B 2 133 ? 46.158 19.074 7.301 1.00 67.91 1124 LEU D O 1
ATOM 3044 N N . ALA B 2 134 ? 45.870 16.886 7.764 1.00 62.52 1125 ALA D N 1
ATOM 3045 C CA . ALA B 2 134 ? 47.053 16.436 7.032 1.00 59.33 1125 ALA D CA 1
ATOM 3046 C C . ALA B 2 134 ? 47.041 16.883 5.572 1.00 66.44 1125 ALA D C 1
ATOM 3047 O O . ALA B 2 134 ? 48.087 17.177 4.995 1.00 67.73 1125 ALA D O 1
ATOM 3049 N N . ALA B 2 135 ? 45.851 16.941 4.985 1.00 68.08 1126 ALA D N 1
ATOM 3050 C CA . ALA B 2 135 ? 45.707 17.294 3.575 1.00 71.71 1126 ALA D CA 1
ATOM 3051 C C . ALA B 2 135 ? 45.411 18.777 3.369 1.00 71.01 1126 ALA D C 1
ATOM 3052 O O . ALA B 2 135 ? 45.262 19.233 2.236 1.00 69.44 1126 ALA D O 1
ATOM 3054 N N . ALA B 2 136 ? 45.330 19.527 4.464 1.00 70.68 1127 ALA D N 1
ATOM 3055 C CA . ALA B 2 136 ? 45.006 20.950 4.391 1.00 70.06 1127 ALA D CA 1
ATOM 3056 C C . ALA B 2 136 ? 46.126 21.751 3.731 1.00 70.18 1127 ALA D C 1
ATOM 3057 O O . ALA B 2 136 ? 47.260 21.284 3.621 1.00 69.83 1127 ALA D O 1
ATOM 3059 N N . ASP B 2 137 ? 45.797 22.960 3.290 1.00 70.21 1128 ASP D N 1
ATOM 3060 C CA . ASP B 2 137 ? 46.769 23.832 2.644 1.00 73.54 1128 ASP D CA 1
ATOM 3061 C C . ASP B 2 137 ? 47.244 24.913 3.609 1.00 73.66 1128 ASP D C 1
ATOM 3062 O O . ASP B 2 137 ? 46.463 25.774 4.018 1.00 77.41 1128 ASP D O 1
ATOM 3067 N N . PRO B 2 138 ? 48.533 24.860 3.979 1.00 70.41 1129 PRO D N 1
ATOM 3068 C CA . PRO B 2 138 ? 49.180 25.769 4.932 1.00 67.10 1129 PRO D CA 1
ATOM 3069 C C . PRO B 2 138 ? 48.939 27.250 4.650 1.00 69.99 1129 PRO D C 1
ATOM 3070 O O . PRO B 2 138 ? 48.952 28.059 5.578 1.00 74.34 1129 PRO D O 1
ATOM 3074 N N . LEU B 2 139 ? 48.730 27.597 3.385 1.00 75.82 1130 LEU D N 1
ATOM 3075 C CA . LEU B 2 139 ? 48.474 28.981 3.001 1.00 83.19 1130 LEU D CA 1
ATOM 3076 C C . LEU B 2 139 ? 47.102 29.446 3.487 1.00 82.34 1130 LEU D C 1
ATOM 3077 O O . LEU B 2 139 ? 46.803 30.638 3.488 1.00 84.38 1130 LEU D O 1
ATOM 3082 N N . ASN B 2 140 ? 46.275 28.496 3.912 1.00 79.95 1131 ASN D N 1
ATOM 3083 C CA . ASN B 2 140 ? 44.922 28.798 4.361 1.00 81.36 1131 ASN D CA 1
ATOM 3084 C C . ASN B 2 140 ? 44.680 28.432 5.821 1.00 78.03 1131 ASN D C 1
ATOM 3085 O O . ASN B 2 140 ? 43.541 28.441 6.289 1.00 79.12 1131 ASN D O 1
ATOM 3090 N N . LEU B 2 141 ? 45.754 28.103 6.532 1.00 68.99 1132 LEU D N 1
ATOM 3091 C CA . LEU B 2 141 ? 45.675 27.858 7.964 1.00 56.72 1132 LEU D CA 1
ATOM 3092 C C . LEU B 2 141 ? 45.691 29.187 8.708 1.00 53.39 1132 LEU D C 1
ATOM 3093 O O . LEU B 2 141 ? 46.159 30.197 8.182 1.00 50.19 1132 LEU D O 1
ATOM 3098 N N . SER B 2 142 ? 45.173 29.189 9.932 1.00 50.48 1133 SER D N 1
ATOM 3099 C CA . SER B 2 142 ? 45.248 30.373 10.779 1.00 50.72 1133 SER D CA 1
ATOM 3100 C C . SER B 2 142 ? 46.661 30.504 11.337 1.00 58.00 1133 SER D C 1
ATOM 3101 O O . SER B 2 142 ? 47.469 29.581 11.217 1.00 53.32 1133 SER D O 1
ATOM 3104 N N . GLY B 2 143 ? 46.952 31.649 11.947 1.00 59.52 1134 GLY D N 1
ATOM 3105 C CA . GLY B 2 143 ? 48.260 31.898 12.525 1.00 51.95 1134 GLY D CA 1
ATOM 3106 C C . GLY B 2 143 ? 48.655 30.845 13.543 1.00 51.64 1134 GLY D C 1
ATOM 3107 O O . GLY B 2 143 ? 49.742 30.266 13.465 1.00 62.17 1134 GLY D O 1
ATOM 3108 N N . GLY B 2 144 ? 47.765 30.589 14.496 1.00 41.00 1135 GLY D N 1
ATOM 3109 C CA . GLY B 2 144 ? 48.016 29.599 15.526 1.00 37.15 1135 GLY D CA 1
ATOM 3110 C C . GLY B 2 144 ? 48.167 28.198 14.969 1.00 44.62 1135 GLY D C 1
ATOM 3111 O O . GLY B 2 144 ? 48.846 27.360 15.558 1.00 47.16 1135 GLY D O 1
ATOM 3112 N N . GLN B 2 145 ? 47.529 27.941 13.832 1.00 50.98 1136 GLN D N 1
ATOM 3113 C CA . GLN B 2 145 ? 47.636 26.640 13.180 1.00 53.37 1136 GLN D CA 1
ATOM 3114 C C . GLN B 2 145 ? 49.006 26.454 12.544 1.00 49.82 1136 GLN D C 1
ATOM 3115 O O . GLN B 2 145 ? 49.571 25.362 12.581 1.00 54.18 1136 GLN D O 1
ATOM 3121 N N . LYS B 2 146 ? 49.526 27.526 11.954 1.00 43.15 1137 LYS D N 1
ATOM 3122 C CA . LYS B 2 146 ? 50.859 27.514 11.369 1.00 46.39 1137 LYS D CA 1
ATOM 3123 C C . LYS B 2 146 ? 51.896 27.232 12.444 1.00 53.80 1137 LYS D C 1
ATOM 3124 O O . LYS B 2 146 ? 52.874 26.522 12.208 1.00 55.29 1137 LYS D O 1
ATOM 3130 N N . GLN B 2 147 ? 51.671 27.794 13.626 1.00 45.82 1138 GLN D N 1
ATOM 3131 C CA . GLN B 2 147 ? 52.556 27.574 14.762 1.00 34.83 1138 GLN D CA 1
ATOM 3132 C C . GLN B 2 147 ? 52.605 26.106 15.146 1.00 41.50 1138 GLN D C 1
ATOM 3133 O O . GLN B 2 147 ? 53.670 25.572 15.447 1.00 51.97 1138 GLN D O 1
ATOM 3139 N N . ARG B 2 148 ? 51.444 25.460 15.136 1.00 36.76 1139 ARG D N 1
ATOM 3140 C CA . ARG B 2 148 ? 51.361 24.042 15.452 1.00 42.49 1139 ARG D CA 1
ATOM 3141 C C . ARG B 2 148 ? 52.090 23.229 14.397 1.00 42.53 1139 ARG D C 1
ATOM 3142 O O . ARG B 2 148 ? 52.623 22.159 14.680 1.00 42.38 1139 ARG D O 1
ATOM 3150 N N . LEU B 2 149 ? 52.095 23.747 13.174 1.00 39.34 1140 LEU D N 1
ATOM 3151 C CA . LEU B 2 149 ? 52.721 23.072 12.044 1.00 43.87 1140 LEU D CA 1
ATOM 3152 C C . LEU B 2 149 ? 54.234 23.231 12.091 1.00 46.47 1140 LEU D C 1
ATOM 3153 O O . LEU B 2 149 ? 54.976 22.286 11.818 1.00 46.39 1140 LEU D O 1
ATOM 3158 N N . ALA B 2 150 ? 54.681 24.434 12.440 1.00 45.10 1141 ALA D N 1
ATOM 3159 C CA . ALA B 2 150 ? 56.102 24.713 12.603 1.00 37.49 1141 ALA D CA 1
ATOM 3160 C C . ALA B 2 150 ? 56.701 23.810 13.675 1.00 39.21 1141 ALA D C 1
ATOM 3161 O O . ALA B 2 150 ? 57.787 23.258 13.503 1.00 48.29 1141 ALA D O 1
ATOM 3163 N N . ILE B 2 151 ? 55.978 23.659 14.778 1.00 31.48 1142 ILE D N 1
ATOM 3164 C CA . ILE B 2 151 ? 56.404 22.791 15.868 1.00 34.10 1142 ILE D CA 1
ATOM 3165 C C . ILE B 2 151 ? 56.439 21.333 15.411 1.00 44.87 1142 ILE D C 1
ATOM 3166 O O . ILE B 2 151 ? 57.323 20.570 15.800 1.00 51.50 1142 ILE D O 1
ATOM 3171 N N . ALA B 2 152 ? 55.485 20.958 14.563 1.00 51.62 1143 ALA D N 1
ATOM 3172 C CA . ALA B 2 152 ? 55.404 19.589 14.059 1.00 55.34 1143 ALA D CA 1
ATOM 3173 C C . ALA B 2 152 ? 56.546 19.222 13.104 1.00 57.14 1143 ALA D C 1
ATOM 3174 O O . ALA B 2 152 ? 57.124 18.137 13.209 1.00 59.38 1143 ALA D O 1
ATOM 3176 N N . SER B 2 153 ? 56.889 20.111 12.180 1.00 58.00 1144 SER D N 1
ATOM 3177 C CA . SER B 2 153 ? 58.004 19.825 11.280 1.00 64.33 1144 SER D CA 1
ATOM 3178 C C . SER B 2 153 ? 59.351 19.816 12.019 1.00 65.09 1144 SER D C 1
ATOM 3179 O O . SER B 2 153 ? 60.317 19.210 11.553 1.00 73.33 1144 SER D O 1
ATOM 3182 N N . MET B 2 154 ? 59.401 20.468 13.180 1.00 56.09 1145 MET D N 1
ATOM 3183 C CA . MET B 2 154 ? 60.604 20.457 14.007 1.00 47.03 1145 MET D CA 1
ATOM 3184 C C . MET B 2 154 ? 60.712 19.197 14.865 1.00 46.14 1145 MET D C 1
ATOM 3185 O O . MET B 2 154 ? 61.785 18.612 14.999 1.00 54.83 1145 MET D O 1
ATOM 3190 N N . LEU B 2 155 ? 59.591 18.786 15.447 1.00 44.16 1146 LEU D N 1
ATOM 3191 C CA . LEU B 2 155 ? 59.546 17.588 16.281 1.00 54.39 1146 LEU D CA 1
ATOM 3192 C C . LEU B 2 155 ? 59.870 16.319 15.502 1.00 57.86 1146 LEU D C 1
ATOM 3193 O O . LEU B 2 155 ? 60.388 15.357 16.062 1.00 55.78 1146 LEU D O 1
ATOM 3198 N N . ALA B 2 156 ? 59.565 16.326 14.208 1.00 64.99 1147 ALA D N 1
ATOM 3199 C CA . ALA B 2 156 ? 59.707 15.134 13.376 1.00 66.52 1147 ALA D CA 1
ATOM 3200 C C . ALA B 2 156 ? 61.153 14.837 12.990 1.00 63.08 1147 ALA D C 1
ATOM 3201 O O . ALA B 2 156 ? 61.480 13.712 12.618 1.00 59.39 1147 ALA D O 1
ATOM 3203 N N . ARG B 2 157 ? 62.018 15.843 13.075 1.00 57.06 1148 ARG D N 1
ATOM 3204 C CA . ARG B 2 157 ? 63.431 15.651 12.768 1.00 51.84 1148 ARG D CA 1
ATOM 3205 C C . ARG B 2 157 ? 64.122 14.802 13.814 1.00 60.73 1148 ARG D C 1
ATOM 3206 O O . ARG B 2 157 ? 65.207 14.272 13.572 1.00 68.43 1148 ARG D O 1
ATOM 3214 N N . ASP B 2 158 ? 63.492 14.701 14.980 1.00 60.23 1149 ASP D N 1
ATOM 3215 C CA . ASP B 2 158 ? 63.958 13.830 16.053 1.00 60.00 1149 ASP D CA 1
ATOM 3216 C C . ASP B 2 158 ? 65.345 14.227 16.568 1.00 60.12 1149 ASP D C 1
ATOM 3217 O O . ASP B 2 158 ? 66.155 13.372 16.926 1.00 63.56 1149 ASP D O 1
ATOM 3222 N N . THR B 2 159 ? 65.609 15.529 16.614 1.00 54.44 1150 THR D N 1
ATOM 3223 C CA . THR B 2 159 ? 66.859 16.030 17.171 1.00 48.17 1150 THR D CA 1
ATOM 3224 C C . THR B 2 159 ? 66.886 15.858 18.676 1.00 54.61 1150 THR D C 1
ATOM 3225 O O . THR B 2 159 ? 65.865 15.576 19.292 1.00 54.15 1150 THR D O 1
ATOM 3229 N N . ARG B 2 160 ? 68.062 16.034 19.264 1.00 59.25 1151 ARG D N 1
ATOM 3230 C CA . ARG B 2 160 ? 68.214 15.913 20.703 1.00 55.09 1151 ARG D CA 1
ATOM 3231 C C . ARG B 2 160 ? 67.923 17.238 21.383 1.00 47.72 1151 ARG D C 1
ATOM 3232 O O . ARG B 2 160 ? 67.507 17.279 22.539 1.00 43.65 1151 ARG D O 1
ATOM 3240 N N . PHE B 2 161 ? 68.150 18.323 20.656 1.00 42.51 1152 PHE D N 1
ATOM 3241 C CA . PHE B 2 161 ? 67.880 19.655 21.175 1.00 49.65 1152 PHE D CA 1
ATOM 3242 C C . PHE B 2 161 ? 66.776 20.342 20.389 1.00 50.64 1152 PHE D C 1
ATOM 3243 O O . PHE B 2 161 ? 66.689 20.212 19.170 1.00 52.92 1152 PHE D O 1
ATOM 3251 N N . LEU B 2 162 ? 65.926 21.063 21.107 1.00 48.79 1153 LEU D N 1
ATOM 3252 C CA . LEU B 2 162 ? 64.842 21.803 20.493 1.00 43.24 1153 LEU D CA 1
ATOM 3253 C C . LEU B 2 162 ? 64.963 23.259 20.912 1.00 44.77 1153 LEU D C 1
ATOM 3254 O O . LEU B 2 162 ? 64.994 23.570 22.101 1.00 47.10 1153 LEU D O 1
ATOM 3259 N N . ALA B 2 163 ? 65.053 24.148 19.930 1.00 42.81 1154 ALA D N 1
ATOM 3260 C CA . ALA B 2 163 ? 65.101 25.578 20.207 1.00 41.90 1154 ALA D CA 1
ATOM 3261 C C . ALA B 2 163 ? 63.774 26.202 19.790 1.00 45.10 1154 ALA D C 1
ATOM 3262 O O . ALA B 2 163 ? 63.407 26.179 18.617 1.00 50.25 1154 ALA D O 1
ATOM 3264 N N . LEU B 2 164 ? 63.052 26.750 20.759 1.00 39.71 1155 LEU D N 1
ATOM 3265 C CA . LEU B 2 164 ? 61.722 27.297 20.509 1.00 31.54 1155 LEU D CA 1
ATOM 3266 C C . LEU B 2 164 ? 61.642 28.758 20.900 1.00 26.32 1155 LEU D C 1
ATOM 3267 O O . LEU B 2 164 ? 61.616 29.099 22.083 1.00 30.13 1155 LEU D O 1
ATOM 3272 N N . ASP B 2 165 ? 61.607 29.622 19.894 1.00 28.99 1156 ASP D N 1
ATOM 3273 C CA . ASP B 2 165 ? 61.525 31.055 20.134 1.00 34.39 1156 ASP D CA 1
ATOM 3274 C C . ASP B 2 165 ? 60.064 31.514 20.073 1.00 40.34 1156 ASP D C 1
ATOM 3275 O O . ASP B 2 165 ? 59.545 31.852 19.004 1.00 32.58 1156 ASP D O 1
ATOM 3280 N N . GLU B 2 166 ? 59.417 31.520 21.236 1.00 42.41 1157 GLU D N 1
ATOM 3281 C CA . GLU B 2 166 ? 58.004 31.867 21.362 1.00 39.01 1157 GLU D CA 1
ATOM 3282 C C . GLU B 2 166 ? 57.088 31.011 20.491 1.00 32.29 1157 GLU D C 1
ATOM 3283 O O . GLU B 2 166 ? 56.403 31.528 19.611 1.00 33.33 1157 GLU D O 1
ATOM 3289 N N . PRO B 2 167 ? 57.061 29.694 20.759 1.00 27.99 1158 PRO D N 1
ATOM 3290 C CA . PRO B 2 167 ? 56.379 28.714 19.903 1.00 33.65 1158 PRO D CA 1
ATOM 3291 C C . PRO B 2 167 ? 54.851 28.707 19.988 1.00 39.33 1158 PRO D C 1
ATOM 3292 O O . PRO B 2 167 ? 54.215 28.274 19.028 1.00 48.59 1158 PRO D O 1
ATOM 3296 N N . VAL B 2 168 ? 54.273 29.161 21.097 1.00 31.89 1159 VAL D N 1
ATOM 3297 C CA . VAL B 2 168 ? 52.816 29.090 21.264 1.00 33.05 1159 VAL D CA 1
ATOM 3298 C C . VAL B 2 168 ? 52.127 30.437 21.539 1.00 34.28 1159 VAL D C 1
ATOM 3299 O O . VAL B 2 168 ? 51.066 30.484 22.160 1.00 35.94 1159 VAL D O 1
ATOM 3303 N N . SER B 2 169 ? 52.720 31.519 21.041 1.00 27.00 1160 SER D N 1
ATOM 3304 C CA . SER B 2 169 ? 52.243 32.871 21.330 1.00 27.77 1160 SER D CA 1
ATOM 3305 C C . SER B 2 169 ? 50.802 33.144 20.891 1.00 38.46 1160 SER D C 1
ATOM 3306 O O . SER B 2 169 ? 50.123 33.994 21.466 1.00 38.69 1160 SER D O 1
ATOM 3309 N N . MET B 2 170 ? 50.342 32.434 19.867 1.00 41.85 1161 MET D N 1
ATOM 3310 C CA . MET B 2 170 ? 49.003 32.671 19.330 1.00 46.72 1161 MET D CA 1
ATOM 3311 C C . MET B 2 170 ? 48.095 31.450 19.425 1.00 43.25 1161 MET D C 1
ATOM 3312 O O . MET B 2 170 ? 47.302 31.184 18.528 1.00 43.30 1161 MET D O 1
ATOM 3317 N N . LEU B 2 171 ? 48.220 30.714 20.524 1.00 36.60 1162 LEU D N 1
ATOM 3318 C CA . LEU B 2 171 ? 47.312 29.614 20.817 1.00 32.78 1162 LEU D CA 1
ATOM 3319 C C . LEU B 2 171 ? 46.439 30.000 22.000 1.00 36.86 1162 LEU D C 1
ATOM 3320 O O . LEU B 2 171 ? 46.777 30.920 22.747 1.00 33.69 1162 LEU D O 1
ATOM 3325 N N . ASP B 2 172 ? 45.312 29.314 22.170 1.00 37.88 1163 ASP D N 1
ATOM 3326 C CA . ASP B 2 172 ? 44.505 29.527 23.367 1.00 36.55 1163 ASP D CA 1
ATOM 3327 C C . ASP B 2 172 ? 45.214 28.880 24.563 1.00 41.13 1163 ASP D C 1
ATOM 3328 O O . ASP B 2 172 ? 46.046 27.984 24.380 1.00 41.75 1163 ASP D O 1
ATOM 3333 N N . PRO B 2 173 ? 44.917 29.353 25.784 1.00 37.52 1164 PRO D N 1
ATOM 3334 C CA . PRO B 2 173 ? 45.567 28.804 26.984 1.00 35.62 1164 PRO D CA 1
ATOM 3335 C C . PRO B 2 173 ? 45.577 27.265 27.099 1.00 39.45 1164 PRO D C 1
ATOM 3336 O O . PRO B 2 173 ? 46.608 26.723 27.500 1.00 43.17 1164 PRO D O 1
ATOM 3340 N N . PRO B 2 174 ? 44.471 26.574 26.757 1.00 43.45 1165 PRO D N 1
ATOM 3341 C CA . PRO B 2 174 ? 44.547 25.112 26.879 1.00 36.14 1165 PRO D CA 1
ATOM 3342 C C . PRO B 2 174 ? 45.539 24.472 25.915 1.00 32.48 1165 PRO D C 1
ATOM 3343 O O . PRO B 2 174 ? 46.214 23.514 26.286 1.00 27.53 1165 PRO D O 1
ATOM 3347 N N . SER B 2 175 ? 45.611 24.984 24.692 1.00 30.26 1166 SER D N 1
ATOM 3348 C CA . SER B 2 175 ? 46.550 24.459 23.707 1.00 36.93 1166 SER D CA 1
ATOM 3349 C C . SER B 2 175 ? 47.983 24.773 24.113 1.00 36.98 1166 SER D C 1
ATOM 3350 O O . SER B 2 175 ? 48.894 23.986 23.864 1.00 39.93 1166 SER D O 1
ATOM 3353 N N . GLN B 2 176 ? 48.174 25.934 24.731 1.00 37.40 1167 GLN D N 1
ATOM 3354 C CA . GLN B 2 176 ? 49.482 26.327 25.232 1.00 32.44 1167 GLN D CA 1
ATOM 3355 C C . GLN B 2 176 ? 49.984 25.335 26.274 1.00 34.44 1167 GLN D C 1
ATOM 3356 O O . GLN B 2 176 ? 51.146 24.937 26.250 1.00 40.66 1167 GLN D O 1
ATOM 3362 N N . ARG B 2 177 ? 49.101 24.934 27.182 1.00 31.26 1168 ARG D N 1
ATOM 3363 C CA . ARG B 2 177 ? 49.454 23.943 28.192 1.00 34.47 1168 ARG D CA 1
ATOM 3364 C C . ARG B 2 177 ? 49.761 22.596 27.559 1.00 36.60 1168 ARG D C 1
ATOM 3365 O O . ARG B 2 177 ? 50.690 21.910 27.970 1.00 47.21 1168 ARG D O 1
ATOM 3373 N N . GLU B 2 178 ? 48.972 22.221 26.558 1.00 31.79 1169 GLU D N 1
ATOM 3374 C CA . GLU B 2 178 ? 49.146 20.935 25.889 1.00 36.54 1169 GLU D CA 1
ATOM 3375 C C . GLU B 2 178 ? 50.500 20.825 25.200 1.00 41.38 1169 GLU D C 1
ATOM 3376 O O . GLU B 2 178 ? 51.143 19.777 25.250 1.00 42.34 1169 GLU D O 1
ATOM 3382 N N . ILE B 2 179 ? 50.935 21.913 24.572 1.00 37.04 1170 ILE D N 1
ATOM 3383 C CA . ILE B 2 179 ? 52.251 21.945 23.941 1.00 35.09 1170 ILE D CA 1
ATOM 3384 C C . ILE B 2 179 ? 53.369 21.883 24.979 1.00 38.60 1170 ILE D C 1
ATOM 3385 O O . ILE B 2 179 ? 54.306 21.097 24.845 1.00 44.15 1170 ILE D O 1
ATOM 3390 N N . PHE B 2 180 ? 53.257 22.703 26.020 1.00 29.07 1171 PHE D N 1
ATOM 3391 C CA . PHE B 2 180 ? 54.269 22.744 27.077 1.00 35.76 1171 PHE D CA 1
ATOM 3392 C C . PHE B 2 180 ? 54.414 21.402 27.754 1.00 44.96 1171 PHE D C 1
ATOM 3393 O O . PHE B 2 180 ? 55.497 21.030 28.203 1.00 52.20 1171 PHE D O 1
ATOM 3401 N N . GLN B 2 181 ? 53.299 20.689 27.815 1.00 45.58 1172 GLN D N 1
ATOM 3402 C CA . GLN B 2 181 ? 53.225 19.393 28.465 1.00 48.86 1172 GLN D CA 1
ATOM 3403 C C . GLN B 2 181 ? 53.860 18.333 27.564 1.00 46.62 1172 GLN D C 1
ATOM 3404 O O . GLN B 2 181 ? 54.453 17.369 28.045 1.00 50.67 1172 GLN D O 1
ATOM 3410 N N . VAL B 2 182 ? 53.762 18.540 26.253 1.00 42.40 1173 VAL D N 1
ATOM 3411 C CA . VAL B 2 182 ? 54.474 17.708 25.287 1.00 40.17 1173 VAL D CA 1
ATOM 3412 C C . VAL B 2 182 ? 55.967 17.946 25.446 1.00 46.49 1173 VAL D C 1
ATOM 3413 O O . VAL B 2 182 ? 56.742 17.015 25.462 1.00 50.53 1173 VAL D O 1
ATOM 3417 N N . LEU B 2 183 ? 56.354 19.204 25.617 1.00 44.42 1174 LEU D N 1
ATOM 3418 C CA . LEU B 2 183 ? 57.750 19.556 25.849 1.00 39.87 1174 LEU D CA 1
ATOM 3419 C C . LEU B 2 183 ? 58.269 18.985 27.168 1.00 42.18 1174 LEU D C 1
ATOM 3420 O O . LEU B 2 183 ? 59.437 18.616 27.279 1.00 44.49 1174 LEU D O 1
ATOM 3425 N N . GLU B 2 184 ? 57.394 18.911 28.164 1.00 39.50 1175 GLU D N 1
ATOM 3426 C CA . GLU B 2 184 ? 57.776 18.393 29.473 1.00 50.00 1175 GLU D CA 1
ATOM 3427 C C . GLU B 2 184 ? 57.999 16.888 29.443 1.00 58.86 1175 GLU D C 1
ATOM 3428 O O . GLU B 2 184 ? 58.694 16.352 30.286 1.00 66.29 1175 GLU D O 1
ATOM 3434 N N . SER B 2 185 ? 57.410 16.214 28.463 1.00 56.63 1176 SER D N 1
ATOM 3435 C CA . SER B 2 185 ? 57.548 14.766 28.352 1.00 56.34 1176 SER D CA 1
ATOM 3436 C C . SER B 2 185 ? 58.673 14.393 27.395 1.00 58.32 1176 SER D C 1
ATOM 3437 O O . SER B 2 185 ? 59.168 13.267 27.413 1.00 68.44 1176 SER D O 1
ATOM 3440 N N . LEU B 2 186 ? 59.067 15.343 26.552 1.00 50.54 1177 LEU D N 1
ATOM 3441 C CA . LEU B 2 186 ? 60.214 15.147 25.670 1.00 53.41 1177 LEU D CA 1
ATOM 3442 C C . LEU B 2 186 ? 61.496 15.270 26.463 1.00 55.24 1177 LEU D C 1
ATOM 3443 O O . LEU B 2 186 ? 62.462 14.543 26.240 1.00 56.11 1177 LEU D O 1
ATOM 3448 N N . LYS B 2 187 ? 61.476 16.201 27.405 1.00 57.24 1178 LYS D N 1
ATOM 3449 C CA . LYS B 2 187 ? 62.563 16.390 28.348 1.00 59.43 1178 LYS D CA 1
ATOM 3450 C C . LYS B 2 187 ? 62.769 15.127 29.181 1.00 63.51 1178 LYS D C 1
ATOM 3451 O O . LYS B 2 187 ? 63.885 14.722 29.444 1.00 69.85 1178 LYS D O 1
ATOM 3457 N N . ASN B 2 188 ? 61.668 14.502 29.578 1.00 59.12 1179 ASN D N 1
ATOM 3458 C CA . ASN B 2 188 ? 61.708 13.248 30.327 1.00 62.40 1179 ASN D CA 1
ATOM 3459 C C . ASN B 2 188 ? 62.189 12.077 29.485 1.00 65.30 1179 ASN D C 1
ATOM 3460 O O . ASN B 2 188 ? 62.305 10.956 29.981 1.00 71.84 1179 ASN D O 1
ATOM 3465 N N . GLU B 2 189 ? 62.408 12.332 28.200 1.00 61.22 1180 GLU D N 1
ATOM 3466 C CA . GLU B 2 189 ? 62.872 11.305 27.286 1.00 64.99 1180 GLU D CA 1
ATOM 3467 C C . GLU B 2 189 ? 64.193 11.697 26.638 1.00 67.18 1180 GLU D C 1
ATOM 3468 O O . GLU B 2 189 ? 64.536 11.213 25.559 1.00 70.79 1180 GLU D O 1
ATOM 3474 N N . GLY B 2 190 ? 64.921 12.591 27.299 1.00 63.73 1181 GLY D N 1
ATOM 3475 C CA . GLY B 2 190 ? 66.269 12.930 26.885 1.00 65.56 1181 GLY D CA 1
ATOM 3476 C C . GLY B 2 190 ? 66.377 13.983 25.799 1.00 66.07 1181 GLY D C 1
ATOM 3477 O O . GLY B 2 190 ? 67.317 13.963 25.006 1.00 75.11 1181 GLY D O 1
ATOM 3478 N N . LYS B 2 191 ? 65.419 14.901 25.754 1.00 56.90 1182 LYS D N 1
ATOM 3479 C CA . LYS B 2 191 ? 65.527 16.047 24.863 1.00 53.61 1182 LYS D CA 1
ATOM 3480 C C . LYS B 2 191 ? 66.071 17.239 25.635 1.00 47.84 1182 LYS D C 1
ATOM 3481 O O . LYS B 2 191 ? 65.819 17.386 26.829 1.00 53.53 1182 LYS D O 1
ATOM 3487 N N . GLY B 2 192 ? 66.829 18.084 24.950 1.00 39.33 1183 GLY D N 1
ATOM 3488 C CA . GLY B 2 192 ? 67.230 19.357 25.512 1.00 39.40 1183 GLY D CA 1
ATOM 3489 C C . GLY B 2 192 ? 66.293 20.415 24.969 1.00 45.46 1183 GLY D C 1
ATOM 3490 O O . GLY B 2 192 ? 66.162 20.569 23.757 1.00 46.87 1183 GLY D O 1
ATOM 3491 N N . ILE B 2 193 ? 65.621 21.134 25.861 1.00 41.73 1184 ILE D N 1
ATOM 3492 C CA . ILE B 2 193 ? 64.695 22.173 25.437 1.00 35.63 1184 ILE D CA 1
ATOM 3493 C C . ILE B 2 193 ? 65.217 23.555 25.811 1.00 35.22 1184 ILE D C 1
ATOM 3494 O O . ILE B 2 193 ? 65.369 23.873 26.992 1.00 36.84 1184 ILE D O 1
ATOM 3499 N N . ILE B 2 194 ? 65.505 24.371 24.802 1.00 31.95 1185 ILE D N 1
ATOM 3500 C CA . ILE B 2 194 ? 65.820 25.777 25.035 1.00 33.52 1185 ILE D CA 1
ATOM 3501 C C . ILE B 2 194 ? 64.668 26.601 24.493 1.00 35.83 1185 ILE D C 1
ATOM 3502 O O . ILE B 2 194 ? 64.273 26.463 23.338 1.00 39.69 1185 ILE D O 1
ATOM 3507 N N . LEU B 2 195 ? 64.130 27.465 25.340 1.00 34.78 1186 LEU D N 1
ATOM 3508 C CA . LEU B 2 195 ? 62.824 28.050 25.092 1.00 33.62 1186 LEU D CA 1
ATOM 3509 C C . LEU B 2 195 ? 62.754 29.487 25.566 1.00 30.23 1186 LEU D C 1
ATOM 3510 O O . LEU B 2 195 ? 63.127 29.789 26.696 1.00 38.35 1186 LEU D O 1
ATOM 3515 N N . VAL B 2 196 ? 62.284 30.379 24.700 1.00 25.12 1187 VAL D N 1
ATOM 3516 C CA . VAL B 2 196 ? 61.890 31.705 25.166 1.00 39.78 1187 VAL D CA 1
ATOM 3517 C C . VAL B 2 196 ? 60.383 31.853 25.004 1.00 39.91 1187 VAL D C 1
ATOM 3518 O O . VAL B 2 196 ? 59.811 31.452 23.992 1.00 35.58 1187 VAL D O 1
ATOM 3522 N N . THR B 2 197 ? 59.744 32.396 26.031 1.00 40.41 1188 THR D N 1
ATOM 3523 C CA . THR B 2 197 ? 58.294 32.436 26.088 1.00 36.11 1188 THR D CA 1
ATOM 3524 C C . THR B 2 197 ? 57.812 33.526 27.031 1.00 35.12 1188 THR D C 1
ATOM 3525 O O . THR B 2 197 ? 58.492 33.878 27.993 1.00 42.43 1188 THR D O 1
ATOM 3529 N N . HIS B 2 198 ? 56.633 34.062 26.748 1.00 39.60 1189 HIS D N 1
ATOM 3530 C CA . HIS B 2 198 ? 55.984 34.981 27.671 1.00 39.93 1189 HIS D CA 1
ATOM 3531 C C . HIS B 2 198 ? 54.932 34.225 28.465 1.00 34.37 1189 HIS D C 1
ATOM 3532 O O . HIS B 2 198 ? 54.358 34.748 29.413 1.00 39.82 1189 HIS D O 1
ATOM 3539 N N . GLU B 2 199 ? 54.694 32.982 28.065 1.00 27.96 1190 GLU D N 1
ATOM 3540 C CA . GLU B 2 199 ? 53.637 32.172 28.652 1.00 32.18 1190 GLU D CA 1
ATOM 3541 C C . GLU B 2 199 ? 54.172 31.238 29.719 1.00 30.85 1190 GLU D C 1
ATOM 3542 O O . GLU B 2 199 ? 53.807 30.066 29.764 1.00 36.31 1190 GLU D O 1
ATOM 3548 N N . LEU B 2 200 ? 55.038 31.767 30.577 1.00 35.54 1191 LEU D N 1
ATOM 3549 C CA . LEU B 2 200 ? 55.644 30.982 31.653 1.00 39.09 1191 LEU D CA 1
ATOM 3550 C C . LEU B 2 200 ? 54.621 30.491 32.677 1.00 40.83 1191 LEU D C 1
ATOM 3551 O O . LEU B 2 200 ? 54.892 29.569 33.446 1.00 45.69 1191 LEU D O 1
ATOM 3556 N N . GLU B 2 201 ? 53.448 31.113 32.681 1.00 36.89 1192 GLU D N 1
ATOM 3557 C CA . GLU B 2 201 ? 52.358 30.706 33.562 1.00 37.48 1192 GLU D CA 1
ATOM 3558 C C . GLU B 2 201 ? 51.949 29.258 33.312 1.00 37.15 1192 GLU D C 1
ATOM 3559 O O . GLU B 2 201 ? 51.623 28.529 34.246 1.00 37.14 1192 GLU D O 1
ATOM 3565 N N . TYR B 2 202 ? 51.985 28.845 32.048 1.00 26.93 1193 TYR D N 1
ATOM 3566 C CA . TYR B 2 202 ? 51.495 27.523 31.660 1.00 36.96 1193 TYR D CA 1
ATOM 3567 C C . TYR B 2 202 ? 52.587 26.465 31.604 1.00 36.23 1193 TYR D C 1
ATOM 3568 O O . TYR B 2 202 ? 52.352 25.336 31.181 1.00 36.55 1193 TYR D O 1
ATOM 3577 N N . LEU B 2 203 ? 53.785 26.839 32.028 1.00 40.44 1194 LEU D N 1
ATOM 3578 C CA . LEU B 2 203 ? 54.897 25.902 32.081 1.00 40.66 1194 LEU D CA 1
ATOM 3579 C C . LEU B 2 203 ? 55.215 25.610 33.540 1.00 43.08 1194 LEU D C 1
ATOM 3580 O O . LEU B 2 203 ? 55.639 26.499 34.280 1.00 47.71 1194 LEU D O 1
ATOM 3585 N N . ASP B 2 204 ? 54.992 24.368 33.956 1.00 42.71 1195 ASP D N 1
ATOM 3586 C CA . ASP B 2 204 ? 55.143 24.001 35.363 1.00 43.24 1195 ASP D CA 1
ATOM 3587 C C . ASP B 2 204 ? 56.464 23.327 35.668 1.00 49.02 1195 ASP D C 1
ATOM 3588 O O . ASP B 2 204 ? 56.911 23.308 36.812 1.00 56.16 1195 ASP D O 1
ATOM 3593 N N . ASP B 2 205 ? 57.083 22.750 34.650 1.00 50.21 1196 ASP D N 1
ATOM 3594 C CA . ASP B 2 205 ? 58.333 22.039 34.865 1.00 52.72 1196 ASP D CA 1
ATOM 3595 C C . ASP B 2 205 ? 59.466 22.631 34.039 1.00 56.94 1196 ASP D C 1
ATOM 3596 O O . ASP B 2 205 ? 59.359 22.771 32.830 1.00 62.95 1196 ASP D O 1
ATOM 3601 N N . MET B 2 206 ? 60.558 22.963 34.714 1.00 57.57 1197 MET D N 1
ATOM 3602 C CA . MET B 2 206 ? 61.694 23.607 34.082 1.00 61.85 1197 MET D CA 1
ATOM 3603 C C . MET B 2 206 ? 62.900 23.604 35.019 1.00 58.87 1197 MET D C 1
ATOM 3604 O O . MET B 2 206 ? 62.758 23.607 36.238 1.00 60.55 1197 MET D O 1
ATOM 3609 N N . ASP B 2 207 ? 64.089 23.617 34.428 1.00 54.88 1198 ASP D N 1
ATOM 3610 C CA . ASP B 2 207 ? 65.315 23.393 35.167 1.00 52.20 1198 ASP D CA 1
ATOM 3611 C C . ASP B 2 207 ? 66.124 24.660 35.400 1.00 51.63 1198 ASP D C 1
ATOM 3612 O O . ASP B 2 207 ? 66.509 24.943 36.529 1.00 53.23 1198 ASP D O 1
ATOM 3617 N N . PHE B 2 208 ? 66.381 25.421 34.341 1.00 43.85 1199 PHE D N 1
ATOM 3618 C CA . PHE B 2 208 ? 67.228 26.603 34.456 1.00 38.73 1199 PHE D CA 1
ATOM 3619 C C . PHE B 2 208 ? 66.657 27.820 33.747 1.00 34.15 1199 PHE D C 1
ATOM 3620 O O . PHE B 2 208 ? 66.034 27.704 32.697 1.00 38.59 1199 PHE D O 1
ATOM 3628 N N . ILE B 2 209 ? 66.878 28.989 34.340 1.00 28.51 1200 ILE D N 1
ATOM 3629 C CA . ILE B 2 209 ? 66.537 30.255 33.706 1.00 33.81 1200 ILE D CA 1
ATOM 3630 C C . ILE B 2 209 ? 67.835 30.963 33.370 1.00 42.97 1200 ILE D C 1
ATOM 3631 O O . ILE B 2 209 ? 68.743 31.046 34.194 1.00 46.75 1200 ILE D O 1
ATOM 3636 N N . LEU B 2 210 ? 67.923 31.465 32.149 1.00 41.10 1201 LEU D N 1
ATOM 3637 C CA . LEU B 2 210 ? 69.072 32.242 31.727 1.00 36.10 1201 LEU D CA 1
ATOM 3638 C C . LEU B 2 210 ? 68.629 33.672 31.488 1.00 45.20 1201 LEU D C 1
ATOM 3639 O O . LEU B 2 210 ? 67.674 33.927 30.754 1.00 51.17 1201 LEU D O 1
ATOM 3644 N N . HIS B 2 211 ? 69.318 34.606 32.129 1.00 44.99 1202 HIS D N 1
ATOM 3645 C CA . HIS B 2 211 ? 69.020 36.013 31.934 1.00 42.48 1202 HIS D CA 1
ATOM 3646 C C . HIS B 2 211 ? 70.060 36.648 31.026 1.00 51.39 1202 HIS D C 1
ATOM 3647 O O . HIS B 2 211 ? 71.265 36.495 31.238 1.00 53.19 1202 HIS D O 1
ATOM 3654 N N . ILE B 2 212 ? 69.587 37.351 30.002 1.00 49.71 1203 ILE D N 1
ATOM 3655 C CA . ILE B 2 212 ? 70.482 38.065 29.101 1.00 44.11 1203 ILE D CA 1
ATOM 3656 C C . ILE B 2 212 ? 70.456 39.556 29.390 1.00 51.12 1203 ILE D C 1
ATOM 3657 O O . ILE B 2 212 ? 69.400 40.193 29.362 1.00 48.78 1203 ILE D O 1
ATOM 3662 N N . SER B 2 213 ? 71.632 40.103 29.671 1.00 59.18 1204 SER D N 1
ATOM 3663 C CA . SER B 2 213 ? 71.781 41.521 29.954 1.00 63.91 1204 SER D CA 1
ATOM 3664 C C . SER B 2 213 ? 73.107 41.984 29.376 1.00 69.22 1204 SER D C 1
ATOM 3665 O O . SER B 2 213 ? 74.091 41.248 29.422 1.00 70.64 1204 SER D O 1
ATOM 3668 N N . ASN B 2 214 ? 73.121 43.194 28.823 1.00 68.05 1205 ASN D N 1
ATOM 3669 C CA . ASN B 2 214 ? 74.345 43.797 28.307 1.00 67.84 1205 ASN D CA 1
ATOM 3670 C C . ASN B 2 214 ? 75.081 42.926 27.291 1.00 68.84 1205 ASN D C 1
ATOM 3671 O O . ASN B 2 214 ? 76.314 42.896 27.267 1.00 70.94 1205 ASN D O 1
ATOM 3676 N N . GLY B 2 215 ? 74.325 42.212 26.464 1.00 64.62 1206 GLY D N 1
ATOM 3677 C CA . GLY B 2 215 ? 74.916 41.388 25.426 1.00 59.11 1206 GLY D CA 1
ATOM 3678 C C . GLY B 2 215 ? 75.505 40.075 25.910 1.00 58.12 1206 GLY D C 1
ATOM 3679 O O . GLY B 2 215 ? 76.138 39.356 25.142 1.00 62.56 1206 GLY D O 1
ATOM 3680 N N . THR B 2 216 ? 75.303 39.753 27.183 1.00 52.24 1207 THR D N 1
ATOM 3681 C CA . THR B 2 216 ? 75.785 38.482 27.713 1.00 57.53 1207 THR D CA 1
ATOM 3682 C C . THR B 2 216 ? 74.832 37.859 28.725 1.00 53.53 1207 THR D C 1
ATOM 3683 O O . THR B 2 216 ? 73.870 38.485 29.168 1.00 54.60 1207 THR D O 1
ATOM 3687 N N . ILE B 2 217 ? 75.115 36.612 29.077 1.00 46.11 1208 ILE D N 1
ATOM 3688 C CA . ILE B 2 217 ? 74.364 35.905 30.099 1.00 42.67 1208 ILE D CA 1
ATOM 3689 C C . ILE B 2 217 ? 74.981 36.165 31.464 1.00 52.49 1208 ILE D C 1
ATOM 3690 O O . ILE B 2 217 ? 76.125 35.788 31.718 1.00 54.55 1208 ILE D O 1
ATOM 3695 N N . ASP B 2 218 ? 74.219 36.812 32.340 1.00 57.50 1209 ASP D N 1
ATOM 3696 C CA . ASP B 2 218 ? 74.691 37.130 33.683 1.00 52.81 1209 ASP D CA 1
ATOM 3697 C C . ASP B 2 218 ? 73.973 36.298 34.742 1.00 54.10 1209 ASP D C 1
ATOM 3698 O O . ASP B 2 218 ? 74.082 36.564 35.935 1.00 53.15 1209 ASP D O 1
ATOM 3703 N N . PHE B 2 219 ? 73.240 35.284 34.295 1.00 57.02 1210 PHE D N 1
ATOM 3704 C CA . PHE B 2 219 ? 72.542 34.391 35.211 1.00 53.80 1210 PHE D CA 1
ATOM 3705 C C . PHE B 2 219 ? 72.194 33.055 34.572 1.00 48.56 1210 PHE D C 1
ATOM 3706 O O . PHE B 2 219 ? 71.820 32.986 33.405 1.00 47.19 1210 PHE D O 1
ATOM 3714 N N . CYS B 2 220 ? 72.317 31.996 35.362 1.00 42.27 1211 CYS D N 1
ATOM 3715 C CA . CYS B 2 220 ? 71.851 30.675 34.970 1.00 41.28 1211 CYS D CA 1
ATOM 3716 C C . CYS B 2 220 ? 71.653 29.841 36.221 1.00 57.92 1211 CYS D C 1
ATOM 3717 O O . CYS B 2 220 ? 72.606 29.304 36.781 1.00 66.91 1211 CYS D O 1
ATOM 3720 N N . GLY B 2 221 ? 70.406 29.751 36.664 1.00 60.98 1212 GLY D N 1
ATOM 3721 C CA . GLY B 2 221 ? 70.083 29.016 37.868 1.00 54.73 1212 GLY D CA 1
ATOM 3722 C C . GLY B 2 221 ? 68.629 28.614 37.930 1.00 47.55 1212 GLY D C 1
ATOM 3723 O O . GLY B 2 221 ? 67.911 28.680 36.939 1.00 50.43 1212 GLY D O 1
ATOM 3724 N N . SER B 2 222 ? 68.198 28.193 39.111 1.00 43.30 1213 SER D N 1
ATOM 3725 C CA . SER B 2 222 ? 66.824 27.758 39.319 1.00 41.19 1213 SER D CA 1
ATOM 3726 C C . SER B 2 222 ? 65.883 28.963 39.347 1.00 43.53 1213 SER D C 1
ATOM 3727 O O . SER B 2 222 ? 66.332 30.115 39.410 1.00 41.78 1213 SER D O 1
ATOM 3730 N N . TRP B 2 223 ? 64.579 28.701 39.305 1.00 40.04 1214 TRP D N 1
ATOM 3731 C CA . TRP B 2 223 ? 63.605 29.782 39.371 1.00 41.90 1214 TRP D CA 1
ATOM 3732 C C . TRP B 2 223 ? 63.597 30.366 40.765 1.00 41.30 1214 TRP D C 1
ATOM 3733 O O . TRP B 2 223 ? 63.312 31.543 40.954 1.00 38.41 1214 TRP D O 1
ATOM 3744 N N . GLU B 2 224 ? 63.917 29.523 41.738 1.00 45.04 1215 GLU D N 1
ATOM 3745 C CA . GLU B 2 224 ? 64.061 29.960 43.115 1.00 45.15 1215 GLU D CA 1
ATOM 3746 C C . GLU B 2 224 ? 65.162 31.009 43.219 1.00 46.64 1215 GLU D C 1
ATOM 3747 O O . GLU B 2 224 ? 64.965 32.078 43.793 1.00 48.37 1215 GLU D O 1
ATOM 3753 N N . GLU B 2 225 ? 66.317 30.699 42.642 1.00 45.64 1216 GLU D N 1
ATOM 3754 C CA . GLU B 2 225 ? 67.453 31.613 42.645 1.00 38.88 1216 GLU D CA 1
ATOM 3755 C C . GLU B 2 225 ? 67.136 32.859 41.835 1.00 40.62 1216 GLU D C 1
ATOM 3756 O O . GLU B 2 225 ? 67.628 33.946 42.134 1.00 47.84 1216 GLU D O 1
ATOM 3762 N N . PHE B 2 226 ? 66.302 32.693 40.813 1.00 40.34 1217 PHE D N 1
ATOM 3763 C CA . PHE B 2 226 ? 65.910 33.802 39.954 1.00 38.63 1217 PHE D CA 1
ATOM 3764 C C . PHE B 2 226 ? 65.013 34.798 40.684 1.00 45.73 1217 PHE D C 1
ATOM 3765 O O . PHE B 2 226 ? 65.157 36.007 40.532 1.00 49.21 1217 PHE D O 1
ATOM 3773 N N . VAL B 2 227 ? 64.065 34.286 41.457 1.00 46.71 1218 VAL D N 1
ATOM 3774 C CA . VAL B 2 227 ? 63.186 35.149 42.235 1.00 51.62 1218 VAL D CA 1
ATOM 3775 C C . VAL B 2 227 ? 63.988 35.960 43.250 1.00 54.72 1218 VAL D C 1
ATOM 3776 O O . VAL B 2 227 ? 63.807 37.170 43.384 1.00 57.50 1218 VAL D O 1
ATOM 3780 N N . GLU B 2 228 ? 64.885 35.271 43.946 1.00 57.98 1219 GLU D N 1
ATOM 3781 C CA . GLU B 2 228 ? 65.721 35.856 44.993 1.00 63.97 1219 GLU D CA 1
ATOM 3782 C C . GLU B 2 228 ? 66.607 36.962 44.429 1.00 64.49 1219 GLU D C 1
ATOM 3783 O O . GLU B 2 228 ? 66.993 37.905 45.130 1.00 61.47 1219 GLU D O 1
ATOM 3789 N N . ARG B 2 229 ? 66.894 36.814 43.139 1.00 66.96 1220 ARG D N 1
ATOM 3790 C CA . ARG B 2 229 ? 67.720 37.719 42.353 1.00 67.25 1220 ARG D CA 1
ATOM 3791 C C . ARG B 2 229 ? 67.163 39.132 42.264 1.00 65.00 1220 ARG D C 1
ATOM 3792 O O . ARG B 2 229 ? 67.893 40.114 42.469 1.00 65.28 1220 ARG D O 1
ATOM 3800 N N . GLU B 2 230 ? 65.865 39.208 41.961 1.00 66.53 1221 GLU D N 1
ATOM 3801 C CA . GLU B 2 230 ? 65.164 40.470 41.722 1.00 73.28 1221 GLU D CA 1
ATOM 3802 C C . GLU B 2 230 ? 65.821 41.303 40.621 1.00 71.33 1221 GLU D C 1
ATOM 3803 O O . GLU B 2 230 ? 66.315 42.408 40.877 1.00 70.81 1221 GLU D O 1
ATOM 3809 N N . PHE B 2 231 ? 65.807 40.778 39.398 1.00 71.21 1222 PHE D N 1
ATOM 3810 C CA . PHE B 2 231 ? 66.188 41.564 38.234 1.00 69.71 1222 PHE D CA 1
ATOM 3811 C C . PHE B 2 231 ? 65.103 42.611 37.991 1.00 77.89 1222 PHE D C 1
ATOM 3812 O O . PHE B 2 231 ? 63.932 42.378 38.311 1.00 82.17 1222 PHE D O 1
ATOM 3820 N N . ASP B 2 232 ? 65.485 43.757 37.426 1.00 82.12 1223 ASP D N 1
ATOM 3821 C CA . ASP B 2 232 ? 64.525 44.838 37.160 1.00 92.58 1223 ASP D CA 1
ATOM 3822 C C . ASP B 2 232 ? 64.256 45.063 35.660 1.00 88.84 1223 ASP D C 1
ATOM 3823 O O . ASP B 2 232 ? 63.381 45.841 35.277 1.00 91.60 1223 ASP D O 1
ATOM 3828 N N . ASP B 2 233 ? 64.992 44.361 34.809 1.00 83.13 1224 ASP D N 1
ATOM 3829 C CA . ASP B 2 233 ? 64.799 44.514 33.369 1.00 79.12 1224 ASP D CA 1
ATOM 3830 C C . ASP B 2 233 ? 63.756 43.528 32.861 1.00 76.30 1224 ASP D C 1
ATOM 3831 O O . ASP B 2 233 ? 63.148 43.733 31.809 1.00 76.05 1224 ASP D O 1
ATOM 3836 N N . VAL B 2 234 ? 63.538 42.467 33.630 1.00 72.27 1225 VAL D N 1
ATOM 3837 C CA . VAL B 2 234 ? 62.539 41.469 33.276 1.00 70.19 1225 VAL D CA 1
ATOM 3838 C C . VAL B 2 234 ? 61.477 41.288 34.353 1.00 70.77 1225 VAL D C 1
ATOM 3839 O O . VAL B 2 234 ? 61.694 41.585 35.530 1.00 69.88 1225 VAL D O 1
ATOM 3843 N N . GLU B 2 235 ? 60.323 40.794 33.926 1.00 70.70 1226 GLU D N 1
ATOM 3844 C CA . GLU B 2 235 ? 59.236 40.487 34.832 1.00 72.75 1226 GLU D CA 1
ATOM 3845 C C . GLU B 2 235 ? 59.484 39.144 35.496 1.00 67.26 1226 GLU D C 1
ATOM 3846 O O . GLU B 2 235 ? 59.906 38.184 34.851 1.00 66.91 1226 GLU D O 1
ATOM 3852 N N . ILE B 2 236 ? 59.228 39.080 36.795 1.00 61.13 1227 ILE D N 1
ATOM 3853 C CA . ILE B 2 236 ? 59.175 37.800 37.481 1.00 58.26 1227 ILE D CA 1
ATOM 3854 C C . ILE B 2 236 ? 57.749 37.274 37.387 1.00 51.83 1227 ILE D C 1
ATOM 3855 O O . ILE B 2 236 ? 56.803 37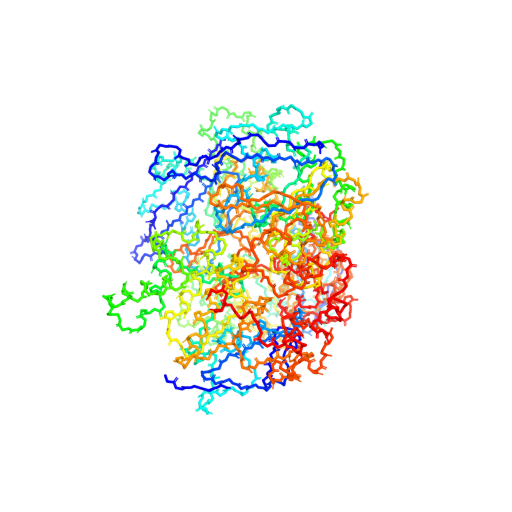.968 37.780 1.00 54.30 1227 ILE D O 1
ATOM 3860 N N . PRO B 2 237 ? 57.586 36.055 36.843 1.00 39.78 1228 PRO D N 1
ATOM 3861 C CA . PRO B 2 237 ? 56.270 35.418 36.737 1.00 32.21 1228 PRO D CA 1
ATOM 3862 C C . PRO B 2 237 ? 55.540 35.456 38.073 1.00 32.59 1228 PRO D C 1
ATOM 3863 O O . PRO B 2 237 ? 56.135 35.151 39.108 1.00 39.49 1228 PRO D O 1
ATOM 3867 N N . PHE B 2 238 ? 54.273 35.854 38.040 1.00 33.05 1229 PHE D N 1
ATOM 3868 C CA . PHE B 2 238 ? 53.459 35.928 39.240 1.00 30.77 1229 PHE D CA 1
ATOM 3869 C C . PHE B 2 238 ? 53.402 34.571 39.924 1.00 34.90 1229 PHE D C 1
ATOM 3870 O O . PHE B 2 238 ? 53.392 34.479 41.151 1.00 38.56 1229 PHE D O 1
ATOM 3878 N N . LYS B 2 239 ? 53.365 33.518 39.117 1.00 31.40 1230 LYS D N 1
ATOM 3879 C CA . LYS B 2 239 ? 53.226 32.161 39.627 1.00 34.75 1230 LYS D CA 1
ATOM 3880 C C . LYS B 2 239 ? 54.368 31.790 40.572 1.00 43.98 1230 LYS D C 1
ATOM 3881 O O . LYS B 2 239 ? 54.167 31.069 41.547 1.00 47.02 1230 LYS D O 1
ATOM 3887 N N . TRP B 2 240 ? 55.561 32.300 40.289 1.00 44.66 1231 TRP D N 1
ATOM 3888 C CA . TRP B 2 240 ? 56.736 31.965 41.087 1.00 39.51 1231 TRP D CA 1
ATOM 3889 C C . TRP B 2 240 ? 56.713 32.629 42.455 1.00 40.29 1231 TRP D C 1
ATOM 3890 O O . TRP B 2 240 ? 57.164 32.048 43.441 1.00 45.64 1231 TRP D O 1
ATOM 3901 N N . LYS B 2 241 ? 56.203 33.853 42.514 1.00 31.83 1232 LYS D N 1
ATOM 3902 C CA . LYS B 2 241 ? 56.106 34.554 43.787 1.00 36.23 1232 LYS D CA 1
ATOM 3903 C C . LYS B 2 241 ? 55.044 33.902 44.655 1.00 40.89 1232 LYS D C 1
ATOM 3904 O O . LYS B 2 241 ? 55.180 33.822 45.872 1.00 39.59 1232 LYS D O 1
ATOM 3910 N N . LEU B 2 242 ? 53.979 33.447 44.008 1.00 43.75 1233 LEU D N 1
ATOM 3911 C CA . LEU B 2 242 ? 52.916 32.720 44.682 1.00 42.65 1233 LEU D CA 1
ATOM 3912 C C . LEU B 2 242 ? 53.464 31.424 45.252 1.00 42.08 1233 LEU D C 1
ATOM 3913 O O . LEU B 2 242 ? 53.138 31.033 46.374 1.00 50.31 1233 LEU D O 1
ATOM 3918 N N . TRP B 2 243 ? 54.307 30.765 44.466 1.00 38.50 1234 TRP D N 1
ATOM 3919 C CA . TRP B 2 243 ? 54.968 29.544 44.902 1.00 38.43 1234 TRP D CA 1
ATOM 3920 C C . TRP B 2 243 ? 55.839 29.810 46.114 1.00 44.58 1234 TRP D C 1
ATOM 3921 O O . TRP B 2 243 ? 55.920 28.995 47.026 1.00 49.57 1234 TRP D O 1
ATOM 3932 N N . LYS B 2 244 ? 56.484 30.968 46.117 1.00 42.98 1235 LYS D N 1
ATOM 3933 C CA . LYS B 2 244 ? 57.347 31.360 47.222 1.00 46.32 1235 LYS D CA 1
ATOM 3934 C C . LYS B 2 244 ? 56.547 31.614 48.490 1.00 52.89 1235 LYS D C 1
ATOM 3935 O O . LYS B 2 244 ? 57.006 31.321 49.594 1.00 59.83 1235 LYS D O 1
ATOM 3941 N N . LYS B 2 245 ? 55.339 32.141 48.330 1.00 52.35 1236 LYS D N 1
ATOM 3942 C CA . LYS B 2 245 ? 54.528 32.528 49.484 1.00 53.58 1236 LYS D CA 1
ATOM 3943 C C . LYS B 2 245 ? 53.538 31.450 49.924 1.00 56.33 1236 LYS D C 1
ATOM 3944 O O . LYS B 2 245 ? 53.278 31.290 51.108 1.00 64.95 1236 LYS D O 1
ATOM 3950 N N . CYS B 2 246 ? 52.997 30.706 48.968 1.00 48.45 1237 CYS D N 1
ATOM 3951 C CA . CYS B 2 246 ? 51.922 29.761 49.258 1.00 46.18 1237 CYS D CA 1
ATOM 3952 C C . CYS B 2 246 ? 52.317 28.315 48.998 1.00 52.06 1237 CYS D C 1
ATOM 3953 O O . CYS B 2 246 ? 51.655 27.393 49.467 1.00 64.17 1237 CYS D O 1
ATOM 3956 N N . GLY B 2 247 ? 53.384 28.122 48.233 1.00 42.23 1238 GLY D N 1
ATOM 3957 C CA . GLY B 2 247 ? 53.832 26.789 47.880 1.00 39.25 1238 GLY D CA 1
ATOM 3958 C C . GLY B 2 247 ? 53.418 26.381 46.479 1.00 45.16 1238 GLY D C 1
ATOM 3959 O O . GLY B 2 247 ? 52.555 27.017 45.868 1.00 52.07 1238 GLY D O 1
ATOM 3960 N N . LYS B 2 248 ? 54.037 25.322 45.964 1.00 46.90 1239 LYS D N 1
ATOM 3961 C CA . LYS B 2 248 ? 53.699 24.808 44.640 1.00 42.18 1239 LYS D CA 1
ATOM 3962 C C . LYS B 2 248 ? 52.333 24.140 44.651 1.00 46.67 1239 LYS D C 1
ATOM 3963 O O . LYS B 2 248 ? 52.220 22.917 44.748 1.00 50.56 1239 LYS D O 1
ATOM 3969 N N . ILE B 2 249 ? 51.300 24.965 44.551 1.00 50.04 1240 ILE D N 1
ATOM 3970 C CA . ILE B 2 249 ? 49.926 24.497 44.513 1.00 58.27 1240 ILE D CA 1
ATOM 3971 C C . ILE B 2 249 ? 49.356 24.760 43.131 1.00 60.99 1240 ILE D C 1
ATOM 3972 O O . ILE B 2 249 ? 49.951 25.494 42.339 1.00 65.35 1240 ILE D O 1
ATOM 3977 N N . ASN B 2 250 ? 48.198 24.168 42.855 1.00 58.47 1241 ASN D N 1
ATOM 3978 C CA . ASN B 2 250 ? 47.461 24.440 41.628 1.00 55.18 1241 ASN D CA 1
ATOM 3979 C C . ASN B 2 250 ? 48.278 24.213 40.363 1.00 52.84 1241 ASN D C 1
ATOM 3980 O O . ASN B 2 250 ? 48.220 25.011 39.428 1.00 51.71 1241 ASN D O 1
ATOM 3985 N N . LEU B 2 251 ? 49.046 23.127 40.349 1.00 48.01 1242 LEU D N 1
ATOM 3986 C CA . LEU B 2 251 ? 49.779 22.732 39.155 1.00 51.03 1242 LEU D CA 1
ATOM 3987 C C . LEU B 2 251 ? 48.778 22.284 38.095 1.00 59.75 1242 LEU D C 1
ATOM 3988 O O . LEU B 2 251 ? 47.730 21.727 38.420 1.00 64.80 1242 LEU D O 1
ATOM 3993 N N . TRP B 2 252 ? 49.103 22.528 36.831 1.00 57.70 1243 TRP D N 1
ATOM 3994 C CA . TRP B 2 252 ? 48.162 22.302 35.737 1.00 50.15 1243 TRP D CA 1
ATOM 3995 C C . TRP B 2 252 ? 47.707 20.845 35.563 1.00 57.09 1243 TRP D C 1
ATOM 3996 O O . TRP B 2 252 ? 46.659 20.594 34.957 1.00 65.30 1243 TRP D O 1
ATOM 4007 N N . GLU B 2 253 ? 48.489 19.902 36.101 1.00 63.21 1244 GLU D N 1
ATOM 4008 C CA . GLU B 2 253 ? 48.165 18.467 36.079 1.00 73.48 1244 GLU D CA 1
ATOM 4009 C C . GLU B 2 253 ? 47.139 18.126 37.119 1.00 73.74 1244 GLU D C 1
ATOM 4010 O O . GLU B 2 253 ? 46.536 17.057 37.102 1.00 77.36 1244 GLU D O 1
ATOM 4016 N N . ASP B 2 254 ? 47.008 19.009 38.088 1.00 73.35 1245 ASP D N 1
ATOM 4017 C CA . ASP B 2 254 ? 46.264 18.675 39.279 1.00 69.01 1245 ASP D CA 1
ATOM 4018 C C . ASP B 2 254 ? 44.991 19.486 39.304 1.00 69.11 1245 ASP D C 1
ATOM 4019 O O . ASP B 2 254 ? 44.282 19.514 40.302 1.00 69.98 1245 ASP D O 1
ATOM 4024 N N . ARG B 2 255 ? 44.704 20.138 38.183 1.00 68.65 1246 ARG D N 1
ATOM 4025 C CA . ARG B 2 255 ? 43.473 20.899 38.050 1.00 66.73 1246 ARG D CA 1
ATOM 4026 C C . ARG B 2 255 ? 42.279 19.948 38.023 1.00 76.71 1246 ARG D C 1
ATOM 4027 O O . ARG B 2 255 ? 41.150 20.362 38.260 1.00 78.72 1246 ARG D O 1
ATOM 4035 N N . TYR B 2 256 ? 42.540 18.674 37.735 1.00 84.07 1247 TYR D N 1
ATOM 4036 C CA . TYR B 2 256 ? 41.512 17.637 37.790 1.00 91.97 1247 TYR D CA 1
ATOM 4037 C C . TYR B 2 256 ? 41.766 16.660 38.934 1.00 93.99 1247 TYR D C 1
ATOM 4038 O O . TYR B 2 256 ? 42.695 15.855 38.886 1.00 93.22 1247 TYR D O 1
ATOM 4047 N N . GLY C 1 3 ? 101.093 63.630 -19.738 1.00 94.30 1 GLY B N 1
ATOM 4048 C CA . GLY C 1 3 ? 100.895 63.180 -18.372 1.00 93.44 1 GLY B CA 1
ATOM 4049 C C . GLY C 1 3 ? 99.886 64.040 -17.637 1.00 92.49 1 GLY B C 1
ATOM 4050 O O . GLY C 1 3 ? 98.970 63.528 -16.991 1.00 94.72 1 GLY B O 1
ATOM 4051 N N . ARG C 1 4 ? 100.059 65.353 -17.739 1.00 84.80 2 ARG B N 1
ATOM 4052 C CA . ARG C 1 4 ? 99.170 66.305 -17.088 1.00 76.32 2 ARG B CA 1
ATOM 4053 C C . ARG C 1 4 ? 98.360 67.056 -18.141 1.00 74.86 2 ARG B C 1
ATOM 4054 O O . ARG C 1 4 ? 98.882 67.421 -19.194 1.00 80.84 2 ARG B O 1
ATOM 4062 N N . ILE C 1 5 ? 97.080 67.274 -17.861 1.00 67.12 3 ILE B N 1
ATOM 4063 C CA . ILE C 1 5 ? 96.189 67.902 -18.828 1.00 62.24 3 ILE B CA 1
ATOM 4064 C C . ILE C 1 5 ? 95.598 69.193 -18.294 1.00 56.12 3 ILE B C 1
ATOM 4065 O O . ILE C 1 5 ? 95.064 69.237 -17.189 1.00 62.06 3 ILE B O 1
ATOM 4070 N N . GLU C 1 6 ? 95.701 70.250 -19.087 1.00 49.94 4 GLU B N 1
ATOM 4071 C CA . GLU C 1 6 ? 95.017 71.493 -18.761 1.00 57.58 4 GLU B CA 1
ATOM 4072 C C . GLU C 1 6 ? 94.165 71.972 -19.920 1.00 51.44 4 GLU B C 1
ATOM 4073 O O . GLU C 1 6 ? 94.646 72.158 -21.038 1.00 55.89 4 GLU B O 1
ATOM 4079 N N . VAL C 1 7 ? 92.886 72.151 -19.630 1.00 41.44 5 VAL B N 1
ATOM 4080 C CA . VAL C 1 7 ? 91.946 72.672 -20.594 1.00 53.85 5 VAL B CA 1
ATOM 4081 C C . VAL C 1 7 ? 91.770 74.139 -20.253 1.00 60.60 5 VAL B C 1
ATOM 4082 O O . VAL C 1 7 ? 91.511 74.480 -19.103 1.00 69.41 5 VAL B O 1
ATOM 4086 N N . VAL C 1 8 ? 91.967 75.010 -21.236 1.00 57.46 6 VAL B N 1
ATOM 4087 C CA . VAL C 1 8 ? 91.788 76.436 -21.006 1.00 57.83 6 VAL B CA 1
ATOM 4088 C C . VAL C 1 8 ? 90.782 77.046 -21.966 1.00 56.86 6 VAL B C 1
ATOM 4089 O O . VAL C 1 8 ? 90.951 77.010 -23.190 1.00 52.26 6 VAL B O 1
ATOM 4093 N N . ASN C 1 9 ? 89.727 77.576 -21.351 1.00 61.27 7 ASN B N 1
ATOM 4094 C CA . ASN C 1 9 ? 88.570 78.185 -22.002 1.00 67.13 7 ASN B CA 1
ATOM 4095 C C . ASN C 1 9 ? 88.300 77.799 -23.448 1.00 58.24 7 ASN B C 1
ATOM 4096 O O . ASN C 1 9 ? 88.266 78.666 -24.316 1.00 51.53 7 ASN B O 1
ATOM 4101 N N . VAL C 1 10 ? 88.114 76.500 -23.691 1.00 57.82 8 VAL B N 1
ATOM 4102 C CA . VAL C 1 10 ? 87.721 76.012 -25.003 1.00 52.11 8 VAL B CA 1
ATOM 4103 C C . VAL C 1 10 ? 86.209 76.041 -25.164 1.00 46.92 8 VAL B C 1
ATOM 4104 O O . VAL C 1 10 ? 85.457 75.789 -24.224 1.00 50.14 8 VAL B O 1
ATOM 4108 N N . SER C 1 11 ? 85.786 76.396 -26.368 1.00 40.11 9 SER B N 1
ATOM 4109 C CA . SER C 1 11 ? 84.394 76.345 -26.753 1.00 44.07 9 SER B CA 1
ATOM 4110 C C . SER C 1 11 ? 84.402 75.565 -28.047 1.00 52.58 9 SER B C 1
ATOM 4111 O O . SER C 1 11 ? 85.451 75.396 -28.663 1.00 54.45 9 SER B O 1
ATOM 4114 N N . HIS C 1 12 ? 83.245 75.077 -28.466 1.00 51.78 10 HIS B N 1
ATOM 4115 C CA . HIS C 1 12 ? 83.188 74.377 -29.735 1.00 53.43 10 HIS B CA 1
ATOM 4116 C C . HIS C 1 12 ? 81.865 74.525 -30.456 1.00 61.10 10 HIS B C 1
ATOM 4117 O O . HIS C 1 12 ? 80.798 74.343 -29.873 1.00 63.98 10 HIS B O 1
ATOM 4124 N N . ILE C 1 13 ? 81.959 74.853 -31.738 1.00 61.29 11 ILE B N 1
ATOM 4125 C CA . ILE C 1 13 ? 80.783 75.027 -32.566 1.00 62.85 11 ILE B CA 1
ATOM 4126 C C . ILE C 1 13 ? 80.780 74.001 -33.687 1.00 69.75 11 ILE B C 1
ATOM 4127 O O . ILE C 1 13 ? 81.820 73.711 -34.281 1.00 74.24 11 ILE B O 1
ATOM 4132 N N . PHE C 1 14 ? 79.611 73.441 -33.969 1.00 70.49 12 PHE B N 1
ATOM 4133 C CA . PHE C 1 14 ? 79.452 72.590 -35.136 1.00 73.20 12 PHE B CA 1
ATOM 4134 C C . PHE C 1 14 ? 78.753 73.369 -36.228 1.00 77.50 12 PHE B C 1
ATOM 4135 O O . PHE C 1 14 ? 77.663 73.902 -36.016 1.00 73.91 12 PHE B O 1
ATOM 4143 N N . HIS C 1 15 ? 79.402 73.442 -37.386 1.00 85.15 13 HIS B N 1
ATOM 4144 C CA . HIS C 1 15 ? 78.840 74.099 -38.553 1.00 89.58 13 HIS B CA 1
ATOM 4145 C C . HIS C 1 15 ? 78.506 75.565 -38.251 1.00 96.24 13 HIS B C 1
ATOM 4146 O O . HIS C 1 15 ? 77.334 75.924 -38.135 1.00 98.62 13 HIS B O 1
ATOM 4153 N N . ARG C 1 16 ? 79.537 76.398 -38.107 1.00 96.72 14 ARG B N 1
ATOM 4154 C CA . ARG C 1 16 ? 79.357 77.838 -37.898 1.00 98.34 14 ARG B CA 1
ATOM 4155 C C . ARG C 1 16 ? 78.610 78.464 -39.066 1.00 98.78 14 ARG B C 1
ATOM 4156 O O . ARG C 1 16 ? 78.773 78.039 -40.210 1.00 92.98 14 ARG B O 1
ATOM 4164 N N . GLY C 1 17 ? 77.781 79.464 -38.776 1.00 103.74 15 GLY B N 1
ATOM 4165 C CA . GLY C 1 17 ? 77.107 80.221 -39.815 1.00 109.02 15 GLY B CA 1
ATOM 4166 C C . GLY C 1 17 ? 75.845 79.574 -40.346 1.00 112.44 15 GLY B C 1
ATOM 4167 O O . GLY C 1 17 ? 74.778 80.193 -40.367 1.00 118.01 15 GLY B O 1
ATOM 4168 N N . THR C 1 18 ? 75.970 78.325 -40.784 1.00 107.22 16 THR B N 1
ATOM 4169 C CA . THR C 1 18 ? 74.842 77.582 -41.337 1.00 101.54 16 THR B CA 1
ATOM 4170 C C . THR C 1 18 ? 73.712 77.453 -40.301 1.00 102.66 16 THR B C 1
ATOM 4171 O O . THR C 1 18 ? 73.970 77.461 -39.102 1.00 100.12 16 THR B O 1
ATOM 4175 N N . PRO C 1 19 ? 72.452 77.344 -40.760 1.00 107.58 17 PRO B N 1
ATOM 4176 C CA . PRO C 1 19 ? 71.327 77.266 -39.813 1.00 109.64 17 PRO B CA 1
ATOM 4177 C C . PRO C 1 19 ? 71.372 76.062 -38.870 1.00 109.76 17 PRO B C 1
ATOM 4178 O O . PRO C 1 19 ? 70.747 76.115 -37.807 1.00 108.93 17 PRO B O 1
ATOM 4182 N N . LEU C 1 20 ? 72.087 75.001 -39.240 1.00 107.61 18 LEU B N 1
ATOM 4183 C CA . LEU C 1 20 ? 72.328 73.905 -38.298 1.00 102.97 18 LEU B CA 1
ATOM 4184 C C . LEU C 1 20 ? 73.643 74.130 -37.565 1.00 100.48 18 LEU B C 1
ATOM 4185 O O . LEU C 1 20 ? 74.554 73.308 -37.614 1.00 100.78 18 LEU B O 1
ATOM 4190 N N . GLU C 1 21 ? 73.722 75.266 -36.883 1.00 96.34 19 GLU B N 1
ATOM 4191 C CA . GLU C 1 21 ? 74.880 75.594 -36.069 1.00 94.72 19 GLU B CA 1
ATOM 4192 C C . GLU C 1 21 ? 74.618 75.138 -34.643 1.00 89.22 19 GLU B C 1
ATOM 4193 O O . GLU C 1 21 ? 73.568 75.432 -34.076 1.00 88.37 19 GLU B O 1
ATOM 4199 N N . LYS C 1 22 ? 75.570 74.416 -34.064 1.00 84.53 20 LYS B N 1
ATOM 4200 C CA . LYS C 1 22 ? 75.392 73.889 -32.717 1.00 79.43 20 LYS B CA 1
ATOM 4201 C C . LYS C 1 22 ? 76.577 74.183 -31.807 1.00 69.43 20 LYS B C 1
ATOM 4202 O O . LYS C 1 22 ? 77.700 73.745 -32.066 1.00 62.65 20 LYS B O 1
ATOM 4208 N N . LYS C 1 23 ? 76.319 74.930 -30.739 1.00 67.73 21 LYS B N 1
ATOM 4209 C CA . LYS C 1 23 ? 77.345 75.203 -29.743 1.00 73.37 21 LYS B CA 1
ATOM 4210 C C . LYS C 1 23 ? 77.419 74.055 -28.741 1.00 70.66 21 LYS B C 1
ATOM 4211 O O . LYS C 1 23 ? 76.632 73.990 -27.793 1.00 71.40 21 LYS B O 1
ATOM 4217 N N . ALA C 1 24 ? 78.362 73.147 -28.967 1.00 61.37 22 ALA B N 1
ATOM 4218 C CA . ALA C 1 24 ? 78.540 71.988 -28.100 1.00 55.94 22 ALA B CA 1
ATOM 4219 C C . ALA C 1 24 ? 79.131 72.385 -26.751 1.00 52.10 22 ALA B C 1
ATOM 4220 O O . ALA C 1 24 ? 78.643 71.978 -25.700 1.00 52.94 22 ALA B O 1
ATOM 4222 N N . LEU C 1 25 ? 80.194 73.178 -26.794 1.00 50.94 23 LEU B N 1
ATOM 4223 C CA . LEU C 1 25 ? 80.872 73.614 -25.581 1.00 59.81 23 LEU B CA 1
ATOM 4224 C C . LEU C 1 25 ? 80.958 75.129 -25.507 1.00 66.46 23 LEU B C 1
ATOM 4225 O O . LEU C 1 25 ? 80.920 75.823 -26.524 1.00 68.14 23 LEU B O 1
ATOM 4230 N N . GLU C 1 26 ? 81.077 75.643 -24.292 1.00 63.62 24 GLU B N 1
ATOM 4231 C CA . GLU C 1 26 ? 81.185 77.075 -24.116 1.00 59.92 24 GLU B CA 1
ATOM 4232 C C . GLU C 1 26 ? 82.150 77.415 -23.016 1.00 52.67 24 GLU B C 1
ATOM 4233 O O . GLU C 1 26 ? 81.815 77.357 -21.830 1.00 49.89 24 GLU B O 1
ATOM 4239 N N . ASN C 1 27 ? 83.357 77.766 -23.427 1.00 53.00 25 ASN B N 1
ATOM 4240 C CA . ASN C 1 27 ? 84.293 78.375 -22.517 1.00 57.19 25 ASN B CA 1
ATOM 4241 C C . ASN C 1 27 ? 84.497 77.534 -21.256 1.00 52.22 25 ASN B C 1
ATOM 4242 O O . ASN C 1 27 ? 84.279 77.996 -20.138 1.00 57.39 25 ASN B O 1
ATOM 4247 N N . VAL C 1 28 ? 84.909 76.290 -21.447 1.00 40.68 26 VAL B N 1
ATOM 4248 C CA . VAL C 1 28 ? 85.160 75.401 -20.326 1.00 45.09 26 VAL B CA 1
ATOM 4249 C C . VAL C 1 28 ? 86.655 75.241 -20.118 1.00 39.93 26 VAL B C 1
ATOM 4250 O O . VAL C 1 28 ? 87.420 75.202 -21.073 1.00 51.02 26 VAL B O 1
ATOM 4254 N N . SER C 1 29 ? 87.065 75.175 -18.860 1.00 37.86 27 SER B N 1
ATOM 4255 C CA . SER C 1 29 ? 88.463 74.975 -18.525 1.00 50.64 27 SER B CA 1
ATOM 4256 C C . SER C 1 29 ? 88.568 74.111 -17.276 1.00 47.23 27 SER B C 1
ATOM 4257 O O . SER C 1 29 ? 87.756 74.221 -16.366 1.00 41.67 27 SER B O 1
ATOM 4260 N N . LEU C 1 30 ? 89.563 73.235 -17.249 1.00 35.53 28 LEU B N 1
ATOM 4261 C CA . LEU C 1 30 ? 89.808 72.387 -16.093 1.00 32.14 28 LEU B CA 1
ATOM 4262 C C . LEU C 1 30 ? 91.204 71.795 -16.151 1.00 36.27 28 LEU B C 1
ATOM 4263 O O . LEU C 1 30 ? 91.864 71.821 -17.187 1.00 39.27 28 LEU B O 1
ATOM 4268 N N . VAL C 1 31 ? 91.627 71.237 -15.026 1.00 37.75 29 VAL B N 1
ATOM 4269 C CA . VAL C 1 31 ? 92.947 70.654 -14.905 1.00 46.49 29 VAL B CA 1
ATOM 4270 C C . VAL C 1 31 ? 92.851 69.191 -14.508 1.00 53.20 29 VAL B C 1
ATOM 4271 O O . VAL C 1 31 ? 92.118 68.834 -13.593 1.00 57.42 29 VAL B O 1
ATOM 4275 N N . ILE C 1 32 ? 93.583 68.344 -15.219 1.00 51.56 30 ILE B N 1
ATOM 4276 C CA . ILE C 1 32 ? 93.680 66.939 -14.859 1.00 54.85 30 ILE B CA 1
ATOM 4277 C C . ILE C 1 32 ? 95.135 66.610 -14.579 1.00 57.42 30 ILE B C 1
ATOM 4278 O O . ILE C 1 32 ? 95.959 66.581 -15.489 1.00 55.41 30 ILE B O 1
ATOM 4283 N N . ASN C 1 33 ? 95.449 66.377 -13.312 1.00 60.20 31 ASN B N 1
ATOM 4284 C CA . ASN C 1 33 ? 96.814 66.060 -12.920 1.00 70.23 31 ASN B CA 1
ATOM 4285 C C . ASN C 1 33 ? 97.212 64.658 -13.359 1.00 71.55 31 ASN B C 1
ATOM 4286 O O . ASN C 1 33 ? 96.368 63.845 -13.722 1.00 74.92 31 ASN B O 1
ATOM 4291 N N . GLU C 1 34 ? 98.508 64.385 -13.333 1.00 71.24 32 GLU B N 1
ATOM 4292 C CA . GLU C 1 34 ? 99.014 63.075 -13.703 1.00 71.78 32 GLU B CA 1
ATOM 4293 C C . GLU C 1 34 ? 98.633 62.029 -12.658 1.00 69.46 32 GLU B C 1
ATOM 4294 O O . GLU C 1 34 ? 98.882 62.208 -11.466 1.00 68.37 32 GLU B O 1
ATOM 4300 N N . GLY C 1 35 ? 98.032 60.934 -13.115 1.00 69.30 33 GLY B N 1
ATOM 4301 C CA . GLY C 1 35 ? 97.626 59.856 -12.229 1.00 62.94 33 GLY B CA 1
ATOM 4302 C C . GLY C 1 35 ? 96.264 60.102 -11.616 1.00 58.99 33 GLY B C 1
ATOM 4303 O O . GLY C 1 35 ? 95.789 59.322 -10.790 1.00 56.87 33 GLY B O 1
ATOM 4304 N N . GLU C 1 36 ? 95.633 61.196 -12.029 1.00 58.74 34 GLU B N 1
ATOM 4305 C CA . GLU C 1 36 ? 94.314 61.568 -11.530 1.00 66.52 34 GLU B CA 1
ATOM 4306 C C . GLU C 1 36 ? 93.243 60.641 -12.096 1.00 68.36 34 GLU B C 1
ATOM 4307 O O . GLU C 1 36 ? 93.387 60.096 -13.192 1.00 67.61 34 GLU B O 1
ATOM 4313 N N . CYS C 1 37 ? 92.174 60.451 -11.334 1.00 64.32 35 CYS B N 1
ATOM 4314 C CA . CYS C 1 37 ? 91.037 59.673 -11.795 1.00 55.91 35 CYS B CA 1
ATOM 4315 C C . CYS C 1 37 ? 89.788 60.533 -11.703 1.00 48.65 35 CYS B C 1
ATOM 4316 O O . CYS C 1 37 ? 89.300 60.842 -10.617 1.00 44.91 35 CYS B O 1
ATOM 4319 N N . LEU C 1 38 ? 89.289 60.926 -12.868 1.00 43.89 36 LEU B N 1
ATOM 4320 C CA . LEU C 1 38 ? 88.252 61.940 -12.967 1.00 36.56 36 LEU B CA 1
ATOM 4321 C C . LEU C 1 38 ? 86.943 61.373 -13.496 1.00 38.58 36 LEU B C 1
ATOM 4322 O O . LEU C 1 38 ? 86.929 60.557 -14.420 1.00 37.81 36 LEU B O 1
ATOM 4327 N N . LEU C 1 39 ? 85.842 61.812 -12.899 1.00 37.01 37 LEU B N 1
ATOM 4328 C CA . LEU C 1 39 ? 84.519 61.482 -13.399 1.00 33.10 37 LEU B CA 1
ATOM 4329 C C . LEU C 1 39 ? 83.929 62.696 -14.104 1.00 32.74 37 LEU B C 1
ATOM 4330 O O . LEU C 1 39 ? 83.859 63.783 -13.532 1.00 41.15 37 LEU B O 1
ATOM 4335 N N . VAL C 1 40 ? 83.516 62.511 -15.352 1.00 24.65 38 VAL B N 1
ATOM 4336 C CA . VAL C 1 40 ? 82.806 63.557 -16.074 1.00 23.27 38 VAL B CA 1
ATOM 4337 C C . VAL C 1 40 ? 81.327 63.201 -16.168 1.00 36.05 38 VAL B C 1
ATOM 4338 O O . VAL C 1 40 ? 80.948 62.258 -16.861 1.00 45.32 38 VAL B O 1
ATOM 4342 N N . ALA C 1 41 ? 80.499 63.951 -15.450 1.00 31.91 39 ALA B N 1
ATOM 4343 C CA . ALA C 1 41 ? 79.067 63.693 -15.423 1.00 29.33 39 ALA B CA 1
ATOM 4344 C C . ALA C 1 41 ? 78.314 64.825 -16.114 1.00 37.71 39 ALA B C 1
ATOM 4345 O O . ALA C 1 41 ? 78.918 65.777 -16.606 1.00 35.55 39 ALA B O 1
ATOM 4347 N N . GLY C 1 42 ? 76.992 64.717 -16.144 1.00 35.82 40 GLY B N 1
ATOM 4348 C CA . GLY C 1 42 ? 76.162 65.689 -16.829 1.00 32.92 40 GLY B CA 1
ATOM 4349 C C . GLY C 1 42 ? 75.218 65.029 -17.817 1.00 34.81 40 GLY B C 1
ATOM 4350 O O . GLY C 1 42 ? 75.523 63.981 -18.385 1.00 29.02 40 GLY B O 1
ATOM 4351 N N . ASN C 1 43 ? 74.067 65.656 -18.030 1.00 29.50 41 ASN B N 1
ATOM 4352 C CA . ASN C 1 43 ? 73.029 65.093 -18.881 1.00 29.85 41 ASN B CA 1
ATOM 4353 C C . ASN C 1 43 ? 73.446 64.856 -20.329 1.00 33.88 41 ASN B C 1
ATOM 4354 O O . ASN C 1 43 ? 74.542 65.216 -20.743 1.00 39.96 41 ASN B O 1
ATOM 4359 N N . THR C 1 44 ? 72.550 64.239 -21.090 1.00 41.52 42 THR B N 1
ATOM 4360 C CA . THR C 1 44 ? 72.787 63.973 -22.501 1.00 41.35 42 THR B CA 1
ATOM 4361 C C . THR C 1 44 ? 72.741 65.286 -23.271 1.00 39.75 42 THR B C 1
ATOM 4362 O O . THR C 1 44 ? 71.776 66.043 -23.162 1.00 37.68 42 THR B O 1
ATOM 4366 N N . GLY C 1 45 ? 73.794 65.560 -24.036 1.00 47.43 43 GLY B N 1
ATOM 4367 C CA . GLY C 1 45 ? 73.879 66.787 -24.809 1.00 53.33 43 GLY B CA 1
ATOM 4368 C C . GLY C 1 45 ? 74.598 67.900 -24.073 1.00 48.86 43 GLY B C 1
ATOM 4369 O O . GLY C 1 45 ? 74.624 69.037 -24.532 1.00 50.78 43 GLY B O 1
ATOM 4370 N N . SER C 1 46 ? 75.185 67.567 -22.928 1.00 41.97 44 SER B N 1
ATOM 4371 C CA . SER C 1 46 ? 75.907 68.547 -22.120 1.00 45.01 44 SER B CA 1
ATOM 4372 C C . SER C 1 46 ? 77.294 68.829 -22.694 1.00 42.20 44 SER B C 1
ATOM 4373 O O . SER C 1 46 ? 77.936 69.810 -22.331 1.00 45.94 44 SER B O 1
ATOM 4376 N N . GLY C 1 47 ? 77.754 67.953 -23.584 1.00 33.80 45 GLY B N 1
ATOM 4377 C CA . GLY C 1 47 ? 79.032 68.127 -24.252 1.00 29.11 45 GLY B CA 1
ATOM 4378 C C . GLY C 1 47 ? 80.152 67.237 -23.742 1.00 40.62 45 GLY B C 1
ATOM 4379 O O . GLY C 1 47 ? 81.323 67.458 -24.063 1.00 45.41 45 GLY B O 1
ATOM 4380 N N . LYS C 1 48 ? 79.794 66.226 -22.956 1.00 41.11 46 LYS B N 1
ATOM 4381 C CA . LYS C 1 48 ? 80.776 65.319 -22.361 1.00 39.87 46 LYS B CA 1
ATOM 4382 C C . LYS C 1 48 ? 81.642 64.593 -23.392 1.00 43.42 46 LYS B C 1
ATOM 4383 O O . LYS C 1 48 ? 82.866 64.631 -23.316 1.00 50.38 46 LYS B O 1
ATOM 4389 N N . SER C 1 49 ? 81.004 63.929 -24.350 1.00 40.38 47 SER B N 1
ATOM 4390 C CA . SER C 1 49 ? 81.733 63.180 -25.373 1.00 38.13 47 SER B CA 1
ATOM 4391 C C . SER C 1 49 ? 82.631 64.086 -26.210 1.00 40.27 47 SER B C 1
ATOM 4392 O O . SER C 1 49 ? 83.776 63.738 -26.504 1.00 41.34 47 SER B O 1
ATOM 4395 N N . THR C 1 50 ? 82.110 65.249 -26.588 1.00 39.66 48 THR B N 1
ATOM 4396 C CA . THR C 1 50 ? 82.862 66.196 -27.408 1.00 40.99 48 THR B CA 1
ATOM 4397 C C . THR C 1 50 ? 84.113 66.687 -26.689 1.00 40.67 48 THR B C 1
ATOM 4398 O O . THR C 1 50 ? 85.202 66.697 -27.261 1.00 40.74 48 THR B O 1
ATOM 4402 N N . LEU C 1 51 ? 83.946 67.081 -25.430 1.00 37.75 49 LEU B N 1
ATOM 4403 C CA . LEU C 1 51 ? 85.049 67.575 -24.610 1.00 40.74 49 LEU B CA 1
ATOM 4404 C C . LEU C 1 51 ? 86.223 66.606 -24.583 1.00 46.41 49 LEU B C 1
ATOM 4405 O O . LEU C 1 51 ? 87.367 66.998 -24.806 1.00 53.35 49 LEU B O 1
ATOM 4410 N N . LEU C 1 52 ? 85.927 65.337 -24.328 1.00 47.72 50 LEU B N 1
ATOM 4411 C CA . LEU C 1 52 ? 86.964 64.319 -24.199 1.00 44.33 50 LEU B CA 1
ATOM 4412 C C . LEU C 1 52 ? 87.536 63.890 -25.547 1.00 45.85 50 LEU B C 1
ATOM 4413 O O . LEU C 1 52 ? 88.630 63.332 -25.616 1.00 50.20 50 LEU B O 1
ATOM 4418 N N . GLN C 1 53 ? 86.795 64.156 -26.617 1.00 39.98 51 GLN B N 1
ATOM 4419 C CA . GLN C 1 53 ? 87.300 63.930 -27.967 1.00 42.54 51 GLN B CA 1
ATOM 4420 C C . GLN C 1 53 ? 88.350 64.977 -28.319 1.00 44.31 51 GLN B C 1
ATOM 4421 O O . GLN C 1 53 ? 89.363 64.670 -28.947 1.00 43.68 51 GLN B O 1
ATOM 4427 N N . ILE C 1 54 ? 88.093 66.214 -27.906 1.00 44.88 52 ILE B N 1
ATOM 4428 C CA . ILE C 1 54 ? 89.032 67.316 -28.087 1.00 46.75 52 ILE B CA 1
ATOM 4429 C C . ILE C 1 54 ? 90.317 67.075 -27.294 1.00 49.73 52 ILE B C 1
ATOM 4430 O O . ILE C 1 54 ? 91.419 67.283 -27.803 1.00 55.32 52 ILE B O 1
ATOM 4435 N N . VAL C 1 55 ? 90.169 66.625 -26.052 1.00 44.43 53 VAL B N 1
ATOM 4436 C CA . VAL C 1 55 ? 91.315 66.298 -25.206 1.00 44.98 53 VAL B CA 1
ATOM 4437 C C . VAL C 1 55 ? 92.126 65.139 -25.794 1.00 53.03 53 VAL B C 1
ATOM 4438 O O . VAL C 1 55 ? 93.345 65.087 -25.652 1.00 58.71 53 VAL B O 1
ATOM 4442 N N . ALA C 1 56 ? 91.442 64.226 -26.477 1.00 59.54 54 ALA B N 1
ATOM 4443 C CA . ALA C 1 56 ? 92.096 63.067 -27.079 1.00 58.72 54 ALA B CA 1
ATOM 4444 C C . ALA C 1 56 ? 92.701 63.388 -28.445 1.00 62.27 54 ALA B C 1
ATOM 4445 O O . ALA C 1 56 ? 93.371 62.550 -29.049 1.00 64.75 54 ALA B O 1
ATOM 4447 N N . GLY C 1 57 ? 92.452 64.599 -28.933 1.00 61.68 55 GLY B N 1
ATOM 4448 C CA . GLY C 1 57 ? 93.030 65.054 -30.186 1.00 60.90 55 GLY B CA 1
ATOM 4449 C C . GLY C 1 57 ? 92.312 64.557 -31.427 1.00 59.23 55 GLY B C 1
ATOM 4450 O O . GLY C 1 57 ? 92.918 64.419 -32.487 1.00 61.89 55 GLY B O 1
ATOM 4451 N N . LEU C 1 58 ? 91.018 64.288 -31.298 1.00 53.42 56 LEU B N 1
ATOM 4452 C CA . LEU C 1 58 ? 90.214 63.853 -32.436 1.00 49.43 56 LEU B CA 1
ATOM 4453 C C . LEU C 1 58 ? 89.456 65.032 -33.020 1.00 52.13 56 LEU B C 1
ATOM 4454 O O . LEU C 1 58 ? 88.950 64.973 -34.140 1.00 52.17 56 LEU B O 1
ATOM 4459 N N . ILE C 1 59 ? 89.372 66.102 -32.240 1.00 50.15 57 ILE B N 1
ATOM 4460 C CA . ILE C 1 59 ? 88.713 67.319 -32.687 1.00 55.98 57 ILE B CA 1
ATOM 4461 C C . ILE C 1 59 ? 89.571 68.546 -32.404 1.00 61.51 57 ILE B C 1
ATOM 4462 O O . ILE C 1 59 ? 90.178 68.663 -31.337 1.00 61.20 57 ILE B O 1
ATOM 4467 N N . GLU C 1 60 ? 89.621 69.453 -33.374 1.00 68.23 58 GLU B N 1
ATOM 4468 C CA . GLU C 1 60 ? 90.275 70.739 -33.191 1.00 75.17 58 GLU B CA 1
ATOM 4469 C C . GLU C 1 60 ? 89.256 71.728 -32.641 1.00 67.53 58 GLU B C 1
ATOM 4470 O O . GLU C 1 60 ? 88.306 72.094 -33.334 1.00 67.81 58 GLU B O 1
ATOM 4476 N N . PRO C 1 61 ? 89.440 72.148 -31.380 1.00 59.33 59 PRO B N 1
ATOM 4477 C CA . PRO C 1 61 ? 88.488 73.063 -30.737 1.00 59.80 59 PRO B CA 1
ATOM 4478 C C . PRO C 1 61 ? 88.341 74.379 -31.496 1.00 65.73 59 PRO B C 1
ATOM 4479 O O . PRO C 1 61 ? 89.331 74.955 -31.951 1.00 69.85 59 PRO B O 1
ATOM 4483 N N . THR C 1 62 ? 87.099 74.832 -31.633 1.00 68.79 60 THR B N 1
ATOM 4484 C CA . THR C 1 62 ? 86.778 76.077 -32.326 1.00 68.55 60 THR B CA 1
ATOM 4485 C C . THR C 1 62 ? 87.423 77.273 -31.618 1.00 68.15 60 THR B C 1
ATOM 4486 O O . THR C 1 62 ? 87.797 78.262 -32.251 1.00 70.79 60 THR B O 1
ATOM 4490 N N . SER C 1 63 ? 87.565 77.162 -30.302 1.00 65.49 61 SER B N 1
ATOM 4491 C CA . SER C 1 63 ? 88.243 78.177 -29.508 1.00 63.16 61 SER B CA 1
ATOM 4492 C C . SER C 1 63 ? 89.040 77.511 -28.397 1.00 63.36 61 SER B C 1
ATOM 4493 O O . SER C 1 63 ? 88.980 76.295 -28.224 1.00 73.62 61 SER B O 1
ATOM 4496 N N . GLY C 1 64 ? 89.788 78.312 -27.647 1.00 51.19 62 GLY B N 1
ATOM 4497 C CA . GLY C 1 64 ? 90.585 77.803 -26.546 1.00 43.91 62 GLY B CA 1
ATOM 4498 C C . GLY C 1 64 ? 91.675 76.834 -26.981 1.00 42.49 62 GLY B C 1
ATOM 4499 O O . GLY C 1 64 ? 91.853 76.557 -28.169 1.00 42.85 62 GLY B O 1
ATOM 4500 N N . ASP C 1 65 ? 92.421 76.327 -26.007 1.00 46.09 63 ASP B N 1
ATOM 4501 C CA . ASP C 1 65 ? 93.490 75.370 -26.267 1.00 56.81 63 ASP B CA 1
ATOM 4502 C C . ASP C 1 65 ? 93.526 74.340 -25.155 1.00 56.88 63 ASP B C 1
ATOM 4503 O O . ASP C 1 65 ? 92.882 74.507 -24.124 1.00 53.69 63 ASP B O 1
ATOM 4508 N N . VAL C 1 66 ? 94.279 73.269 -25.376 1.00 52.71 64 VAL B N 1
ATOM 4509 C CA . VAL C 1 66 ? 94.501 72.266 -24.347 1.00 55.41 64 VAL B CA 1
ATOM 4510 C C . VAL C 1 66 ? 95.995 72.037 -24.176 1.00 55.01 64 VAL B C 1
ATOM 4511 O O . VAL C 1 66 ? 96.706 71.790 -25.148 1.00 58.31 64 VAL B O 1
ATOM 4515 N N . LEU C 1 67 ? 96.463 72.136 -22.937 1.00 51.79 65 LEU B N 1
ATOM 4516 C CA . LEU C 1 67 ? 97.888 72.032 -22.650 1.00 56.00 65 LEU B CA 1
ATOM 4517 C C . LEU C 1 67 ? 98.249 70.652 -22.118 1.00 62.19 65 LEU B C 1
ATOM 4518 O O . LEU C 1 67 ? 97.667 70.174 -21.139 1.00 66.66 65 LEU B O 1
ATOM 4523 N N . TYR C 1 68 ? 99.213 70.017 -22.774 1.00 60.26 66 TYR B N 1
ATOM 4524 C CA . TYR C 1 68 ? 99.666 68.691 -22.381 1.00 63.13 66 TYR B CA 1
ATOM 4525 C C . TYR C 1 68 ? 101.040 68.810 -21.745 1.00 70.63 66 TYR B C 1
ATOM 4526 O O . TYR C 1 68 ? 102.036 69.039 -22.431 1.00 74.73 66 TYR B O 1
ATOM 4535 N N . ASP C 1 69 ? 101.072 68.667 -20.422 1.00 75.72 67 ASP B N 1
ATOM 4536 C CA . ASP C 1 69 ? 102.272 68.916 -19.632 1.00 80.86 67 ASP B CA 1
ATOM 4537 C C . ASP C 1 69 ? 102.803 70.329 -19.865 1.00 84.19 67 ASP B C 1
ATOM 4538 O O . ASP C 1 69 ? 104.011 70.559 -19.864 1.00 85.58 67 ASP B O 1
ATOM 4543 N N . GLY C 1 70 ? 101.887 71.271 -20.070 1.00 84.42 68 GLY B N 1
ATOM 4544 C CA . GLY C 1 70 ? 102.246 72.673 -20.180 1.00 87.30 68 GLY B CA 1
ATOM 4545 C C . GLY C 1 70 ? 102.120 73.298 -21.559 1.00 90.91 68 GLY B C 1
ATOM 4546 O O . GLY C 1 70 ? 101.873 74.499 -21.673 1.00 92.15 68 GLY B O 1
ATOM 4547 N N . GLU C 1 71 ? 102.295 72.500 -22.609 1.00 90.87 69 GLU B N 1
ATOM 4548 C CA . GLU C 1 71 ? 102.303 73.044 -23.965 1.00 93.37 69 GLU B CA 1
ATOM 4549 C C . GLU C 1 71 ? 101.285 72.418 -24.907 1.00 84.44 69 GLU B C 1
ATOM 4550 O O . GLU C 1 71 ? 100.959 71.234 -24.809 1.00 84.04 69 GLU B O 1
ATOM 4556 N N . ARG C 1 72 ? 100.805 73.243 -25.830 1.00 75.77 70 ARG B N 1
ATOM 4557 C CA . ARG C 1 72 ? 99.970 72.792 -26.932 1.00 69.67 70 ARG B CA 1
ATOM 4558 C C . ARG C 1 72 ? 100.682 71.720 -27.751 1.00 70.93 70 ARG B C 1
ATOM 4559 O O . ARG C 1 72 ? 101.910 71.629 -27.745 1.00 67.41 70 ARG B O 1
ATOM 4567 N N . LYS C 1 73 ? 99.897 70.923 -28.466 1.00 71.71 71 LYS B N 1
ATOM 4568 C CA . LYS C 1 73 ? 100.434 69.907 -29.355 1.00 66.98 71 LYS B CA 1
ATOM 4569 C C . LYS C 1 73 ? 99.515 69.735 -30.552 1.00 76.19 71 LYS B C 1
ATOM 4570 O O . LYS C 1 73 ? 98.434 70.332 -30.605 1.00 77.60 71 LYS B O 1
ATOM 4576 N N . LYS C 1 74 ? 99.945 68.940 -31.530 1.00 84.03 72 LYS B N 1
ATOM 4577 C CA . LYS C 1 74 ? 99.048 68.598 -32.642 1.00 93.43 72 LYS B CA 1
ATOM 4578 C C . LYS C 1 74 ? 98.530 67.185 -32.522 1.00 90.85 72 LYS B C 1
ATOM 4579 O O . LYS C 1 74 ? 99.156 66.320 -31.893 1.00 91.13 72 LYS B O 1
ATOM 4585 N N . GLY C 1 75 ? 97.406 66.977 -33.203 1.00 86.94 73 GLY B N 1
ATOM 4586 C CA . GLY C 1 75 ? 96.670 65.731 -33.254 1.00 81.27 73 GLY B CA 1
ATOM 4587 C C . GLY C 1 75 ? 97.501 64.488 -33.064 1.00 79.13 73 GLY B C 1
ATOM 4588 O O . GLY C 1 75 ? 97.303 63.765 -32.090 1.00 76.73 73 GLY B O 1
ATOM 4589 N N . TYR C 1 76 ? 98.447 64.262 -33.972 1.00 81.08 74 TYR B N 1
ATOM 4590 C CA . TYR C 1 76 ? 99.223 63.029 -33.959 1.00 84.41 74 TYR B CA 1
ATOM 4591 C C . TYR C 1 76 ? 99.918 62.761 -32.630 1.00 85.56 74 TYR B C 1
ATOM 4592 O O . TYR C 1 76 ? 99.876 61.645 -32.149 1.00 86.32 74 TYR B O 1
ATOM 4601 N N . GLU C 1 77 ? 100.548 63.780 -32.050 1.00 87.64 75 GLU B N 1
ATOM 4602 C CA . GLU C 1 77 ? 101.293 63.616 -30.802 1.00 88.50 75 GLU B CA 1
ATOM 4603 C C . GLU C 1 77 ? 100.381 63.225 -29.648 1.00 78.77 75 GLU B C 1
ATOM 4604 O O . GLU C 1 77 ? 100.748 62.424 -28.785 1.00 72.79 75 GLU B O 1
ATOM 4610 N N . ILE C 1 78 ? 99.194 63.819 -29.637 1.00 72.87 76 ILE B N 1
ATOM 4611 C CA . ILE C 1 78 ? 98.227 63.603 -28.575 1.00 68.93 76 ILE B CA 1
ATOM 4612 C C . ILE C 1 78 ? 97.695 62.180 -28.634 1.00 66.19 76 ILE B C 1
ATOM 4613 O O . ILE C 1 78 ? 97.693 61.461 -27.637 1.00 66.92 76 ILE B O 1
ATOM 4618 N N . ARG C 1 79 ? 97.266 61.777 -29.823 1.00 63.51 77 ARG B N 1
ATOM 4619 C CA . ARG C 1 79 ? 96.636 60.478 -30.029 1.00 59.40 77 ARG B CA 1
ATOM 4620 C C . ARG C 1 79 ? 97.492 59.249 -29.662 1.00 65.72 77 ARG B C 1
ATOM 4621 O O . ARG C 1 79 ? 96.933 58.192 -29.365 1.00 73.37 77 ARG B O 1
ATOM 4629 N N . ARG C 1 80 ? 98.826 59.381 -29.688 1.00 64.44 78 ARG B N 1
ATOM 4630 C CA . ARG C 1 80 ? 99.743 58.272 -29.325 1.00 70.99 78 ARG B CA 1
ATOM 4631 C C . ARG C 1 80 ? 99.693 58.025 -27.835 1.00 78.01 78 ARG B C 1
ATOM 4632 O O . ARG C 1 80 ? 99.980 56.936 -27.361 1.00 81.83 78 ARG B O 1
ATOM 4640 N N . ASN C 1 81 ? 99.334 59.050 -27.085 1.00 79.77 79 ASN B N 1
ATOM 4641 C CA . ASN C 1 81 ? 99.439 58.948 -25.642 1.00 84.99 79 ASN B CA 1
ATOM 4642 C C . ASN C 1 81 ? 98.085 58.998 -24.964 1.00 80.61 79 ASN B C 1
ATOM 4643 O O . ASN C 1 81 ? 97.994 58.974 -23.738 1.00 81.68 79 ASN B O 1
ATOM 4648 N N . ILE C 1 82 ? 97.034 59.067 -25.770 1.00 74.58 80 ILE B N 1
ATOM 4649 C CA . ILE C 1 82 ? 95.690 59.124 -25.229 1.00 64.84 80 ILE B CA 1
ATOM 4650 C C . ILE C 1 82 ? 94.763 58.109 -25.889 1.00 59.51 80 ILE B C 1
ATOM 4651 O O . ILE C 1 82 ? 94.402 58.243 -27.058 1.00 57.22 80 ILE B O 1
ATOM 4656 N N . GLY C 1 83 ? 94.390 57.089 -25.123 1.00 57.43 81 GLY B N 1
ATOM 4657 C CA . GLY C 1 83 ? 93.444 56.090 -25.580 1.00 56.28 81 GLY B CA 1
ATOM 4658 C C . GLY C 1 83 ? 92.028 56.450 -25.177 1.00 51.24 81 GLY B C 1
ATOM 4659 O O . GLY C 1 83 ? 91.754 56.735 -24.008 1.00 49.31 81 GLY B O 1
ATOM 4660 N N . ILE C 1 84 ? 91.122 56.442 -26.149 1.00 45.77 82 ILE B N 1
ATOM 4661 C CA . ILE C 1 84 ? 89.722 56.752 -25.877 1.00 48.65 82 ILE B CA 1
ATOM 4662 C C . ILE C 1 84 ? 88.763 55.679 -26.409 1.00 49.35 82 ILE B C 1
ATOM 4663 O O . ILE C 1 84 ? 88.775 55.340 -27.594 1.00 54.77 82 ILE B O 1
ATOM 4668 N N . ALA C 1 85 ? 87.949 55.134 -25.510 1.00 43.04 83 ALA B N 1
ATOM 4669 C CA . ALA C 1 85 ? 86.914 54.176 -25.883 1.00 36.92 83 ALA B CA 1
ATOM 4670 C C . ALA C 1 85 ? 85.571 54.892 -25.968 1.00 41.49 83 ALA B C 1
ATOM 4671 O O . ALA C 1 85 ? 85.103 55.473 -24.986 1.00 47.47 83 ALA B O 1
ATOM 4673 N N . PHE C 1 86 ? 84.956 54.851 -27.146 1.00 40.72 84 PHE B N 1
ATOM 4674 C CA . PHE C 1 86 ? 83.703 55.570 -27.389 1.00 37.74 84 PHE B CA 1
ATOM 4675 C C . PHE C 1 86 ? 82.521 54.908 -26.694 1.00 34.88 84 PHE B C 1
ATOM 4676 O O . PHE C 1 86 ? 82.573 53.716 -26.373 1.00 36.68 84 PHE B O 1
ATOM 4684 N N . GLN C 1 87 ? 81.454 55.671 -26.465 1.00 43.66 85 GLN B N 1
ATOM 4685 C CA . GLN C 1 87 ? 80.288 55.115 -25.782 1.00 51.37 85 GLN B CA 1
ATOM 4686 C C . GLN C 1 87 ? 79.570 54.059 -26.609 1.00 52.24 85 GLN B C 1
ATOM 4687 O O . GLN C 1 87 ? 78.920 53.170 -26.065 1.00 57.10 85 GLN B O 1
ATOM 4693 N N . TYR C 1 88 ? 79.736 54.134 -27.921 1.00 49.18 86 TYR B N 1
ATOM 4694 C CA . TYR C 1 88 ? 79.182 53.131 -28.814 1.00 42.27 86 TYR B CA 1
ATOM 4695 C C . TYR C 1 88 ? 80.323 52.449 -29.556 1.00 46.79 86 TYR B C 1
ATOM 4696 O O . TYR C 1 88 ? 80.813 52.966 -30.556 1.00 46.35 86 TYR B O 1
ATOM 4705 N N . PRO C 1 89 ? 80.753 51.281 -29.052 1.00 55.18 87 PRO B N 1
ATOM 4706 C CA . PRO C 1 89 ? 81.942 50.568 -29.537 1.00 60.41 87 PRO B CA 1
ATOM 4707 C C . PRO C 1 89 ? 81.924 50.213 -31.022 1.00 59.35 87 PRO B C 1
ATOM 4708 O O . PRO C 1 89 ? 82.984 49.946 -31.586 1.00 55.51 87 PRO B O 1
ATOM 4712 N N . GLU C 1 90 ? 80.756 50.215 -31.651 1.00 61.36 88 GLU B N 1
ATOM 4713 C CA . GLU C 1 90 ? 80.690 49.949 -33.080 1.00 70.45 88 GLU B CA 1
ATOM 4714 C C . GLU C 1 90 ? 81.220 51.148 -33.895 1.00 77.29 88 GLU B C 1
ATOM 4715 O O . GLU C 1 90 ? 81.388 51.066 -35.113 1.00 82.94 88 GLU B O 1
ATOM 4721 N N . ASP C 1 91 ? 81.492 52.256 -33.207 1.00 82.21 89 ASP B N 1
ATOM 4722 C CA . ASP C 1 91 ? 82.131 53.425 -33.818 1.00 81.39 89 ASP B CA 1
ATOM 4723 C C . ASP C 1 91 ? 83.646 53.265 -33.842 1.00 84.06 89 ASP B C 1
ATOM 4724 O O . ASP C 1 91 ? 84.370 54.106 -34.365 1.00 89.70 89 ASP B O 1
ATOM 4729 N N . GLN C 1 92 ? 84.108 52.173 -33.251 1.00 86.60 90 GLN B N 1
ATOM 4730 C CA . GLN C 1 92 ? 85.526 51.889 -33.131 1.00 89.06 90 GLN B CA 1
ATOM 4731 C C . GLN C 1 92 ? 85.882 50.721 -34.034 1.00 88.56 90 GLN B C 1
ATOM 4732 O O . GLN C 1 92 ? 86.958 50.676 -34.634 1.00 84.25 90 GLN B O 1
ATOM 4738 N N . PHE C 1 93 ? 84.954 49.775 -34.124 1.00 86.06 91 PHE B N 1
ATOM 4739 C CA . PHE C 1 93 ? 85.177 48.533 -34.845 1.00 80.66 91 PHE B CA 1
ATOM 4740 C C . PHE C 1 93 ? 85.224 48.749 -36.351 1.00 87.89 91 PHE B C 1
ATOM 4741 O O . PHE C 1 93 ? 84.531 49.610 -36.892 1.00 92.04 91 PHE B O 1
ATOM 4749 N N . PHE C 1 94 ? 86.055 47.956 -37.015 1.00 86.26 92 PHE B N 1
ATOM 4750 C CA . PHE C 1 94 ? 86.226 48.032 -38.458 1.00 83.43 92 PHE B CA 1
ATOM 4751 C C . PHE C 1 94 ? 86.778 46.705 -38.953 1.00 76.13 92 PHE B C 1
ATOM 4752 O O . PHE C 1 94 ? 86.830 46.449 -40.154 1.00 83.76 92 PHE B O 1
ATOM 4760 N N . ALA C 1 95 ? 87.213 45.874 -38.012 1.00 59.11 93 ALA B N 1
ATOM 4761 C CA . ALA C 1 95 ? 87.866 44.618 -38.347 1.00 51.58 93 ALA B CA 1
ATOM 4762 C C . ALA C 1 95 ? 86.906 43.444 -38.214 1.00 54.42 93 ALA B C 1
ATOM 4763 O O . ALA C 1 95 ? 85.822 43.567 -37.643 1.00 60.01 93 ALA B O 1
ATOM 4765 N N . GLU C 1 96 ? 87.318 42.303 -38.753 1.00 57.30 94 GLU B N 1
ATOM 4766 C CA . GLU C 1 96 ? 86.492 41.105 -38.742 1.00 56.73 94 GLU B CA 1
ATOM 4767 C C . GLU C 1 96 ? 87.033 40.104 -37.739 1.00 57.10 94 GLU B C 1
ATOM 4768 O O . GLU C 1 96 ? 86.432 39.058 -37.501 1.00 63.21 94 GLU B O 1
ATOM 4774 N N . ARG C 1 97 ? 88.184 40.437 -37.168 1.00 52.75 95 ARG B N 1
ATOM 4775 C CA . ARG C 1 97 ? 88.790 39.641 -36.113 1.00 56.12 95 ARG B CA 1
ATOM 4776 C C . ARG C 1 97 ? 89.168 40.527 -34.938 1.00 51.70 95 ARG B C 1
ATOM 4777 O O . ARG C 1 97 ? 89.582 41.672 -35.125 1.00 50.96 95 ARG B O 1
ATOM 4785 N N . VAL C 1 98 ? 88.995 39.999 -33.731 1.00 45.76 96 VAL B N 1
ATOM 4786 C CA . VAL C 1 98 ? 89.346 40.731 -32.524 1.00 48.34 96 VAL B CA 1
ATOM 4787 C C . VAL C 1 98 ? 90.811 41.153 -32.548 1.00 50.06 96 VAL B C 1
ATOM 4788 O O . VAL C 1 98 ? 91.144 42.283 -32.195 1.00 50.88 96 VAL B O 1
ATOM 4792 N N . PHE C 1 99 ? 91.675 40.245 -32.990 1.00 51.76 97 PHE B N 1
ATOM 4793 C CA . PHE C 1 99 ? 93.102 40.525 -33.094 1.00 60.03 97 PHE B CA 1
ATOM 4794 C C . PHE C 1 99 ? 93.382 41.782 -33.915 1.00 61.26 97 PHE B C 1
ATOM 4795 O O . PHE C 1 99 ? 94.114 42.670 -33.482 1.00 60.02 97 PHE B O 1
ATOM 4803 N N . ASP C 1 100 ? 92.800 41.844 -35.106 1.00 61.15 98 ASP B N 1
ATOM 4804 C CA . ASP C 1 100 ? 93.021 42.964 -36.017 1.00 61.10 98 ASP B CA 1
ATOM 4805 C C . ASP C 1 100 ? 92.455 44.259 -35.458 1.00 61.22 98 ASP B C 1
ATOM 4806 O O . ASP C 1 100 ? 92.955 45.345 -35.746 1.00 64.73 98 ASP B O 1
ATOM 4811 N N . GLU C 1 101 ? 91.404 44.135 -34.658 1.00 58.35 99 GLU B N 1
ATOM 4812 C CA . GLU C 1 101 ? 90.770 45.293 -34.046 1.00 59.12 99 GLU B CA 1
ATOM 4813 C C . GLU C 1 101 ? 91.684 45.878 -32.979 1.00 57.38 99 GLU B C 1
ATOM 4814 O O . GLU C 1 101 ? 91.820 47.094 -32.856 1.00 63.03 99 GLU B O 1
ATOM 4820 N N . VAL C 1 102 ? 92.314 44.995 -32.213 1.00 49.46 100 VAL B N 1
ATOM 4821 C CA . VAL C 1 102 ? 93.196 45.405 -31.131 1.00 51.46 100 VAL B CA 1
ATOM 4822 C C . VAL C 1 102 ? 94.544 45.876 -31.663 1.00 63.82 100 VAL B C 1
ATOM 4823 O O . VAL C 1 102 ? 95.032 46.943 -31.291 1.00 68.82 100 VAL B O 1
ATOM 4827 N N . ALA C 1 103 ? 95.129 45.084 -32.555 1.00 68.33 101 ALA B N 1
ATOM 4828 C CA . ALA C 1 103 ? 96.477 45.337 -33.062 1.00 71.30 101 ALA B CA 1
ATOM 4829 C C . ALA C 1 103 ? 96.617 46.627 -33.868 1.00 74.77 101 ALA B C 1
ATOM 4830 O O . ALA C 1 103 ? 97.728 47.017 -34.223 1.00 78.54 101 ALA B O 1
ATOM 4832 N N . PHE C 1 104 ? 95.499 47.286 -34.153 1.00 71.25 102 PHE B N 1
ATOM 4833 C CA . PHE C 1 104 ? 95.501 48.429 -35.062 1.00 73.18 102 PHE B CA 1
ATOM 4834 C C . PHE C 1 104 ? 96.431 49.567 -34.654 1.00 82.51 102 PHE B C 1
ATOM 4835 O O . PHE C 1 104 ? 97.263 50.006 -35.446 1.00 90.67 102 PHE B O 1
ATOM 4843 N N . ALA C 1 105 ? 96.281 50.045 -33.422 1.00 83.66 103 ALA B N 1
ATOM 4844 C CA . ALA C 1 105 ? 97.050 51.188 -32.936 1.00 82.70 103 ALA B CA 1
ATOM 4845 C C . ALA C 1 105 ? 98.552 50.912 -32.900 1.00 85.85 103 ALA B C 1
ATOM 4846 O O . ALA C 1 105 ? 99.361 51.839 -32.950 1.00 85.28 103 ALA B O 1
ATOM 4848 N N . VAL C 1 106 ? 98.920 49.638 -32.810 1.00 88.56 104 VAL B N 1
ATOM 4849 C CA . VAL C 1 106 ? 100.323 49.246 -32.833 1.00 91.86 104 VAL B CA 1
ATOM 4850 C C . VAL C 1 106 ? 100.870 49.330 -34.252 1.00 92.93 104 VAL B C 1
ATOM 4851 O O . VAL C 1 106 ? 101.968 49.833 -34.481 1.00 94.54 104 VAL B O 1
ATOM 4855 N N . LYS C 1 107 ? 100.086 48.829 -35.201 1.00 93.43 105 LYS B N 1
ATOM 4856 C CA . LYS C 1 107 ? 100.464 48.817 -36.607 1.00 94.77 105 LYS B CA 1
ATOM 4857 C C . LYS C 1 107 ? 100.352 50.205 -37.211 1.00 100.81 105 LYS B C 1
ATOM 4858 O O . LYS C 1 107 ? 100.675 50.405 -38.387 1.00 105.45 105 LYS B O 1
ATOM 4864 N N . ASN C 1 108 ? 99.876 51.158 -36.414 1.00 101.50 106 ASN B N 1
ATOM 4865 C CA . ASN C 1 108 ? 99.725 52.528 -36.876 1.00 106.78 106 ASN B CA 1
ATOM 4866 C C . ASN C 1 108 ? 100.772 53.434 -36.252 1.00 111.44 106 ASN B C 1
ATOM 4867 O O . ASN C 1 108 ? 101.118 54.474 -36.807 1.00 117.04 106 ASN B O 1
ATOM 4872 N N . PHE C 1 109 ? 101.269 53.026 -35.089 1.00 110.67 107 PHE B N 1
ATOM 4873 C CA . PHE C 1 109 ? 102.211 53.834 -34.324 1.00 110.95 107 PHE B CA 1
ATOM 4874 C C . PHE C 1 109 ? 103.595 53.210 -34.226 1.00 113.17 107 PHE B C 1
ATOM 4875 O O . PHE C 1 109 ? 104.602 53.916 -34.244 1.00 116.81 107 PHE B O 1
ATOM 4883 N N . TYR C 1 110 ? 103.650 51.889 -34.118 1.00 109.83 108 TYR B N 1
ATOM 4884 C CA . TYR C 1 110 ? 104.929 51.202 -33.949 1.00 107.69 108 TYR B CA 1
ATOM 4885 C C . TYR C 1 110 ? 105.015 50.028 -34.934 1.00 107.65 108 TYR B C 1
ATOM 4886 O O . TYR C 1 110 ? 105.126 48.883 -34.517 1.00 101.68 108 TYR B O 1
ATOM 4895 N N . PRO C 1 111 ? 105.033 50.349 -36.251 1.00 114.74 109 PRO B N 1
ATOM 4896 C CA . PRO C 1 111 ? 104.778 49.383 -37.344 1.00 118.63 109 PRO B CA 1
ATOM 4897 C C . PRO C 1 111 ? 105.893 48.341 -37.520 1.00 125.93 109 PRO B C 1
ATOM 4898 O O . PRO C 1 111 ? 105.862 47.649 -38.569 1.00 128.18 109 PRO B O 1
ATOM 4902 N N . ASP C 1 112 ? 106.778 48.138 -36.542 1.00 131.74 110 ASP B N 1
ATOM 4903 C CA . ASP C 1 112 ? 107.742 47.046 -36.713 1.00 139.04 110 ASP B CA 1
ATOM 4904 C C . ASP C 1 112 ? 107.895 46.283 -35.480 1.00 138.98 110 ASP B C 1
ATOM 4905 O O . ASP C 1 112 ? 108.737 45.401 -35.380 1.00 139.81 110 ASP B O 1
ATOM 4910 N N . ARG C 1 113 ? 107.068 46.659 -34.527 1.00 137.03 111 ARG B N 1
ATOM 4911 C CA . ARG C 1 113 ? 106.978 45.837 -33.374 1.00 135.24 111 ARG B CA 1
ATOM 4912 C C . ARG C 1 113 ? 106.095 44.672 -33.705 1.00 124.99 111 ARG B C 1
ATOM 4913 O O . ARG C 1 113 ? 105.017 44.847 -34.274 1.00 123.19 111 ARG B O 1
ATOM 4921 N N . ASP C 1 114 ? 106.536 43.485 -33.317 1.00 117.03 112 ASP B N 1
ATOM 4922 C CA . ASP C 1 114 ? 105.669 42.337 -33.406 1.00 113.22 112 ASP B CA 1
ATOM 4923 C C . ASP C 1 114 ? 104.472 42.608 -32.510 1.00 110.56 112 ASP B C 1
ATOM 4924 O O . ASP C 1 114 ? 104.601 42.666 -31.284 1.00 111.98 112 ASP B O 1
ATOM 4929 N N . PRO C 1 115 ? 103.301 42.804 -33.129 1.00 102.53 113 PRO B N 1
ATOM 4930 C CA . PRO C 1 115 ? 102.098 43.167 -32.379 1.00 94.90 113 PRO B CA 1
ATOM 4931 C C . PRO C 1 115 ? 101.533 41.989 -31.595 1.00 82.67 113 PRO B C 1
ATOM 4932 O O . PRO C 1 115 ? 100.748 42.199 -30.673 1.00 82.48 113 PRO B O 1
ATOM 4936 N N . VAL C 1 116 ? 101.934 40.774 -31.955 1.00 73.48 114 VAL B N 1
ATOM 4937 C CA . VAL C 1 116 ? 101.376 39.564 -31.345 1.00 76.53 114 VAL B CA 1
ATOM 4938 C C . VAL C 1 116 ? 101.426 39.506 -29.807 1.00 84.84 114 VAL B C 1
ATOM 4939 O O . VAL C 1 116 ? 100.389 39.316 -29.172 1.00 86.86 114 VAL B O 1
ATOM 4943 N N . PRO C 1 117 ? 102.616 39.674 -29.197 1.00 92.44 115 PRO B N 1
ATOM 4944 C CA . PRO C 1 117 ? 102.605 39.564 -27.733 1.00 93.56 115 PRO B CA 1
ATOM 4945 C C . PRO C 1 117 ? 102.018 40.804 -27.063 1.00 91.40 115 PRO B C 1
ATOM 4946 O O . PRO C 1 117 ? 101.683 40.758 -25.881 1.00 92.71 115 PRO B O 1
ATOM 4950 N N . LEU C 1 118 ? 101.905 41.896 -27.813 1.00 87.84 116 LEU B N 1
ATOM 4951 C CA . LEU C 1 118 ? 101.268 43.108 -27.309 1.00 84.05 116 LEU B CA 1
ATOM 4952 C C . LEU C 1 118 ? 99.767 42.899 -27.168 1.00 80.00 116 LEU B C 1
ATOM 4953 O O . LEU C 1 118 ? 99.196 43.103 -26.093 1.00 78.29 116 LEU B O 1
ATOM 4958 N N . VAL C 1 119 ? 99.140 42.495 -28.269 1.00 72.38 117 VAL B N 1
ATOM 4959 C CA . VAL C 1 119 ? 97.719 42.186 -28.296 1.00 66.03 117 VAL B CA 1
ATOM 4960 C C . VAL C 1 119 ? 97.393 41.109 -27.272 1.00 70.96 117 VAL B C 1
ATOM 4961 O O . VAL C 1 119 ? 96.350 41.150 -26.619 1.00 69.68 117 VAL B O 1
ATOM 4965 N N . LYS C 1 120 ? 98.311 40.160 -27.121 1.00 74.08 118 LYS B N 1
ATOM 4966 C CA . LYS C 1 120 ? 98.104 39.022 -26.235 1.00 76.56 118 LYS B CA 1
ATOM 4967 C C . LYS C 1 120 ? 97.963 39.429 -24.770 1.00 78.02 118 LYS B C 1
ATOM 4968 O O . LYS C 1 120 ? 97.235 38.791 -24.011 1.00 78.52 118 LYS B O 1
ATOM 4974 N N . LYS C 1 121 ? 98.650 40.498 -24.378 1.00 77.37 119 LYS B N 1
ATOM 4975 C CA . LYS C 1 121 ? 98.638 40.929 -22.982 1.00 81.44 119 LYS B CA 1
ATOM 4976 C C . LYS C 1 121 ? 97.650 42.060 -22.724 1.00 82.02 119 LYS B C 1
ATOM 4977 O O . LYS C 1 121 ? 97.214 42.261 -21.591 1.00 86.67 119 LYS B O 1
ATOM 4983 N N . ALA C 1 122 ? 97.315 42.808 -23.770 1.00 75.31 120 ALA B N 1
ATOM 4984 C CA . ALA C 1 122 ? 96.265 43.810 -23.668 1.00 64.74 120 ALA B CA 1
ATOM 4985 C C . ALA C 1 122 ? 94.938 43.081 -23.515 1.00 63.65 120 ALA B C 1
ATOM 4986 O O . ALA C 1 122 ? 94.102 43.446 -22.688 1.00 64.67 120 ALA B O 1
ATOM 4988 N N . MET C 1 123 ? 94.761 42.034 -24.315 1.00 58.01 121 MET B N 1
ATOM 4989 C CA . MET C 1 123 ? 93.582 41.182 -24.223 1.00 60.15 121 MET B CA 1
ATOM 4990 C C . MET C 1 123 ? 93.549 40.451 -22.891 1.00 62.87 121 MET B C 1
ATOM 4991 O O . MET C 1 123 ? 92.482 40.170 -22.353 1.00 63.91 121 MET B O 1
ATOM 4996 N N . GLU C 1 124 ? 94.726 40.141 -22.361 1.00 66.12 122 GLU B N 1
ATOM 4997 C CA . GLU C 1 124 ? 94.814 39.460 -21.076 1.00 70.91 122 GLU B CA 1
ATOM 4998 C C . GLU C 1 124 ? 94.521 40.435 -19.947 1.00 64.74 122 GLU B C 1
ATOM 4999 O O . GLU C 1 124 ? 93.930 40.073 -18.927 1.00 59.44 122 GLU B O 1
ATOM 5005 N N . PHE C 1 125 ? 94.935 41.679 -20.154 1.00 59.17 123 PHE B N 1
ATOM 5006 C CA . PHE C 1 125 ? 94.743 42.739 -19.179 1.00 58.02 123 PHE B CA 1
ATOM 5007 C C . PHE C 1 125 ? 93.260 42.964 -18.907 1.00 61.34 123 PHE B C 1
ATOM 5008 O O . PHE C 1 125 ? 92.857 43.249 -17.779 1.00 63.37 123 PHE B O 1
ATOM 5016 N N . VAL C 1 126 ? 92.452 42.827 -19.953 1.00 60.64 124 VAL B N 1
ATOM 5017 C CA . VAL C 1 126 ? 91.016 43.062 -19.848 1.00 57.05 124 VAL B CA 1
ATOM 5018 C C . VAL C 1 126 ? 90.232 41.777 -19.582 1.00 61.57 124 VAL B C 1
ATOM 5019 O O . VAL C 1 126 ? 89.007 41.797 -19.485 1.00 63.97 124 VAL B O 1
ATOM 5023 N N . GLY C 1 127 ? 90.946 40.664 -19.461 1.00 63.21 125 GLY B N 1
ATOM 5024 C CA . GLY C 1 127 ? 90.325 39.398 -19.117 1.00 61.10 125 GLY B CA 1
ATOM 5025 C C . GLY C 1 127 ? 89.775 38.636 -20.307 1.00 60.97 125 GLY B C 1
ATOM 5026 O O . GLY C 1 127 ? 88.777 37.925 -20.195 1.00 58.33 125 GLY B O 1
ATOM 5027 N N . LEU C 1 128 ? 90.429 38.781 -21.454 1.00 63.91 126 LEU B N 1
ATOM 5028 C CA . LEU C 1 128 ? 90.039 38.046 -22.651 1.00 68.49 126 LEU B CA 1
ATOM 5029 C C . LEU C 1 128 ? 91.083 36.997 -23.011 1.00 72.76 126 LEU B C 1
ATOM 5030 O O . LEU C 1 128 ? 92.206 37.333 -23.385 1.00 71.60 126 LEU B O 1
ATOM 5035 N N . ASP C 1 129 ? 90.707 35.726 -22.891 1.00 73.83 127 ASP B N 1
ATOM 5036 C CA . ASP C 1 129 ? 91.589 34.625 -23.261 1.00 74.38 127 ASP B CA 1
ATOM 5037 C C . ASP C 1 129 ? 92.003 34.776 -24.719 1.00 75.25 127 ASP B C 1
ATOM 5038 O O . ASP C 1 129 ? 91.161 34.954 -25.598 1.00 76.31 127 ASP B O 1
ATOM 5043 N N . PHE C 1 130 ? 93.308 34.711 -24.963 1.00 76.85 128 PHE B N 1
ATOM 5044 C CA . PHE C 1 130 ? 93.860 35.005 -26.282 1.00 75.54 128 PHE B CA 1
ATOM 5045 C C . PHE C 1 130 ? 93.413 34.032 -27.367 1.00 70.00 128 PHE B C 1
ATOM 5046 O O . PHE C 1 130 ? 92.949 34.447 -28.423 1.00 66.60 128 PHE B O 1
ATOM 5054 N N . ASP C 1 131 ? 93.558 32.739 -27.106 1.00 71.42 129 ASP B N 1
ATOM 5055 C CA . ASP C 1 131 ? 93.194 31.722 -28.088 1.00 78.31 129 ASP B CA 1
ATOM 5056 C C . ASP C 1 131 ? 91.684 31.629 -28.274 1.00 71.38 129 ASP B C 1
ATOM 5057 O O . ASP C 1 131 ? 91.203 31.220 -29.327 1.00 68.34 129 ASP B O 1
ATOM 5062 N N . SER C 1 132 ? 90.943 32.021 -27.247 1.00 67.24 130 SER B N 1
ATOM 5063 C CA . SER C 1 132 ? 89.490 31.948 -27.289 1.00 62.36 130 SER B CA 1
ATOM 5064 C C . SER C 1 132 ? 88.881 33.107 -28.069 1.00 58.26 130 SER B C 1
ATOM 5065 O O . SER C 1 132 ? 87.766 33.002 -28.577 1.00 60.40 130 SER B O 1
ATOM 5068 N N . PHE C 1 133 ? 89.616 34.211 -28.170 1.00 49.40 131 PHE B N 1
ATOM 5069 C CA . PHE C 1 133 ? 89.030 35.460 -28.655 1.00 50.58 131 PHE B CA 1
ATOM 5070 C C . PHE C 1 133 ? 89.696 36.109 -29.863 1.00 53.60 131 PHE B C 1
ATOM 5071 O O . PHE C 1 133 ? 89.062 36.895 -30.559 1.00 57.39 131 PHE B O 1
ATOM 5079 N N . LYS C 1 134 ? 90.962 35.791 -30.112 1.00 54.73 132 LYS B N 1
ATOM 5080 C CA . LYS C 1 134 ? 91.728 36.466 -31.163 1.00 54.33 132 LYS B CA 1
ATOM 5081 C C . LYS C 1 134 ? 91.094 36.367 -32.553 1.00 50.51 132 LYS B C 1
ATOM 5082 O O . LYS C 1 134 ? 91.307 37.234 -33.401 1.00 45.85 132 LYS B O 1
ATOM 5088 N N . ASP C 1 135 ? 90.316 35.312 -32.780 1.00 48.49 133 ASP B N 1
ATOM 5089 C CA . ASP C 1 135 ? 89.740 35.055 -34.096 1.00 52.02 133 ASP B CA 1
ATOM 5090 C C . ASP C 1 135 ? 88.237 35.285 -34.141 1.00 53.12 133 ASP B C 1
ATOM 5091 O O . ASP C 1 135 ? 87.613 35.116 -35.186 1.00 59.10 133 ASP B O 1
ATOM 5096 N N . ARG C 1 136 ? 87.661 35.665 -33.007 1.00 48.05 134 ARG B N 1
ATOM 5097 C CA . ARG C 1 136 ? 86.226 35.903 -32.925 1.00 48.14 134 ARG B CA 1
ATOM 5098 C C . ARG C 1 136 ? 85.843 37.162 -33.700 1.00 49.23 134 ARG B C 1
ATOM 5099 O O . ARG C 1 136 ? 86.632 38.108 -33.801 1.00 46.93 134 ARG B O 1
ATOM 5107 N N . VAL C 1 137 ? 84.638 37.160 -34.262 1.00 49.42 135 VAL B N 1
ATOM 5108 C CA . VAL C 1 137 ? 84.138 38.312 -35.004 1.00 46.69 135 VAL B CA 1
ATOM 5109 C C . VAL C 1 137 ? 83.466 39.289 -34.049 1.00 41.51 135 VAL B C 1
ATOM 5110 O O . VAL C 1 137 ? 82.469 38.942 -33.409 1.00 45.87 135 VAL B O 1
ATOM 5114 N N . PRO C 1 138 ? 84.020 40.511 -33.946 1.00 46.15 136 PRO B N 1
ATOM 5115 C CA . PRO C 1 138 ? 83.567 41.565 -33.025 1.00 49.44 136 PRO B CA 1
ATOM 5116 C C . PRO C 1 138 ? 82.066 41.827 -33.099 1.00 51.06 136 PRO B C 1
ATOM 5117 O O . PRO C 1 138 ? 81.429 42.017 -32.065 1.00 60.81 136 PRO B O 1
ATOM 5121 N N . PHE C 1 139 ? 81.523 41.829 -34.312 1.00 39.14 137 PHE B N 1
ATOM 5122 C CA . PHE C 1 139 ? 80.096 42.042 -34.544 1.00 38.21 137 PHE B CA 1
ATOM 5123 C C . PHE C 1 139 ? 79.215 41.131 -33.685 1.00 47.74 137 PHE B C 1
ATOM 5124 O O . PHE C 1 139 ? 78.136 41.528 -33.250 1.00 57.81 137 PHE B O 1
ATOM 5132 N N . PHE C 1 140 ? 79.680 39.909 -33.444 1.00 47.13 138 PHE B N 1
ATOM 5133 C CA . PHE C 1 140 ? 78.876 38.910 -32.741 1.00 48.14 138 PHE B CA 1
ATOM 5134 C C . PHE C 1 140 ? 79.319 38.652 -31.311 1.00 49.49 138 PHE B C 1
ATOM 5135 O O . PHE C 1 140 ? 79.089 37.572 -30.772 1.00 51.61 138 PHE B O 1
ATOM 5143 N N . LEU C 1 141 ? 79.954 39.642 -30.701 1.00 50.99 139 LEU B N 1
ATOM 5144 C CA . LEU C 1 141 ? 80.317 39.544 -29.298 1.00 49.61 139 LEU B CA 1
ATOM 5145 C C . LEU C 1 141 ? 79.189 40.108 -28.445 1.00 51.96 139 LEU B C 1
ATOM 5146 O O . LEU C 1 141 ? 78.375 40.895 -28.926 1.00 51.82 139 LEU B O 1
ATOM 5151 N N . SER C 1 142 ? 79.134 39.695 -27.183 1.00 49.83 140 SER B N 1
ATOM 5152 C CA . SER C 1 142 ? 78.215 40.304 -26.230 1.00 43.68 140 SER B CA 1
ATOM 5153 C C . SER C 1 142 ? 78.694 41.725 -25.933 1.00 47.81 140 SER B C 1
ATOM 5154 O O . SER C 1 142 ? 79.859 42.061 -26.180 1.00 47.90 140 SER B O 1
ATOM 5157 N N . GLY C 1 143 ? 77.796 42.554 -25.408 1.00 42.33 141 GLY B N 1
ATOM 5158 C CA . GLY C 1 143 ? 78.118 43.931 -25.075 1.00 32.17 141 GLY B CA 1
ATOM 5159 C C . GLY C 1 143 ? 79.292 44.050 -24.121 1.00 40.09 141 GLY B C 1
ATOM 5160 O O . GLY C 1 143 ? 80.108 44.967 -24.235 1.00 50.26 141 GLY B O 1
ATOM 5161 N N . GLY C 1 144 ? 79.377 43.117 -23.179 1.00 37.42 142 GLY B N 1
ATOM 5162 C CA . GLY C 1 144 ? 80.483 43.085 -22.242 1.00 37.45 142 GLY B CA 1
ATOM 5163 C C . GLY C 1 144 ? 81.776 42.738 -22.945 1.00 41.24 142 GLY B C 1
ATOM 5164 O O . GLY C 1 144 ? 82.825 43.313 -22.659 1.00 48.83 142 GLY B O 1
ATOM 5165 N N . GLU C 1 145 ? 81.699 41.789 -23.872 1.00 41.95 143 GLU B N 1
ATOM 5166 C CA . GLU C 1 145 ? 82.863 41.379 -24.648 1.00 45.59 143 GLU B CA 1
ATOM 5167 C C . GLU C 1 145 ? 83.309 42.476 -25.612 1.00 45.82 143 GLU B C 1
ATOM 5168 O O . GLU C 1 145 ? 84.505 42.703 -25.799 1.00 45.38 143 GLU B O 1
ATOM 5174 N N . LYS C 1 146 ? 82.342 43.158 -26.217 1.00 40.72 144 LYS B N 1
ATOM 5175 C CA . LYS C 1 146 ? 82.637 44.283 -27.099 1.00 42.94 144 LYS B CA 1
ATOM 5176 C C . LYS C 1 146 ? 83.313 45.420 -26.358 1.00 47.30 144 LYS B C 1
ATOM 5177 O O . LYS C 1 146 ? 84.162 46.114 -26.909 1.00 51.21 144 LYS B O 1
ATOM 5183 N N . ARG C 1 147 ? 82.917 45.612 -25.107 1.00 41.41 145 ARG B N 1
ATOM 5184 C CA . ARG C 1 147 ? 83.457 46.693 -24.300 1.00 40.80 145 ARG B CA 1
ATOM 5185 C C . ARG C 1 147 ? 84.908 46.402 -23.935 1.00 46.37 145 ARG B C 1
ATOM 5186 O O . ARG C 1 147 ? 85.734 47.308 -23.857 1.00 53.02 145 ARG B O 1
ATOM 5194 N N . ARG C 1 148 ? 85.217 45.126 -23.731 1.00 47.98 146 ARG B N 1
ATOM 5195 C CA . ARG C 1 148 ? 86.576 44.707 -23.401 1.00 48.60 146 ARG B CA 1
ATOM 5196 C C . ARG C 1 148 ? 87.518 44.897 -24.577 1.00 47.79 146 ARG B C 1
ATOM 5197 O O . ARG C 1 148 ? 88.644 45.367 -24.419 1.00 48.55 146 ARG B O 1
ATOM 5205 N N . VAL C 1 149 ? 87.047 44.511 -25.757 1.00 46.49 147 VAL B N 1
ATOM 5206 C CA . VAL C 1 149 ? 87.828 44.635 -26.978 1.00 40.16 147 VAL B CA 1
ATOM 5207 C C . VAL C 1 149 ? 88.093 46.103 -27.286 1.00 41.73 147 VAL B C 1
ATOM 5208 O O . VAL C 1 149 ? 89.192 46.472 -27.696 1.00 42.45 147 VAL B O 1
ATOM 5212 N N . ALA C 1 150 ? 87.079 46.935 -27.067 1.00 43.47 148 ALA B N 1
ATOM 5213 C CA . ALA C 1 150 ? 87.194 48.375 -27.275 1.00 40.18 148 ALA B CA 1
ATOM 5214 C C . ALA C 1 150 ? 88.286 48.969 -26.391 1.00 46.50 148 ALA B C 1
ATOM 5215 O O . ALA C 1 150 ? 89.034 49.852 -26.815 1.00 47.09 148 ALA B O 1
ATOM 5217 N N . ILE C 1 151 ? 88.376 48.472 -25.161 1.00 43.46 149 ILE B N 1
ATOM 5218 C CA . ILE C 1 151 ? 89.367 48.957 -24.205 1.00 46.89 149 ILE B CA 1
ATOM 5219 C C . ILE C 1 151 ? 90.767 48.458 -24.547 1.00 51.38 149 ILE B C 1
ATOM 5220 O O . ILE C 1 151 ? 91.731 49.224 -24.544 1.00 58.19 149 ILE B O 1
ATOM 5225 N N . ALA C 1 152 ? 90.872 47.169 -24.850 1.00 51.72 150 ALA B N 1
ATOM 5226 C CA . ALA C 1 152 ? 92.158 46.569 -25.189 1.00 50.39 150 ALA B CA 1
ATOM 5227 C C . ALA C 1 152 ? 92.765 47.198 -26.438 1.00 52.15 150 ALA B C 1
ATOM 5228 O O . ALA C 1 152 ? 93.982 47.276 -26.573 1.00 59.80 150 ALA B O 1
ATOM 5230 N N . SER C 1 153 ? 91.910 47.657 -27.345 1.00 51.42 151 SER B N 1
ATOM 5231 C CA . SER C 1 153 ? 92.372 48.244 -28.601 1.00 49.53 151 SER B CA 1
ATOM 5232 C C . SER C 1 153 ? 92.861 49.679 -28.423 1.00 54.79 151 SER B C 1
ATOM 5233 O O . SER C 1 153 ? 93.396 50.273 -29.356 1.00 62.31 151 SER B O 1
ATOM 5236 N N . VAL C 1 154 ? 92.676 50.238 -27.229 1.00 53.03 152 VAL B N 1
ATOM 5237 C CA . VAL C 1 154 ? 93.122 51.610 -26.972 1.00 54.51 152 VAL B CA 1
ATOM 5238 C C . VAL C 1 154 ? 94.181 51.721 -25.870 1.00 52.09 152 VAL B C 1
ATOM 5239 O O . VAL C 1 154 ? 94.730 52.795 -25.643 1.00 53.39 152 VAL B O 1
ATOM 5243 N N . ILE C 1 155 ? 94.459 50.615 -25.186 1.00 48.26 153 ILE B N 1
ATOM 5244 C CA . ILE C 1 155 ? 95.537 50.584 -24.200 1.00 58.25 153 ILE B CA 1
ATOM 5245 C C . ILE C 1 155 ? 96.715 49.785 -24.736 1.00 68.84 153 ILE B C 1
ATOM 5246 O O . ILE C 1 155 ? 97.737 49.634 -24.066 1.00 73.14 153 ILE B O 1
ATOM 5251 N N . VAL C 1 156 ? 96.554 49.268 -25.947 1.00 70.49 154 VAL B N 1
ATOM 5252 C CA . VAL C 1 156 ? 97.525 48.352 -26.535 1.00 72.45 154 VAL B CA 1
ATOM 5253 C C . VAL C 1 156 ? 98.858 49.029 -26.869 1.00 73.45 154 VAL B C 1
ATOM 5254 O O . VAL C 1 156 ? 99.919 48.412 -26.766 1.00 72.64 154 VAL B O 1
ATOM 5258 N N . HIS C 1 157 ? 98.802 50.303 -27.245 1.00 69.86 155 HIS B N 1
ATOM 5259 C CA . HIS C 1 157 ? 100.013 51.061 -27.553 1.00 70.77 155 HIS B CA 1
ATOM 5260 C C . HIS C 1 157 ? 100.574 51.754 -26.314 1.00 73.62 155 HIS B C 1
ATOM 5261 O O . HIS C 1 157 ? 101.392 52.676 -26.422 1.00 71.28 155 HIS B O 1
ATOM 5268 N N . GLU C 1 158 ? 100.129 51.292 -25.146 1.00 75.79 156 GLU B N 1
ATOM 5269 C CA . GLU C 1 158 ? 100.598 51.795 -23.854 1.00 81.77 156 GLU B CA 1
ATOM 5270 C C . GLU C 1 158 ? 100.533 53.317 -23.730 1.00 80.36 156 GLU B C 1
ATOM 5271 O O . GLU C 1 158 ? 101.566 53.977 -23.599 1.00 85.99 156 GLU B O 1
ATOM 5277 N N . PRO C 1 159 ? 99.317 53.884 -23.765 1.00 73.71 157 PRO B N 1
ATOM 5278 C CA . PRO C 1 159 ? 99.225 55.333 -23.585 1.00 69.12 157 PRO B CA 1
ATOM 5279 C C . PRO C 1 159 ? 99.285 55.673 -22.104 1.00 65.51 157 PRO B C 1
ATOM 5280 O O . PRO C 1 159 ? 99.167 54.780 -21.265 1.00 66.94 157 PRO B O 1
ATOM 5284 N N . ASP C 1 160 ? 99.468 56.949 -21.789 1.00 62.91 158 ASP B N 1
ATOM 5285 C CA . ASP C 1 160 ? 99.555 57.378 -20.401 1.00 73.94 158 ASP B CA 1
ATOM 5286 C C . ASP C 1 160 ? 98.188 57.814 -19.893 1.00 75.30 158 ASP B C 1
ATOM 5287 O O . ASP C 1 160 ? 97.947 57.867 -18.687 1.00 78.87 158 ASP B O 1
ATOM 5292 N N . ILE C 1 161 ? 97.293 58.115 -20.827 1.00 68.74 159 ILE B N 1
ATOM 5293 C CA . ILE C 1 161 ? 95.942 58.538 -20.482 1.00 60.93 159 ILE B CA 1
ATOM 5294 C C . ILE C 1 161 ? 94.899 57.617 -21.106 1.00 58.20 159 ILE B C 1
ATOM 5295 O O . ILE C 1 161 ? 95.010 57.220 -22.267 1.00 52.51 159 ILE B O 1
ATOM 5300 N N . LEU C 1 162 ? 93.886 57.277 -20.318 1.00 58.71 160 LEU B N 1
ATOM 5301 C CA . LEU C 1 162 ? 92.805 56.414 -20.770 1.00 53.13 160 LEU B CA 1
ATOM 5302 C C . LEU C 1 162 ? 91.458 57.091 -20.570 1.00 52.55 160 LEU B C 1
ATOM 5303 O O . LEU C 1 162 ? 91.117 57.494 -19.462 1.00 51.97 160 LEU B O 1
ATOM 5308 N N . ILE C 1 163 ? 90.688 57.212 -21.644 1.00 54.20 161 ILE B N 1
ATOM 5309 C CA . ILE C 1 163 ? 89.355 57.792 -21.543 1.00 50.92 161 ILE B CA 1
ATOM 5310 C C . ILE C 1 163 ? 88.281 56.751 -21.848 1.00 45.19 161 ILE B C 1
ATOM 5311 O O . ILE C 1 163 ? 88.324 56.075 -22.873 1.00 45.38 161 ILE B O 1
ATOM 5316 N N . LEU C 1 164 ? 87.320 56.623 -20.943 1.00 39.69 162 LEU B N 1
ATOM 5317 C CA . LEU C 1 164 ? 86.225 55.684 -21.122 1.00 30.93 162 LEU B CA 1
ATOM 5318 C C . LEU C 1 164 ? 84.905 56.418 -21.171 1.00 28.42 162 LEU B C 1
ATOM 5319 O O . LEU C 1 164 ? 84.397 56.864 -20.143 1.00 36.31 162 LEU B O 1
ATOM 5324 N N . ASP C 1 165 ? 84.350 56.552 -22.369 1.00 28.57 163 ASP B N 1
ATOM 5325 C CA . ASP C 1 165 ? 83.060 57.211 -22.516 1.00 31.86 163 ASP B CA 1
ATOM 5326 C C . ASP C 1 165 ? 81.935 56.210 -22.247 1.00 36.27 163 ASP B C 1
ATOM 5327 O O . ASP C 1 165 ? 81.644 55.348 -23.075 1.00 35.02 163 ASP B O 1
ATOM 5332 N N . GLU C 1 166 ? 81.330 56.324 -21.069 1.00 36.32 164 GLU B N 1
ATOM 5333 C CA . GLU C 1 166 ? 80.176 55.515 -20.670 1.00 38.22 164 GLU B CA 1
ATOM 5334 C C . GLU C 1 166 ? 80.324 54.008 -20.904 1.00 39.64 164 GLU B C 1
ATOM 5335 O O . GLU C 1 166 ? 79.550 53.416 -21.655 1.00 40.56 164 GLU B O 1
ATOM 5341 N N . PRO C 1 167 ? 81.308 53.382 -20.237 1.00 41.46 165 PRO B N 1
ATOM 5342 C CA . PRO C 1 167 ? 81.641 51.976 -20.498 1.00 40.05 165 PRO B CA 1
ATOM 5343 C C . PRO C 1 167 ? 80.768 50.951 -19.772 1.00 39.16 165 PRO B C 1
ATOM 5344 O O . PRO C 1 167 ? 80.889 49.765 -20.068 1.00 50.48 165 PRO B O 1
ATOM 5348 N N . LEU C 1 168 ? 79.917 51.387 -18.847 1.00 31.50 166 LEU B N 1
ATOM 5349 C CA . LEU C 1 168 ? 79.105 50.453 -18.059 1.00 34.50 166 LEU B CA 1
ATOM 5350 C C . LEU C 1 168 ? 77.649 50.351 -18.513 1.00 44.66 166 LEU B C 1
ATOM 5351 O O . LEU C 1 168 ? 76.837 49.705 -17.854 1.00 52.26 166 LEU B O 1
ATOM 5356 N N . VAL C 1 169 ? 77.311 50.997 -19.622 1.00 45.42 167 VAL B N 1
ATOM 5357 C CA . VAL C 1 169 ? 75.930 50.988 -20.090 1.00 45.49 167 VAL B CA 1
ATOM 5358 C C . VAL C 1 169 ? 75.555 49.613 -20.635 1.00 50.53 167 VAL B C 1
ATOM 5359 O O . VAL C 1 169 ? 76.246 49.073 -21.501 1.00 49.88 167 VAL B O 1
ATOM 5363 N N . GLY C 1 170 ? 74.471 49.045 -20.108 1.00 55.22 168 GLY B N 1
ATOM 5364 C CA . GLY C 1 170 ? 73.970 47.761 -20.573 1.00 56.06 168 GLY B CA 1
ATOM 5365 C C . GLY C 1 170 ? 74.679 46.573 -19.951 1.00 56.53 168 GLY B C 1
ATOM 5366 O O . GLY C 1 170 ? 74.611 45.456 -20.461 1.00 64.16 168 GLY B O 1
ATOM 5367 N N . LEU C 1 171 ? 75.365 46.814 -18.841 1.00 52.89 169 LEU B N 1
ATOM 5368 C CA . LEU C 1 171 ? 76.088 45.751 -18.150 1.00 53.40 169 LEU B CA 1
ATOM 5369 C C . LEU C 1 171 ? 75.391 45.373 -16.845 1.00 62.51 169 LEU B C 1
ATOM 5370 O O . LEU C 1 171 ? 74.611 46.181 -16.303 1.00 60.65 169 LEU B O 1
ATOM 5375 N N . ASP C 1 172 ? 75.641 44.145 -16.355 1.00 71.79 170 ASP B N 1
ATOM 5376 C CA . ASP C 1 172 ? 75.263 43.850 -14.961 1.00 79.26 170 ASP B CA 1
ATOM 5377 C C . ASP C 1 172 ? 76.238 44.185 -13.861 1.00 81.16 170 ASP B C 1
ATOM 5378 O O . ASP C 1 172 ? 77.429 44.354 -14.084 1.00 81.50 170 ASP B O 1
ATOM 5383 N N . ARG C 1 173 ? 75.675 44.250 -12.655 1.00 82.05 171 ARG B N 1
ATOM 5384 C CA . ARG C 1 173 ? 76.407 44.460 -11.416 1.00 83.88 171 ARG B CA 1
ATOM 5385 C C . ARG C 1 173 ? 77.672 43.606 -11.411 1.00 75.84 171 ARG B C 1
ATOM 5386 O O . ARG C 1 173 ? 78.694 44.004 -10.854 1.00 76.55 171 ARG B O 1
ATOM 5394 N N . GLU C 1 174 ? 77.584 42.438 -12.047 1.00 67.23 172 GLU B N 1
ATOM 5395 C CA . GLU C 1 174 ? 78.702 41.526 -12.267 1.00 68.05 172 GLU B CA 1
ATOM 5396 C C . GLU C 1 174 ? 79.716 42.168 -13.207 1.00 68.15 172 GLU B C 1
ATOM 5397 O O . GLU C 1 174 ? 80.873 42.403 -12.848 1.00 69.06 172 GLU B O 1
ATOM 5403 N N . GLY C 1 175 ? 79.257 42.437 -14.429 1.00 65.97 173 GLY B N 1
ATOM 5404 C CA . GLY C 1 175 ? 80.114 42.907 -15.502 1.00 60.50 173 GLY B CA 1
ATOM 5405 C C . GLY C 1 175 ? 80.659 44.292 -15.230 1.00 58.12 173 GLY B C 1
ATOM 5406 O O . GLY C 1 175 ? 81.756 44.642 -15.669 1.00 55.99 173 GLY B O 1
ATOM 5407 N N . LYS C 1 176 ? 79.891 45.084 -14.492 1.00 55.69 174 LYS B N 1
ATOM 5408 C CA . LYS C 1 176 ? 80.334 46.416 -14.110 1.00 57.67 174 LYS B CA 1
ATOM 5409 C C . LYS C 1 176 ? 81.489 46.317 -13.134 1.00 60.78 174 LYS B C 1
ATOM 5410 O O . LYS C 1 176 ? 82.495 47.013 -13.271 1.00 62.15 174 LYS B O 1
ATOM 5416 N N . THR C 1 177 ? 81.327 45.439 -12.149 1.00 60.18 175 THR B N 1
ATOM 5417 C CA . THR C 1 177 ? 82.338 45.216 -11.125 1.00 59.40 175 THR B CA 1
ATOM 5418 C C . THR C 1 177 ? 83.650 44.762 -11.742 1.00 60.01 175 THR B C 1
ATOM 5419 O O . THR C 1 177 ? 84.726 45.237 -11.377 1.00 65.15 175 THR B O 1
ATOM 5423 N N . ASP C 1 178 ? 83.549 43.843 -12.694 1.00 58.25 176 ASP B N 1
ATOM 5424 C CA . ASP C 1 178 ? 84.728 43.268 -13.331 1.00 62.95 176 ASP B CA 1
ATOM 5425 C C . ASP C 1 178 ? 85.449 44.275 -14.216 1.00 59.16 176 ASP B C 1
ATOM 5426 O O . ASP C 1 178 ? 86.635 44.145 -14.479 1.00 58.79 176 ASP B O 1
ATOM 5431 N N . LEU C 1 179 ? 84.717 45.279 -14.677 1.00 56.85 177 LEU B N 1
ATOM 5432 C CA . LEU C 1 179 ? 85.277 46.281 -15.574 1.00 56.19 177 LEU B CA 1
ATOM 5433 C C . LEU C 1 179 ? 85.931 47.417 -14.797 1.00 55.58 177 LEU B C 1
ATOM 5434 O O . LEU C 1 179 ? 86.910 48.008 -15.244 1.00 54.22 177 LEU B O 1
ATOM 5439 N N . LEU C 1 180 ? 85.384 47.715 -13.625 1.00 54.25 178 LEU B N 1
ATOM 5440 C CA . LEU C 1 180 ? 85.996 48.678 -12.716 1.00 53.05 178 LEU B CA 1
ATOM 5441 C C . LEU C 1 180 ? 87.283 48.083 -12.150 1.00 57.12 178 LEU B C 1
ATOM 5442 O O . LEU C 1 180 ? 88.233 48.803 -11.835 1.00 55.08 178 LEU B O 1
ATOM 5447 N N . ARG C 1 181 ? 87.300 46.759 -12.026 1.00 58.56 179 ARG B N 1
ATOM 5448 C CA . ARG C 1 181 ? 88.486 46.022 -11.624 1.00 58.70 179 ARG B CA 1
ATOM 5449 C C . ARG C 1 181 ? 89.611 46.310 -12.612 1.00 59.49 179 ARG B C 1
ATOM 5450 O O . ARG C 1 181 ? 90.770 46.461 -12.216 1.00 62.20 179 ARG B O 1
ATOM 5458 N N . ILE C 1 182 ? 89.256 46.395 -13.894 1.00 60.31 180 ILE B N 1
ATOM 5459 C CA . ILE C 1 182 ? 90.213 46.733 -14.944 1.00 59.85 180 ILE B CA 1
ATOM 5460 C C . ILE C 1 182 ? 90.680 48.179 -14.803 1.00 60.21 180 ILE B C 1
ATOM 5461 O O . ILE C 1 182 ? 91.822 48.510 -15.124 1.00 63.47 180 ILE B O 1
ATOM 5466 N N . VAL C 1 183 ? 89.784 49.039 -14.330 1.00 58.90 181 VAL B N 1
ATOM 5467 C CA . VAL C 1 183 ? 90.102 50.448 -14.133 1.00 62.06 181 VAL B CA 1
ATOM 5468 C C . VAL C 1 183 ? 91.098 50.637 -12.998 1.00 64.50 181 VAL B C 1
ATOM 5469 O O . VAL C 1 183 ? 92.070 51.379 -13.132 1.00 62.51 181 VAL B O 1
ATOM 5473 N N . GLU C 1 184 ? 90.838 49.963 -11.882 1.00 62.59 182 GLU B N 1
ATOM 5474 C CA . GLU C 1 184 ? 91.716 50.003 -10.723 1.00 57.47 182 GLU B CA 1
ATOM 5475 C C . GLU C 1 184 ? 93.127 49.587 -11.110 1.00 61.64 182 GLU B C 1
ATOM 5476 O O . GLU C 1 184 ? 94.101 50.162 -10.638 1.00 67.95 182 GLU B O 1
ATOM 5482 N N . LYS C 1 185 ? 93.222 48.585 -11.976 1.00 57.69 183 LYS B N 1
ATOM 5483 C CA . LYS C 1 185 ? 94.503 48.092 -12.470 1.00 62.80 183 LYS B CA 1
ATOM 5484 C C . LYS C 1 185 ? 95.257 49.185 -13.171 1.00 62.31 183 LYS B C 1
ATOM 5485 O O . LYS C 1 185 ? 96.454 49.373 -12.968 1.00 63.88 183 LYS B O 1
ATOM 5491 N N . TRP C 1 186 ? 94.539 49.865 -14.052 1.00 60.81 184 TRP B N 1
ATOM 5492 C CA . TRP C 1 186 ? 95.111 50.917 -14.860 1.00 58.68 184 TRP B CA 1
ATOM 5493 C C . TRP C 1 186 ? 95.776 51.954 -13.969 1.00 62.69 184 TRP B C 1
ATOM 5494 O O . TRP C 1 186 ? 96.942 52.303 -14.160 1.00 63.02 184 TRP B O 1
ATOM 5505 N N . LYS C 1 187 ? 95.033 52.419 -12.972 1.00 64.99 185 LYS B N 1
ATOM 5506 C CA . LYS C 1 187 ? 95.518 53.479 -12.098 1.00 70.26 185 LYS B CA 1
ATOM 5507 C C . LYS C 1 187 ? 96.485 52.979 -11.029 1.00 71.78 185 LYS B C 1
ATOM 5508 O O . LYS C 1 187 ? 97.032 53.771 -10.256 1.00 70.09 185 LYS B O 1
ATOM 5514 N N . THR C 1 188 ? 96.695 51.667 -10.990 1.00 69.57 186 THR B N 1
ATOM 5515 C CA . THR C 1 188 ? 97.722 51.083 -10.131 1.00 70.19 186 THR B CA 1
ATOM 5516 C C . THR C 1 188 ? 99.070 51.171 -10.844 1.00 74.04 186 THR B C 1
ATOM 5517 O O . THR C 1 188 ? 100.126 51.134 -10.223 1.00 78.70 186 THR B O 1
ATOM 5521 N N . LEU C 1 189 ? 99.008 51.319 -12.162 1.00 71.78 187 LEU B N 1
ATOM 5522 C CA . LEU C 1 189 ? 100.192 51.557 -12.978 1.00 70.02 187 LEU B CA 1
ATOM 5523 C C . LEU C 1 189 ? 100.541 53.042 -12.936 1.00 67.02 187 LEU B C 1
ATOM 5524 O O . LEU C 1 189 ? 101.467 53.493 -13.608 1.00 62.53 187 LEU B O 1
ATOM 5529 N N . GLY C 1 190 ? 99.781 53.797 -12.148 1.00 66.42 188 GLY B N 1
ATOM 5530 C CA . GLY C 1 190 ? 100.023 55.218 -11.973 1.00 68.34 188 GLY B CA 1
ATOM 5531 C C . GLY C 1 190 ? 99.612 56.055 -13.169 1.00 70.39 188 GLY B C 1
ATOM 5532 O O . GLY C 1 190 ? 100.115 57.160 -13.362 1.00 67.67 188 GLY B O 1
ATOM 5533 N N . LYS C 1 191 ? 98.694 55.534 -13.977 1.00 73.47 189 LYS B N 1
ATOM 5534 C CA . LYS C 1 191 ? 98.215 56.267 -15.143 1.00 69.42 189 LYS B CA 1
ATOM 5535 C C . LYS C 1 191 ? 96.873 56.929 -14.880 1.00 62.95 189 LYS B C 1
ATOM 5536 O O . LYS C 1 191 ? 96.074 56.441 -14.081 1.00 61.84 189 LYS B O 1
ATOM 5542 N N . THR C 1 192 ? 96.636 58.047 -15.557 1.00 60.72 190 THR B N 1
ATOM 5543 C CA . THR C 1 192 ? 95.394 58.789 -15.391 1.00 63.55 190 THR B CA 1
ATOM 5544 C C . THR C 1 192 ? 94.279 58.214 -16.259 1.00 64.61 190 THR B C 1
ATOM 5545 O O . THR C 1 192 ? 94.513 57.766 -17.381 1.00 66.09 190 THR B O 1
ATOM 5549 N N . VAL C 1 193 ? 93.065 58.225 -15.722 1.00 57.73 191 VAL B N 1
ATOM 5550 C CA . VAL C 1 193 ? 91.912 57.697 -16.433 1.00 52.97 191 VAL B CA 1
ATOM 5551 C C . VAL C 1 193 ? 90.691 58.592 -16.243 1.00 50.17 191 VAL B C 1
ATOM 5552 O O . VAL C 1 193 ? 90.342 58.960 -15.122 1.00 43.19 191 VAL B O 1
ATOM 5556 N N . ILE C 1 194 ? 90.053 58.955 -17.349 1.00 50.30 192 ILE B N 1
ATOM 5557 C CA . ILE C 1 194 ? 88.843 59.763 -17.287 1.00 46.27 192 ILE B CA 1
ATOM 5558 C C . ILE C 1 194 ? 87.614 58.923 -17.635 1.00 44.07 192 ILE B C 1
ATOM 5559 O O . ILE C 1 194 ? 87.602 58.192 -18.627 1.00 43.56 192 ILE B O 1
ATOM 5564 N N . LEU C 1 195 ? 86.586 59.030 -16.801 1.00 40.53 193 LEU B N 1
ATOM 5565 C CA . LEU C 1 195 ? 85.345 58.300 -17.001 1.00 34.96 193 LEU B CA 1
ATOM 5566 C C . LEU C 1 195 ? 84.191 59.250 -17.243 1.00 36.68 193 LEU B C 1
ATOM 5567 O O . LEU C 1 195 ? 83.960 60.171 -16.463 1.00 48.69 193 LEU B O 1
ATOM 5572 N N . ILE C 1 196 ? 83.462 59.017 -18.326 1.00 33.88 194 ILE B N 1
ATOM 5573 C CA . ILE C 1 196 ? 82.203 59.712 -18.548 1.00 39.32 194 ILE B CA 1
ATOM 5574 C C . ILE C 1 196 ? 81.083 58.761 -18.136 1.00 43.75 194 ILE B C 1
ATOM 5575 O O . ILE C 1 196 ? 80.967 57.668 -18.675 1.00 52.93 194 ILE B O 1
ATOM 5580 N N . SER C 1 197 ? 80.267 59.162 -17.167 1.00 31.59 195 SER B N 1
ATOM 5581 C CA . SER C 1 197 ? 79.244 58.261 -16.644 1.00 31.68 195 SER B CA 1
ATOM 5582 C C . SER C 1 197 ? 78.060 58.966 -16.009 1.00 39.16 195 SER B C 1
ATOM 5583 O O . SER C 1 197 ? 78.188 60.070 -15.490 1.00 38.48 195 SER B O 1
ATOM 5586 N N . HIS C 1 198 ? 76.911 58.298 -16.042 1.00 38.13 196 HIS B N 1
ATOM 5587 C CA . HIS C 1 198 ? 75.732 58.755 -15.320 1.00 30.72 196 HIS B CA 1
ATOM 5588 C C . HIS C 1 198 ? 75.593 57.949 -14.039 1.00 40.40 196 HIS B C 1
ATOM 5589 O O . HIS C 1 198 ? 74.874 58.337 -13.117 1.00 44.98 196 HIS B O 1
ATOM 5596 N N . ASP C 1 199 ? 76.284 56.815 -13.992 1.00 42.19 197 ASP B N 1
ATOM 5597 C CA . ASP C 1 199 ? 76.213 55.932 -12.835 1.00 46.47 197 ASP B CA 1
ATOM 5598 C C . ASP C 1 199 ? 77.198 56.385 -11.770 1.00 45.98 197 ASP B C 1
ATOM 5599 O O . ASP C 1 199 ? 78.213 55.734 -11.520 1.00 42.31 197 ASP B O 1
ATOM 5604 N N . ILE C 1 200 ? 76.880 57.509 -11.142 1.00 47.22 198 ILE B N 1
ATOM 5605 C CA . ILE C 1 200 ? 77.782 58.144 -10.193 1.00 47.54 198 ILE B CA 1
ATOM 5606 C C . ILE C 1 200 ? 77.989 57.325 -8.921 1.00 51.73 198 ILE B C 1
ATOM 5607 O O . ILE C 1 200 ? 79.121 57.136 -8.483 1.00 56.53 198 ILE B O 1
ATOM 5612 N N . GLU C 1 201 ? 76.899 56.823 -8.347 1.00 46.12 199 GLU B N 1
ATOM 5613 C CA . GLU C 1 201 ? 76.949 56.108 -7.068 1.00 46.32 199 GLU B CA 1
ATOM 5614 C C . GLU C 1 201 ? 77.859 54.882 -7.096 1.00 49.13 199 GLU B C 1
ATOM 5615 O O . GLU C 1 201 ? 78.350 54.438 -6.059 1.00 53.50 199 GLU B O 1
ATOM 5621 N N . THR C 1 202 ? 78.082 54.340 -8.289 1.00 45.67 200 THR B N 1
ATOM 5622 C CA . THR C 1 202 ? 78.910 53.153 -8.457 1.00 44.79 200 THR B CA 1
ATOM 5623 C C . THR C 1 202 ? 80.326 53.547 -8.858 1.00 45.93 200 THR B C 1
ATOM 5624 O O . THR C 1 202 ? 81.307 52.956 -8.404 1.00 46.35 200 THR B O 1
ATOM 5628 N N . VAL C 1 203 ? 80.420 54.566 -9.704 1.00 47.52 201 VAL B N 1
ATOM 5629 C CA . VAL C 1 203 ? 81.699 55.032 -10.229 1.00 49.49 201 VAL B CA 1
ATOM 5630 C C . VAL C 1 203 ? 82.483 55.864 -9.208 1.00 50.11 201 VAL B C 1
ATOM 5631 O O . VAL C 1 203 ? 83.712 55.802 -9.163 1.00 51.04 201 VAL B O 1
ATOM 5635 N N . ILE C 1 204 ? 81.766 56.610 -8.369 1.00 50.95 202 ILE B N 1
ATOM 5636 C CA . ILE C 1 204 ? 82.387 57.574 -7.454 1.00 52.35 202 ILE B CA 1
ATOM 5637 C C . ILE C 1 204 ? 83.393 56.971 -6.467 1.00 51.57 202 ILE B C 1
ATOM 5638 O O . ILE C 1 204 ? 84.299 57.659 -6.004 1.00 54.34 202 ILE B O 1
ATOM 5643 N N . ASN C 1 205 ? 83.244 55.686 -6.161 1.00 48.95 203 ASN B N 1
ATOM 5644 C CA . ASN C 1 205 ? 84.183 54.995 -5.279 1.00 52.26 203 ASN B CA 1
ATOM 5645 C C . ASN C 1 205 ? 85.526 54.709 -5.943 1.00 56.40 203 ASN B C 1
ATOM 5646 O O . ASN C 1 205 ? 86.420 54.132 -5.326 1.00 61.65 203 ASN B O 1
ATOM 5651 N N . HIS C 1 206 ? 85.663 55.117 -7.202 1.00 53.03 204 HIS B N 1
ATOM 5652 C CA . HIS C 1 206 ? 86.860 54.814 -7.978 1.00 49.26 204 HIS B CA 1
ATOM 5653 C C . HIS C 1 206 ? 87.532 56.060 -8.542 1.00 48.49 204 HIS B C 1
ATOM 5654 O O . HIS C 1 206 ? 88.503 55.960 -9.291 1.00 50.10 204 HIS B O 1
ATOM 5661 N N . VAL C 1 207 ? 87.019 57.233 -8.185 1.00 46.50 205 VAL B N 1
ATOM 5662 C CA . VAL C 1 207 ? 87.555 58.480 -8.724 1.00 48.93 205 VAL B CA 1
ATOM 5663 C C . VAL C 1 207 ? 88.090 59.410 -7.642 1.00 52.09 205 VAL B C 1
ATOM 5664 O O . VAL C 1 207 ? 87.924 59.158 -6.449 1.00 54.47 205 VAL B O 1
ATOM 5668 N N . ASP C 1 208 ? 88.735 60.487 -8.078 1.00 54.72 206 ASP B N 1
ATOM 5669 C CA . ASP C 1 208 ? 89.278 61.486 -7.168 1.00 57.36 206 ASP B CA 1
ATOM 5670 C C . ASP C 1 208 ? 88.460 62.767 -7.242 1.00 54.23 206 ASP B C 1
ATOM 5671 O O . ASP C 1 208 ? 88.010 63.293 -6.226 1.00 57.98 206 ASP B O 1
ATOM 5676 N N . ARG C 1 209 ? 88.267 63.263 -8.458 1.00 47.42 207 ARG B N 1
ATOM 5677 C CA . ARG C 1 209 ? 87.485 64.470 -8.666 1.00 49.37 207 ARG B CA 1
ATOM 5678 C C . ARG C 1 209 ? 86.245 64.188 -9.500 1.00 49.72 207 ARG B C 1
ATOM 5679 O O . ARG C 1 209 ? 86.130 63.144 -10.139 1.00 52.93 207 ARG B O 1
ATOM 5687 N N . VAL C 1 210 ? 85.322 65.139 -9.486 1.00 45.49 208 VAL B N 1
ATOM 5688 C CA . VAL C 1 210 ? 84.116 65.056 -10.288 1.00 46.74 208 VAL B CA 1
ATOM 5689 C C . VAL C 1 210 ? 83.884 66.385 -10.995 1.00 52.06 208 VAL B C 1
ATOM 5690 O O . VAL C 1 210 ? 83.790 67.432 -10.356 1.00 57.94 208 VAL B O 1
ATOM 5694 N N . VAL C 1 211 ? 83.810 66.341 -12.318 1.00 45.73 209 VAL B N 1
ATOM 5695 C CA . VAL C 1 211 ? 83.442 67.514 -13.094 1.00 42.77 209 VAL B CA 1
ATOM 5696 C C . VAL C 1 211 ? 82.058 67.278 -13.680 1.00 43.70 209 VAL B C 1
ATOM 5697 O O . VAL C 1 211 ? 81.752 66.178 -14.132 1.00 56.34 209 VAL B O 1
ATOM 5701 N N . VAL C 1 212 ? 81.214 68.304 -13.651 1.00 33.56 210 VAL B N 1
ATOM 5702 C CA . VAL C 1 212 ? 79.867 68.191 -14.190 1.00 33.46 210 VAL B CA 1
ATOM 5703 C C . VAL C 1 212 ? 79.632 69.212 -15.297 1.00 46.33 210 VAL B C 1
ATOM 5704 O O . VAL C 1 212 ? 79.896 70.402 -15.126 1.00 58.54 210 VAL B O 1
ATOM 5708 N N . LEU C 1 213 ? 79.142 68.729 -16.434 1.00 41.03 211 LEU B N 1
ATOM 5709 C CA . LEU C 1 213 ? 78.818 69.588 -17.565 1.00 30.62 211 LEU B CA 1
ATOM 5710 C C . LEU C 1 213 ? 77.315 69.807 -17.648 1.00 43.45 211 LEU B C 1
ATOM 5711 O O . LEU C 1 213 ? 76.530 68.994 -17.166 1.00 46.71 211 LEU B O 1
ATOM 5716 N N . GLU C 1 214 ? 76.923 70.911 -18.273 1.00 42.20 212 GLU B N 1
ATOM 5717 C CA . GLU C 1 214 ? 75.515 71.261 -18.405 1.00 32.23 212 GLU B CA 1
ATOM 5718 C C . GLU C 1 214 ? 75.319 72.296 -19.502 1.00 43.03 212 GLU B C 1
ATOM 5719 O O . GLU C 1 214 ? 75.759 73.440 -19.371 1.00 53.48 212 GLU B O 1
ATOM 5725 N N . LYS C 1 215 ? 74.674 71.875 -20.588 1.00 47.86 213 LYS B N 1
ATOM 5726 C CA . LYS C 1 215 ? 74.387 72.750 -21.723 1.00 53.53 213 LYS B CA 1
ATOM 5727 C C . LYS C 1 215 ? 75.654 73.378 -22.310 1.00 57.42 213 LYS B C 1
ATOM 5728 O O . LYS C 1 215 ? 75.610 74.468 -22.879 1.00 64.97 213 LYS B O 1
ATOM 5734 N N . GLY C 1 216 ? 76.779 72.687 -22.163 1.00 50.03 214 GLY B N 1
ATOM 5735 C CA . GLY C 1 216 ? 78.035 73.150 -22.719 1.00 43.39 214 GLY B CA 1
ATOM 5736 C C . GLY C 1 216 ? 78.971 73.746 -21.686 1.00 51.00 214 GLY B C 1
ATOM 5737 O O . GLY C 1 216 ? 80.172 73.877 -21.928 1.00 52.62 214 GLY B O 1
ATOM 5738 N N . LYS C 1 217 ? 78.426 74.104 -20.529 1.00 51.23 215 LYS B N 1
ATOM 5739 C CA . LYS C 1 217 ? 79.211 74.781 -19.504 1.00 54.15 215 LYS B CA 1
ATOM 5740 C C . LYS C 1 217 ? 79.561 73.867 -18.343 1.00 47.58 215 LYS B C 1
ATOM 5741 O O . LYS C 1 217 ? 78.787 72.979 -17.980 1.00 56.65 215 LYS B O 1
ATOM 5747 N N . LYS C 1 218 ? 80.730 74.097 -17.758 1.00 34.91 216 LYS B N 1
ATOM 5748 C CA . LYS C 1 218 ? 81.105 73.407 -16.534 1.00 38.50 216 LYS B CA 1
ATOM 5749 C C . LYS C 1 218 ? 80.384 74.057 -15.362 1.00 47.33 216 LYS B C 1
ATOM 5750 O O . LYS C 1 218 ? 80.587 75.236 -15.072 1.00 56.50 216 LYS B O 1
ATOM 5756 N N . VAL C 1 219 ? 79.533 73.286 -14.697 1.00 47.67 217 VAL B N 1
ATOM 5757 C CA . VAL C 1 219 ? 78.744 73.806 -13.588 1.00 38.28 217 VAL B CA 1
ATOM 5758 C C . VAL C 1 219 ? 79.228 73.245 -12.257 1.00 35.54 217 VAL B C 1
ATOM 5759 O O . VAL C 1 219 ? 78.678 73.549 -11.205 1.00 35.56 217 VAL B O 1
ATOM 5763 N N . PHE C 1 220 ? 80.262 72.415 -12.321 1.00 32.84 218 PHE B N 1
ATOM 5764 C CA . PHE C 1 220 ? 80.905 71.906 -11.122 1.00 27.92 218 PHE B CA 1
ATOM 5765 C C . PHE C 1 220 ? 82.284 71.347 -11.416 1.00 33.63 218 PHE B C 1
ATOM 5766 O O . PHE C 1 220 ? 82.508 70.706 -12.437 1.00 37.84 218 PHE B O 1
ATOM 5774 N N . ASP C 1 221 ? 83.201 71.612 -10.495 1.00 41.16 219 ASP B N 1
ATOM 5775 C CA . ASP C 1 221 ? 84.526 71.020 -10.495 1.00 45.63 219 ASP B CA 1
ATOM 5776 C C . ASP C 1 221 ? 84.944 70.970 -9.039 1.00 46.79 219 ASP B C 1
ATOM 5777 O O . ASP C 1 221 ? 84.800 71.951 -8.314 1.00 56.32 219 ASP B O 1
ATOM 5782 N N . GLY C 1 222 ? 85.445 69.820 -8.610 1.00 41.23 220 GLY B N 1
ATOM 5783 C CA . GLY C 1 222 ? 85.823 69.624 -7.226 1.00 42.74 220 GLY B CA 1
ATOM 5784 C C . GLY C 1 222 ? 86.134 68.169 -6.966 1.00 46.90 220 GLY B C 1
ATOM 5785 O O . GLY C 1 222 ? 86.154 67.359 -7.887 1.00 55.34 220 GLY B O 1
ATOM 5786 N N . THR C 1 223 ? 86.382 67.834 -5.706 1.00 47.37 221 THR B N 1
ATOM 5787 C CA . THR C 1 223 ? 86.639 66.453 -5.332 1.00 51.01 221 THR B CA 1
ATOM 5788 C C . THR C 1 223 ? 85.312 65.726 -5.186 1.00 47.88 221 THR B C 1
ATOM 5789 O O . THR C 1 223 ? 84.248 66.337 -5.292 1.00 53.94 221 THR B O 1
ATOM 5793 N N . ARG C 1 224 ? 85.376 64.425 -4.931 1.00 39.39 222 ARG B N 1
ATOM 5794 C CA . ARG C 1 224 ? 84.165 63.634 -4.762 1.00 43.48 222 ARG B CA 1
ATOM 5795 C C . ARG C 1 224 ? 83.479 63.936 -3.432 1.00 52.19 222 ARG B C 1
ATOM 5796 O O . ARG C 1 224 ? 82.256 63.847 -3.323 1.00 58.82 222 ARG B O 1
ATOM 5804 N N . MET C 1 225 ? 84.271 64.301 -2.427 1.00 53.67 223 MET B N 1
ATOM 5805 C CA . MET C 1 225 ? 83.741 64.715 -1.132 1.00 46.73 223 MET B CA 1
ATOM 5806 C C . MET C 1 225 ? 82.988 66.022 -1.284 1.00 46.11 223 MET B C 1
ATOM 5807 O O . MET C 1 225 ? 81.897 66.202 -0.748 1.00 53.62 223 MET B O 1
ATOM 5812 N N . GLU C 1 226 ? 83.600 66.937 -2.019 1.00 48.27 224 GLU B N 1
ATOM 5813 C CA . GLU C 1 226 ? 83.006 68.228 -2.306 1.00 55.10 224 GLU B CA 1
ATOM 5814 C C . GLU C 1 226 ? 81.729 68.056 -3.096 1.00 51.76 224 GLU B C 1
ATOM 5815 O O . GLU C 1 226 ? 80.744 68.751 -2.860 1.00 51.68 224 GLU B O 1
ATOM 5821 N N . PHE C 1 227 ? 81.761 67.129 -4.046 1.00 54.29 225 PHE B N 1
ATOM 5822 C CA . PHE C 1 227 ? 80.607 66.871 -4.890 1.00 50.92 225 PHE B CA 1
ATOM 5823 C C . PHE C 1 227 ? 79.386 66.486 -4.069 1.00 45.01 225 PHE B C 1
ATOM 5824 O O . PHE C 1 227 ? 78.330 67.101 -4.188 1.00 48.78 225 PHE B O 1
ATOM 5832 N N . LEU C 1 228 ? 79.541 65.470 -3.229 1.00 35.20 226 LEU B N 1
ATOM 5833 C CA . LEU C 1 228 ? 78.445 65.003 -2.395 1.00 45.20 226 LEU B CA 1
ATOM 5834 C C . LEU C 1 228 ? 77.907 66.099 -1.496 1.00 51.95 226 LEU B C 1
ATOM 5835 O O . LEU C 1 228 ? 76.699 66.266 -1.356 1.00 48.14 226 LEU B O 1
ATOM 5840 N N . GLU C 1 229 ? 78.811 66.859 -0.896 1.00 63.11 227 GLU B N 1
ATOM 5841 C CA . GLU C 1 229 ? 78.411 67.841 0.103 1.00 64.84 227 GLU B CA 1
ATOM 5842 C C . GLU C 1 229 ? 77.938 69.163 -0.500 1.00 62.04 227 GLU B C 1
ATOM 5843 O O . GLU C 1 229 ? 77.129 69.861 0.096 1.00 65.76 227 GLU B O 1
ATOM 5849 N N . LYS C 1 230 ? 78.429 69.498 -1.688 1.00 55.57 228 LYS B N 1
ATOM 5850 C CA . LYS C 1 230 ? 78.120 70.796 -2.289 1.00 55.49 228 LYS B CA 1
ATOM 5851 C C . LYS C 1 230 ? 77.128 70.752 -3.446 1.00 52.58 228 LYS B C 1
ATOM 5852 O O . LYS C 1 230 ? 76.364 71.693 -3.643 1.00 48.31 228 LYS B O 1
ATOM 5858 N N . TYR C 1 231 ? 77.140 69.674 -4.217 1.00 57.16 229 TYR B N 1
ATOM 5859 C CA . TYR C 1 231 ? 76.303 69.633 -5.409 1.00 47.08 229 TYR B CA 1
ATOM 5860 C C . TYR C 1 231 ? 74.830 69.490 -5.060 1.00 44.71 229 TYR B C 1
ATOM 5861 O O . TYR C 1 231 ? 74.479 68.873 -4.056 1.00 48.11 229 TYR B O 1
ATOM 5870 N N . ASP C 1 232 ? 73.983 70.083 -5.899 1.00 45.28 230 ASP B N 1
ATOM 5871 C CA . ASP C 1 232 ? 72.533 70.010 -5.762 1.00 52.06 230 ASP B CA 1
ATOM 5872 C C . ASP C 1 232 ? 72.074 68.558 -5.658 1.00 59.08 230 ASP B C 1
ATOM 5873 O O . ASP C 1 232 ? 72.151 67.808 -6.631 1.00 61.84 230 ASP B O 1
ATOM 5878 N N . PRO C 1 233 ? 71.603 68.158 -4.466 1.00 59.49 231 PRO B N 1
ATOM 5879 C CA . PRO C 1 233 ? 71.248 66.766 -4.174 1.00 57.01 231 PRO B CA 1
ATOM 5880 C C . PRO C 1 233 ? 69.808 66.446 -4.542 1.00 54.97 231 PRO B C 1
ATOM 5881 O O . PRO C 1 233 ? 69.305 65.381 -4.181 1.00 53.04 231 PRO B O 1
ATOM 5885 N N . ARG C 1 234 ? 69.158 67.364 -5.251 1.00 51.38 232 ARG B N 1
ATOM 5886 C CA . ARG C 1 234 ? 67.736 67.241 -5.547 1.00 56.12 232 ARG B CA 1
ATOM 5887 C C . ARG C 1 234 ? 67.405 66.000 -6.368 1.00 61.66 232 ARG B C 1
ATOM 5888 O O . ARG C 1 234 ? 66.290 65.488 -6.312 1.00 63.20 232 ARG B O 1
ATOM 5896 N N . PHE C 1 235 ? 68.382 65.513 -7.123 1.00 59.19 233 PHE B N 1
ATOM 5897 C CA . PHE C 1 235 ? 68.174 64.328 -7.946 1.00 55.56 233 PHE B CA 1
ATOM 5898 C C . PHE C 1 235 ? 69.278 63.297 -7.762 1.00 49.25 233 PHE B C 1
ATOM 5899 O O . PHE C 1 235 ? 69.603 62.540 -8.676 1.00 45.67 233 PHE B O 1
ATOM 5907 N N . PHE C 1 236 ? 69.853 63.282 -6.565 1.00 48.24 234 PHE B N 1
ATOM 5908 C CA . PHE C 1 236 ? 70.752 62.214 -6.164 1.00 49.60 234 PHE B CA 1
ATOM 5909 C C . PHE C 1 236 ? 69.948 60.930 -6.021 1.00 48.72 234 PHE B C 1
ATOM 5910 O O . PHE C 1 236 ? 68.781 60.958 -5.628 1.00 43.47 234 PHE B O 1
ATOM 5918 N N . THR C 1 237 ? 70.579 59.801 -6.316 1.00 46.92 235 THR B N 1
ATOM 5919 C CA . THR C 1 237 ? 69.949 58.516 -6.066 1.00 44.81 235 THR B CA 1
ATOM 5920 C C . THR C 1 237 ? 69.867 58.294 -4.563 1.00 46.15 235 THR B C 1
ATOM 5921 O O . THR C 1 237 ? 70.452 59.041 -3.786 1.00 57.22 235 THR B O 1
ATOM 5925 N N . SER C 1 238 ? 69.153 57.250 -4.162 1.00 43.81 236 SER B N 1
ATOM 5926 C CA . SER C 1 238 ? 68.996 56.914 -2.749 1.00 42.48 236 SER B CA 1
ATOM 5927 C C . SER C 1 238 ? 70.337 56.641 -2.072 1.00 38.93 236 SER B C 1
ATOM 5928 O O . SER C 1 238 ? 70.559 57.024 -0.924 1.00 48.81 236 SER B O 1
ATOM 5931 N N . LYS C 1 239 ? 71.232 55.974 -2.789 1.00 30.10 237 LYS B N 1
ATOM 5932 C CA . LYS C 1 239 ? 72.548 55.657 -2.252 1.00 35.68 237 LYS B CA 1
ATOM 5933 C C . LYS C 1 239 ? 73.419 56.901 -2.144 1.00 40.45 237 LYS B C 1
ATOM 5934 O O . LYS C 1 239 ? 74.206 57.041 -1.207 1.00 34.71 237 LYS B O 1
ATOM 5940 N N . MET C 1 240 ? 73.274 57.808 -3.103 1.00 40.70 238 MET B N 1
ATOM 5941 C CA . MET C 1 240 ? 74.024 59.059 -3.077 1.00 46.69 238 MET B CA 1
ATOM 5942 C C . MET C 1 240 ? 73.567 59.941 -1.922 1.00 47.92 238 MET B C 1
ATOM 5943 O O . MET C 1 240 ? 74.356 60.688 -1.350 1.00 45.71 238 MET B O 1
ATOM 5948 N N . LEU C 1 241 ? 72.289 59.845 -1.577 1.00 41.34 239 LEU B N 1
ATOM 5949 C CA . LEU C 1 241 ? 71.746 60.606 -0.459 1.00 40.32 239 LEU B CA 1
ATOM 5950 C C . LEU C 1 241 ? 72.281 60.088 0.875 1.00 45.43 239 LEU B C 1
ATOM 5951 O O . LEU C 1 241 ? 72.424 60.843 1.830 1.00 50.30 239 LEU B O 1
ATOM 5956 N N . VAL C 1 242 ? 72.586 58.796 0.929 1.00 41.89 240 VAL B N 1
ATOM 5957 C CA . VAL C 1 242 ? 73.128 58.183 2.138 1.00 40.85 240 VAL B CA 1
ATOM 5958 C C . VAL C 1 242 ? 74.605 58.506 2.292 1.00 42.04 240 VAL B C 1
ATOM 5959 O O . VAL C 1 242 ? 75.079 58.777 3.393 1.00 50.17 240 VAL B O 1
ATOM 5963 N N . MET C 1 243 ? 75.325 58.478 1.178 1.00 47.63 241 MET B N 1
ATOM 5964 C CA . MET C 1 243 ? 76.727 58.871 1.161 1.00 50.44 241 MET B CA 1
ATOM 5965 C C . MET C 1 243 ? 76.872 60.325 1.579 1.00 50.76 241 MET B C 1
ATOM 5966 O O . MET C 1 243 ? 77.782 60.684 2.321 1.00 52.99 241 MET B O 1
ATOM 5971 N N . ARG C 1 244 ? 75.955 61.155 1.094 1.00 48.55 242 ARG B N 1
ATOM 5972 C CA . ARG C 1 244 ? 75.949 62.580 1.399 1.00 51.39 242 ARG B CA 1
ATOM 5973 C C . ARG C 1 244 ? 75.703 62.835 2.878 1.00 61.14 242 ARG B C 1
ATOM 5974 O O . ARG C 1 244 ? 76.375 63.657 3.493 1.00 62.94 242 ARG B O 1
ATOM 5982 N N . ARG C 1 245 ? 74.725 62.128 3.434 1.00 66.21 243 ARG B N 1
ATOM 5983 C CA . ARG C 1 245 ? 74.439 62.159 4.867 1.00 68.93 243 ARG B CA 1
ATOM 5984 C C . ARG C 1 245 ? 75.691 61.906 5.679 1.00 65.45 243 ARG B C 1
ATOM 5985 O O . ARG C 1 245 ? 76.070 62.696 6.529 1.00 73.19 243 ARG B O 1
ATOM 5993 N N . LEU C 1 246 ? 76.324 60.780 5.387 1.00 57.00 244 LEU B N 1
ATOM 5994 C CA . LEU C 1 246 ? 77.518 60.330 6.092 1.00 59.54 244 LEU B CA 1
ATOM 5995 C C . LEU C 1 246 ? 78.656 61.337 5.975 1.00 64.86 244 LEU B C 1
ATOM 5996 O O . LEU C 1 246 ? 79.380 61.584 6.939 1.00 69.60 244 LEU B O 1
ATOM 6001 N N . VAL C 1 247 ? 78.798 61.926 4.793 1.00 61.43 245 VAL B N 1
ATOM 6002 C CA . VAL C 1 247 ? 79.817 62.942 4.553 1.00 57.60 245 VAL B CA 1
ATOM 6003 C C . VAL C 1 247 ? 79.578 64.161 5.438 1.00 63.41 245 VAL B C 1
ATOM 6004 O O . VAL C 1 247 ? 80.512 64.705 6.025 1.00 68.11 245 VAL B O 1
ATOM 6008 N N . LEU C 1 248 ? 78.319 64.569 5.553 1.00 61.97 246 LEU B N 1
ATOM 6009 C CA . LEU C 1 248 ? 77.965 65.739 6.350 1.00 64.97 246 LEU B CA 1
ATOM 6010 C C . LEU C 1 248 ? 78.112 65.486 7.847 1.00 72.45 246 LEU B C 1
ATOM 6011 O O . LEU C 1 248 ? 78.052 66.413 8.652 1.00 75.50 246 LEU B O 1
ATOM 6016 N N . LYS C 1 249 ? 78.304 64.224 8.211 1.00 72.93 247 LYS B N 1
ATOM 6017 C CA . LYS C 1 249 ? 78.572 63.855 9.592 1.00 75.30 247 LYS B CA 1
ATOM 6018 C C . LYS C 1 249 ? 80.057 63.569 9.773 1.00 78.29 247 LYS B C 1
ATOM 6019 O O . LYS C 1 249 ? 80.477 63.025 10.792 1.00 80.91 247 LYS B O 1
ATOM 6025 N N . GLY C 1 250 ? 80.845 63.931 8.766 1.00 76.09 248 GLY B N 1
ATOM 6026 C CA . GLY C 1 250 ? 82.289 63.797 8.831 1.00 74.78 248 GLY B CA 1
ATOM 6027 C C . GLY C 1 250 ? 82.798 62.369 8.757 1.00 76.39 248 GLY B C 1
ATOM 6028 O O . GLY C 1 250 ? 83.770 62.015 9.420 1.00 74.70 248 GLY B O 1
ATOM 6029 N N . GLU C 1 251 ? 82.149 61.547 7.942 1.00 82.79 249 GLU B N 1
ATOM 6030 C CA . GLU C 1 251 ? 82.588 60.174 7.759 1.00 85.10 249 GLU B CA 1
ATOM 6031 C C . GLU C 1 251 ? 83.031 59.936 6.326 1.00 84.26 249 GLU B C 1
ATOM 6032 O O . GLU C 1 251 ? 82.920 60.822 5.483 1.00 85.15 249 GLU B O 1
ATOM 6038 N N . ASP C 1 252 ? 83.530 58.734 6.056 1.00 80.57 250 ASP B N 1
ATOM 6039 C CA . ASP C 1 252 ? 84.068 58.400 4.740 1.00 82.71 250 ASP B CA 1
ATOM 6040 C C . ASP C 1 252 ? 83.302 57.239 4.112 1.00 77.18 250 ASP B C 1
ATOM 6041 O O . ASP C 1 252 ? 83.699 56.081 4.256 1.00 78.96 250 ASP B O 1
ATOM 6046 N N . PRO C 1 253 ? 82.206 57.551 3.401 1.00 72.25 251 PRO B N 1
ATOM 6047 C CA . PRO C 1 253 ? 81.289 56.546 2.848 1.00 64.09 251 PRO B CA 1
ATOM 6048 C C . PRO C 1 253 ? 81.930 55.704 1.755 1.00 64.22 251 PRO B C 1
ATOM 6049 O O . PRO C 1 253 ? 81.523 54.562 1.544 1.00 71.23 251 PRO B O 1
ATOM 6053 N N . PHE C 1 254 ? 82.913 56.268 1.063 1.00 60.89 252 PHE B N 1
ATOM 6054 C CA . PHE C 1 254 ? 83.610 55.538 0.016 1.00 63.00 252 PHE B CA 1
ATOM 6055 C C . PHE C 1 254 ? 84.387 54.400 0.645 1.00 73.95 252 PHE B C 1
ATOM 6056 O O . PHE C 1 254 ? 84.742 54.466 1.825 1.00 81.52 252 PHE B O 1
ATOM 6064 N N . SER C 1 255 ? 84.641 53.362 -0.145 1.00 78.11 253 SER B N 1
ATOM 6065 C CA . SER C 1 255 ? 85.315 52.170 0.342 1.00 85.47 253 SER B CA 1
ATOM 6066 C C . SER C 1 255 ? 84.525 51.605 1.528 1.00 88.25 253 SER B C 1
ATOM 6067 O O . SER C 1 255 ? 85.073 51.310 2.572 1.00 88.43 253 SER B O 1
ATOM 6070 N N . MET C 1 256 ? 83.217 51.480 1.362 1.00 90.13 254 MET B N 1
ATOM 6071 C CA . MET C 1 256 ? 82.358 50.956 2.416 1.00 80.59 254 MET B CA 1
ATOM 6072 C C . MET C 1 256 ? 81.139 50.313 1.767 1.00 74.19 254 MET B C 1
ATOM 6073 O O . MET C 1 256 ? 80.570 50.865 0.826 1.00 72.16 254 MET B O 1
ATOM 6078 N N . SER C 1 257 ? 80.753 49.138 2.256 1.00 72.68 255 SER B N 1
ATOM 6079 C CA . SER C 1 257 ? 79.696 48.355 1.619 1.00 67.54 255 SER B CA 1
ATOM 6080 C C . SER C 1 257 ? 78.328 49.022 1.718 1.00 72.53 255 SER B C 1
ATOM 6081 O O . SER C 1 257 ? 78.115 49.915 2.539 1.00 73.59 255 SER B O 1
ATOM 6084 N N . ASP C 1 258 ? 77.405 48.571 0.875 1.00 74.89 256 ASP B N 1
ATOM 6085 C CA . ASP C 1 258 ? 76.041 49.077 0.874 1.00 74.23 256 ASP B CA 1
ATOM 6086 C C . ASP C 1 258 ? 75.348 48.739 2.188 1.00 70.10 256 ASP B C 1
ATOM 6087 O O . ASP C 1 258 ? 74.539 49.513 2.696 1.00 65.59 256 ASP B O 1
ATOM 6092 N N . ASP C 1 259 ? 75.671 47.571 2.731 1.00 73.82 257 ASP B N 1
ATOM 6093 C CA . ASP C 1 259 ? 75.118 47.143 4.009 1.00 76.66 257 ASP B CA 1
ATOM 6094 C C . ASP C 1 259 ? 75.687 48.004 5.125 1.00 70.26 257 ASP B C 1
ATOM 6095 O O . ASP C 1 259 ? 74.964 48.448 6.017 1.00 70.09 257 ASP B O 1
ATOM 6100 N N . GLU C 1 260 ? 76.992 48.244 5.059 1.00 66.77 258 GLU B N 1
ATOM 6101 C CA . GLU C 1 260 ? 77.666 49.083 6.038 1.00 71.06 258 GLU B CA 1
ATOM 6102 C C . GLU C 1 260 ? 77.170 50.525 5.970 1.00 69.33 258 GLU B C 1
ATOM 6103 O O . GLU C 1 260 ? 77.111 51.206 6.9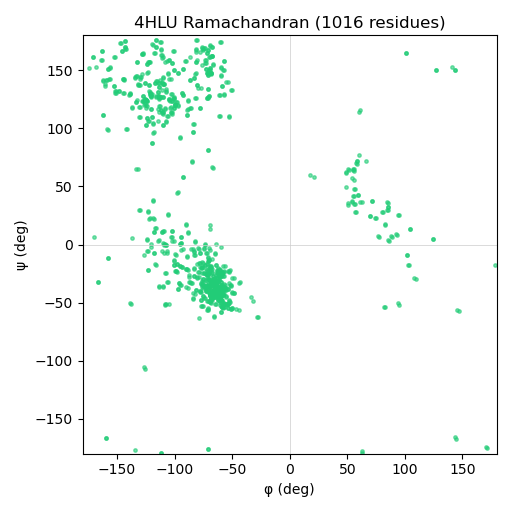83 1.00 68.78 258 GLU B O 1
ATOM 6109 N N . LEU C 1 261 ? 76.810 50.980 4.774 1.00 66.53 259 LEU B N 1
ATOM 6110 C CA . LEU C 1 261 ? 76.241 52.315 4.596 1.00 59.54 259 LEU B CA 1
ATOM 6111 C C . LEU C 1 261 ? 74.940 52.462 5.372 1.00 66.45 259 LEU B C 1
ATOM 6112 O O . LEU C 1 261 ? 74.701 53.471 6.032 1.00 68.07 259 LEU B O 1
ATOM 6117 N N . LEU C 1 262 ? 74.101 51.437 5.285 1.00 69.66 260 LEU B N 1
ATOM 6118 C CA . LEU C 1 262 ? 72.756 51.478 5.856 1.00 71.97 260 LEU B CA 1
ATOM 6119 C C . LEU C 1 262 ? 72.709 51.441 7.383 1.00 79.33 260 LEU B C 1
ATOM 6120 O O . LEU C 1 262 ? 71.852 52.065 7.998 1.00 84.01 260 LEU B O 1
ATOM 6125 N N . GLU C 1 263 ? 73.625 50.696 7.979 1.00 78.92 261 GLU B N 1
ATOM 6126 C CA . GLU C 1 263 ? 73.768 50.565 9.420 1.00 78.79 261 GLU B CA 1
ATOM 6127 C C . GLU C 1 263 ? 74.058 51.913 10.087 1.00 69.15 261 GLU B C 1
ATOM 6128 O O . GLU C 1 263 ? 73.867 52.082 11.289 1.00 71.87 261 GLU B O 1
ATOM 6134 N N . ARG C 1 264 ? 74.574 52.860 9.315 1.00 59.20 262 ARG B N 1
ATOM 6135 C CA . ARG C 1 264 ? 75.044 54.112 9.891 1.00 57.28 262 ARG B CA 1
ATOM 6136 C C . ARG C 1 264 ? 74.030 55.228 9.670 1.00 60.34 262 ARG B C 1
ATOM 6137 O O . ARG C 1 264 ? 74.256 56.374 10.052 1.00 62.61 262 ARG B O 1
ATOM 6145 N N . VAL C 1 265 ? 72.896 54.876 9.071 1.00 57.95 263 VAL B N 1
ATOM 6146 C CA . VAL C 1 265 ? 71.816 55.834 8.863 1.00 58.88 263 VAL B CA 1
ATOM 6147 C C . VAL C 1 265 ? 70.494 55.317 9.394 1.00 63.60 263 VAL B C 1
ATOM 6148 O O . VAL C 1 265 ? 70.333 54.128 9.623 1.00 63.56 263 VAL B O 1
ATOM 6152 N N . CYS C 1 266 ? 69.545 56.233 9.554 1.00 72.92 264 CYS B N 1
ATOM 6153 C CA . CYS C 1 266 ? 68.197 55.918 10.019 1.00 74.66 264 CYS B CA 1
ATOM 6154 C C . CYS C 1 266 ? 68.203 55.078 11.297 1.00 77.84 264 CYS B C 1
ATOM 6155 O O . CYS C 1 266 ? 67.348 54.229 11.506 1.00 77.28 264 CYS B O 1
ATOM 6158 N N . ASN C 1 267 ? 69.173 55.346 12.158 1.00 81.84 265 ASN B N 1
ATOM 6159 C CA . ASN C 1 267 ? 69.291 54.672 13.438 1.00 84.71 265 ASN B CA 1
ATOM 6160 C C . ASN C 1 267 ? 68.530 55.412 14.533 1.00 81.37 265 ASN B C 1
ATOM 6161 O O . ASN C 1 267 ? 67.985 54.783 15.440 1.00 76.02 265 ASN B O 1
ATOM 6166 N N . GLY D 2 8 ? 40.639 48.459 -21.817 1.00 86.69 999 GLY C N 1
ATOM 6167 C CA . GLY D 2 8 ? 39.973 47.283 -21.290 1.00 83.87 999 GLY C CA 1
ATOM 6168 C C . GLY D 2 8 ? 40.866 46.470 -20.374 1.00 80.28 999 GLY C C 1
ATOM 6169 O O . GLY D 2 8 ? 42.081 46.667 -20.335 1.00 78.62 999 GLY C O 1
ATOM 6170 N N . SER D 2 9 ? 40.257 45.557 -19.626 1.00 79.27 1000 SER C N 1
ATOM 6171 C CA . SER D 2 9 ? 41.005 44.652 -18.764 1.00 78.35 1000 SER C CA 1
ATOM 6172 C C . SER D 2 9 ? 41.676 43.570 -19.594 1.00 72.82 1000 SER C C 1
ATOM 6173 O O . SER D 2 9 ? 41.380 43.400 -20.775 1.00 76.25 1000 SER C O 1
ATOM 6176 N N . GLY D 2 10 ? 42.582 42.839 -18.966 1.00 63.71 1001 GLY C N 1
ATOM 6177 C CA . GLY D 2 10 ? 43.291 41.776 -19.643 1.00 58.63 1001 GLY C CA 1
ATOM 6178 C C . GLY D 2 10 ? 43.936 40.867 -18.624 1.00 54.22 1001 GLY C C 1
ATOM 6179 O O . GLY D 2 10 ? 44.145 41.249 -17.478 1.00 57.96 1001 GLY C O 1
ATOM 6180 N N . ARG D 2 11 ? 44.243 39.649 -19.044 1.00 48.63 1002 ARG C N 1
ATOM 6181 C CA . ARG D 2 11 ? 44.891 38.691 -18.174 1.00 46.60 1002 ARG C CA 1
ATOM 6182 C C . ARG D 2 11 ? 45.627 37.667 -19.013 1.00 43.80 1002 ARG C C 1
ATOM 6183 O O . ARG D 2 11 ? 45.169 37.267 -20.072 1.00 53.09 1002 ARG C O 1
ATOM 6191 N N . ILE D 2 12 ? 46.789 37.258 -18.534 1.00 37.29 1003 ILE C N 1
ATOM 6192 C CA . ILE D 2 12 ? 47.590 36.276 -19.239 1.00 41.27 1003 ILE C CA 1
ATOM 6193 C C . ILE D 2 12 ? 48.053 35.219 -18.262 1.00 48.16 1003 ILE C C 1
ATOM 6194 O O . ILE D 2 12 ? 48.633 35.531 -17.225 1.00 51.78 1003 ILE C O 1
ATOM 6199 N N . GLU D 2 13 ? 47.745 33.968 -18.576 1.00 53.80 1004 GLU C N 1
ATOM 6200 C CA . GLU D 2 13 ? 48.122 32.871 -17.708 1.00 61.26 1004 GLU C CA 1
ATOM 6201 C C . GLU D 2 13 ? 49.156 32.005 -18.394 1.00 51.17 1004 GLU C C 1
ATOM 6202 O O . GLU D 2 13 ? 49.098 31.783 -19.600 1.00 54.57 1004 GLU C O 1
ATOM 6208 N N . LEU D 2 14 ? 50.118 31.544 -17.610 1.00 37.91 1005 LEU C N 1
ATOM 6209 C CA . LEU D 2 14 ? 51.104 30.592 -18.075 1.00 49.41 1005 LEU C CA 1
ATOM 6210 C C . LEU D 2 14 ? 51.062 29.406 -17.130 1.00 67.27 1005 LEU C C 1
ATOM 6211 O O . LEU D 2 14 ? 51.323 29.551 -15.938 1.00 69.26 1005 LEU C O 1
ATOM 6216 N N . ASN D 2 15 ? 50.708 28.238 -17.651 1.00 71.26 1006 ASN C N 1
ATOM 6217 C CA . ASN D 2 15 ? 50.700 27.036 -16.832 1.00 71.19 1006 ASN C CA 1
ATOM 6218 C C . ASN D 2 15 ? 51.738 26.030 -17.307 1.00 65.18 1006 ASN C C 1
ATOM 6219 O O . ASN D 2 15 ? 51.566 25.390 -18.348 1.00 74.20 1006 ASN C O 1
ATOM 6224 N N . SER D 2 16 ? 52.815 25.912 -16.533 1.00 55.66 1007 SER C N 1
ATOM 6225 C CA . SER D 2 16 ? 53.909 24.984 -16.817 1.00 59.87 1007 SER C CA 1
ATOM 6226 C C . SER D 2 16 ? 54.398 25.074 -18.261 1.00 62.23 1007 SER C C 1
ATOM 6227 O O . SER D 2 16 ? 54.536 24.064 -18.951 1.00 68.24 1007 SER C O 1
ATOM 6230 N N . VAL D 2 17 ? 54.656 26.300 -18.699 1.00 60.16 1008 VAL C N 1
ATOM 6231 C CA . VAL D 2 17 ? 55.168 26.577 -20.034 1.00 56.89 1008 VAL C CA 1
ATOM 6232 C C . VAL D 2 17 ? 56.659 26.241 -20.090 1.00 48.61 1008 VAL C C 1
ATOM 6233 O O . VAL D 2 17 ? 57.346 26.243 -19.068 1.00 53.53 1008 VAL C O 1
ATOM 6237 N N . SER D 2 18 ? 57.153 25.934 -21.283 1.00 42.96 1009 SER C N 1
ATOM 6238 C CA . SER D 2 18 ? 58.552 25.584 -21.459 1.00 50.80 1009 SER C CA 1
ATOM 6239 C C . SER D 2 18 ? 59.060 26.074 -22.805 1.00 49.10 1009 SER C C 1
ATOM 6240 O O . SER D 2 18 ? 58.274 26.440 -23.684 1.00 39.99 1009 SER C O 1
ATOM 6243 N N . PHE D 2 19 ? 60.379 26.069 -22.968 1.00 47.21 1010 PHE C N 1
ATOM 6244 C CA . PHE D 2 19 ? 60.978 26.549 -24.203 1.00 47.92 1010 PHE C CA 1
ATOM 6245 C C . PHE D 2 19 ? 62.401 26.052 -24.404 1.00 50.35 1010 PHE C C 1
ATOM 6246 O O . PHE D 2 19 ? 63.206 26.018 -23.472 1.00 46.32 1010 PHE C O 1
ATOM 6254 N N . ARG D 2 20 ? 62.691 25.662 -25.639 1.00 56.01 1011 ARG C N 1
ATOM 6255 C CA . ARG D 2 20 ? 64.047 25.384 -26.064 1.00 66.00 1011 ARG C CA 1
ATOM 6256 C C . ARG D 2 20 ? 64.231 26.079 -27.393 1.00 69.55 1011 ARG C C 1
ATOM 6257 O O . ARG D 2 20 ? 63.291 26.196 -28.184 1.00 61.75 1011 ARG C O 1
ATOM 6265 N N . TYR D 2 21 ? 65.432 26.582 -27.627 1.00 73.56 1012 TYR C N 1
ATOM 6266 C CA . TYR D 2 21 ? 65.710 27.205 -28.902 1.00 73.56 1012 TYR C CA 1
ATOM 6267 C C . TYR D 2 21 ? 65.950 26.118 -29.880 1.00 81.13 1012 TYR C C 1
ATOM 6268 O O . TYR D 2 21 ? 65.176 25.951 -30.849 1.00 87.32 1012 TYR C O 1
ATOM 6277 N N . ASN D 2 22 ? 67.005 25.364 -29.601 1.00 81.94 1013 ASN C N 1
ATOM 6278 C CA . ASN D 2 22 ? 67.410 24.347 -30.531 1.00 81.65 1013 ASN C CA 1
ATOM 6279 C C . ASN D 2 22 ? 68.491 23.380 -30.026 1.00 73.97 1013 ASN C C 1
ATOM 6280 O O . ASN D 2 22 ? 68.914 22.449 -30.709 1.00 74.23 1013 ASN C O 1
ATOM 6285 N N . GLY D 2 23 ? 68.803 23.542 -28.744 1.00 69.20 1014 GLY C N 1
ATOM 6286 C CA . GLY D 2 23 ? 69.509 22.531 -27.987 1.00 69.35 1014 GLY C CA 1
ATOM 6287 C C . GLY D 2 23 ? 68.692 22.234 -26.745 1.00 75.55 1014 GLY C C 1
ATOM 6288 O O . GLY D 2 23 ? 67.633 21.602 -26.820 1.00 79.47 1014 GLY C O 1
ATOM 6289 N N . ASP D 2 24 ? 69.169 22.738 -25.610 1.00 76.68 1015 ASP C N 1
ATOM 6290 C CA . ASP D 2 24 ? 68.601 22.429 -24.303 1.00 75.98 1015 ASP C CA 1
ATOM 6291 C C . ASP D 2 24 ? 67.365 23.280 -23.998 1.00 71.82 1015 ASP C C 1
ATOM 6292 O O . ASP D 2 24 ? 67.096 24.282 -24.672 1.00 74.06 1015 ASP C O 1
ATOM 6297 N N . TYR D 2 25 ? 66.616 22.873 -22.976 1.00 68.13 1016 TYR C N 1
ATOM 6298 C CA . TYR D 2 25 ? 65.487 23.658 -22.495 1.00 66.34 1016 TYR C CA 1
ATOM 6299 C C . TYR D 2 25 ? 65.988 24.755 -21.564 1.00 64.41 1016 TYR C C 1
ATOM 6300 O O . TYR D 2 25 ? 66.709 24.483 -20.599 1.00 61.15 1016 TYR C O 1
ATOM 6309 N N . VAL D 2 26 ? 65.613 25.996 -21.868 1.00 62.45 1017 VAL C N 1
ATOM 6310 C CA . VAL D 2 26 ? 66.036 27.144 -21.070 1.00 61.63 1017 VAL C CA 1
ATOM 6311 C C . VAL D 2 26 ? 64.978 27.525 -20.038 1.00 61.40 1017 VAL C C 1
ATOM 6312 O O . VAL D 2 26 ? 65.299 27.982 -18.942 1.00 65.71 1017 VAL C O 1
ATOM 6316 N N . LEU D 2 27 ? 63.716 27.333 -20.404 1.00 56.56 1018 LEU C N 1
ATOM 6317 C CA . LEU D 2 27 ? 62.604 27.542 -19.493 1.00 58.23 1018 LEU C CA 1
ATOM 6318 C C . LEU D 2 27 ? 61.839 26.236 -19.357 1.00 65.93 1018 LEU C C 1
ATOM 6319 O O . LEU D 2 27 ? 61.468 25.621 -20.354 1.00 67.99 1018 LEU C O 1
ATOM 6324 N N . LYS D 2 28 ? 61.620 25.801 -18.123 1.00 66.02 1019 LYS C N 1
ATOM 6325 C CA . LYS D 2 28 ? 60.836 24.600 -17.886 1.00 65.62 1019 LYS C CA 1
ATOM 6326 C C . LYS D 2 28 ? 59.902 24.792 -16.704 1.00 62.72 1019 LYS C C 1
ATOM 6327 O O . LYS D 2 28 ? 60.325 25.232 -15.633 1.00 54.63 1019 LYS C O 1
ATOM 6333 N N . ASP D 2 29 ? 58.631 24.465 -16.920 1.00 68.36 1020 ASP C N 1
ATOM 6334 C CA . ASP D 2 29 ? 57.598 24.599 -15.899 1.00 65.80 1020 ASP C CA 1
ATOM 6335 C C . ASP D 2 29 ? 57.498 26.047 -15.424 1.00 56.81 1020 ASP C C 1
ATOM 6336 O O . ASP D 2 29 ? 57.861 26.377 -14.295 1.00 59.00 1020 ASP C O 1
ATOM 6341 N N . VAL D 2 30 ? 57.009 26.912 -16.306 1.00 47.03 1021 VAL C N 1
ATOM 6342 C CA . VAL D 2 30 ? 56.858 28.323 -15.987 1.00 45.03 1021 VAL C CA 1
ATOM 6343 C C . VAL D 2 30 ? 55.402 28.652 -15.704 1.00 44.76 1021 VAL C C 1
ATOM 6344 O O . VAL D 2 30 ? 54.548 28.579 -16.589 1.00 48.01 1021 VAL C O 1
ATOM 6348 N N . ASN D 2 31 ? 55.129 29.002 -14.454 1.00 41.71 1022 ASN C N 1
ATOM 6349 C CA . ASN D 2 31 ? 53.792 29.409 -14.056 1.00 49.04 1022 ASN C CA 1
ATOM 6350 C C . ASN D 2 31 ? 53.776 30.880 -13.680 1.00 46.85 1022 ASN C C 1
ATOM 6351 O O . ASN D 2 31 ? 54.478 31.304 -12.764 1.00 46.77 1022 ASN C O 1
ATOM 6356 N N . ALA D 2 32 ? 52.982 31.658 -14.402 1.00 37.53 1023 ALA C N 1
ATOM 6357 C CA . ALA D 2 32 ? 52.952 33.092 -14.198 1.00 34.96 1023 ALA C CA 1
ATOM 6358 C C . ALA D 2 32 ? 51.597 33.642 -14.580 1.00 43.92 1023 ALA C C 1
ATOM 6359 O O . ALA D 2 32 ? 50.835 33.007 -15.305 1.00 50.09 1023 ALA C O 1
ATOM 6361 N N . GLU D 2 33 ? 51.311 34.841 -14.099 1.00 51.71 1024 GLU C N 1
ATOM 6362 C CA . GLU D 2 33 ? 50.030 35.468 -14.351 1.00 56.23 1024 GLU C CA 1
ATOM 6363 C C . GLU D 2 33 ? 50.173 36.981 -14.334 1.00 52.20 1024 GLU C C 1
ATOM 6364 O O . GLU D 2 33 ? 50.749 37.551 -13.408 1.00 50.40 1024 GLU C O 1
ATOM 6370 N N . PHE D 2 34 ? 49.650 37.628 -15.367 1.00 44.58 1025 PHE C N 1
ATOM 6371 C CA . PHE D 2 34 ? 49.762 39.072 -15.486 1.00 40.84 1025 PHE C CA 1
ATOM 6372 C C . PHE D 2 34 ? 48.409 39.683 -15.775 1.00 48.87 1025 PHE C C 1
ATOM 6373 O O . PHE D 2 34 ? 47.645 39.168 -16.588 1.00 60.94 1025 PHE C O 1
ATOM 6381 N N . GLU D 2 35 ? 48.117 40.785 -15.099 1.00 49.50 1026 GLU C N 1
ATOM 6382 C CA . GLU D 2 35 ? 46.864 41.483 -15.300 1.00 60.59 1026 GLU C CA 1
ATOM 6383 C C . GLU D 2 35 ? 47.158 42.911 -15.707 1.00 58.95 1026 GLU C C 1
ATOM 6384 O O . GLU D 2 35 ? 48.235 43.436 -15.431 1.00 65.70 1026 GLU C O 1
ATOM 6390 N N . THR D 2 36 ? 46.195 43.534 -16.369 1.00 44.47 1027 THR C N 1
ATOM 6391 C CA . THR D 2 36 ? 46.288 44.948 -16.671 1.00 46.61 1027 THR C CA 1
ATOM 6392 C C . THR D 2 36 ? 46.167 45.723 -15.365 1.00 53.11 1027 THR C C 1
ATOM 6393 O O . THR D 2 36 ? 45.539 45.254 -14.418 1.00 57.74 1027 THR C O 1
ATOM 6397 N N . GLY D 2 37 ? 46.771 46.906 -15.316 1.00 54.11 1028 GLY C N 1
ATOM 6398 C CA . GLY D 2 37 ? 46.698 47.744 -14.133 1.00 45.69 1028 GLY C CA 1
ATOM 6399 C C . GLY D 2 37 ? 47.779 47.453 -13.108 1.00 43.36 1028 GLY C C 1
ATOM 6400 O O . GLY D 2 37 ? 47.750 47.990 -12.000 1.00 45.01 1028 GLY C O 1
ATOM 6401 N N . LYS D 2 38 ? 48.731 46.594 -13.468 1.00 40.39 1029 LYS C N 1
ATOM 6402 C CA . LYS D 2 38 ? 49.847 46.277 -12.581 1.00 47.79 1029 LYS C CA 1
ATOM 6403 C C . LYS D 2 38 ? 51.183 46.345 -13.308 1.00 46.61 1029 LYS C C 1
ATOM 6404 O O . LYS D 2 38 ? 51.246 46.207 -14.527 1.00 48.11 1029 LYS C O 1
ATOM 6410 N N . ILE D 2 39 ? 52.248 46.550 -12.543 1.00 45.34 1030 ILE C N 1
ATOM 6411 C CA . ILE D 2 39 ? 53.594 46.574 -13.094 1.00 43.30 1030 ILE C CA 1
ATOM 6412 C C . ILE D 2 39 ? 54.389 45.393 -12.562 1.00 37.82 1030 ILE C C 1
ATOM 6413 O O . ILE D 2 39 ? 54.487 45.187 -11.355 1.00 41.46 1030 ILE C O 1
ATOM 6418 N N . TYR D 2 40 ? 54.948 44.611 -13.474 1.00 35.30 1031 TYR C N 1
ATOM 6419 C CA . TYR D 2 40 ? 55.713 43.434 -13.104 1.00 33.80 1031 TYR C CA 1
ATOM 6420 C C . TYR D 2 40 ? 57.159 43.634 -13.498 1.00 27.06 1031 TYR C C 1
ATOM 6421 O O . TYR D 2 40 ? 57.457 44.033 -14.618 1.00 33.19 1031 TYR C O 1
ATOM 6430 N N . VAL D 2 41 ? 58.056 43.357 -12.567 1.00 21.23 1032 VAL C N 1
ATOM 6431 C CA . VAL D 2 41 ? 59.473 43.443 -12.846 1.00 25.75 1032 VAL C CA 1
ATOM 6432 C C . VAL D 2 41 ? 60.075 42.051 -12.778 1.00 26.48 1032 VAL C C 1
ATOM 6433 O O . VAL D 2 41 ? 59.890 41.336 -11.797 1.00 34.09 1032 VAL C O 1
ATOM 6437 N N . VAL D 2 42 ? 60.778 41.665 -13.835 1.00 27.68 1033 VAL C N 1
ATOM 6438 C CA . VAL D 2 42 ? 61.386 40.345 -13.895 1.00 33.60 1033 VAL C CA 1
ATOM 6439 C C . VAL D 2 42 ? 62.879 40.441 -13.628 1.00 34.55 1033 VAL C C 1
ATOM 6440 O O . VAL D 2 42 ? 63.611 41.103 -14.362 1.00 38.50 1033 VAL C O 1
ATOM 6444 N N . VAL D 2 43 ? 63.322 39.784 -12.564 1.00 31.03 1034 VAL C N 1
ATOM 6445 C CA . VAL D 2 43 ? 64.734 39.745 -12.228 1.00 26.31 1034 VAL C CA 1
ATOM 6446 C C . VAL D 2 43 ? 65.253 38.327 -12.410 1.00 36.14 1034 VAL C C 1
ATOM 6447 O O . VAL D 2 43 ? 64.490 37.403 -12.675 1.00 46.68 1034 VAL C O 1
ATOM 6451 N N . GLY D 2 44 ? 66.558 38.166 -12.251 1.00 41.83 1035 GLY C N 1
ATOM 6452 C CA . GLY D 2 44 ? 67.228 36.906 -12.505 1.00 39.97 1035 GLY C CA 1
ATOM 6453 C C . GLY D 2 44 ? 68.576 37.226 -13.107 1.00 44.75 1035 GLY C C 1
ATOM 6454 O O . GLY D 2 44 ? 68.733 38.246 -13.781 1.00 42.80 1035 GLY C O 1
ATOM 6455 N N . LYS D 2 45 ? 69.559 36.370 -12.863 1.00 47.18 1036 LYS C N 1
ATOM 6456 C CA . LYS D 2 45 ? 70.904 36.643 -13.346 1.00 48.61 1036 LYS C CA 1
ATOM 6457 C C . LYS D 2 45 ? 71.009 36.502 -14.862 1.00 51.96 1036 LYS C C 1
ATOM 6458 O O . LYS D 2 45 ? 70.015 36.279 -15.550 1.00 51.16 1036 LYS C O 1
ATOM 6464 N N . ASN D 2 46 ? 72.222 36.649 -15.379 1.00 58.53 1037 ASN C N 1
ATOM 6465 C CA . ASN D 2 46 ? 72.433 36.621 -16.819 1.00 57.65 1037 ASN C CA 1
ATOM 6466 C C . ASN D 2 46 ? 72.243 35.230 -17.412 1.00 56.81 1037 ASN C C 1
ATOM 6467 O O . ASN D 2 46 ? 72.759 34.242 -16.884 1.00 62.32 1037 ASN C O 1
ATOM 6472 N N . GLY D 2 47 ? 71.504 35.161 -18.514 1.00 52.77 1038 GLY C N 1
ATOM 6473 C CA . GLY D 2 47 ? 71.243 33.894 -19.168 1.00 54.65 1038 GLY C CA 1
ATOM 6474 C C . GLY D 2 47 ? 70.321 33.021 -18.346 1.00 58.36 1038 GLY C C 1
ATOM 6475 O O . GLY D 2 47 ? 70.338 31.800 -18.467 1.00 63.74 1038 GLY C O 1
ATOM 6476 N N . SER D 2 48 ? 69.514 33.653 -17.501 1.00 48.86 1039 SER C N 1
ATOM 6477 C CA . SER D 2 48 ? 68.554 32.929 -16.680 1.00 40.25 1039 SER C CA 1
ATOM 6478 C C . SER D 2 48 ? 67.222 32.764 -17.408 1.00 43.13 1039 SER C C 1
ATOM 6479 O O . SER D 2 48 ? 66.432 31.888 -17.072 1.00 51.23 1039 SER C O 1
ATOM 6482 N N . GLY D 2 49 ? 66.977 33.614 -18.403 1.00 38.08 1040 GLY C N 1
ATOM 6483 C CA . GLY D 2 49 ? 65.822 33.464 -19.273 1.00 20.29 1040 GLY C CA 1
ATOM 6484 C C . GLY D 2 49 ? 64.883 34.655 -19.383 1.00 36.90 1040 GLY C C 1
ATOM 6485 O O . GLY D 2 49 ? 63.839 34.552 -20.037 1.00 43.49 1040 GLY C O 1
ATOM 6486 N N . LYS D 2 50 ? 65.247 35.775 -18.756 1.00 35.74 1041 LYS C N 1
ATOM 6487 C CA . LYS D 2 50 ? 64.405 36.971 -18.741 1.00 34.62 1041 LYS C CA 1
ATOM 6488 C C . LYS D 2 50 ? 63.969 37.424 -20.128 1.00 35.54 1041 LYS C C 1
ATOM 6489 O O . LYS D 2 50 ? 62.792 37.676 -20.375 1.00 38.91 1041 LYS C O 1
ATOM 6495 N N . THR D 2 51 ? 64.938 37.540 -21.025 1.00 36.04 1042 THR C N 1
ATOM 6496 C CA . THR D 2 51 ? 64.679 38.020 -22.377 1.00 42.46 1042 THR C CA 1
ATOM 6497 C C . THR D 2 51 ? 63.812 37.021 -23.133 1.00 39.53 1042 THR C C 1
ATOM 6498 O O . THR D 2 51 ? 62.862 37.395 -23.820 1.00 37.93 1042 THR C O 1
ATOM 6502 N N . THR D 2 52 ? 64.136 35.742 -22.976 1.00 39.96 1043 THR C N 1
ATOM 6503 C CA . THR D 2 52 ? 63.366 34.657 -23.581 1.00 42.62 1043 THR C CA 1
ATOM 6504 C C . THR D 2 52 ? 61.916 34.662 -23.103 1.00 37.31 1043 THR C C 1
ATOM 6505 O O . THR D 2 52 ? 60.982 34.574 -23.902 1.00 40.13 1043 THR C O 1
ATOM 6509 N N . LEU D 2 53 ? 61.740 34.781 -21.791 1.00 26.82 1044 LEU C N 1
ATOM 6510 C CA . LEU D 2 53 ? 60.414 34.828 -21.175 1.00 31.65 1044 LEU C CA 1
ATOM 6511 C C . LEU D 2 53 ? 59.549 35.968 -21.716 1.00 42.75 1044 LEU C C 1
ATOM 6512 O O . LEU D 2 53 ? 58.345 35.805 -21.905 1.00 53.35 1044 LEU C O 1
ATOM 6517 N N . LEU D 2 54 ? 60.169 37.117 -21.972 1.00 39.16 1045 LEU C N 1
ATOM 6518 C CA . LEU D 2 54 ? 59.434 38.287 -22.447 1.00 38.12 1045 LEU C CA 1
ATOM 6519 C C . LEU D 2 54 ? 59.011 38.157 -23.903 1.00 39.45 1045 LEU C C 1
ATOM 6520 O O . LEU D 2 54 ? 57.937 38.620 -24.292 1.00 37.36 1045 LEU C O 1
ATOM 6525 N N . LYS D 2 55 ? 59.864 37.534 -24.708 1.00 34.65 1046 LYS C N 1
ATOM 6526 C CA . LYS D 2 55 ? 59.543 37.285 -26.109 1.00 45.15 1046 LYS C CA 1
ATOM 6527 C C . LYS D 2 55 ? 58.365 36.330 -26.256 1.00 47.66 1046 LYS C C 1
ATOM 6528 O O . LYS D 2 55 ? 57.523 36.502 -27.135 1.00 43.41 1046 LYS C O 1
ATOM 6534 N N . ILE D 2 56 ? 58.328 35.315 -25.400 1.00 39.73 1047 ILE C N 1
ATOM 6535 C CA . ILE D 2 56 ? 57.215 34.374 -25.372 1.00 45.43 1047 ILE C CA 1
ATOM 6536 C C . ILE D 2 56 ? 55.909 35.118 -25.127 1.00 47.38 1047 ILE C C 1
ATOM 6537 O O . ILE D 2 56 ? 54.934 34.943 -25.855 1.00 54.58 1047 ILE C O 1
ATOM 6542 N N . LEU D 2 57 ? 55.912 35.961 -24.101 1.00 46.76 1048 LEU C N 1
ATOM 6543 C CA . LEU D 2 57 ? 54.780 36.823 -23.788 1.00 51.73 1048 LEU C CA 1
ATOM 6544 C C . LEU D 2 57 ? 54.390 37.691 -24.975 1.00 54.82 1048 LEU C C 1
ATOM 6545 O O . LEU D 2 57 ? 53.211 37.942 -25.216 1.00 53.83 1048 LEU C O 1
ATOM 6550 N N . ALA D 2 58 ? 55.395 38.148 -25.712 1.00 61.08 1049 ALA C N 1
ATOM 6551 C CA . ALA D 2 58 ? 55.178 39.043 -26.840 1.00 68.24 1049 ALA C CA 1
ATOM 6552 C C . ALA D 2 58 ? 54.622 38.293 -28.046 1.00 64.43 1049 ALA C C 1
ATOM 6553 O O . ALA D 2 58 ? 53.893 38.860 -28.857 1.00 63.75 1049 ALA C O 1
ATOM 6555 N N . GLY D 2 59 ? 54.971 37.016 -28.157 1.00 59.49 1050 GLY C N 1
ATOM 6556 C CA . GLY D 2 59 ? 54.551 36.208 -29.286 1.00 60.09 1050 GLY C CA 1
ATOM 6557 C C . GLY D 2 59 ? 55.593 36.187 -30.382 1.00 61.40 1050 GLY C C 1
ATOM 6558 O O . GLY D 2 59 ? 55.284 35.975 -31.551 1.00 64.03 1050 GLY C O 1
ATOM 6559 N N . LEU D 2 60 ? 56.841 36.412 -29.989 1.00 60.66 1051 LEU C N 1
ATOM 6560 C CA . LEU D 2 60 ? 57.956 36.429 -30.926 1.00 57.82 1051 LEU C CA 1
ATOM 6561 C C . LEU D 2 60 ? 58.688 35.101 -30.839 1.00 55.26 1051 LEU C C 1
ATOM 6562 O O . LEU D 2 60 ? 59.505 34.758 -31.694 1.00 48.94 1051 LEU C O 1
ATOM 6567 N N . LEU D 2 61 ? 58.381 34.360 -29.783 1.00 54.87 1052 LEU C N 1
ATOM 6568 C CA . LEU D 2 61 ? 58.856 32.995 -29.635 1.00 58.67 1052 LEU C CA 1
ATOM 6569 C C . LEU D 2 61 ? 57.665 32.077 -29.404 1.00 61.81 1052 LEU C C 1
ATOM 6570 O O . LEU D 2 61 ? 56.734 32.426 -28.677 1.00 62.26 1052 LEU C O 1
ATOM 6575 N N . ALA D 2 62 ? 57.688 30.913 -30.042 1.00 58.27 1053 ALA C N 1
ATOM 6576 C CA . ALA D 2 62 ? 56.624 29.934 -29.867 1.00 54.61 1053 ALA C CA 1
ATOM 6577 C C . ALA D 2 62 ? 57.049 28.909 -28.829 1.00 56.12 1053 ALA C C 1
ATOM 6578 O O . ALA D 2 62 ? 58.055 28.217 -28.998 1.00 52.98 1053 ALA C O 1
ATOM 6580 N N . ALA D 2 63 ? 56.276 28.817 -27.752 1.00 58.86 1054 ALA C N 1
ATOM 6581 C CA . ALA D 2 63 ? 56.620 27.928 -26.651 1.00 64.10 1054 ALA C CA 1
ATOM 6582 C C . ALA D 2 63 ? 55.649 26.761 -26.528 1.00 70.63 1054 ALA C C 1
ATOM 6583 O O . ALA D 2 63 ? 54.544 26.784 -27.083 1.00 66.78 1054 ALA C O 1
ATOM 6585 N N . ALA D 2 64 ? 56.077 25.741 -25.791 1.00 74.52 1055 ALA C N 1
ATOM 6586 C CA . ALA D 2 64 ? 55.260 24.559 -25.580 1.00 75.10 1055 ALA C CA 1
ATOM 6587 C C . ALA D 2 64 ? 54.600 24.625 -24.225 1.00 75.94 1055 ALA C C 1
ATOM 6588 O O . ALA D 2 64 ? 55.260 24.636 -23.183 1.00 78.51 1055 ALA C O 1
ATOM 6590 N N . GLY D 2 65 ? 53.283 24.664 -24.241 1.00 66.78 1056 GLY C N 1
ATOM 6591 C CA . GLY D 2 65 ? 52.558 24.705 -23.002 1.00 52.74 1056 GLY C CA 1
ATOM 6592 C C . GLY D 2 65 ? 51.363 25.592 -23.184 1.00 51.39 1056 GLY C C 1
ATOM 6593 O O . GLY D 2 65 ? 50.992 25.969 -24.294 1.00 56.64 1056 GLY C O 1
ATOM 6594 N N . GLU D 2 66 ? 50.784 25.960 -22.062 1.00 56.95 1057 GLU C N 1
ATOM 6595 C CA . GLU D 2 66 ? 49.444 26.459 -22.058 1.00 69.82 1057 GLU C CA 1
ATOM 6596 C C . GLU D 2 66 ? 49.467 27.915 -21.633 1.00 65.84 1057 GLU C C 1
ATOM 6597 O O . GLU D 2 66 ? 49.902 28.257 -20.532 1.00 58.71 1057 GLU C O 1
ATOM 6603 N N . ILE D 2 67 ? 49.053 28.770 -22.560 1.00 57.81 1058 ILE C N 1
ATOM 6604 C CA . ILE D 2 67 ? 49.054 30.202 -22.343 1.00 53.24 1058 ILE C CA 1
ATOM 6605 C C . ILE D 2 67 ? 47.663 30.740 -22.614 1.00 55.40 1058 ILE C C 1
ATOM 6606 O O . ILE D 2 67 ? 47.099 30.527 -23.687 1.00 59.73 1058 ILE C O 1
ATOM 6611 N N . PHE D 2 68 ? 47.115 31.442 -21.634 1.00 55.62 1059 PHE C N 1
ATOM 6612 C CA . PHE D 2 68 ? 45.766 31.960 -21.744 1.00 60.76 1059 PHE C CA 1
ATOM 6613 C C . PHE D 2 68 ? 45.748 33.468 -21.887 1.00 63.36 1059 PHE C C 1
ATOM 6614 O O . PHE D 2 68 ? 46.561 34.168 -21.292 1.00 73.12 1059 PHE C O 1
ATOM 6622 N N . LEU D 2 69 ? 44.814 33.959 -22.690 1.00 58.56 1060 LEU C N 1
ATOM 6623 C CA . LEU D 2 69 ? 44.545 35.383 -22.788 1.00 58.28 1060 LEU C CA 1
ATOM 6624 C C . LEU D 2 69 ? 43.059 35.546 -22.496 1.00 70.98 1060 LEU C C 1
ATOM 6625 O O . LEU D 2 69 ? 42.220 35.244 -23.346 1.00 75.25 1060 LEU C O 1
ATOM 6630 N N . ASP D 2 70 ? 42.742 35.998 -21.284 1.00 79.84 1061 ASP C N 1
ATOM 6631 C CA . ASP D 2 70 ? 41.361 36.115 -20.819 1.00 85.64 1061 ASP C CA 1
ATOM 6632 C C . ASP D 2 70 ? 40.631 34.767 -20.830 1.00 86.15 1061 ASP C C 1
ATOM 6633 O O . ASP D 2 70 ? 39.474 34.687 -21.242 1.00 88.97 1061 ASP C O 1
ATOM 6638 N N . GLY D 2 71 ? 41.314 33.718 -20.376 1.00 83.55 1062 GLY C N 1
ATOM 6639 C CA . GLY D 2 71 ? 40.732 32.386 -20.298 1.00 84.23 1062 GLY C CA 1
ATOM 6640 C C . GLY D 2 71 ? 41.020 31.512 -21.508 1.00 90.22 1062 GLY C C 1
ATOM 6641 O O . GLY D 2 71 ? 41.462 30.356 -21.374 1.00 91.55 1062 GLY C O 1
ATOM 6642 N N . SER D 2 72 ? 40.718 32.085 -22.674 1.00 91.01 1063 SER C N 1
ATOM 6643 C CA . SER D 2 72 ? 40.996 31.542 -23.997 1.00 88.69 1063 SER C CA 1
ATOM 6644 C C . SER D 2 72 ? 42.472 31.176 -24.168 1.00 82.48 1063 SER C C 1
ATOM 6645 O O . SER D 2 72 ? 43.327 31.902 -23.681 1.00 82.11 1063 SER C O 1
ATOM 6648 N N . PRO D 2 73 ? 42.773 30.032 -24.826 1.00 82.18 1064 PRO C N 1
ATOM 6649 C CA . PRO D 2 73 ? 44.168 29.729 -25.184 1.00 80.68 1064 PRO C CA 1
ATOM 6650 C C . PRO D 2 73 ? 44.765 30.826 -26.060 1.00 77.67 1064 PRO C C 1
ATOM 6651 O O . PRO D 2 73 ? 44.034 31.463 -26.821 1.00 77.12 1064 PRO C O 1
ATOM 6655 N N . ALA D 2 74 ? 46.075 31.036 -25.960 1.00 74.29 1065 ALA C N 1
ATOM 6656 C CA . ALA D 2 74 ? 46.735 32.101 -26.707 1.00 71.02 1065 ALA C CA 1
ATOM 6657 C C . ALA D 2 74 ? 47.902 31.577 -27.540 1.00 64.12 1065 ALA C C 1
ATOM 6658 O O . ALA D 2 74 ? 48.851 30.996 -27.009 1.00 59.20 1065 ALA C O 1
ATOM 6660 N N . ASP D 2 75 ? 47.818 31.778 -28.850 1.00 63.91 1066 ASP C N 1
ATOM 6661 C CA . ASP D 2 75 ? 48.919 31.461 -29.752 1.00 64.76 1066 ASP C CA 1
ATOM 6662 C C . ASP D 2 75 ? 49.762 32.735 -29.932 1.00 65.62 1066 ASP C C 1
ATOM 6663 O O . ASP D 2 75 ? 49.226 33.838 -29.805 1.00 67.88 1066 ASP C O 1
ATOM 6668 N N . PRO D 2 76 ? 51.082 32.590 -30.194 1.00 55.73 1067 PRO C N 1
ATOM 6669 C CA . PRO D 2 76 ? 52.091 33.661 -30.354 1.00 55.95 1067 PRO C CA 1
ATOM 6670 C C . PRO D 2 76 ? 51.572 34.973 -30.965 1.00 65.92 1067 PRO C C 1
ATOM 6671 O O . PRO D 2 76 ? 51.854 36.105 -30.535 1.00 71.46 1067 PRO C O 1
ATOM 6675 N N . PHE D 2 77 ? 50.870 34.712 -32.057 1.00 67.08 1068 PHE C N 1
ATOM 6676 C CA . PHE D 2 77 ? 50.029 35.566 -32.881 1.00 71.48 1068 PHE C CA 1
ATOM 6677 C C . PHE D 2 77 ? 49.097 36.482 -32.128 1.00 65.89 1068 PHE C C 1
ATOM 6678 O O . PHE D 2 77 ? 49.069 37.712 -32.304 1.00 68.98 1068 PHE C O 1
ATOM 6686 N N . LEU D 2 78 ? 48.299 35.824 -31.301 1.00 66.48 1069 LEU C N 1
ATOM 6687 C CA . LEU D 2 78 ? 47.267 36.484 -30.542 1.00 66.57 1069 LEU C CA 1
ATOM 6688 C C . LEU D 2 78 ? 47.944 37.287 -29.454 1.00 64.01 1069 LEU C C 1
ATOM 6689 O O . LEU D 2 78 ? 47.423 38.290 -28.975 1.00 62.55 1069 LEU C O 1
ATOM 6694 N N . LEU D 2 79 ? 49.135 36.845 -29.081 1.00 55.77 1070 LEU C N 1
ATOM 6695 C CA . LEU D 2 79 ? 49.961 37.601 -28.158 1.00 54.07 1070 LEU C CA 1
ATOM 6696 C C . LEU D 2 79 ? 50.472 38.890 -28.805 1.00 52.37 1070 LEU C C 1
ATOM 6697 O O . LEU D 2 79 ? 50.324 39.967 -28.229 1.00 51.27 1070 LEU C O 1
ATOM 6702 N N . ARG D 2 80 ? 51.040 38.780 -30.009 1.00 46.52 1071 ARG C N 1
ATOM 6703 C CA . ARG D 2 80 ? 51.564 39.933 -30.743 1.00 49.65 1071 ARG C CA 1
ATOM 6704 C C . ARG D 2 80 ? 50.486 40.982 -30.950 1.00 59.02 1071 ARG C C 1
ATOM 6705 O O . ARG D 2 80 ? 50.781 42.163 -31.174 1.00 64.65 1071 ARG C O 1
ATOM 6713 N N . LYS D 2 81 ? 49.242 40.512 -30.894 1.00 59.36 1072 LYS C N 1
ATOM 6714 C CA . LYS D 2 81 ? 48.042 41.324 -31.042 1.00 66.29 1072 LYS C CA 1
ATOM 6715 C C . LYS D 2 81 ? 47.870 42.245 -29.848 1.00 63.96 1072 LYS C C 1
ATOM 6716 O O . LYS D 2 81 ? 47.419 43.381 -29.981 1.00 65.07 1072 LYS C O 1
ATOM 6722 N N . ASN D 2 82 ? 48.238 41.743 -28.676 1.00 61.66 1073 ASN C N 1
ATOM 6723 C CA . ASN D 2 82 ? 47.843 42.375 -27.421 1.00 68.31 1073 ASN C CA 1
ATOM 6724 C C . ASN D 2 82 ? 49.034 42.726 -26.536 1.00 66.54 1073 ASN C C 1
ATOM 6725 O O . ASN D 2 82 ? 48.884 43.349 -25.485 1.00 62.46 1073 ASN C O 1
ATOM 6730 N N . VAL D 2 83 ? 50.220 42.314 -26.965 1.00 61.77 1074 VAL C N 1
ATOM 6731 C CA . VAL D 2 83 ? 51.432 42.606 -26.214 1.00 55.41 1074 VAL C CA 1
ATOM 6732 C C . VAL D 2 83 ? 52.428 43.409 -27.041 1.00 53.11 1074 VAL C C 1
ATOM 6733 O O . VAL D 2 83 ? 52.923 42.935 -28.063 1.00 51.68 1074 VAL C O 1
ATOM 6737 N N . GLY D 2 84 ? 52.710 44.630 -26.598 1.00 56.66 1075 GLY C N 1
ATOM 6738 C CA . GLY D 2 84 ? 53.719 45.455 -27.236 1.00 50.83 1075 GLY C CA 1
ATOM 6739 C C . GLY D 2 84 ? 55.108 45.077 -26.750 1.00 42.27 1075 GLY C C 1
ATOM 6740 O O . GLY D 2 84 ? 55.283 44.672 -25.599 1.00 46.44 1075 GLY C O 1
ATOM 6741 N N . TYR D 2 85 ? 56.103 45.208 -27.621 1.00 41.79 1076 TYR C N 1
ATOM 6742 C CA . TYR D 2 85 ? 57.461 44.819 -27.263 1.00 44.68 1076 TYR C CA 1
ATOM 6743 C C . TYR D 2 85 ? 58.497 45.893 -27.563 1.00 56.29 1076 TYR C C 1
ATOM 6744 O O . TYR D 2 85 ? 58.393 46.622 -28.549 1.00 57.67 1076 TYR C O 1
ATOM 6753 N N . VAL D 2 86 ? 59.491 45.978 -26.687 1.00 58.17 1077 VAL C N 1
ATOM 6754 C CA . VAL D 2 86 ? 60.690 46.758 -26.933 1.00 41.79 1077 VAL C CA 1
ATOM 6755 C C . VAL D 2 86 ? 61.866 45.816 -26.752 1.00 47.89 1077 VAL C C 1
ATOM 6756 O O . VAL D 2 86 ? 62.000 45.175 -25.709 1.00 50.13 1077 VAL C O 1
ATOM 6760 N N . PHE D 2 87 ? 62.709 45.718 -27.774 1.00 53.34 1078 PHE C N 1
ATOM 6761 C CA . PHE D 2 87 ? 63.892 44.869 -27.705 1.00 58.65 1078 PHE C CA 1
ATOM 6762 C C . PHE D 2 87 ? 64.897 45.410 -26.701 1.00 65.58 1078 PHE C C 1
ATOM 6763 O O . PHE D 2 87 ? 64.758 46.529 -26.206 1.00 65.82 1078 PHE C O 1
ATOM 6771 N N . GLN D 2 88 ? 65.915 44.611 -26.404 1.00 74.78 1079 GLN C N 1
ATOM 6772 C CA . GLN D 2 88 ? 67.031 45.087 -25.605 1.00 77.73 1079 GLN C CA 1
ATOM 6773 C C . GLN D 2 88 ? 67.883 45.989 -26.489 1.00 85.64 1079 GLN C C 1
ATOM 6774 O O . GLN D 2 88 ? 68.430 46.992 -26.032 1.00 84.24 1079 GLN C O 1
ATOM 6780 N N . ASN D 2 89 ? 67.975 45.624 -27.766 1.00 91.36 1080 ASN C N 1
ATOM 6781 C CA . ASN D 2 89 ? 68.663 46.438 -28.765 1.00 90.27 1080 ASN C CA 1
ATOM 6782 C C . ASN D 2 89 ? 67.658 47.048 -29.744 1.00 90.84 1080 ASN C C 1
ATOM 6783 O O . ASN D 2 89 ? 67.167 46.365 -30.646 1.00 81.83 1080 ASN C O 1
ATOM 6788 N N . PRO D 2 90 ? 67.362 48.347 -29.567 1.00 102.14 1081 PRO C N 1
ATOM 6789 C CA . PRO D 2 90 ? 66.285 49.089 -30.238 1.00 105.62 1081 PRO C CA 1
ATOM 6790 C C . PRO D 2 90 ? 66.528 49.298 -31.728 1.00 104.58 1081 PRO C C 1
ATOM 6791 O O . PRO D 2 90 ? 65.582 49.575 -32.465 1.00 102.20 1081 PRO C O 1
ATOM 6795 N N . SER D 2 91 ? 67.782 49.187 -32.153 1.00 105.13 1082 SER C N 1
ATOM 6796 C CA . SER D 2 91 ? 68.110 49.228 -33.570 1.00 106.57 1082 SER C CA 1
ATOM 6797 C C . SER D 2 91 ? 67.387 48.086 -34.273 1.00 107.48 1082 SER C C 1
ATOM 6798 O O . SER D 2 91 ? 66.581 48.315 -35.184 1.00 108.92 1082 SER C O 1
ATOM 6801 N N . SER D 2 92 ? 67.652 46.858 -33.835 1.00 105.56 1083 SER C N 1
ATOM 6802 C CA . SER D 2 92 ? 66.940 45.695 -34.359 1.00 104.57 1083 SER C CA 1
ATOM 6803 C C . SER D 2 92 ? 65.464 45.735 -33.974 1.00 103.53 1083 SER C C 1
ATOM 6804 O O . SER D 2 92 ? 64.987 44.886 -33.222 1.00 104.53 1083 SER C O 1
ATOM 6807 N N . GLN D 2 93 ? 64.746 46.723 -34.498 1.00 102.37 1084 GLN C N 1
ATOM 6808 C CA . GLN D 2 93 ? 63.326 46.865 -34.210 1.00 105.20 1084 GLN C CA 1
ATOM 6809 C C . GLN D 2 93 ? 62.655 47.840 -35.164 1.00 109.77 1084 GLN C C 1
ATOM 6810 O O . GLN D 2 93 ? 61.480 47.691 -35.502 1.00 109.23 1084 GLN C O 1
ATOM 6816 N N . ILE D 2 94 ? 63.408 48.839 -35.604 1.00 114.17 1085 ILE C N 1
ATOM 6817 C CA . ILE D 2 94 ? 62.826 49.897 -36.413 1.00 117.13 1085 ILE C CA 1
ATOM 6818 C C . ILE D 2 94 ? 63.270 49.865 -37.876 1.00 118.80 1085 ILE C C 1
ATOM 6819 O O . ILE D 2 94 ? 64.439 49.621 -38.191 1.00 117.84 1085 ILE C O 1
ATOM 6824 N N . ILE D 2 95 ? 62.307 50.094 -38.763 1.00 121.29 1086 ILE C N 1
ATOM 6825 C CA . ILE D 2 95 ? 62.573 50.297 -40.180 1.00 123.56 1086 ILE C CA 1
ATOM 6826 C C . ILE D 2 95 ? 61.708 51.456 -40.655 1.00 122.28 1086 ILE C C 1
ATOM 6827 O O . ILE D 2 95 ? 60.479 51.389 -40.601 1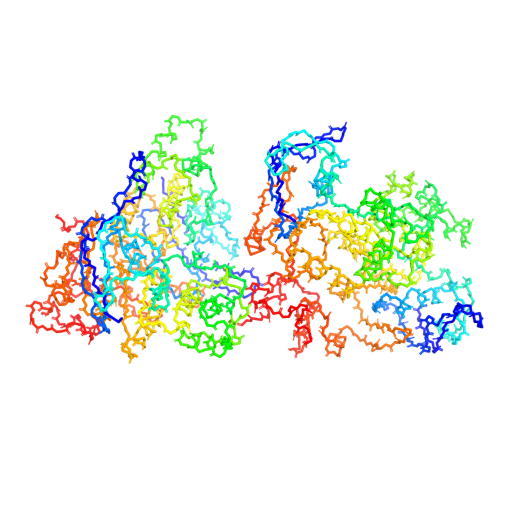.00 124.94 1086 ILE C O 1
ATOM 6832 N N . GLY D 2 96 ? 62.353 52.522 -41.113 1.00 116.16 1087 GLY C N 1
ATOM 6833 C CA . GLY D 2 96 ? 61.645 53.687 -41.606 1.00 111.55 1087 GLY C CA 1
ATOM 6834 C C . GLY D 2 96 ? 62.594 54.659 -42.273 1.00 110.10 1087 GLY C C 1
ATOM 6835 O O . GLY D 2 96 ? 63.805 54.593 -42.066 1.00 112.41 1087 GLY C O 1
ATOM 6836 N N . ALA D 2 97 ? 62.047 55.555 -43.087 1.00 104.81 1088 ALA C N 1
ATOM 6837 C CA . ALA D 2 97 ? 62.847 56.610 -43.689 1.00 99.02 1088 ALA C CA 1
ATOM 6838 C C . ALA D 2 97 ? 62.966 57.754 -42.694 1.00 95.07 1088 ALA C C 1
ATOM 6839 O O . ALA D 2 97 ? 64.051 58.282 -42.459 1.00 98.65 1088 ALA C O 1
ATOM 6841 N N . THR D 2 98 ? 61.840 58.129 -42.102 1.00 87.29 1089 THR C N 1
ATOM 6842 C CA . THR D 2 98 ? 61.844 59.144 -41.064 1.00 81.83 1089 THR C CA 1
ATOM 6843 C C . THR D 2 98 ? 61.389 58.551 -39.732 1.00 76.12 1089 THR C C 1
ATOM 6844 O O . THR D 2 98 ? 60.905 57.421 -39.677 1.00 75.29 1089 THR C O 1
ATOM 6848 N N . VAL D 2 99 ? 61.553 59.325 -38.664 1.00 70.93 1090 VAL C N 1
ATOM 6849 C CA . VAL D 2 99 ? 61.087 58.932 -37.339 1.00 63.48 1090 VAL C CA 1
ATOM 6850 C C . VAL D 2 99 ? 59.576 58.700 -37.319 1.00 64.26 1090 VAL C C 1
ATOM 6851 O O . VAL D 2 99 ? 59.098 57.711 -36.760 1.00 68.41 1090 VAL C O 1
ATOM 6855 N N . GLU D 2 100 ? 58.829 59.605 -37.945 1.00 64.00 1091 GLU C N 1
ATOM 6856 C CA . GLU D 2 100 ? 57.372 59.500 -37.978 1.00 71.33 1091 GLU C CA 1
ATOM 6857 C C . GLU D 2 100 ? 56.893 58.353 -38.868 1.00 73.17 1091 GLU C C 1
ATOM 6858 O O . GLU D 2 100 ? 55.735 57.946 -38.795 1.00 71.30 1091 GLU C O 1
ATOM 6864 N N . GLU D 2 101 ? 57.786 57.825 -39.696 1.00 74.99 1092 GLU C N 1
ATOM 6865 C CA . GLU D 2 101 ? 57.433 56.723 -40.578 1.00 80.02 1092 GLU C CA 1
ATOM 6866 C C . GLU D 2 101 ? 57.488 55.406 -39.819 1.00 80.41 1092 GLU C C 1
ATOM 6867 O O . GLU D 2 101 ? 56.654 54.526 -40.021 1.00 77.87 1092 GLU C O 1
ATOM 6873 N N . ASP D 2 102 ? 58.485 55.273 -38.950 1.00 79.25 1093 ASP C N 1
ATOM 6874 C CA . ASP D 2 102 ? 58.630 54.070 -38.143 1.00 79.71 1093 ASP C CA 1
ATOM 6875 C C . ASP D 2 102 ? 57.466 53.933 -37.167 1.00 72.89 1093 ASP C C 1
ATOM 6876 O O . ASP D 2 102 ? 57.014 52.825 -36.868 1.00 74.42 1093 ASP C O 1
ATOM 6881 N N . VAL D 2 103 ? 56.978 55.068 -36.680 1.00 65.07 1094 VAL C N 1
ATOM 6882 C CA . VAL D 2 103 ? 55.827 55.081 -35.785 1.00 67.38 1094 VAL C CA 1
ATOM 6883 C C . VAL D 2 103 ? 54.528 54.740 -36.514 1.00 74.50 1094 VAL C C 1
ATOM 6884 O O . VAL D 2 103 ? 53.848 53.783 -36.139 1.00 79.66 1094 VAL C O 1
ATOM 6888 N N . ALA D 2 104 ? 54.214 55.511 -37.560 1.00 80.58 1095 ALA C N 1
ATOM 6889 C CA . ALA D 2 104 ? 52.951 55.417 -38.308 1.00 80.26 1095 ALA C CA 1
ATOM 6890 C C . ALA D 2 104 ? 52.632 54.004 -38.807 1.00 85.52 1095 ALA C C 1
ATOM 6891 O O . ALA D 2 104 ? 51.469 53.672 -39.072 1.00 87.57 1095 ALA C O 1
ATOM 6893 N N . PHE D 2 105 ? 53.701 53.213 -38.936 1.00 89.65 1096 PHE C N 1
ATOM 6894 C CA . PHE D 2 105 ? 53.733 51.787 -39.291 1.00 101.38 1096 PHE C CA 1
ATOM 6895 C C . PHE D 2 105 ? 52.806 50.939 -38.443 1.00 106.53 1096 PHE C C 1
ATOM 6896 O O . PHE D 2 105 ? 52.239 49.938 -38.911 1.00 109.53 1096 PHE C O 1
ATOM 6904 N N . SER D 2 106 ? 52.697 51.322 -37.178 1.00 109.71 1097 SER C N 1
ATOM 6905 C CA . SER D 2 106 ? 52.140 50.442 -36.174 1.00 110.56 1097 SER C CA 1
ATOM 6906 C C . SER D 2 106 ? 50.657 50.673 -36.030 1.00 115.02 1097 SER C C 1
ATOM 6907 O O . SER D 2 106 ? 49.979 49.988 -35.271 1.00 119.91 1097 SER C O 1
ATOM 6910 N N . LEU D 2 107 ? 50.156 51.657 -36.757 1.00 114.38 1098 LEU C N 1
ATOM 6911 C CA . LEU D 2 107 ? 48.801 52.101 -36.531 1.00 116.25 1098 LEU C CA 1
ATOM 6912 C C . LEU D 2 107 ? 47.978 51.930 -37.797 1.00 121.56 1098 LEU C C 1
ATOM 6913 O O . LEU D 2 107 ? 46.787 52.205 -37.814 1.00 119.44 1098 LEU C O 1
ATOM 6918 N N . GLU D 2 108 ? 48.626 51.468 -38.859 1.00 128.05 1099 GLU C N 1
ATOM 6919 C CA . GLU D 2 108 ? 47.981 51.393 -40.158 1.00 134.84 1099 GLU C CA 1
ATOM 6920 C C . GLU D 2 108 ? 46.942 50.306 -40.215 1.00 137.80 1099 GLU C C 1
ATOM 6921 O O . GLU D 2 108 ? 46.099 50.302 -41.104 1.00 141.22 1099 GLU C O 1
ATOM 6927 N N . ILE D 2 109 ? 46.981 49.383 -39.274 1.00 137.41 1100 ILE C N 1
ATOM 6928 C CA . ILE D 2 109 ? 45.873 48.482 -39.223 1.00 136.64 1100 ILE C CA 1
ATOM 6929 C C . ILE D 2 109 ? 44.736 49.274 -38.523 1.00 144.16 1100 ILE C C 1
ATOM 6930 O O . ILE D 2 109 ? 43.571 49.091 -38.864 1.00 143.91 1100 ILE C O 1
ATOM 6935 N N . MET D 2 110 ? 45.096 50.241 -37.657 1.00 149.69 1101 MET C N 1
ATOM 6936 C CA . MET D 2 110 ? 44.171 50.974 -36.726 1.00 150.33 1101 MET C CA 1
ATOM 6937 C C . MET D 2 110 ? 42.973 51.808 -37.230 1.00 150.84 1101 MET C C 1
ATOM 6938 O O . MET D 2 110 ? 42.193 52.322 -36.425 1.00 150.48 1101 MET C O 1
ATOM 6943 N N . GLY D 2 111 ? 42.798 51.901 -38.542 1.00 152.02 1102 GLY C N 1
ATOM 6944 C CA . GLY D 2 111 ? 41.608 52.514 -39.117 1.00 154.16 1102 GLY C CA 1
ATOM 6945 C C . GLY D 2 111 ? 42.000 53.196 -40.403 1.00 158.04 1102 GLY C C 1
ATOM 6946 O O . GLY D 2 111 ? 41.477 52.887 -41.486 1.00 158.54 1102 GLY C O 1
ATOM 6947 N N . LEU D 2 112 ? 42.956 54.111 -40.269 1.00 160.85 1103 LEU C N 1
ATOM 6948 C CA . LEU D 2 112 ? 43.530 54.828 -41.405 1.00 162.58 1103 LEU C CA 1
ATOM 6949 C C . LEU D 2 112 ? 42.476 55.626 -42.169 1.00 161.60 1103 LEU C C 1
ATOM 6950 O O . LEU D 2 112 ? 42.087 55.169 -43.237 1.00 164.22 1103 LEU C O 1
ATOM 6955 N N . ASP D 2 113 ? 42.000 56.790 -41.701 1.00 155.56 1104 ASP C N 1
ATOM 6956 C CA . ASP D 2 113 ? 42.434 57.561 -40.534 1.00 148.61 1104 ASP C CA 1
ATOM 6957 C C . ASP D 2 113 ? 43.902 58.056 -40.514 1.00 144.27 1104 ASP C C 1
ATOM 6958 O O . ASP D 2 113 ? 44.855 57.285 -40.451 1.00 143.17 1104 ASP C O 1
ATOM 6963 N N . GLU D 2 114 ? 44.047 59.379 -40.562 1.00 143.73 1105 GLU C N 1
ATOM 6964 C CA . GLU D 2 114 ? 45.342 60.041 -40.716 1.00 146.76 1105 GLU C CA 1
ATOM 6965 C C . GLU D 2 114 ? 45.460 61.250 -39.794 1.00 142.11 1105 GLU C C 1
ATOM 6966 O O . GLU D 2 114 ? 46.432 61.401 -39.060 1.00 143.12 1105 GLU C O 1
ATOM 6972 N N . SER D 2 115 ? 44.449 62.110 -39.851 1.00 134.91 1106 SER C N 1
ATOM 6973 C CA . SER D 2 115 ? 44.354 63.298 -39.003 1.00 127.22 1106 SER C CA 1
ATOM 6974 C C . SER D 2 115 ? 44.510 62.926 -37.532 1.00 122.59 1106 SER C C 1
ATOM 6975 O O . SER D 2 115 ? 44.865 63.755 -36.691 1.00 119.72 1106 SER C O 1
ATOM 6978 N N . GLU D 2 116 ? 44.230 61.666 -37.233 1.00 120.54 1107 GLU C N 1
ATOM 6979 C CA . GLU D 2 116 ? 44.351 61.147 -35.885 1.00 117.41 1107 GLU C CA 1
ATOM 6980 C C . GLU D 2 116 ? 45.764 60.637 -35.633 1.00 114.95 1107 GLU C C 1
ATOM 6981 O O . GLU D 2 116 ? 46.301 60.803 -34.538 1.00 117.09 1107 GLU C O 1
ATOM 6983 N N . MET D 2 117 ? 46.355 60.021 -36.658 1.00 108.75 1108 MET C N 1
ATOM 6984 C CA . MET D 2 117 ? 47.725 59.506 -36.585 1.00 103.60 1108 MET C CA 1
ATOM 6985 C C . MET D 2 117 ? 48.692 60.631 -36.309 1.00 98.83 1108 MET C C 1
ATOM 6986 O O . MET D 2 117 ? 49.519 60.559 -35.403 1.00 95.35 1108 MET C O 1
ATOM 6991 N N . ARG D 2 118 ? 48.594 61.669 -37.128 1.00 101.20 1109 ARG C N 1
ATOM 6992 C CA . ARG D 2 118 ? 49.472 62.817 -37.011 1.00 106.09 1109 ARG C CA 1
ATOM 6993 C C . ARG D 2 118 ? 49.248 63.501 -35.675 1.00 106.08 1109 ARG C C 1
ATOM 6994 O O . ARG D 2 118 ? 50.117 64.219 -35.178 1.00 104.94 1109 ARG C O 1
ATOM 7002 N N . LYS D 2 119 ? 48.073 63.269 -35.099 1.00 103.92 1110 LYS C N 1
ATOM 7003 C CA . LYS D 2 119 ? 47.760 63.775 -33.775 1.00 101.38 1110 LYS C CA 1
ATOM 7004 C C . LYS D 2 119 ? 48.268 62.797 -32.735 1.00 97.43 1110 LYS C C 1
ATOM 7005 O O . LYS D 2 119 ? 48.680 63.194 -31.647 1.00 94.24 1110 LYS C O 1
ATOM 7011 N N . ARG D 2 120 ? 48.242 61.514 -33.083 1.00 93.88 1111 ARG C N 1
ATOM 7012 C CA . ARG D 2 120 ? 48.672 60.460 -32.173 1.00 87.61 1111 ARG C CA 1
ATOM 7013 C C . ARG D 2 120 ? 50.176 60.392 -32.088 1.00 84.70 1111 ARG C C 1
ATOM 7014 O O . ARG D 2 120 ? 50.749 60.422 -31.000 1.00 88.70 1111 ARG C O 1
ATOM 7022 N N . ILE D 2 121 ? 50.805 60.285 -33.255 1.00 79.80 1112 ILE C N 1
ATOM 7023 C CA . ILE D 2 121 ? 52.252 60.203 -33.351 1.00 74.24 1112 ILE C CA 1
ATOM 7024 C C . ILE D 2 121 ? 52.828 61.388 -32.602 1.00 72.49 1112 ILE C C 1
ATOM 7025 O O . ILE D 2 121 ? 53.837 61.272 -31.910 1.00 70.96 1112 ILE C O 1
ATOM 7030 N N . LYS D 2 122 ? 52.148 62.522 -32.735 1.00 73.98 1113 LYS C N 1
ATOM 7031 C CA . LYS D 2 122 ? 52.457 63.729 -31.983 1.00 73.91 1113 LYS C CA 1
ATOM 7032 C C . LYS D 2 122 ? 52.567 63.424 -30.495 1.00 72.47 1113 LYS C C 1
ATOM 7033 O O . LYS D 2 122 ? 53.576 63.725 -29.863 1.00 73.17 1113 LYS C O 1
ATOM 7039 N N . LYS D 2 123 ? 51.517 62.814 -29.954 1.00 71.74 1114 LYS C N 1
ATOM 7040 C CA . LYS D 2 123 ? 51.438 62.473 -28.537 1.00 71.46 1114 LYS C CA 1
ATOM 7041 C C . LYS D 2 123 ? 52.545 61.519 -28.107 1.00 66.09 1114 LYS C C 1
ATOM 7042 O O . LYS D 2 123 ? 53.188 61.720 -27.079 1.00 67.64 1114 LYS C O 1
ATOM 7048 N N . VAL D 2 124 ? 52.766 60.481 -28.904 1.00 59.50 1115 VAL C N 1
ATOM 7049 C CA . VAL D 2 124 ? 53.686 59.411 -28.529 1.00 54.00 1115 VAL C CA 1
ATOM 7050 C C . VAL D 2 124 ? 55.153 59.842 -28.581 1.00 60.55 1115 VAL C C 1
ATOM 7051 O O . VAL D 2 124 ? 55.997 59.279 -27.884 1.00 65.92 1115 VAL C O 1
ATOM 7055 N N . LEU D 2 125 ? 55.449 60.848 -29.399 1.00 60.54 1116 LEU C N 1
ATOM 7056 C CA . LEU D 2 125 ? 56.814 61.339 -29.544 1.00 57.39 1116 LEU C CA 1
ATOM 7057 C C . LEU D 2 125 ? 57.145 62.272 -28.400 1.00 52.56 1116 LEU C C 1
ATOM 7058 O O . LEU D 2 125 ? 58.299 62.423 -28.005 1.00 53.50 1116 LEU C O 1
ATOM 7063 N N . GLU D 2 126 ? 56.096 62.894 -27.883 1.00 53.83 1117 GLU C N 1
ATOM 7064 C CA . GLU D 2 126 ? 56.175 63.841 -26.791 1.00 61.38 1117 GLU C CA 1
ATOM 7065 C C . GLU D 2 126 ? 56.505 63.091 -25.515 1.00 59.93 1117 GLU C C 1
ATOM 7066 O O . GLU D 2 126 ? 57.294 63.549 -24.689 1.00 63.98 1117 GLU C O 1
ATOM 7072 N N . LEU D 2 127 ? 55.871 61.933 -25.359 1.00 52.66 1118 LEU C N 1
ATOM 7073 C CA . LEU D 2 127 ? 56.041 61.098 -24.175 1.00 50.70 1118 LEU C CA 1
ATOM 7074 C C . LEU D 2 127 ? 57.466 60.585 -24.022 1.00 53.05 1118 LEU C C 1
ATOM 7075 O O . LEU D 2 127 ? 58.016 60.568 -22.923 1.00 63.23 1118 LEU C O 1
ATOM 7080 N N . VAL D 2 128 ? 58.058 60.168 -25.134 1.00 47.15 1119 VAL C N 1
ATOM 7081 C CA . VAL D 2 128 ? 59.404 59.613 -25.119 1.00 44.49 1119 VAL C CA 1
ATOM 7082 C C . VAL D 2 128 ? 60.465 60.699 -25.293 1.00 50.49 1119 VAL C C 1
ATOM 7083 O O . VAL D 2 128 ? 61.655 60.448 -25.114 1.00 50.31 1119 VAL C O 1
ATOM 7087 N N . GLY D 2 129 ? 60.027 61.905 -25.639 1.00 50.02 1120 GLY C N 1
ATOM 7088 C CA . GLY D 2 129 ? 60.930 63.034 -25.772 1.00 46.99 1120 GLY C CA 1
ATOM 7089 C C . GLY D 2 129 ? 61.590 63.131 -27.132 1.00 51.79 1120 GLY C C 1
ATOM 7090 O O . GLY D 2 129 ? 62.750 63.523 -27.241 1.00 55.13 1120 GLY C O 1
ATOM 7091 N N . LEU D 2 130 ? 60.847 62.769 -28.172 1.00 52.74 1121 LEU C N 1
ATOM 7092 C CA . LEU D 2 130 ? 61.342 62.866 -29.541 1.00 54.72 1121 LEU C CA 1
ATOM 7093 C C . LEU D 2 130 ? 60.517 63.854 -30.358 1.00 63.84 1121 LEU C C 1
ATOM 7094 O O . LEU D 2 130 ? 60.593 63.880 -31.588 1.00 65.25 1121 LEU C O 1
ATOM 7099 N N . SER D 2 131 ? 59.723 64.662 -29.662 1.00 66.52 1122 SER C N 1
ATOM 7100 C CA . SER D 2 131 ? 58.992 65.750 -30.299 1.00 73.81 1122 SER C CA 1
ATOM 7101 C C . SER D 2 131 ? 59.983 66.726 -30.922 1.00 77.05 1122 SER C C 1
ATOM 7102 O O . SER D 2 131 ? 60.927 67.167 -30.265 1.00 79.52 1122 SER C O 1
ATOM 7105 N N . GLY D 2 132 ? 59.776 67.046 -32.195 1.00 76.45 1123 GLY C N 1
ATOM 7106 C CA . GLY D 2 132 ? 60.668 67.943 -32.905 1.00 77.14 1123 GLY C CA 1
ATOM 7107 C C . GLY D 2 132 ? 61.627 67.207 -33.821 1.00 80.92 1123 GLY C C 1
ATOM 7108 O O . GLY D 2 132 ? 62.345 67.824 -34.609 1.00 85.48 1123 GLY C O 1
ATOM 7109 N N . LEU D 2 133 ? 61.643 65.882 -33.715 1.00 76.03 1124 LEU C N 1
ATOM 7110 C CA . LEU D 2 133 ? 62.509 65.063 -34.556 1.00 72.74 1124 LEU C CA 1
ATOM 7111 C C . LEU D 2 133 ? 61.695 64.117 -35.432 1.00 68.34 1124 LEU C C 1
ATOM 7112 O O . LEU D 2 133 ? 62.206 63.099 -35.898 1.00 67.64 1124 LEU C O 1
ATOM 7117 N N . ALA D 2 134 ? 60.432 64.472 -35.656 1.00 63.17 1125 ALA C N 1
ATOM 7118 C CA . ALA D 2 134 ? 59.515 63.654 -36.451 1.00 59.84 1125 ALA C CA 1
ATOM 7119 C C . ALA D 2 134 ? 60.050 63.371 -37.854 1.00 66.32 1125 ALA C C 1
ATOM 7120 O O . ALA D 2 134 ? 59.831 62.292 -38.405 1.00 66.65 1125 ALA C O 1
ATOM 7122 N N . ALA D 2 135 ? 60.759 64.342 -38.420 1.00 68.63 1126 ALA C N 1
ATOM 7123 C CA . ALA D 2 135 ? 61.271 64.221 -39.780 1.00 72.39 1126 ALA C CA 1
ATOM 7124 C C . ALA D 2 135 ? 62.714 63.721 -39.821 1.00 72.09 1126 ALA C C 1
ATOM 7125 O O . ALA D 2 135 ? 63.295 63.577 -40.897 1.00 70.16 1126 ALA C O 1
ATOM 7127 N N . ALA D 2 136 ? 63.286 63.454 -38.650 1.00 71.84 1127 ALA C N 1
ATOM 7128 C CA . ALA D 2 136 ? 64.675 63.007 -38.565 1.00 71.07 1127 ALA C CA 1
ATOM 7129 C C . ALA D 2 136 ? 64.858 61.604 -39.143 1.00 69.53 1127 ALA C C 1
ATOM 7130 O O . ALA D 2 136 ? 63.896 60.856 -39.309 1.00 67.71 1127 ALA C O 1
ATOM 7132 N N . ASP D 2 137 ? 66.103 61.258 -39.449 1.00 69.86 1128 ASP C N 1
ATOM 7133 C CA . ASP D 2 137 ? 66.425 59.955 -40.012 1.00 74.04 1128 ASP C CA 1
ATOM 7134 C C . ASP D 2 137 ? 67.009 59.040 -38.944 1.00 73.33 1128 ASP C C 1
ATOM 7135 O O . ASP D 2 137 ? 68.105 59.287 -38.440 1.00 76.70 1128 ASP C O 1
ATOM 7140 N N . PRO D 2 138 ? 66.263 57.982 -38.589 1.00 70.02 1129 PRO C N 1
ATOM 7141 C CA . PRO D 2 138 ? 66.629 56.994 -37.565 1.00 67.72 1129 PRO C CA 1
ATOM 7142 C C . PRO D 2 138 ? 68.045 56.434 -37.683 1.00 70.20 1129 PRO C C 1
ATOM 7143 O O . PRO D 2 138 ? 68.637 56.049 -36.679 1.00 73.75 1129 PRO C O 1
ATOM 7147 N N . LEU D 2 139 ? 68.573 56.385 -38.899 1.00 74.93 1130 LEU C N 1
ATOM 7148 C CA . LEU D 2 139 ? 69.926 55.891 -39.128 1.00 82.89 1130 LEU C CA 1
ATOM 7149 C C . LEU D 2 139 ? 70.972 56.859 -38.577 1.00 82.52 1130 LEU C C 1
ATOM 7150 O O . LEU D 2 139 ? 72.147 56.514 -38.446 1.00 84.29 1130 LEU C O 1
ATOM 7155 N N . ASN D 2 140 ? 70.536 58.071 -38.247 1.00 79.54 1131 ASN C N 1
ATOM 7156 C CA . ASN D 2 140 ? 71.439 59.106 -37.753 1.00 80.96 1131 ASN C CA 1
ATOM 7157 C C . ASN D 2 140 ? 71.109 59.566 -36.338 1.00 77.42 1131 ASN C C 1
ATOM 7158 O O . ASN D 2 140 ? 71.653 60.555 -35.857 1.00 78.31 1131 ASN C O 1
ATOM 7163 N N . LEU D 2 141 ? 70.214 58.839 -35.680 1.00 69.53 1132 LEU C N 1
ATOM 7164 C CA . LEU D 2 141 ? 69.898 59.092 -34.282 1.00 57.59 1132 LEU C CA 1
ATOM 7165 C C . LEU D 2 141 ? 70.954 58.439 -33.394 1.00 54.00 1132 LEU C C 1
ATOM 7166 O O . LEU D 2 141 ? 71.631 57.499 -33.810 1.00 50.42 1132 LEU C O 1
ATOM 7171 N N . SER D 2 142 ? 71.097 58.939 -32.171 1.00 51.04 1133 SER C N 1
ATOM 7172 C CA . SER D 2 142 ? 71.988 58.308 -31.205 1.00 50.21 1133 SER C CA 1
ATOM 7173 C C . SER D 2 142 ? 71.329 57.049 -30.658 1.00 57.89 1133 SER C C 1
ATOM 7174 O O . SER D 2 142 ? 70.141 56.811 -30.894 1.00 52.84 1133 SER C O 1
ATOM 7177 N N . GLY D 2 143 ? 72.101 56.247 -29.929 1.00 59.26 1134 GLY C N 1
ATOM 7178 C CA . GLY D 2 143 ? 71.596 55.018 -29.343 1.00 51.44 1134 GLY C CA 1
ATOM 7179 C C . GLY D 2 143 ? 70.392 55.252 -28.451 1.00 50.87 1134 GLY C C 1
ATOM 7180 O O . GLY D 2 143 ? 69.357 54.600 -28.601 1.00 61.59 1134 GLY C O 1
ATOM 7181 N N . GLY D 2 144 ? 70.526 56.195 -27.525 1.00 41.35 1135 GLY C N 1
ATOM 7182 C CA . GLY D 2 144 ? 69.447 56.513 -26.611 1.00 40.75 1135 GLY C CA 1
ATOM 7183 C C . GLY D 2 144 ? 68.228 57.081 -27.313 1.00 46.55 1135 GLY C C 1
ATOM 7184 O O . GLY D 2 144 ? 67.108 56.961 -26.819 1.00 47.99 1135 GLY C O 1
ATOM 7185 N N . GLN D 2 145 ? 68.444 57.706 -28.465 1.00 51.07 1136 GLN C N 1
ATOM 7186 C CA . GLN D 2 145 ? 67.343 58.248 -29.253 1.00 52.45 1136 GLN C CA 1
ATOM 7187 C C . GLN D 2 145 ? 66.553 57.137 -29.926 1.00 49.66 1136 GLN C C 1
ATOM 7188 O O . GLN D 2 145 ? 65.330 57.205 -30.022 1.00 53.52 1136 GLN C O 1
ATOM 7194 N N . LYS D 2 146 ? 67.266 56.120 -30.399 1.00 43.30 1137 LYS C N 1
ATOM 7195 C CA . LYS D 2 146 ? 66.635 54.951 -30.993 1.00 47.10 1137 LYS C CA 1
ATOM 7196 C C . LYS D 2 146 ? 65.760 54.248 -29.968 1.00 54.59 1137 LYS C C 1
ATOM 7197 O O . LYS D 2 146 ? 64.683 53.749 -30.296 1.00 56.64 1137 LYS C O 1
ATOM 7203 N N . GLN D 2 147 ? 66.235 54.211 -28.727 1.00 46.63 1138 GLN C N 1
ATOM 7204 C CA . GLN D 2 147 ? 65.483 53.607 -27.637 1.00 31.99 1138 GLN C CA 1
ATOM 7205 C C . GLN D 2 147 ? 64.164 54.325 -27.417 1.00 38.87 1138 GLN C C 1
ATOM 7206 O O . GLN D 2 147 ? 63.137 53.696 -27.191 1.00 49.49 1138 GLN C O 1
ATOM 7212 N N . ARG D 2 148 ? 64.203 55.651 -27.481 1.00 35.74 1139 ARG C N 1
ATOM 7213 C CA . ARG D 2 148 ? 63.001 56.455 -27.314 1.00 43.01 1139 ARG C CA 1
ATOM 7214 C C . ARG D 2 148 ? 62.036 56.192 -28.460 1.00 43.93 1139 ARG C C 1
ATOM 7215 O O . ARG D 2 148 ? 60.821 56.296 -28.305 1.00 43.45 1139 ARG C O 1
ATOM 7223 N N . LEU D 2 149 ? 62.596 55.865 -29.618 1.00 40.34 1140 LEU C N 1
ATOM 7224 C CA . LEU D 2 149 ? 61.814 55.623 -30.820 1.00 42.67 1140 LEU C CA 1
ATOM 7225 C C . LEU D 2 149 ? 61.183 54.240 -30.783 1.00 45.59 1140 LEU C C 1
ATOM 7226 O O . LEU D 2 149 ? 60.031 54.065 -31.176 1.00 47.63 1140 LEU C O 1
ATOM 7231 N N . ALA D 2 150 ? 61.947 53.263 -30.306 1.00 43.47 1141 ALA C N 1
ATOM 7232 C CA . ALA D 2 150 ? 61.445 51.903 -30.138 1.00 37.87 1141 ALA C CA 1
ATOM 7233 C C . ALA D 2 150 ? 60.264 51.887 -29.172 1.00 39.29 1141 ALA C C 1
ATOM 7234 O O . ALA D 2 150 ? 59.260 51.221 -29.414 1.00 47.97 1141 ALA C O 1
ATOM 7236 N N . ILE D 2 151 ? 60.390 52.639 -28.084 1.00 35.17 1142 ILE C N 1
ATOM 7237 C CA . ILE D 2 151 ? 59.323 52.762 -27.097 1.00 33.84 1142 ILE C CA 1
ATOM 7238 C C . ILE D 2 151 ? 58.107 53.454 -27.709 1.00 43.10 1142 ILE C C 1
ATOM 7239 O O . ILE D 2 151 ? 56.969 53.092 -27.430 1.00 50.44 1142 ILE C O 1
ATOM 7244 N N . ALA D 2 152 ? 58.357 54.437 -28.566 1.00 51.31 1143 ALA C N 1
ATOM 7245 C CA . ALA D 2 152 ? 57.277 55.166 -29.224 1.00 55.08 1143 ALA C CA 1
ATOM 7246 C C . ALA D 2 152 ? 56.479 54.327 -30.228 1.00 57.20 1143 ALA C C 1
ATOM 7247 O O . ALA D 2 152 ? 55.249 54.392 -30.252 1.00 61.25 1143 ALA C O 1
ATOM 7249 N N . SER D 2 153 ? 57.153 53.529 -31.050 1.00 57.74 1144 SER C N 1
ATOM 7250 C CA . SER D 2 153 ? 56.428 52.666 -31.992 1.00 64.00 1144 SER C CA 1
ATOM 7251 C C . SER D 2 153 ? 55.652 51.565 -31.262 1.00 64.60 1144 SER C C 1
ATOM 7252 O O . SER D 2 153 ? 54.689 51.016 -31.796 1.00 74.47 1144 SER C O 1
ATOM 7255 N N . MET D 2 154 ? 56.061 51.263 -30.035 1.00 57.05 1145 MET C N 1
ATOM 7256 C CA . MET D 2 154 ? 55.373 50.251 -29.244 1.00 46.84 1145 MET C CA 1
ATOM 7257 C C . MET D 2 154 ? 54.159 50.833 -28.530 1.00 44.93 1145 MET C C 1
ATOM 7258 O O . MET D 2 154 ? 53.102 50.211 -28.468 1.00 54.76 1145 MET C O 1
ATOM 7263 N N . LEU D 2 155 ? 54.321 52.035 -27.991 1.00 43.27 1146 LEU C N 1
ATOM 7264 C CA . LEU D 2 155 ? 53.240 52.712 -27.283 1.00 54.46 1146 LEU C CA 1
ATOM 7265 C C . LEU D 2 155 ? 52.065 53.042 -28.197 1.00 59.78 1146 LEU C C 1
ATOM 7266 O O . LEU D 2 155 ? 50.922 53.111 -27.744 1.00 58.49 1146 LEU C O 1
ATOM 7271 N N . ALA D 2 156 ? 52.352 53.241 -29.480 1.00 65.15 1147 ALA C N 1
ATOM 7272 C CA . ALA D 2 156 ? 51.344 53.686 -30.436 1.00 66.04 1147 ALA C CA 1
ATOM 7273 C C . ALA D 2 156 ? 50.400 52.571 -30.872 1.00 62.91 1147 ALA C C 1
ATOM 7274 O O . ALA D 2 156 ? 49.306 52.842 -31.367 1.00 60.30 1147 ALA C O 1
ATOM 7276 N N . ARG D 2 157 ? 50.827 51.323 -30.692 1.00 56.83 1148 ARG C N 1
ATOM 7277 C CA . ARG D 2 157 ? 49.991 50.170 -31.023 1.00 52.02 1148 ARG C CA 1
ATOM 7278 C C . ARG D 2 157 ? 48.791 50.054 -30.092 1.00 60.20 1148 ARG C C 1
ATOM 7279 O O . ARG D 2 157 ? 47.813 49.389 -30.405 1.00 67.42 1148 ARG C O 1
ATOM 7287 N N . ASP D 2 158 ? 48.894 50.713 -28.944 1.00 60.54 1149 ASP C N 1
ATOM 7288 C CA . ASP D 2 158 ? 47.812 50.804 -27.970 1.00 59.19 1149 ASP C CA 1
ATOM 7289 C C . ASP D 2 158 ? 47.394 49.433 -27.433 1.00 59.25 1149 ASP C C 1
ATOM 7290 O O . ASP D 2 158 ? 46.216 49.184 -27.176 1.00 64.59 1149 ASP C O 1
ATOM 7295 N N . THR D 2 159 ? 48.367 48.546 -27.253 1.00 53.69 1150 THR C N 1
ATOM 7296 C CA . THR D 2 159 ? 48.104 47.236 -26.664 1.00 48.82 1150 THR C CA 1
ATOM 7297 C C . THR D 2 159 ? 47.789 47.366 -25.186 1.00 55.64 1150 THR C C 1
ATOM 7298 O O . THR D 2 159 ? 47.999 48.422 -24.592 1.00 56.22 1150 THR C O 1
ATOM 7302 N N . ARG D 2 160 ? 47.288 46.288 -24.595 1.00 59.39 1151 ARG C N 1
ATOM 7303 C CA . ARG D 2 160 ? 46.965 46.288 -23.177 1.00 56.43 1151 ARG C CA 1
ATOM 7304 C C . ARG D 2 160 ? 48.175 45.896 -22.349 1.00 48.20 1151 ARG C C 1
ATOM 7305 O O . ARG D 2 160 ? 48.295 46.274 -21.187 1.00 46.30 1151 ARG C O 1
ATOM 7313 N N . PHE D 2 161 ? 49.068 45.128 -22.959 1.00 41.72 1152 PHE C N 1
ATOM 7314 C CA . PHE D 2 161 ? 50.291 44.707 -22.294 1.00 48.50 1152 PHE C CA 1
ATOM 7315 C C . PHE D 2 161 ? 51.515 45.273 -22.990 1.00 51.53 1152 PHE C C 1
ATOM 7316 O O . PHE D 2 161 ? 51.566 45.356 -24.215 1.00 53.85 1152 PHE C O 1
ATOM 7324 N N . LEU D 2 162 ? 52.494 45.675 -22.192 1.00 49.90 1153 LEU C N 1
ATOM 7325 C CA . LEU D 2 162 ? 53.740 46.204 -22.712 1.00 42.09 1153 LEU C CA 1
ATOM 7326 C C . LEU D 2 162 ? 54.878 45.381 -22.136 1.00 44.78 1153 LEU C C 1
ATOM 7327 O O . LEU D 2 162 ? 55.007 45.246 -20.919 1.00 49.24 1153 LEU C O 1
ATOM 7332 N N . ALA D 2 163 ? 55.692 44.811 -23.015 1.00 43.71 1154 ALA C N 1
ATOM 7333 C CA . ALA D 2 163 ? 56.865 44.060 -22.584 1.00 42.74 1154 ALA C CA 1
ATOM 7334 C C . ALA D 2 163 ? 58.115 44.868 -22.918 1.00 46.25 1154 ALA C C 1
ATOM 7335 O O . ALA D 2 163 ? 58.391 45.148 -24.083 1.00 49.28 1154 ALA C O 1
ATOM 7337 N N . LEU D 2 164 ? 58.863 45.249 -21.889 1.00 40.89 1155 LEU C N 1
ATOM 7338 C CA . LEU D 2 164 ? 60.026 46.108 -22.064 1.00 30.18 1155 LEU C CA 1
ATOM 7339 C C . LEU D 2 164 ? 61.278 45.454 -21.521 1.00 24.99 1155 LEU C C 1
ATOM 7340 O O . LEU D 2 164 ? 61.468 45.356 -20.308 1.00 29.08 1155 LEU C O 1
ATOM 7345 N N . ASP D 2 165 ? 62.134 45.002 -22.428 1.00 28.19 1156 ASP C N 1
ATOM 7346 C CA . ASP D 2 165 ? 63.374 44.356 -22.030 1.00 33.79 1156 ASP C CA 1
ATOM 7347 C C . ASP D 2 165 ? 64.518 45.372 -22.020 1.00 39.59 1156 ASP C C 1
ATOM 7348 O O . ASP D 2 165 ? 65.176 45.599 -23.038 1.00 33.37 1156 ASP C O 1
ATOM 7353 N N . GLU D 2 166 ? 64.742 45.970 -20.854 1.00 40.33 1157 GLU C N 1
ATOM 7354 C CA . GLU D 2 166 ? 65.732 47.025 -20.671 1.00 38.95 1157 GLU C CA 1
ATOM 7355 C C . GLU D 2 166 ? 65.548 48.205 -21.626 1.00 33.60 1157 GLU C C 1
ATOM 7356 O O . GLU D 2 166 ? 66.426 48.485 -22.446 1.00 33.78 1157 GLU C O 1
ATOM 7362 N N . PRO D 2 167 ? 64.409 48.910 -21.502 1.00 28.81 1158 PRO C N 1
ATOM 7363 C CA . PRO D 2 167 ? 64.007 49.958 -22.451 1.00 34.26 1158 PRO C CA 1
ATOM 7364 C C . PRO D 2 167 ? 64.773 51.282 -22.348 1.00 39.36 1158 PRO C C 1
ATOM 7365 O O . PRO D 2 167 ? 64.815 52.002 -23.343 1.00 48.41 1158 PRO C O 1
ATOM 7369 N N . VAL D 2 168 ? 65.352 51.603 -21.192 1.00 31.75 1159 VAL C N 1
ATOM 7370 C CA . VAL D 2 168 ? 66.014 52.902 -21.020 1.00 30.05 1159 VAL C CA 1
ATOM 7371 C C . VAL D 2 168 ? 67.488 52.834 -20.599 1.00 31.40 1159 VAL C C 1
ATOM 7372 O O . VAL D 2 168 ? 68.010 53.760 -19.981 1.00 36.22 1159 VAL C O 1
ATOM 7376 N N . SER D 2 169 ? 68.159 51.749 -20.970 1.00 26.94 1160 SER C N 1
ATOM 7377 C CA . SER D 2 169 ? 69.533 51.487 -20.533 1.00 26.04 1160 SER C CA 1
ATOM 7378 C C . SER D 2 169 ? 70.546 52.560 -20.929 1.00 37.21 1160 SER C C 1
ATOM 7379 O O . SER D 2 169 ? 71.565 52.736 -20.263 1.00 38.71 1160 SER C O 1
ATOM 7382 N N . MET D 2 170 ? 70.274 53.267 -22.019 1.00 41.18 1161 MET C N 1
ATOM 7383 C CA . MET D 2 170 ? 71.202 54.287 -22.505 1.00 45.51 1161 MET C CA 1
ATOM 7384 C C . MET D 2 170 ? 70.603 55.692 -22.527 1.00 40.91 1161 MET C C 1
ATOM 7385 O O . MET D 2 170 ? 70.853 56.468 -23.442 1.00 42.55 1161 MET C O 1
ATOM 7390 N N . LEU D 2 171 ? 69.809 56.008 -21.512 1.00 34.99 1162 LEU C N 1
ATOM 7391 C CA . LEU D 2 171 ? 69.296 57.357 -21.334 1.00 32.86 1162 LEU C CA 1
ATOM 7392 C C . LEU D 2 171 ? 69.956 57.967 -20.108 1.00 36.70 1162 LEU C C 1
ATOM 7393 O O . LEU D 2 171 ? 70.493 57.241 -19.272 1.00 35.47 1162 LEU C O 1
ATOM 7398 N N . ASP D 2 172 ? 69.933 59.293 -20.000 1.00 39.69 1163 ASP C N 1
ATOM 7399 C CA . ASP D 2 172 ? 70.400 59.935 -18.775 1.00 37.34 1163 ASP C CA 1
ATOM 7400 C C . ASP D 2 172 ? 69.369 59.699 -17.664 1.00 40.56 1163 ASP C C 1
ATOM 7401 O O . ASP D 2 172 ? 68.200 59.422 -17.954 1.00 40.26 1163 ASP C O 1
ATOM 7406 N N . PRO D 2 173 ? 69.803 59.770 -16.394 1.00 38.75 1164 PRO C N 1
ATOM 7407 C CA . PRO D 2 173 ? 68.885 59.545 -15.268 1.00 35.87 1164 PRO C CA 1
ATOM 7408 C C . PRO D 2 173 ? 67.553 60.320 -15.324 1.00 38.99 1164 PRO C C 1
ATOM 7409 O O . PRO D 2 173 ? 66.526 59.716 -15.005 1.00 39.65 1164 PRO C O 1
ATOM 7413 N N . PRO D 2 174 ? 67.557 61.612 -15.720 1.00 42.71 1165 PRO C N 1
ATOM 7414 C CA . PRO D 2 174 ? 66.254 62.291 -15.752 1.00 36.51 1165 PRO C CA 1
ATOM 7415 C C . PRO D 2 174 ? 65.294 61.713 -16.781 1.00 32.10 1165 PRO C C 1
ATOM 7416 O O . PRO D 2 174 ? 64.102 61.616 -16.504 1.00 25.50 1165 PRO C O 1
ATOM 7420 N N . SER D 2 175 ? 65.810 61.348 -17.950 1.00 30.10 1166 SER C N 1
ATOM 7421 C CA . SER D 2 175 ? 64.984 60.761 -18.998 1.00 35.57 1166 SER C CA 1
ATOM 7422 C C . SER D 2 175 ? 6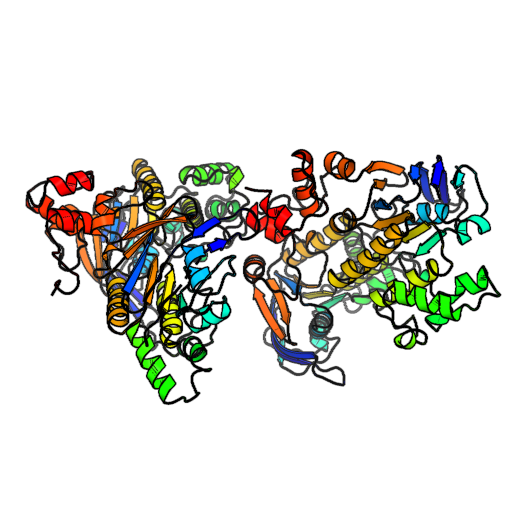4.486 59.387 -18.581 1.00 35.16 1166 SER C C 1
ATOM 7423 O O . SER D 2 175 ? 63.374 58.992 -18.921 1.00 37.19 1166 SER C O 1
ATOM 7426 N N . GLN D 2 176 ? 65.322 58.657 -17.851 1.00 36.82 1167 GLN C N 1
ATOM 7427 C CA . GLN D 2 176 ? 64.941 57.350 -17.330 1.00 30.77 1167 GLN C CA 1
ATOM 7428 C C . GLN D 2 176 ? 63.738 57.464 -16.400 1.00 33.68 1167 GLN C C 1
ATOM 7429 O O . GLN D 2 176 ? 62.817 56.653 -16.467 1.00 40.53 1167 GLN C O 1
ATOM 7435 N N . ARG D 2 177 ? 63.748 58.476 -15.539 1.00 31.50 1168 ARG C N 1
ATOM 7436 C CA . ARG D 2 177 ? 62.625 58.715 -14.640 1.00 34.99 1168 ARG C CA 1
ATOM 7437 C C . ARG D 2 177 ? 61.382 59.102 -15.420 1.00 36.53 1168 ARG C C 1
ATOM 7438 O O . ARG D 2 177 ? 60.281 58.670 -15.095 1.00 44.63 1168 ARG C O 1
ATOM 7446 N N . GLU D 2 178 ? 61.565 59.923 -16.450 1.00 28.64 1169 GLU C N 1
ATOM 7447 C CA . GLU D 2 178 ? 60.441 60.399 -17.250 1.00 35.99 1169 GLU C CA 1
ATOM 7448 C C . GLU D 2 178 ? 59.727 59.256 -17.958 1.00 41.32 1169 GLU C C 1
ATOM 7449 O O . GLU D 2 178 ? 58.499 59.234 -18.031 1.00 42.50 1169 GLU C O 1
ATOM 7455 N N . ILE D 2 179 ? 60.499 58.299 -18.460 1.00 36.36 1170 ILE C N 1
ATOM 7456 C CA . ILE D 2 179 ? 59.923 57.123 -19.106 1.00 34.87 1170 ILE C CA 1
ATOM 7457 C C . ILE D 2 179 ? 59.196 56.235 -18.101 1.00 38.68 1170 ILE C C 1
ATOM 7458 O O . ILE D 2 179 ? 58.058 55.823 -18.332 1.00 40.99 1170 ILE C O 1
ATOM 7463 N N . PHE D 2 180 ? 59.853 55.954 -16.978 1.00 29.39 1171 PHE C N 1
ATOM 7464 C CA . PHE D 2 180 ? 59.266 55.118 -15.928 1.00 33.95 1171 PHE C CA 1
ATOM 7465 C C . PHE D 2 180 ? 57.981 55.707 -15.388 1.00 42.85 1171 PHE C C 1
ATOM 7466 O O . PHE D 2 180 ? 57.073 54.986 -14.986 1.00 52.01 1171 PHE C O 1
ATOM 7474 N N . GLN D 2 181 ? 57.929 57.031 -15.388 1.00 44.74 1172 GLN C N 1
ATOM 7475 C CA . GLN D 2 181 ? 56.787 57.782 -14.899 1.00 48.43 1172 GLN C CA 1
ATOM 7476 C C . GLN D 2 181 ? 55.651 57.713 -15.919 1.00 46.33 1172 GLN C C 1
ATOM 7477 O O . GLN D 2 181 ? 54.476 57.702 -15.556 1.00 48.06 1172 GLN C O 1
ATOM 7483 N N . VAL D 2 182 ? 56.013 57.642 -17.196 1.00 40.41 1173 VAL C N 1
ATOM 7484 C CA . VAL D 2 182 ? 55.039 57.412 -18.255 1.00 40.51 1173 VAL C CA 1
ATOM 7485 C C . VAL D 2 182 ? 54.460 56.017 -18.093 1.00 45.75 1173 VAL C C 1
ATOM 7486 O O . VAL D 2 182 ? 53.264 55.827 -18.195 1.00 48.17 1173 VAL C O 1
ATOM 7490 N N . LEU D 2 183 ? 55.321 55.056 -17.781 1.00 44.20 1174 LEU C N 1
ATOM 7491 C CA . LEU D 2 183 ? 54.891 53.684 -17.537 1.00 38.49 1174 LEU C CA 1
ATOM 7492 C C . LEU D 2 183 ? 54.010 53.584 -16.297 1.00 42.50 1174 LEU C C 1
ATOM 7493 O O . LEU D 2 183 ? 53.089 52.772 -16.246 1.00 44.67 1174 LEU C O 1
ATOM 7498 N N . GLU D 2 184 ? 54.299 54.416 -15.301 1.00 41.39 1175 GLU C N 1
ATOM 7499 C CA . GLU D 2 184 ? 53.531 54.412 -14.063 1.00 50.50 1175 GLU C CA 1
ATOM 7500 C C . GLU D 2 184 ? 52.139 54.978 -14.261 1.00 57.09 1175 GLU C C 1
ATOM 7501 O O . GLU D 2 184 ? 51.262 54.675 -13.505 1.00 63.79 1175 GLU C O 1
ATOM 7507 N N . SER D 2 185 ? 51.949 55.785 -15.297 1.00 56.24 1176 SER C N 1
ATOM 7508 C CA . SER D 2 185 ? 50.650 56.393 -15.565 1.00 56.16 1176 SER C CA 1
ATOM 7509 C C . SER D 2 185 ? 49.847 55.571 -16.570 1.00 58.30 1176 SER C C 1
ATOM 7510 O O . SER D 2 185 ? 48.634 55.717 -16.671 1.00 68.09 1176 SER C O 1
ATOM 7513 N N . LEU D 2 186 ? 50.531 54.712 -17.318 1.00 48.33 1177 LEU C N 1
ATOM 7514 C CA . LEU D 2 186 ? 49.854 53.789 -18.220 1.00 53.04 1177 LEU C CA 1
ATOM 7515 C C . LEU D 2 186 ? 49.252 52.647 -17.434 1.00 55.03 1177 LEU C C 1
ATOM 7516 O O . LEU D 2 186 ? 48.161 52.172 -17.737 1.00 56.83 1177 LEU C O 1
ATOM 7521 N N . LYS D 2 187 ? 49.972 52.238 -16.401 1.00 56.18 1178 LYS C N 1
ATOM 7522 C CA . LYS D 2 187 ? 49.488 51.260 -15.446 1.00 59.53 1178 LYS C CA 1
ATOM 7523 C C . LYS D 2 187 ? 48.223 51.758 -14.759 1.00 62.76 1178 LYS C C 1
ATOM 7524 O O . LYS D 2 187 ? 47.278 51.008 -14.557 1.00 68.62 1178 LYS C O 1
ATOM 7530 N N . ASN D 2 188 ? 48.210 53.041 -14.418 1.00 57.80 1179 ASN C N 1
ATOM 7531 C CA . ASN D 2 188 ? 47.041 53.674 -13.804 1.00 62.05 1179 ASN C CA 1
ATOM 7532 C C . ASN D 2 188 ? 45.879 53.827 -14.779 1.00 65.76 1179 ASN C C 1
ATOM 7533 O O . ASN D 2 188 ? 44.805 54.292 -14.406 1.00 70.65 1179 ASN C O 1
ATOM 7538 N N . GLU D 2 189 ? 46.106 53.437 -16.029 1.00 62.30 1180 GLU C N 1
ATOM 7539 C CA . GLU D 2 189 ? 45.086 53.519 -17.059 1.00 65.39 1180 GLU C CA 1
ATOM 7540 C C . GLU D 2 189 ? 44.811 52.156 -17.678 1.00 66.48 1180 GLU C C 1
ATOM 7541 O O . GLU D 2 189 ? 44.326 52.059 -18.805 1.00 68.95 1180 GLU C O 1
ATOM 7547 N N . GLY D 2 190 ? 45.148 51.107 -16.938 1.00 63.30 1181 GLY C N 1
ATOM 7548 C CA . GLY D 2 190 ? 44.792 49.757 -17.329 1.00 65.82 1181 GLY C CA 1
ATOM 7549 C C . GLY D 2 190 ? 45.744 49.074 -18.290 1.00 65.29 1181 GLY C C 1
ATOM 7550 O O . GLY D 2 190 ? 45.330 48.236 -19.088 1.00 74.09 1181 GLY C O 1
ATOM 7551 N N . LYS D 2 191 ? 47.020 49.429 -18.224 1.00 56.86 1182 LYS C N 1
ATOM 7552 C CA . LYS D 2 191 ? 48.034 48.718 -18.990 1.00 53.08 1182 LYS C CA 1
ATOM 7553 C C . LYS D 2 191 ? 48.697 47.680 -18.100 1.00 48.59 1182 LYS C C 1
ATOM 7554 O O . LYS D 2 191 ? 48.827 47.876 -16.892 1.00 55.78 1182 LYS C O 1
ATOM 7560 N N . GLY D 2 192 ? 49.103 46.568 -18.697 1.00 39.33 1183 GLY C N 1
ATOM 7561 C CA . GLY D 2 192 ? 49.930 45.604 -18.004 1.00 39.49 1183 GLY C CA 1
ATOM 7562 C C . GLY D 2 192 ? 51.368 45.851 -18.413 1.00 45.61 1183 GLY C C 1
ATOM 7563 O O . GLY D 2 192 ? 51.689 45.836 -19.600 1.00 48.78 1183 GLY C O 1
ATOM 7564 N N . ILE D 2 193 ? 52.236 46.099 -17.439 1.00 42.18 1184 ILE C N 1
ATOM 7565 C CA . ILE D 2 193 ? 53.638 46.354 -17.740 1.00 38.61 1184 ILE C CA 1
ATOM 7566 C C . ILE D 2 193 ? 54.523 45.223 -17.230 1.00 36.26 1184 ILE C C 1
ATOM 7567 O O . ILE D 2 193 ? 54.611 44.985 -16.026 1.00 35.59 1184 ILE C O 1
ATOM 7572 N N . ILE D 2 194 ? 55.171 44.518 -18.152 1.00 34.65 1185 ILE C N 1
ATOM 7573 C CA . ILE D 2 194 ? 56.196 43.549 -17.774 1.00 34.74 1185 ILE C CA 1
ATOM 7574 C C . ILE D 2 194 ? 57.541 44.102 -18.213 1.00 37.15 1185 ILE C C 1
ATOM 7575 O O . ILE D 2 194 ? 57.734 44.461 -19.372 1.00 41.52 1185 ILE C O 1
ATOM 7580 N N . LEU D 2 195 ? 58.470 44.169 -17.273 1.00 34.46 1186 LEU C N 1
ATOM 7581 C CA . LEU D 2 195 ? 59.656 44.983 -17.444 1.00 32.61 1186 LEU C CA 1
ATOM 7582 C C . LEU D 2 195 ? 60.871 44.332 -16.813 1.00 29.75 1186 LEU C C 1
ATOM 7583 O O . LEU D 2 195 ? 60.825 43.905 -15.662 1.00 35.40 1186 LEU C O 1
ATOM 7588 N N . VAL D 2 196 ? 61.962 44.251 -17.569 1.00 25.10 1187 VAL C N 1
ATOM 7589 C CA . VAL D 2 196 ? 63.252 43.940 -16.959 1.00 38.81 1187 VAL C CA 1
ATOM 7590 C C . VAL D 2 196 ? 64.159 45.155 -17.084 1.00 39.35 1187 VAL C C 1
ATOM 7591 O O . VAL D 2 196 ? 64.215 45.801 -18.129 1.00 36.30 1187 VAL C O 1
ATOM 7595 N N . THR D 2 197 ? 64.840 45.479 -15.992 1.00 39.70 1188 THR C N 1
ATOM 7596 C CA . THR D 2 197 ? 65.612 46.707 -15.914 1.00 35.25 1188 THR C CA 1
ATOM 7597 C C . THR D 2 197 ? 66.692 46.618 -14.854 1.00 34.81 1188 THR C C 1
ATOM 7598 O O . THR D 2 197 ? 66.546 45.907 -13.864 1.00 42.37 1188 THR C O 1
ATOM 7602 N N . HIS D 2 198 ? 67.781 47.345 -15.069 1.00 40.35 1189 HIS C N 1
ATOM 7603 C CA . HIS D 2 198 ? 68.809 47.484 -14.050 1.00 38.77 1189 HIS C CA 1
ATOM 7604 C C . HIS D 2 198 ? 68.621 48.805 -13.323 1.00 36.13 1189 HIS C C 1
ATOM 7605 O O . HIS D 2 198 ? 69.257 49.065 -12.303 1.00 41.40 1189 HIS C O 1
ATOM 7612 N N . GLU D 2 199 ? 67.729 49.632 -13.858 1.00 28.97 1190 GLU C N 1
ATOM 7613 C CA . GLU D 2 199 ? 67.512 50.973 -13.339 1.00 31.04 1190 GLU C CA 1
ATOM 7614 C C . GLU D 2 199 ? 66.329 51.027 -12.393 1.00 31.15 1190 GLU C C 1
ATOM 7615 O O . GLU D 2 199 ? 65.506 51.936 -12.479 1.00 37.95 1190 GLU C O 1
ATOM 7621 N N . LEU D 2 200 ? 66.251 50.052 -11.492 1.00 34.59 1191 LEU C N 1
ATOM 7622 C CA . LEU D 2 200 ? 65.162 49.980 -10.520 1.00 36.34 1191 LEU C CA 1
ATOM 7623 C C . LEU D 2 200 ? 65.161 51.158 -9.550 1.00 40.21 1191 LEU C C 1
ATOM 7624 O O . LEU D 2 200 ? 64.155 51.434 -8.895 1.00 44.71 1191 LEU C O 1
ATOM 7629 N N . GLU D 2 201 ? 66.294 51.849 -9.464 1.00 36.90 1192 GLU C N 1
ATOM 7630 C CA . GLU D 2 201 ? 66.415 53.036 -8.620 1.00 37.79 1192 GLU C CA 1
ATOM 7631 C C . GLU D 2 201 ? 65.409 54.112 -9.013 1.00 36.01 1192 GLU C C 1
ATOM 7632 O O . GLU D 2 201 ? 64.862 54.804 -8.159 1.00 36.50 1192 GLU C O 1
ATOM 7638 N N . TYR D 2 202 ? 65.159 54.232 -10.313 1.00 26.90 1193 TYR C N 1
ATOM 7639 C CA . TYR D 2 202 ? 64.313 55.303 -10.835 1.00 36.03 1193 TYR C CA 1
ATOM 7640 C C . TYR D 2 202 ? 62.860 54.897 -11.020 1.00 34.73 1193 TYR C C 1
ATOM 7641 O O . TYR D 2 202 ? 62.059 55.650 -11.563 1.00 36.59 1193 TYR C O 1
ATOM 7650 N N . LEU D 2 203 ? 62.526 53.697 -10.568 1.00 40.73 1194 LEU C N 1
ATOM 7651 C CA . LEU D 2 203 ? 61.153 53.213 -10.623 1.00 40.39 1194 LEU C CA 1
ATOM 7652 C C . LEU D 2 203 ? 60.595 53.149 -9.209 1.00 40.40 1194 LEU C C 1
ATOM 7653 O O . LEU D 2 203 ? 61.063 52.366 -8.383 1.00 46.54 1194 LEU C O 1
ATOM 7658 N N . ASP D 2 204 ? 59.605 53.987 -8.928 1.00 40.16 1195 ASP C N 1
ATOM 7659 C CA . ASP D 2 204 ? 59.077 54.104 -7.572 1.00 43.75 1195 ASP C CA 1
ATOM 7660 C C . ASP D 2 204 ? 57.801 53.315 -7.362 1.00 48.93 1195 ASP C C 1
ATOM 7661 O O . ASP D 2 204 ? 57.446 52.985 -6.233 1.00 54.67 1195 ASP C O 1
ATOM 7666 N N . ASP D 2 205 ? 57.098 53.028 -8.447 1.00 49.88 1196 ASP C N 1
ATOM 7667 C CA . ASP D 2 205 ? 55.826 52.339 -8.322 1.00 52.25 1196 ASP C CA 1
ATOM 7668 C C . ASP D 2 205 ? 55.815 51.025 -9.081 1.00 55.43 1196 ASP C C 1
ATOM 7669 O O . ASP D 2 205 ? 56.143 50.988 -10.267 1.00 61.67 1196 ASP C O 1
ATOM 7674 N N . MET D 2 206 ? 55.390 49.966 -8.400 1.00 56.14 1197 MET C N 1
ATOM 7675 C CA . MET D 2 206 ? 55.468 48.628 -8.951 1.00 59.65 1197 MET C CA 1
ATOM 7676 C C . MET D 2 206 ? 54.799 47.624 -8.038 1.00 57.40 1197 MET C C 1
ATOM 7677 O O . MET D 2 206 ? 54.760 47.793 -6.825 1.00 60.69 1197 MET C O 1
ATOM 7682 N N . ASP D 2 207 ? 54.309 46.554 -8.640 1.00 54.97 1198 ASP C N 1
ATOM 7683 C CA . ASP D 2 207 ? 53.408 45.648 -7.954 1.00 52.50 1198 ASP C CA 1
ATOM 7684 C C . ASP D 2 207 ? 54.050 44.317 -7.5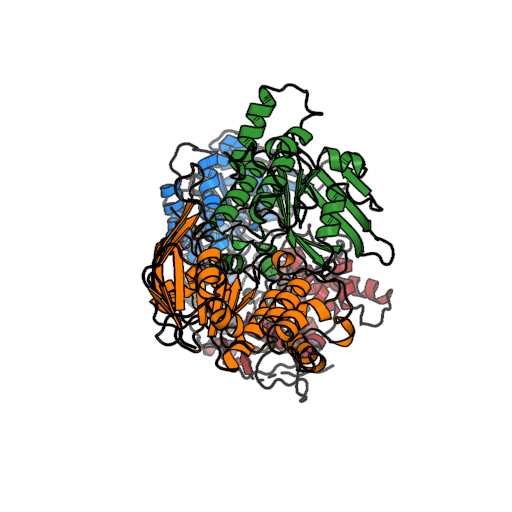87 1.00 51.15 1198 ASP C C 1
ATOM 7685 O O . ASP D 2 207 ? 53.983 43.891 -6.438 1.00 52.55 1198 ASP C O 1
ATOM 7690 N N . PHE D 2 208 ? 54.680 43.669 -8.559 1.00 44.29 1199 PHE C N 1
ATOM 7691 C CA . PHE D 2 208 ? 55.255 42.347 -8.328 1.00 40.26 1199 PHE C CA 1
ATOM 7692 C C . PHE D 2 208 ? 56.674 42.189 -8.886 1.00 34.63 1199 PHE C C 1
ATOM 7693 O O . PHE D 2 208 ? 56.996 42.723 -9.944 1.00 40.02 1199 PHE C O 1
ATOM 7701 N N . ILE D 2 209 ? 57.514 41.453 -8.162 1.00 25.35 1200 ILE C N 1
ATOM 7702 C CA . ILE D 2 209 ? 58.823 41.042 -8.662 1.00 34.05 1200 ILE C CA 1
ATOM 7703 C C . ILE D 2 209 ? 58.768 39.560 -8.961 1.00 43.18 1200 ILE C C 1
ATOM 7704 O O . ILE D 2 209 ? 58.288 38.768 -8.153 1.00 46.88 1200 ILE C O 1
ATOM 7709 N N . LEU D 2 210 ? 59.280 39.186 -10.121 1.00 42.53 1201 LEU C N 1
ATOM 7710 C CA . LEU D 2 210 ? 59.411 37.786 -10.463 1.00 36.28 1201 LEU C CA 1
ATOM 7711 C C . LEU D 2 210 ? 60.881 37.431 -10.537 1.00 43.75 1201 LEU C C 1
ATOM 7712 O O . LEU D 2 210 ? 61.656 38.083 -11.235 1.00 49.70 1201 LEU C O 1
ATOM 7717 N N . HIS D 2 211 ? 61.266 36.396 -9.804 1.00 45.16 1202 HIS C N 1
ATOM 7718 C CA . HIS D 2 211 ? 62.641 35.926 -9.841 1.00 44.02 1202 HIS C CA 1
ATOM 7719 C C . HIS D 2 211 ? 62.749 34.668 -10.694 1.00 50.77 1202 HIS C C 1
ATOM 7720 O O . HIS D 2 211 ? 61.984 33.718 -10.516 1.00 51.82 1202 HIS C O 1
ATOM 7727 N N . ILE D 2 212 ? 63.696 34.669 -11.627 1.00 49.68 1203 ILE C N 1
ATOM 7728 C CA . ILE D 2 212 ? 63.936 33.497 -12.458 1.00 44.89 1203 ILE C CA 1
ATOM 7729 C C . ILE D 2 212 ? 65.197 32.778 -12.015 1.00 50.71 1203 ILE C C 1
ATOM 7730 O O . ILE D 2 212 ? 66.277 33.361 -11.961 1.00 49.31 1203 ILE C O 1
ATOM 7735 N N . SER D 2 213 ? 65.048 31.499 -11.702 1.00 59.12 1204 SER C N 1
ATOM 7736 C CA . SER D 2 213 ? 66.158 30.668 -11.267 1.00 64.12 1204 SER C CA 1
ATOM 7737 C C . SER D 2 213 ? 65.933 29.266 -11.805 1.00 69.97 1204 SER C C 1
ATOM 7738 O O . SER D 2 213 ? 64.800 28.792 -11.852 1.00 70.99 1204 SER C O 1
ATOM 7741 N N . ASN D 2 214 ? 67.015 28.616 -12.218 1.00 69.98 1205 ASN C N 1
ATOM 7742 C CA . ASN D 2 214 ? 66.964 27.233 -12.679 1.00 68.27 1205 ASN C CA 1
ATOM 7743 C C . ASN D 2 214 ? 65.936 26.997 -13.786 1.00 68.40 1205 ASN C C 1
ATOM 7744 O O . ASN D 2 214 ? 65.282 25.962 -13.829 1.00 71.23 1205 ASN C O 1
ATOM 7749 N N . GLY D 2 215 ? 65.797 27.969 -14.678 1.00 64.32 1206 GLY C N 1
ATOM 7750 C CA . GLY D 2 215 ? 64.899 27.847 -15.810 1.00 59.07 1206 GLY C CA 1
ATOM 7751 C C . GLY D 2 215 ? 63.428 28.021 -15.477 1.00 58.73 1206 GLY C C 1
ATOM 7752 O O . GLY D 2 215 ? 62.568 27.810 -16.328 1.00 64.67 1206 GLY C O 1
ATOM 7753 N N . THR D 2 216 ? 63.128 28.410 -14.243 1.00 53.06 1207 THR C N 1
ATOM 7754 C CA . THR D 2 216 ? 61.741 28.660 -13.861 1.00 57.66 1207 THR C CA 1
ATOM 7755 C C . THR D 2 216 ? 61.590 29.838 -12.905 1.00 54.53 1207 THR C C 1
ATOM 7756 O O . THR D 2 216 ? 62.571 30.371 -12.385 1.00 55.41 1207 THR C O 1
ATOM 7760 N N . ILE D 2 217 ? 60.343 30.238 -12.690 1.00 45.39 1208 ILE C N 1
ATOM 7761 C CA . ILE D 2 217 ? 60.019 31.291 -11.745 1.00 43.19 1208 ILE C CA 1
ATOM 7762 C C . ILE D 2 217 ? 59.794 30.693 -10.363 1.00 53.46 1208 ILE C C 1
ATOM 7763 O O . ILE D 2 217 ? 58.864 29.912 -10.157 1.00 56.40 1208 ILE C O 1
ATOM 7768 N N . ASP D 2 218 ? 60.650 31.060 -9.417 1.00 57.32 1209 ASP C N 1
ATOM 7769 C CA . ASP D 2 218 ? 60.544 30.554 -8.053 1.00 53.48 1209 ASP C CA 1
ATOM 7770 C C . ASP D 2 218 ? 60.090 31.642 -7.085 1.00 55.36 1209 ASP C C 1
ATOM 7771 O O . ASP D 2 218 ? 60.140 31.467 -5.870 1.00 55.85 1209 ASP C O 1
ATOM 7776 N N . PHE D 2 219 ? 59.645 32.767 -7.634 1.00 55.73 1210 PHE C N 1
ATOM 7777 C CA . PHE D 2 219 ? 59.144 33.862 -6.813 1.00 53.28 1210 PHE C CA 1
ATOM 7778 C C . PHE D 2 219 ? 58.236 34.804 -7.587 1.00 48.49 1210 PHE C C 1
ATOM 7779 O O . PHE D 2 219 ? 58.479 35.113 -8.749 1.00 47.38 1210 PHE C O 1
ATOM 7787 N N . CYS D 2 220 ? 57.187 35.262 -6.917 1.00 43.18 1211 CYS C N 1
ATOM 7788 C CA . CYS D 2 220 ? 56.328 36.312 -7.442 1.00 43.13 1211 CYS C CA 1
ATOM 7789 C C . CYS D 2 220 ? 55.594 36.972 -6.289 1.00 56.75 1211 CYS C C 1
ATOM 7790 O O . CYS D 2 220 ? 54.592 36.457 -5.802 1.00 64.67 1211 CYS C O 1
ATOM 7793 N N . GLY D 2 221 ? 56.113 38.109 -5.845 1.00 60.12 1212 GLY C N 1
ATOM 7794 C CA . GLY D 2 221 ? 55.528 38.820 -4.728 1.00 55.36 1212 GLY C CA 1
ATOM 7795 C C . GLY D 2 221 ? 55.921 40.282 -4.687 1.00 49.50 1212 GLY C C 1
ATOM 7796 O O . GLY D 2 221 ? 56.449 40.825 -5.655 1.00 51.27 1212 GLY C O 1
ATOM 7797 N N . SER D 2 222 ? 55.658 40.917 -3.552 1.00 44.10 1213 SER C N 1
ATOM 7798 C CA . SER D 2 222 ? 55.966 42.324 -3.363 1.00 41.25 1213 SER C CA 1
ATOM 7799 C C . SER D 2 222 ? 57.468 42.532 -3.189 1.00 42.94 1213 SER C C 1
ATOM 7800 O O . SER D 2 222 ? 58.222 41.571 -3.014 1.00 40.92 1213 SER C O 1
ATOM 7803 N N . TRP D 2 223 ? 57.906 43.787 -3.236 1.00 38.00 1214 TRP C N 1
ATOM 7804 C CA . TRP D 2 223 ? 59.323 44.077 -3.057 1.00 41.10 1214 TRP C CA 1
ATOM 7805 C C . TRP D 2 223 ? 59.695 43.858 -1.609 1.00 41.87 1214 TRP C C 1
ATOM 7806 O O . TRP D 2 223 ? 60.832 43.509 -1.291 1.00 39.60 1214 TRP C O 1
ATOM 7817 N N . GLU D 2 224 ? 58.714 44.057 -0.737 1.00 44.59 1215 GLU C N 1
ATOM 7818 C CA . GLU D 2 224 ? 58.874 43.765 0.675 1.00 46.50 1215 GLU C CA 1
ATOM 7819 C C . GLU D 2 224 ? 59.211 42.290 0.870 1.00 46.96 1215 GLU C C 1
ATOM 7820 O O . GLU D 2 224 ? 60.178 41.946 1.551 1.00 46.28 1215 GLU C O 1
ATOM 7826 N N . GLU D 2 225 ? 58.412 41.426 0.251 1.00 45.69 1216 GLU C N 1
ATOM 7827 C CA . GLU D 2 225 ? 58.616 39.984 0.330 1.00 39.23 1216 GLU C CA 1
ATOM 7828 C C . GLU D 2 225 ? 59.926 39.588 -0.324 1.00 39.61 1216 GLU C C 1
ATOM 7829 O O . GLU D 2 225 ? 60.585 38.643 0.098 1.00 49.14 1216 GLU C O 1
ATOM 7835 N N . PHE D 2 226 ? 60.303 40.334 -1.354 1.00 38.70 1217 PHE C N 1
ATOM 7836 C CA . PHE D 2 226 ? 61.539 40.076 -2.080 1.00 39.25 1217 PHE C CA 1
ATOM 7837 C C . PHE D 2 226 ? 62.772 40.377 -1.232 1.00 45.13 1217 PHE C C 1
ATOM 7838 O O . PHE D 2 226 ? 63.743 39.627 -1.246 1.00 49.14 1217 PHE C O 1
ATOM 7846 N N . VAL D 2 227 ? 62.745 41.492 -0.512 1.00 45.80 1218 VAL C N 1
ATOM 7847 C CA . VAL D 2 227 ? 63.856 41.850 0.360 1.00 50.77 1218 VAL C CA 1
ATOM 7848 C C . VAL D 2 227 ? 64.037 40.799 1.451 1.00 55.91 1218 VAL C C 1
ATOM 7849 O O . VAL D 2 227 ? 65.152 40.350 1.725 1.00 57.76 1218 VAL C O 1
ATOM 7853 N N . GLU D 2 228 ? 62.920 40.406 2.054 1.00 58.09 1219 GLU C N 1
ATOM 7854 C CA . GLU D 2 228 ? 62.892 39.427 3.136 1.00 63.71 1219 GLU C CA 1
ATOM 7855 C C . GLU D 2 228 ? 63.449 38.073 2.679 1.00 64.85 1219 GLU C C 1
ATOM 7856 O O . GLU D 2 228 ? 63.995 37.298 3.484 1.00 62.84 1219 GLU C O 1
ATOM 7862 N N . ARG D 2 229 ? 63.309 37.825 1.377 1.00 65.58 1220 ARG C N 1
ATOM 7863 C CA . ARG D 2 229 ? 63.755 36.614 0.697 1.00 66.03 1220 ARG C CA 1
ATOM 7864 C C . ARG D 2 229 ? 65.263 36.389 0.795 1.00 65.08 1220 ARG C C 1
ATOM 7865 O O . ARG D 2 229 ? 65.732 35.283 1.099 1.00 66.04 1220 ARG C O 1
ATOM 7873 N N . GLU D 2 230 ? 66.001 37.462 0.524 1.00 67.21 1221 GLU C N 1
ATOM 7874 C CA . GLU D 2 230 ? 67.455 37.431 0.416 1.00 73.57 1221 GLU C CA 1
ATOM 7875 C C . GLU D 2 230 ? 67.947 36.403 -0.601 1.00 71.66 1221 GLU C C 1
ATOM 7876 O O . GLU D 2 230 ? 68.621 35.434 -0.229 1.00 70.79 1221 GLU C O 1
ATOM 7882 N N . PHE D 2 231 ? 67.616 36.614 -1.874 1.00 71.25 1222 PHE C N 1
ATOM 7883 C CA . PHE D 2 231 ? 68.211 35.838 -2.956 1.00 68.58 1222 PHE C CA 1
ATOM 7884 C C . PHE D 2 231 ? 69.685 36.227 -3.082 1.00 77.95 1222 PHE C C 1
ATOM 7885 O O . PHE D 2 231 ? 70.054 37.367 -2.779 1.00 82.77 1222 PHE C O 1
ATOM 7893 N N . ASP D 2 232 ? 70.522 35.287 -3.528 1.00 81.81 1223 ASP C N 1
ATOM 7894 C CA . ASP D 2 232 ? 71.970 35.536 -3.671 1.00 91.83 1223 ASP C CA 1
ATOM 7895 C C . ASP D 2 232 ? 72.430 35.619 -5.133 1.00 88.47 1223 ASP C C 1
ATOM 7896 O O . ASP D 2 232 ? 73.576 35.967 -5.424 1.00 91.27 1223 ASP C O 1
ATOM 7901 N N . ASP D 2 233 ? 71.536 35.309 -6.059 1.00 83.03 1224 ASP C N 1
ATOM 7902 C CA . ASP D 2 233 ? 71.920 35.322 -7.464 1.00 79.86 1224 ASP C CA 1
ATOM 7903 C C . ASP D 2 233 ? 71.663 36.696 -8.060 1.00 76.47 1224 ASP C C 1
ATOM 7904 O O . ASP D 2 233 ? 72.261 37.074 -9.067 1.00 76.04 1224 ASP C O 1
ATOM 7909 N N . VAL D 2 234 ? 70.785 37.449 -7.407 1.00 72.51 1225 VAL C N 1
ATOM 7910 C CA . VAL D 2 234 ? 70.474 38.800 -7.846 1.00 70.85 1225 VAL C CA 1
ATOM 7911 C C . VAL D 2 234 ? 70.759 39.856 -6.784 1.00 71.01 1225 VAL C C 1
ATOM 7912 O O . VAL D 2 234 ? 70.797 39.574 -5.585 1.00 70.18 1225 VAL C O 1
ATOM 7916 N N . GLU D 2 235 ? 70.957 41.081 -7.252 1.00 70.07 1226 GLU C N 1
ATOM 7917 C CA . GLU D 2 235 ? 71.157 42.217 -6.371 1.00 73.40 1226 GLU C CA 1
ATOM 7918 C C . GLU D 2 235 ? 69.816 42.715 -5.857 1.00 67.36 1226 GLU C C 1
ATOM 7919 O O . GLU D 2 235 ? 68.845 42.804 -6.611 1.00 67.53 1226 GLU C O 1
ATOM 7925 N N . ILE D 2 236 ? 69.759 43.025 -4.568 1.00 61.29 1227 ILE C N 1
ATOM 7926 C CA . ILE D 2 236 ? 68.620 43.748 -4.031 1.00 57.37 1227 ILE C CA 1
ATOM 7927 C C . ILE D 2 236 ? 68.910 45.238 -4.164 1.00 51.98 1227 ILE C C 1
ATOM 7928 O O . ILE D 2 236 ? 69.947 45.715 -3.688 1.00 53.56 1227 ILE C O 1
ATOM 7933 N N . PRO D 2 237 ? 68.005 45.974 -4.833 1.00 40.63 1228 PRO C N 1
ATOM 7934 C CA . PRO D 2 237 ? 68.152 47.424 -4.999 1.00 31.12 1228 PRO C CA 1
ATOM 7935 C C . PRO D 2 237 ? 68.418 48.094 -3.660 1.00 31.59 1228 PRO C C 1
ATOM 7936 O O . PRO D 2 237 ? 67.747 47.785 -2.673 1.00 41.51 1228 PRO C O 1
ATOM 7940 N N . PHE D 2 238 ? 69.407 48.979 -3.630 1.00 32.33 1229 PHE C N 1
ATOM 7941 C CA . PHE D 2 238 ? 69.761 49.698 -2.417 1.00 30.68 1229 PHE C CA 1
ATOM 7942 C C . PHE D 2 238 ? 68.561 50.460 -1.876 1.00 33.86 1229 PHE C C 1
ATOM 7943 O O . PHE D 2 238 ? 68.364 50.559 -0.667 1.00 38.35 1229 PHE C O 1
ATOM 7951 N N . LYS D 2 239 ? 67.760 50.994 -2.790 1.00 29.53 1230 LYS C N 1
ATOM 7952 C CA . LYS D 2 239 ? 66.616 51.821 -2.431 1.00 34.56 1230 LYS C CA 1
ATOM 7953 C C . LYS D 2 239 ? 65.621 51.070 -1.549 1.00 43.19 1230 LYS C C 1
ATOM 7954 O O . LYS D 2 239 ? 65.008 51.655 -0.658 1.00 47.09 1230 LYS C O 1
ATOM 7960 N N . TRP D 2 240 ? 65.482 49.770 -1.788 1.00 45.44 1231 TRP C N 1
ATOM 7961 C CA . TRP D 2 240 ? 64.518 48.959 -1.049 1.00 39.10 1231 TRP C CA 1
ATOM 7962 C C . TRP D 2 240 ? 64.954 48.702 0.383 1.00 38.32 1231 TRP C C 1
ATOM 7963 O O . TRP D 2 240 ? 64.127 48.650 1.290 1.00 42.33 1231 TRP C O 1
ATOM 7974 N N . LYS D 2 241 ? 66.254 48.533 0.582 1.00 29.77 1232 LYS C N 1
ATOM 7975 C CA . LYS D 2 241 ? 66.778 48.311 1.916 1.00 33.78 1232 LYS C CA 1
ATOM 7976 C C . LYS D 2 241 ? 66.673 49.594 2.724 1.00 42.63 1232 LYS C C 1
ATOM 7977 O O . LYS D 2 241 ? 66.398 49.568 3.923 1.00 40.26 1232 LYS C O 1
ATOM 7983 N N . LEU D 2 242 ? 66.899 50.715 2.048 1.00 45.13 1233 LEU C N 1
ATOM 7984 C CA . LEU D 2 242 ? 66.743 52.030 2.651 1.00 41.54 1233 LEU C CA 1
ATOM 7985 C C . LEU D 2 242 ? 65.301 52.236 3.076 1.00 40.79 1233 LEU C C 1
ATOM 7986 O O . LEU D 2 242 ? 65.022 52.755 4.156 1.00 51.35 1233 LEU C O 1
ATOM 7991 N N . TRP D 2 243 ? 64.387 51.819 2.211 1.00 36.90 1234 TRP C N 1
ATOM 7992 C CA . TRP D 2 243 ? 62.964 51.881 2.508 1.00 39.43 1234 TRP C CA 1
ATOM 7993 C C . TRP D 2 243 ? 62.628 51.045 3.730 1.00 45.76 1234 TRP C C 1
ATOM 7994 O O . TRP D 2 243 ? 61.787 51.421 4.544 1.00 48.95 1234 TRP C O 1
ATOM 8005 N N . LYS D 2 244 ? 63.298 49.907 3.853 1.00 44.43 1235 LYS C N 1
ATOM 8006 C CA . LYS D 2 244 ? 63.082 49.017 4.982 1.00 46.04 1235 LYS C CA 1
ATOM 8007 C C . LYS D 2 244 ? 63.579 49.642 6.279 1.00 52.00 1235 LYS C C 1
ATOM 8008 O O . LYS D 2 244 ? 62.981 49.459 7.334 1.00 58.41 1235 LYS C O 1
ATOM 8014 N N . LYS D 2 245 ? 64.665 50.400 6.193 1.00 52.19 1236 LYS C N 1
ATOM 8015 C CA . LYS D 2 245 ? 65.295 50.958 7.386 1.00 52.74 1236 LYS C CA 1
ATOM 8016 C C . LYS D 2 245 ? 64.830 52.376 7.716 1.00 55.30 1236 LYS C C 1
ATOM 8017 O O . LYS D 2 245 ? 64.706 52.735 8.884 1.00 65.06 1236 LYS C O 1
ATOM 8023 N N . CYS D 2 246 ? 64.559 53.171 6.689 1.00 47.66 1237 CYS C N 1
ATOM 8024 C CA . CYS D 2 246 ? 64.284 54.591 6.890 1.00 44.60 1237 CYS C CA 1
ATOM 8025 C C . CYS D 2 246 ? 62.871 54.982 6.464 1.00 49.00 1237 CYS C C 1
ATOM 8026 O O . CYS D 2 246 ? 62.367 56.038 6.842 1.00 62.75 1237 CYS C O 1
ATOM 8029 N N . GLY D 2 247 ? 62.231 54.128 5.674 1.00 40.07 1238 GLY C N 1
ATOM 8030 C CA . GLY D 2 247 ? 60.893 54.404 5.179 1.00 39.47 1238 GLY C CA 1
ATOM 8031 C C . GLY D 2 247 ? 60.899 54.893 3.742 1.00 44.01 1238 GLY C C 1
ATOM 8032 O O . GLY D 2 247 ? 61.941 55.277 3.214 1.00 49.87 1238 GLY C O 1
ATOM 8033 N N . LYS D 2 248 ? 59.733 54.870 3.105 1.00 47.43 1239 LYS C N 1
ATOM 8034 C CA . LYS D 2 248 ? 59.596 55.364 1.735 1.00 42.01 1239 LYS C CA 1
ATOM 8035 C C . LYS D 2 248 ? 59.716 56.879 1.687 1.00 46.23 1239 LYS C C 1
ATOM 8036 O O . LYS D 2 248 ? 58.720 57.599 1.645 1.00 49.42 1239 LYS C O 1
ATOM 8042 N N . ILE D 2 249 ? 60.955 57.348 1.699 1.00 50.23 1240 ILE C N 1
ATOM 8043 C CA . ILE D 2 249 ? 61.251 58.767 1.637 1.00 58.27 1240 ILE C CA 1
ATOM 8044 C C . ILE D 2 249 ? 61.901 59.064 0.301 1.00 60.09 1240 ILE C C 1
ATOM 8045 O O . ILE D 2 249 ? 62.306 58.144 -0.411 1.00 66.46 1240 ILE C O 1
ATOM 8050 N N . ASN D 2 250 ? 62.005 60.349 -0.025 1.00 56.65 1241 ASN C N 1
ATOM 8051 C CA . ASN D 2 250 ? 62.736 60.793 -1.207 1.00 55.62 1241 ASN C CA 1
ATOM 8052 C C . ASN D 2 250 ? 62.253 60.148 -2.498 1.00 52.23 1241 ASN C C 1
ATOM 8053 O O . ASN D 2 250 ? 63.056 59.752 -3.342 1.00 49.37 1241 ASN C O 1
ATOM 8058 N N . LEU D 2 251 ? 60.936 60.033 -2.638 1.00 49.12 1242 LEU C N 1
ATOM 8059 C CA . LEU D 2 251 ? 60.344 59.547 -3.876 1.00 52.39 1242 LEU C CA 1
ATOM 8060 C C . LEU D 2 251 ? 60.573 60.582 -4.968 1.00 59.13 1242 LEU C C 1
ATOM 8061 O O . LEU D 2 251 ? 60.600 61.782 -4.701 1.00 64.23 1242 LEU C O 1
ATOM 8066 N N . TRP D 2 252 ? 60.734 60.115 -6.200 1.00 55.86 1243 TRP C N 1
ATOM 8067 C CA . TRP D 2 252 ? 61.120 60.987 -7.307 1.00 50.19 1243 TRP C CA 1
ATOM 8068 C C . TRP D 2 252 ? 60.134 62.118 -7.633 1.00 56.68 1243 TRP C C 1
ATOM 8069 O O . TRP D 2 252 ? 60.519 63.110 -8.246 1.00 64.20 1243 TRP C O 1
ATOM 8080 N N . GLU D 2 253 ? 58.876 61.961 -7.219 1.00 62.93 1244 GLU C N 1
ATOM 8081 C CA . GLU D 2 253 ? 57.842 62.987 -7.414 1.00 72.71 1244 GLU C CA 1
ATOM 8082 C C . GLU D 2 253 ? 57.954 64.072 -6.370 1.00 73.96 1244 GLU C C 1
ATOM 8083 O O . GLU D 2 253 ? 57.358 65.144 -6.487 1.00 77.75 1244 GLU C O 1
ATOM 8089 N N . ASP D 2 254 ? 58.681 63.772 -5.312 1.00 73.09 1245 ASP C N 1
ATOM 8090 C CA . ASP D 2 254 ? 58.645 64.630 -4.151 1.00 68.83 1245 ASP C CA 1
ATOM 8091 C C . ASP D 2 254 ? 59.980 65.320 -4.025 1.00 69.05 1245 ASP C C 1
ATOM 8092 O O . ASP D 2 254 ? 60.266 65.960 -3.022 1.00 70.60 1245 ASP C O 1
ATOM 8097 N N . ARG D 2 255 ? 60.793 65.193 -5.067 1.00 67.50 1246 ARG C N 1
ATOM 8098 C CA . ARG D 2 255 ? 62.085 65.857 -5.098 1.00 66.24 1246 ARG C CA 1
ATOM 8099 C C . ARG D 2 255 ? 61.886 67.365 -5.215 1.00 76.53 1246 ARG C C 1
ATOM 8100 O O . ARG D 2 255 ? 62.792 68.139 -4.923 1.00 78.37 1246 ARG C O 1
ATOM 8108 N N . TYR D 2 256 ? 60.692 67.772 -5.641 1.00 84.60 1247 TYR C N 1
ATOM 8109 C CA . TYR D 2 256 ? 60.320 69.184 -5.684 1.00 92.61 1247 TYR C CA 1
ATOM 8110 C C . TYR D 2 256 ? 59.244 69.512 -4.655 1.00 93.34 1247 TYR C C 1
ATOM 8111 O O . TYR D 2 256 ? 58.087 69.125 -4.805 1.00 91.67 1247 TYR C O 1
#

Organism: Thermotoga maritima (strain ATCC 43589 / DSM 3109 / JCM 10099 / NBRC 100826 / MSB8) (NCBI:txid243274)

Nearest PDB structures (foldseek):
  4hlu-assembly1_D  TM=1.004E+00  e=5.968E-54  Thermotoga maritima MSB8
  4zir-assembly1_B  TM=9.350E-01  e=7.032E-42  Thermotoga maritima MSB8
  5x40-assembly1_B  TM=8.641E-01  e=4.822E-19  Rhodobacter capsulatus
  5lil-assembly1_B  TM=8.455E-01  e=2.010E-17  Aggregatibacter actinomycetemcomitans
  5lj6-assembly1_A  TM=8.299E-01  e=8.019E-17  Aggregatibacter actinomycetemcomitans

Radius of gyration: 34.85 Å; Cα contacts (8 Å, |Δi|>4): 1970; chains: 4; bounding box: 91×77×99 Å

B-factor: mean 64.0, std 25.61, range [6.39, 214.45]

Solvent-accessible surface area: 46206 Å² total; per-residue (Å²): 23,89,1,53,2,59,78,0,7,9,22,70,109,160,71,52,144,122,82,130,92,13,0,48,86,2,46,12,56,2,72,124,28,17,5,3,0,2,3,11,79,93,65,3,10,10,31,18,5,4,42,4,1,1,7,78,41,154,25,54,51,31,64,11,42,10,80,48,108,165,76,156,22,112,72,12,93,87,57,9,2,15,2,45,46,52,16,121,95,27,35,123,19,60,56,0,26,49,5,0,0,103,12,0,107,79,30,75,102,131,150,82,24,67,67,34,0,96,132,6,0,91,49,0,44,3,75,17,108,57,31,62,32,46,4,2,74,37,11,62,48,26,46,53,14,31,0,0,3,0,12,15,14,4,15,111,0,58,4,6,0,1,4,22,5,14,44,47,15,34,99,110,26,33,88,48,1,10,98,6,3,65,70,7,52,108,96,46,42,2,1,0,5,0,6,39,44,26,32,38,2,1,42,38,1,72,63,0,1,9,2,88,178,0,100,70,66,26,47,2,44,55,68,48,3,0,78,124,54,61,40,111,74,7,12,5,23,8,21,0,2,64,81,0,12,99,134,73,40,79,0,1,105,46,46,50,87,88,0,14,110,112,8,62,150,94,88,4,119,19,42,20,13,122,108,63,35,125,106,56,2,128,96,11,112,45,76,3,61,21,20,66,0,6,0,3,21,10,125,115,86,14,11,26,46,12,8,0,51,8,8,1,0,72,34,77,29,61,57,116,29,80,12,83,48,67,100,13,70,38,130,60,1,97,135,26,4,0,21,0,66,84,88,7,53,57,56,27,139,22,66,35,0,51,84,6,0,34,118,29,2,89,153,82,57,104,62,122,88,89,12,163,129,85,14,124,101,8,5,97,54,2,46,3,57,78,61,31,85,29,51,3,150,124,17,52,13,6,53,54,2,38,0,0,2,0,12,4,16,0,83,70,8,56,0,2,0,0,0,19,1,2,24,55,11,11,19,38,10,10,36,98,2,0,100,16,1,26,50,23,23,114,134,27,29,0,0,0,0,5,14,94,45,14,24,21,0,18,54,20,35,67,0,2,2,2,25,146,16,37,26,77,17,73,6,29,34,94,80,1,11,133,128,125,41,130,44,15,93,22,17,14,8,0,51,3,11,145,77,31,28,106,64,58,40,32,120,97,28,192,22,90,0,53,2,58,80,0,6,10,22,73,109,160,71,52,144,122,82,128,94,12,0,48,86,1,47,13,57,3,70,124,28,17,5,3,0,2,3,12,78,93,66,3,11,11,31,17,4,4,41,4,2,1,8,80,41,153,25,53,51,30,66,11,42,10,78,48,108,163,72,158,22,110,73,12,95,87,59,9,2,14,2,46,47,50,18,117,95,26,35,121,20,138,94,0,25,50,5,0,0,101,12,0,108,78,28,74,100,132,152,82,24,67,65,33,0,96,131,7,0,90,52,0,44,3,74,17,110,59,32,63,82,113,66,2,151,152,12,63,46,26,45,51,14,32,0,0,3,0,12,15,13,4,14,111,0,59,3,5,0,1,5,21,5,15,41,46,16,34,95,110,26,34,88,50,1,10,99,6,3,63,72,7,52,109,96,45,44,2,0,0,4,0,6,34,43,26,32,38,2,0,42,38,1,73,64,0,2,8,2,88,176,1,101,70,66,26,48,2,46,56,68,48,2,0,77,125,55,61,40,106,76,6,10,5,23,8,21,0,2,64,78,0,13,100,135,71,39,80,0,2,105,45,46,48,64,79,0,13,50,112,8,59,149,96,88,3,87,0,55,5,94,56,1,18,13,121,107,134,61,127,106,56,2,129,71,2,77,14,69,0,62,21,22,67,1,6,0,2,20,10,128,112,86,16,10,25,44,12,1,0,51,2,2,1,0,74,34,76,29,59,53,76,14,48,12,83,44,66,101,12,71,38,129,61,1,95,137,27,4,1,20,0,64,82,87,8,54,70,55,27,139,22,66,35,0,50,84,6,0,32,118,28,2,92,154,84,58,108,68,121,102,48,13,162,138,86,15,122,102,7,6,96,55,2,47,3,56,77,62,31,85,30,51,3,152,126,16,46,11,7,51,52,2,36,0,0,1,0,12,4,18,0,85,71,8,55,0,2,0,0,1,18,1,1,22,56,9,10,20,38,10,9,32,99,3,0,102,19,1,23,52,24,21,113,133,27,26,0,0,0,0,5,15,90,45,14,22,20,1,18,51,11,37,66,1,2,2,1,25,148,16,37,26,76,15,74,4,26,4,11,64,1,9,93,131,123,42,133,43,15,90,21,16,13,7,1,47,2,3,87,67,19,0,19,45,56,27,31,121,98,28,183

GO terms:
  GO:0005524 ATP binding (F, IDA)
  GO:0005886 plasma membrane (C, IDA)
  GO:0032217 riboflavin transmembrane transporter activity (F, IGI)
  GO:0032218 riboflavin transport (P, IGI)
  GO:0005515 protein binding (F, IPI)

Sequence (1024 aa):
GRIEVVNVSHIFHRGTPLEKKALENVSLVINEGECLLVAGNTGSGKSTLLQIVAGLIEPTSGDVLYDGERKKGYEIRRNIGIAFQYPEDQFFAERVFDEVAFAVKNFYPDRDPVPLVKKAMEFVGLDFDSFKDRVPFFLSGGEKRRVAIASVIVHEPDILILDEPLVGLDREGKTDLLRIVEKWKTLGKTVILISHDIETVINHVDRVVVLEKGKKVFDGTRMEFLEKYDPRFFTSKMLVMRRLVLKGEDPFSMSDDELLERVCNGSGRIVSFRYNGDYVLKDVNAEFETGKIYVVVGKNGSGKTTLLKILAGLLAAAGEIFLDGSPADPFLLRKNVGYVFQNPSSQIIGATVEEDVAFSLEIMGLDESEMRKRIKKVLELVGLSGLAAADPLNLSGGQKQRLAIASMLARDTRFLALDEPVSMLDPPSQREIFQVLESLKNEGKGIILVTHELEYLDDMDFILHISNGTIDFCGSWEEFVEREFDDVEIPFKWKLWKKCGKINLWEDRYGRIEVVNVSHIFHRGTPLEKKALENVSLVINEGECLLVAGNTGSGKSTLLQIVAGLIEPTSGDVLYDGERKKGYEIRRNIGIAFQYPEDQFFAERVFDEVAFAVKNFYPDRDPVPLVKKAMEFVGLDFDSFKDRVPFFLSGGEKRRVAIASVIVHEPDILILDEPLVGLDREGKTDLLRIVEKWKTLGKTVILISHDIETVINHVDRVVVLEKGKKVFDGTRMEFLEKYDPRFFTSKMLVMRRLVLKGEDPFSMSDDELLERVCNGSGRIELNSVSFRYNGDYVLKDVNAEFETGKIYVVVGKNGSGKTTLLKILAGLLAAAGEIFLDGSPADPFLLRKNVGYVFQNPSSQIIGATVEEDVAFSLEIMGLDESEMRKRIKKVLELVGLSGLAAADPLNLSGGQKQRLAIASMLARDTRFLALDEPVSMLDPPSQREIFQVLESLKNEGKGIILVTHELEYLDDMDFILHISNGTIDFCGSWEEFVEREFDDVEIPFKWKLWKKCGKINLWEDRY

CATH classification: 3.40.50.300

Foldseek 3Di:
DKKKFFQFWAWDPPPDPPIDTQAGGEIDIDGFLAEEEEEEDDSLNVQVVVCVQQQVDDTPDTAMDDVRHGDHSVVSNLQEFEQAQDLVVQDDDQALQCSQLPSCCVPVVPDPLVVLLCVLCVLLPHHCVVGRGHGLVPDDLLVSLSSSQSSRCSSPHQEYEYEASCPPHDPVSNVSRVVSVLVSSVVRGYYYYYHPPCLVCLLNGFWYWYGYNNYTPDTGGSLCCLQPPDCVPPDPSSVLCSVQSVVPHHCRPDDPVRSVVVPPD/DKKKKAWDDDPDDTLADDADDMWIWLFAEEEDEFPSLQLQVVLLQQLLVDFHDDFMDMVNHTDHSVVSVLFEFEQHLQLVVQFDDQFLLGRQLVLCCVVPPDDVVSVVLLCVLCVQLVNRPRRGPGLVPDDRQVSLSSSSSSRVSNVHQEYEYEASRVPPPLVSVLSNLVVVVVSSVVTHIYYYYHPVVVSHDDGFWYWYRDPNYTPDIGDLVVVVVVDDDRDDNDPQSVCCVVPNPPDRVVPVD/DKKKFFQFWAWDPPPDPPIDTQAGGEIDIGGFLAEEEEEEDDSLNVQVVVCVQQQVDDTPDTAMDDVRHGDHRVVSNLQEFEQAQDLVVQDDDQFLQCSQLVSCCVPVVPPPLVVLLCVLCVLLPHHCVVGRGHGLVPDDLLVSLSSSQSSRCSSPHQEYEYEASCPPHDPVSVVSRVVSVLVSSVVRGYYYYYHPPCLVCLLNGFWYWYGYNNYTPDTGGSLCCLQPPDCVPPDPSSVLCSVQSVVVHHCRPDDPVRSPVVPPD/DKKKKWFAQKWDDDPDDTLAGGATDMWIWLFAEEEDEFPSLQLQVVLLQQLLVDFIDGFMDMVNHTDHSVVSVLFEFEQHLQLVVQFDDQFLLGRQLVLCVVVPPDDVVSVVLLCVLCVQLVNRPRRGPGLVPDDRQVSLSSSSSSRVSNVHQEYEYEASRVPPPLVSVLSNLVVVVVSSVVTHIYYYYHPVCVSHDDGFWYWYRDPNYTPDIGDLVVVVVVPDDRDDNDPQSVCCVVPNPPDRVVPVD

InterPro domains:
  IPR003439 ABC transporter-like, ATP-binding domain [PF00005] (23-166)
  IPR003439 ABC transporter-like, ATP-binding domain [PS50893] (3-238)
  IPR003593 AAA+ ATPase domain [SM00382] (32-215)
  IPR015856 ABC transporter, CbiO/EcfA subunit [cd03225] (4-215)
  IPR017871 ABC transporter-like, conserved site [PS00211] (139-153)
  IPR027417 P-loop containing nucleoside triphosphate hydrolase [G3DSA:3.40.50.300] (1-266)
  IPR027417 P-loop containing nucleoside triphosphate hydrolase [SSF52540] (3-234)
  IPR050095 Energy-coupling factor transporter ATP-binding [PTHR43553] (17-228)

Secondary structure (DSSP, 8-state):
--EEEEEEEEEESSSSSS-EEEEEEEEEEE-TT-EEEEE--TTSSHHHHHHHHTTSS--SS-EEEETTB---HHHHHHHEEEE-SSGGGT---SSHHHHHTHHHHHH-TTS--HHHHHHHHHHTT--HHHHTTS-GGGS-HHHHHHHHHHHHHTT--SEEEEESTTTT--HHHHHHHHHHHHHHHHTT-EEEEE-S-HHHHGGG-SEEEEEETTEEEEEEEHHHHHHHS-GGG--HHHHHHHHHHHTT---SS--HHHHHTTS--/--EEEEEEEEEESSSSSS-EEEEEEEEEEE-TT-EEEEE--TTSSHHHHHHHHTTSS--SS-EEEETTB---HHHHHTTEEEE-SSGGGT---SSHHHHHTHHHHHH-TTS--HHHHHHHHHHTT--HHHHTTS-GGGS-HHHHHHHHHHHHHTT--SEEEEESTTTT--HHHHHHHHHHHHHHHHTT-EEEEE-S-HHHHGGG-SEEEEEETTEEEEEEEHHHHHHHS-GGG--HHHHHHHHHHHTT---SS--HHHHHTTS--/---EEEEEEEEEESSSSEEEEEEEEEEETT-EEEEE--TTSSHHHHHHHHHTSS--EEEEEETTEE--HHHHHHHEEEE-SSSTTT---SSHHHHHHTTSSSS---STTHHHHHHHHHHHHT-TT-TTS-GGGS-HHHHHHHHHHHHHTT--SEEEEESTTTTS-HHHHHHHHHHHHHHHTTT-EEEEE-S-GGG-----EEEEEETTEEEEEE-HHHHHHH--SSSPPPHHHHHHHHH-S-S-TTS--/---B--BEESSSSEEE-S-----BTT-EEEEE--TTSSHHHHHHHHHTSS--BS--EETTEE--HHHHHHHEEEE-SSSTTT---SSHHHHHHTTSSSS---STTHHHHHHHHHHHHT-TT-TTS-GGGS-HHHHHHHHHHHHHTT--SEEEEESTTTTS-HHHHHHHHHHHHHHHTTT-EEEEE-S-GGG-----EEEEEETTEEEEEE-HHHHHHH--SSSPPPHHHHHHHHH-S-S-TTS--